Protein 2EM1 (pdb70)

Solvent-accessible surface area: 3811 Å² total; per-residue (Å²): 133,120,114,69,124,70,72,166,83,111,67,71,13,136,109,83,44,108,34,23,72,137,122,69,87,12,89,117,30,55,34,89,42,89,49,110,137,140,85,44,119,110,94,129

Nearest PDB structures (foldseek):
  2eor-assembly1_A  TM=7.542E-01  e=1.840E-03  Homo sapiens
  2yts-assembly1_A  TM=6.134E-01  e=9.772E-04  Homo sapiens
  2emh-assembly1_A  TM=6.450E-01  e=1.490E-03  Homo sapiens
  2emm-assembly1_A  TM=6.358E-01  e=1.840E-03  Homo sapiens
  2eoz-assembly1_A  TM=6.419E-01  e=3.986E-03  Homo sapiens

Structure (mmCIF, N/CA/C/O backbone):
data_2EM1
#
_entry.id   2EM1
#
loop_
_entity.id
_entity.type
_entity.pdbx_description
1 polymer 'Zinc finger protein 268'
2 non-polymer 'ZINC ION'
#
loop_
_atom_site.group_PDB
_atom_site.id
_atom_site.type_symbol
_atom_site.label_atom_id
_atom_site.label_alt_id
_atom_site.label_comp_id
_atom_site.label_asym_id
_atom_site.label_entity_id
_atom_site.label_seq_id
_atom_site.pdbx_PDB_ins_code
_atom_site.Cartn_x
_atom_site.Cartn_y
_atom_site.Cartn_z
_atom_site.occupancy
_atom_site.B_iso_or_equiv
_atom_site.auth_seq_id
_atom_site.auth_comp_id
_atom_site.auth_asym_id
_atom_site.auth_atom_id
_atom_site.pdbx_PDB_model_num
ATOM 1 N N . GLY A 1 1 ? -3.994 -12.435 11.391 1.00 0.00 1 GLY A N 1
ATOM 2 C CA . GLY A 1 1 ? -3.427 -11.913 10.161 1.00 0.00 1 GLY A CA 1
ATOM 3 C C . GLY A 1 1 ? -4.385 -12.020 8.991 1.00 0.00 1 GLY A C 1
ATOM 4 O O . GLY A 1 1 ? -4.082 -12.670 7.990 1.00 0.00 1 GLY A O 1
ATOM 8 N N . SER A 1 2 ? -5.544 -11.383 9.116 1.00 0.00 2 SER A N 1
ATOM 9 C CA . SER A 1 2 ? -6.552 -11.414 8.063 1.00 0.00 2 SER A CA 1
ATOM 10 C C . SER A 1 2 ? -6.413 -10.205 7.143 1.00 0.00 2 SER A C 1
ATOM 11 O O . SER A 1 2 ? -6.945 -9.131 7.426 1.00 0.00 2 SER A O 1
ATOM 19 N N . SER A 1 3 ? -5.695 -10.388 6.039 1.00 0.00 3 SER A N 1
ATOM 20 C CA . SER A 1 3 ? -5.482 -9.312 5.078 1.00 0.00 3 SER A CA 1
ATOM 21 C C . SER A 1 3 ? -5.378 -9.863 3.660 1.00 0.00 3 SER A C 1
ATOM 22 O O . SER A 1 3 ? -4.618 -10.794 3.398 1.00 0.00 3 SER A O 1
ATOM 30 N N . GLY A 1 4 ? -6.150 -9.280 2.747 1.00 0.00 4 GLY A N 1
ATOM 31 C CA . GLY A 1 4 ? -6.131 -9.726 1.366 1.00 0.00 4 GLY A CA 1
ATOM 32 C C . GLY A 1 4 ? -7.384 -9.330 0.611 1.00 0.00 4 GLY A C 1
ATOM 33 O O . GLY A 1 4 ? -7.313 -8.643 -0.407 1.00 0.00 4 GLY A O 1
ATOM 37 N N . SER A 1 5 ? -8.536 -9.765 1.112 1.00 0.00 5 SER A N 1
ATOM 38 C CA . SER A 1 5 ? -9.811 -9.456 0.475 1.00 0.00 5 SER A CA 1
ATOM 39 C C . SER A 1 5 ? -9.936 -7.959 0.206 1.00 0.00 5 SER A C 1
ATOM 40 O O . SER A 1 5 ? -9.796 -7.140 1.114 1.00 0.00 5 SER A O 1
ATOM 48 N N . SER A 1 6 ? -10.200 -7.610 -1.049 1.00 0.00 6 SER A N 1
ATOM 49 C CA . SER A 1 6 ? -10.340 -6.212 -1.440 1.00 0.00 6 SER A CA 1
ATOM 50 C C . SER A 1 6 ? -11.440 -6.047 -2.484 1.00 0.00 6 SER A C 1
ATOM 51 O O . SER A 1 6 ? -11.444 -6.725 -3.511 1.00 0.00 6 SER A O 1
ATOM 59 N N . GLY A 1 7 ? -12.374 -5.141 -2.212 1.00 0.00 7 GLY A N 1
ATOM 60 C CA . GLY A 1 7 ? -13.468 -4.902 -3.136 1.00 0.00 7 GLY A CA 1
ATOM 61 C C . GLY A 1 7 ? -13.044 -4.079 -4.336 1.00 0.00 7 GLY A C 1
ATOM 62 O O . GLY A 1 7 ? -12.545 -4.621 -5.322 1.00 0.00 7 GLY A O 1
ATOM 66 N N . GLU A 1 8 ? -13.244 -2.768 -4.253 1.00 0.00 8 GLU A N 1
ATOM 67 C CA . GLU A 1 8 ? -12.880 -1.870 -5.343 1.00 0.00 8 GLU A CA 1
ATOM 68 C C . GLU A 1 8 ? -12.285 -0.573 -4.804 1.00 0.00 8 GLU A C 1
ATOM 69 O O . GLU A 1 8 ? -12.841 0.050 -3.898 1.00 0.00 8 GLU A O 1
ATOM 81 N N . LYS A 1 9 ? -11.151 -0.170 -5.367 1.00 0.00 9 LYS A N 1
ATOM 82 C CA . LYS A 1 9 ? -10.479 1.053 -4.945 1.00 0.00 9 LYS A CA 1
ATOM 83 C C . LYS A 1 9 ? -9.895 1.795 -6.143 1.00 0.00 9 LYS A C 1
ATOM 84 O O . LYS A 1 9 ? -8.982 1.316 -6.816 1.00 0.00 9 LYS A O 1
ATOM 103 N N . PRO A 1 10 ? -10.433 2.992 -6.418 1.00 0.00 10 PRO A N 1
ATOM 104 C CA . PRO A 1 10 ? -9.980 3.826 -7.535 1.00 0.00 10 PRO A CA 1
ATOM 105 C C . PRO A 1 10 ? -8.584 4.396 -7.304 1.00 0.00 10 PRO A C 1
ATOM 106 O O . PRO A 1 10 ? -8.085 5.185 -8.106 1.00 0.00 10 PRO A O 1
ATOM 117 N N . TYR A 1 11 ? -7.960 3.991 -6.204 1.00 0.00 11 TYR A N 1
ATOM 118 C CA . TYR A 1 11 ? -6.622 4.464 -5.866 1.00 0.00 11 TYR A CA 1
ATOM 119 C C . TYR A 1 11 ? -5.710 3.298 -5.495 1.00 0.00 11 TYR A C 1
ATOM 120 O O . TYR A 1 11 ? -5.881 2.670 -4.450 1.00 0.00 11 TYR A O 1
ATOM 138 N N . SER A 1 12 ? -4.741 3.015 -6.359 1.00 0.00 12 SER A N 1
ATOM 139 C CA . SER A 1 12 ? -3.803 1.924 -6.125 1.00 0.00 12 SER A CA 1
ATOM 140 C C . SER A 1 12 ? -2.370 2.369 -6.402 1.00 0.00 12 SER A C 1
ATOM 141 O O . SER A 1 12 ? -2.124 3.193 -7.284 1.00 0.00 12 SER A O 1
ATOM 149 N N . CYS A 1 13 ? -1.429 1.819 -5.644 1.00 0.00 13 CYS A N 1
ATOM 150 C CA . CYS A 1 13 ? -0.020 2.158 -5.805 1.00 0.00 13 CYS A CA 1
ATOM 151 C C . CYS A 1 13 ? 0.583 1.424 -7.000 1.00 0.00 13 CYS A C 1
ATOM 152 O O . CYS A 1 13 ? 0.060 0.401 -7.441 1.00 0.00 13 CYS A O 1
ATOM 159 N N . ASN A 1 14 ? 1.686 1.954 -7.518 1.00 0.00 14 ASN A N 1
ATOM 160 C CA . ASN A 1 14 ? 2.360 1.350 -8.661 1.00 0.00 14 ASN A CA 1
ATOM 161 C C . ASN A 1 14 ? 3.795 0.970 -8.308 1.00 0.00 14 ASN A C 1
ATOM 162 O O . ASN A 1 14 ? 4.317 -0.036 -8.787 1.00 0.00 14 ASN A O 1
ATOM 173 N N . GLU A 1 15 ? 4.427 1.783 -7.467 1.00 0.00 15 GLU A N 1
ATOM 174 C CA . GLU A 1 15 ? 5.802 1.532 -7.050 1.00 0.00 15 GLU A CA 1
ATOM 175 C C . GLU A 1 15 ? 5.935 0.149 -6.419 1.00 0.00 15 GLU A C 1
ATOM 176 O O . GLU A 1 15 ? 6.574 -0.742 -6.979 1.00 0.00 15 GLU A O 1
ATOM 188 N N . CYS A 1 16 ? 5.327 -0.023 -5.250 1.00 0.00 16 CYS A N 1
ATOM 189 C CA . CYS A 1 16 ? 5.377 -1.296 -4.541 1.00 0.00 16 CYS A CA 1
ATOM 190 C C . CYS A 1 16 ? 4.110 -2.108 -4.791 1.00 0.00 16 CYS A C 1
ATOM 191 O O . CYS A 1 16 ? 4.153 -3.334 -4.881 1.00 0.00 16 CYS A O 1
ATOM 198 N N . GLY A 1 17 ? 2.981 -1.414 -4.904 1.00 0.00 17 GLY A N 1
ATOM 199 C CA . GLY A 1 17 ? 1.717 -2.087 -5.143 1.00 0.00 17 GLY A CA 1
ATOM 200 C C . GLY A 1 17 ? 0.810 -2.065 -3.929 1.00 0.00 17 GLY A C 1
ATOM 201 O O . GLY A 1 17 ? 1.159 -2.591 -2.872 1.00 0.00 17 GLY A O 1
ATOM 205 N N . LYS A 1 18 ? -0.360 -1.451 -4.078 1.00 0.00 18 LYS A N 1
ATOM 206 C CA . LYS A 1 18 ? -1.321 -1.361 -2.986 1.00 0.00 18 LYS A CA 1
ATOM 207 C C . LYS A 1 18 ? -2.630 -0.739 -3.463 1.00 0.00 18 LYS A C 1
ATOM 208 O O . LYS A 1 18 ? -2.724 -0.260 -4.592 1.00 0.00 18 LYS A O 1
ATOM 227 N N . ALA A 1 19 ? -3.636 -0.748 -2.594 1.00 0.00 19 ALA A N 1
ATOM 228 C CA . ALA A 1 19 ? -4.937 -0.182 -2.926 1.00 0.00 19 ALA A CA 1
ATOM 229 C C . ALA A 1 19 ? -5.413 0.775 -1.839 1.00 0.00 19 ALA A C 1
ATOM 230 O O . ALA A 1 19 ? -4.972 0.696 -0.692 1.00 0.00 19 ALA A O 1
ATOM 237 N N . PHE A 1 20 ? -6.314 1.680 -2.206 1.00 0.00 20 PHE A N 1
ATOM 238 C CA . PHE A 1 20 ? -6.848 2.655 -1.262 1.00 0.00 20 PHE A CA 1
ATOM 239 C C . PHE A 1 20 ? -8.189 3.200 -1.743 1.00 0.00 20 PHE A C 1
ATOM 240 O O . PHE A 1 20 ? -8.387 3.432 -2.937 1.00 0.00 20 PHE A O 1
ATOM 257 N N . THR A 1 21 ? -9.110 3.402 -0.806 1.00 0.00 21 THR A N 1
ATOM 258 C CA . THR A 1 21 ? -10.433 3.918 -1.133 1.00 0.00 21 THR A CA 1
ATOM 259 C C . THR A 1 21 ? -10.382 5.411 -1.436 1.00 0.00 21 THR A C 1
ATOM 260 O O . THR A 1 21 ? -11.060 5.894 -2.343 1.00 0.00 21 THR A O 1
ATOM 271 N N . PHE A 1 22 ? -9.573 6.138 -0.673 1.00 0.00 22 PHE A N 1
ATOM 272 C CA . PHE A 1 22 ? -9.433 7.577 -0.860 1.00 0.00 22 PHE A CA 1
ATOM 273 C C . PHE A 1 22 ? -8.020 7.932 -1.313 1.00 0.00 22 PHE A C 1
ATOM 274 O O . PHE A 1 22 ? -7.066 7.202 -1.041 1.00 0.00 22 PHE A O 1
ATOM 291 N N . LYS A 1 23 ? -7.893 9.058 -2.006 1.00 0.00 23 LYS A N 1
ATOM 292 C CA . LYS A 1 23 ? -6.597 9.512 -2.497 1.00 0.00 23 LYS A CA 1
ATOM 293 C C . LYS A 1 23 ? -5.621 9.722 -1.344 1.00 0.00 23 LYS A C 1
ATOM 294 O O . LYS A 1 23 ? -4.555 9.109 -1.302 1.00 0.00 23 LYS A O 1
ATOM 313 N N . SER A 1 24 ? -5.993 10.592 -0.410 1.00 0.00 24 SER A N 1
ATOM 314 C CA . SER A 1 24 ? -5.149 10.884 0.742 1.00 0.00 24 SER A CA 1
ATOM 315 C C . SER A 1 24 ? -4.490 9.613 1.269 1.00 0.00 24 SER A C 1
ATOM 316 O O . SER A 1 24 ? -3.268 9.540 1.391 1.00 0.00 24 SER A O 1
ATOM 324 N N . GLN A 1 25 ? -5.310 8.614 1.580 1.00 0.00 25 GLN A N 1
ATOM 325 C CA . GLN A 1 25 ? -4.807 7.345 2.094 1.00 0.00 25 GLN A CA 1
ATOM 326 C C . GLN A 1 25 ? -3.662 6.824 1.232 1.00 0.00 25 GLN A C 1
ATOM 327 O O . GLN A 1 25 ? -2.705 6.238 1.740 1.00 0.00 25 GLN A O 1
ATOM 341 N N . LEU A 1 26 ? -3.767 7.039 -0.075 1.00 0.00 26 LEU A N 1
ATOM 342 C CA . LEU A 1 26 ? -2.741 6.590 -1.009 1.00 0.00 26 LEU A CA 1
ATOM 343 C C . LEU A 1 26 ? -1.518 7.500 -0.953 1.00 0.00 26 LEU A C 1
ATOM 344 O O . LEU A 1 26 ? -0.382 7.038 -1.064 1.00 0.00 26 LEU A O 1
ATOM 360 N N . ILE A 1 27 ? -1.759 8.795 -0.779 1.00 0.00 27 ILE A N 1
ATOM 361 C CA . ILE A 1 27 ? -0.677 9.769 -0.705 1.00 0.00 27 ILE A CA 1
ATOM 362 C C . ILE A 1 27 ? 0.262 9.461 0.456 1.00 0.00 27 ILE A C 1
ATOM 363 O O . ILE A 1 27 ? 1.480 9.596 0.337 1.00 0.00 27 ILE A O 1
ATOM 379 N N . VAL A 1 28 ? -0.313 9.044 1.580 1.00 0.00 28 VAL A N 1
ATOM 380 C CA . VAL A 1 28 ? 0.473 8.713 2.763 1.00 0.00 28 VAL A CA 1
ATOM 381 C C . VAL A 1 28 ? 1.333 7.478 2.524 1.00 0.00 28 VAL A C 1
ATOM 382 O O . VAL A 1 28 ? 2.518 7.459 2.859 1.00 0.00 28 VAL A O 1
ATOM 395 N N . HIS A 1 29 ? 0.730 6.447 1.941 1.00 0.00 29 HIS A N 1
ATOM 396 C CA . HIS A 1 29 ? 1.442 5.206 1.654 1.00 0.00 29 HIS A CA 1
ATOM 397 C C . HIS A 1 29 ? 2.503 5.424 0.580 1.00 0.00 29 HIS A C 1
ATOM 398 O O . HIS A 1 29 ? 3.501 4.706 0.524 1.00 0.00 29 HIS A O 1
ATOM 412 N N . LYS A 1 30 ? 2.280 6.420 -0.271 1.00 0.00 30 LYS A N 1
ATOM 413 C CA . LYS A 1 30 ? 3.217 6.734 -1.344 1.00 0.00 30 LYS A CA 1
ATOM 414 C C . LYS A 1 30 ? 4.442 7.461 -0.801 1.00 0.00 30 LYS A C 1
AT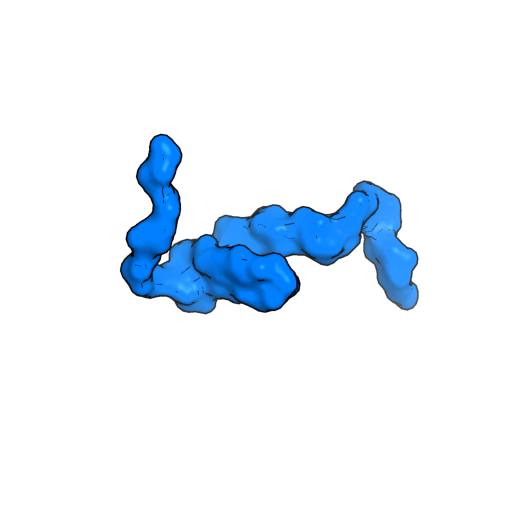OM 415 O O . LYS A 1 30 ? 5.537 7.348 -1.349 1.00 0.00 30 LYS A O 1
ATOM 434 N N . GLY A 1 31 ? 4.250 8.208 0.283 1.00 0.00 31 GLY A N 1
ATOM 435 C CA . GLY A 1 31 ? 5.349 8.942 0.882 1.00 0.00 31 GLY A CA 1
ATOM 436 C C . GLY A 1 31 ? 6.539 8.056 1.189 1.00 0.00 31 GLY A C 1
ATOM 437 O O . GLY A 1 31 ? 7.680 8.519 1.206 1.00 0.00 31 GLY A O 1
ATOM 441 N N . VAL A 1 32 ? 6.275 6.776 1.434 1.00 0.00 32 VAL A N 1
ATOM 442 C CA . VAL A 1 32 ? 7.333 5.822 1.742 1.00 0.00 32 VAL A CA 1
ATOM 443 C C . VAL A 1 32 ? 8.296 5.671 0.570 1.00 0.00 32 VAL A C 1
ATOM 444 O O . VAL A 1 32 ? 9.478 5.381 0.756 1.00 0.00 32 VAL A O 1
ATOM 457 N N . HIS A 1 33 ? 7.782 5.870 -0.640 1.00 0.00 33 HIS A N 1
ATOM 458 C CA . HIS A 1 33 ? 8.596 5.757 -1.845 1.00 0.00 33 HIS A CA 1
ATOM 459 C C . HIS A 1 33 ? 9.204 7.106 -2.218 1.00 0.00 33 HIS A C 1
ATOM 460 O O . HIS A 1 33 ? 10.425 7.270 -2.224 1.00 0.00 33 HIS A O 1
ATOM 474 N N . THR A 1 34 ? 8.344 8.071 -2.530 1.00 0.00 34 THR A N 1
ATOM 475 C CA . THR A 1 34 ? 8.796 9.405 -2.907 1.00 0.00 34 THR A CA 1
ATOM 476 C C . THR A 1 34 ? 9.546 10.075 -1.761 1.00 0.00 34 THR A C 1
ATOM 477 O O . THR A 1 34 ? 9.031 10.183 -0.649 1.00 0.00 34 THR A O 1
ATOM 488 N N . GLY A 1 35 ? 10.765 10.526 -2.041 1.00 0.00 35 GLY A N 1
ATOM 489 C CA . GLY A 1 35 ? 11.565 11.181 -1.023 1.00 0.00 35 GLY A CA 1
ATOM 490 C C . GLY A 1 35 ? 11.666 10.364 0.250 1.00 0.00 35 GLY A C 1
ATOM 491 O O . GLY A 1 35 ? 10.884 10.553 1.181 1.00 0.00 35 GLY A O 1
ATOM 495 N N . VAL A 1 36 ? 12.632 9.452 0.291 1.00 0.00 36 VAL A N 1
ATOM 496 C CA . VAL A 1 36 ? 12.833 8.603 1.459 1.00 0.00 36 VAL A CA 1
ATOM 497 C C . VAL A 1 36 ? 13.668 9.313 2.518 1.00 0.00 36 VAL A C 1
ATOM 498 O O . VAL A 1 36 ? 14.241 8.677 3.403 1.00 0.00 36 VAL A O 1
ATOM 511 N N . LYS A 1 37 ? 13.734 10.637 2.422 1.00 0.00 37 LYS A N 1
ATOM 512 C CA . LYS A 1 37 ? 14.498 11.436 3.372 1.00 0.00 37 LYS A CA 1
ATOM 513 C C . LYS A 1 37 ? 13.865 12.812 3.558 1.00 0.00 37 LYS A C 1
ATOM 514 O O . LYS A 1 37 ? 13.334 13.409 2.621 1.00 0.00 37 LYS A O 1
ATOM 533 N N . PRO A 1 38 ? 13.924 13.329 4.794 1.00 0.00 38 PRO A N 1
ATOM 534 C CA . PRO A 1 38 ? 13.364 14.642 5.130 1.00 0.00 38 PRO A CA 1
ATOM 535 C C . PRO A 1 38 ? 14.156 15.787 4.507 1.00 0.00 38 PRO A C 1
ATOM 536 O O . PRO A 1 38 ? 13.805 16.956 4.668 1.00 0.00 38 PRO A O 1
ATOM 547 N N . SER A 1 39 ? 15.224 15.443 3.795 1.00 0.00 39 SER A N 1
ATOM 548 C CA . SER A 1 39 ? 16.067 16.443 3.150 1.00 0.00 39 SER A CA 1
ATOM 549 C C . SER A 1 39 ? 15.399 16.985 1.890 1.00 0.00 39 SER A C 1
ATOM 550 O O . SER A 1 39 ? 15.972 16.942 0.802 1.00 0.00 39 SER A O 1
ATOM 558 N N . GLY A 1 40 ? 14.182 17.497 2.046 1.00 0.00 40 GLY A N 1
ATOM 559 C CA . GLY A 1 40 ? 13.455 18.041 0.914 1.00 0.00 40 GLY A CA 1
ATOM 560 C C . GLY A 1 40 ? 13.554 17.161 -0.316 1.00 0.00 40 GLY A C 1
ATOM 561 O O . GLY A 1 40 ? 13.832 15.965 -0.229 1.00 0.00 40 GLY A O 1
ATOM 565 N N . PRO A 1 41 ? 13.322 17.756 -1.495 1.00 0.00 41 PRO A N 1
ATOM 566 C CA . PRO A 1 41 ? 13.379 17.036 -2.771 1.00 0.00 41 PRO A CA 1
ATOM 567 C C . PRO A 1 41 ? 14.802 16.632 -3.144 1.00 0.00 41 PRO A C 1
ATOM 568 O O . PRO A 1 41 ? 15.618 17.474 -3.519 1.00 0.00 41 PRO A O 1
ATOM 579 N N . SER A 1 42 ? 15.091 15.339 -3.040 1.00 0.00 42 SER A N 1
ATOM 580 C CA . SER A 1 42 ? 16.417 14.824 -3.364 1.00 0.00 42 SER A CA 1
ATOM 581 C C . SER A 1 42 ? 16.990 15.532 -4.588 1.00 0.00 42 SER A C 1
ATOM 582 O O . SER A 1 42 ? 18.096 16.069 -4.547 1.00 0.00 42 SER A O 1
ATOM 590 N N . SER A 1 43 ? 16.228 15.526 -5.678 1.00 0.00 43 SER A N 1
ATOM 591 C CA . SER A 1 43 ? 16.661 16.163 -6.916 1.00 0.00 43 SER A CA 1
ATOM 592 C C . SER A 1 43 ? 15.725 17.307 -7.294 1.00 0.00 43 SER A C 1
ATOM 593 O O . SER A 1 43 ? 14.646 17.457 -6.721 1.00 0.00 43 SER A O 1
ATOM 601 N N . GLY A 1 44 ? 16.146 18.113 -8.264 1.00 0.00 44 GLY A N 1
ATOM 602 C CA . GLY A 1 44 ? 15.335 19.233 -8.703 1.00 0.00 44 GLY A CA 1
ATOM 603 C C . GLY A 1 44 ? 16.158 20.481 -8.957 1.00 0.00 44 GLY A C 1
ATOM 604 O O . GLY A 1 44 ? 15.861 21.213 -9.900 1.00 0.00 44 GLY A O 1
ATOM 609 N N . GLY A 1 1 ? -19.397 -21.146 -9.855 1.00 0.00 1 GLY A N 2
ATOM 610 C CA . GLY A 1 1 ? -19.804 -20.781 -8.511 1.00 0.00 1 GLY A CA 2
ATOM 611 C C . GLY A 1 1 ? -19.466 -19.342 -8.174 1.00 0.00 1 GLY A C 2
ATOM 612 O O . GLY A 1 1 ? -19.200 -18.535 -9.064 1.00 0.00 1 GLY A O 2
ATOM 616 N N . SER A 1 2 ? -19.479 -19.019 -6.884 1.00 0.00 2 SER A N 2
ATOM 617 C CA . SER A 1 2 ? -19.177 -17.667 -6.432 1.00 0.00 2 SER A CA 2
ATOM 618 C C . SER A 1 2 ? -17.878 -17.163 -7.054 1.00 0.00 2 SER A C 2
ATOM 619 O O . SER A 1 2 ? -16.828 -17.791 -6.918 1.00 0.00 2 SER A O 2
ATOM 627 N N . SER A 1 3 ? -17.958 -16.025 -7.736 1.00 0.00 3 SER A N 2
ATOM 628 C CA . SER A 1 3 ? -16.791 -15.438 -8.383 1.00 0.00 3 SER A CA 2
ATOM 629 C C . SER A 1 3 ? -16.963 -13.931 -8.550 1.00 0.00 3 SER A C 2
ATOM 630 O O . SER A 1 3 ? -18.077 -13.437 -8.717 1.00 0.00 3 SER A O 2
ATOM 638 N N . GLY A 1 4 ? -15.849 -13.206 -8.503 1.00 0.00 4 GLY A N 2
ATOM 639 C CA . GLY A 1 4 ? -15.897 -11.763 -8.650 1.00 0.00 4 GLY A CA 2
ATOM 640 C C . GLY A 1 4 ? -15.940 -11.045 -7.315 1.00 0.00 4 GLY A C 2
ATOM 641 O O . GLY A 1 4 ? -15.700 -11.649 -6.270 1.00 0.00 4 GLY A O 2
ATOM 645 N N . SER A 1 5 ? -16.247 -9.752 -7.350 1.00 0.00 5 SER A N 2
ATOM 646 C CA . SER A 1 5 ? -16.315 -8.950 -6.134 1.00 0.00 5 SER A CA 2
ATOM 647 C C . SER A 1 5 ? -17.161 -7.700 -6.355 1.00 0.00 5 SER A C 2
ATOM 648 O O . SER A 1 5 ? -17.488 -7.351 -7.489 1.00 0.00 5 SER A O 2
ATOM 656 N N . SER A 1 6 ? -17.512 -7.030 -5.262 1.00 0.00 6 SER A N 2
ATOM 657 C CA . SER A 1 6 ? -18.324 -5.821 -5.334 1.00 0.00 6 SER A CA 2
ATOM 658 C C . SER A 1 6 ? -17.648 -4.668 -4.598 1.00 0.00 6 SER A C 2
ATOM 659 O O . SER A 1 6 ? -17.897 -4.442 -3.415 1.00 0.00 6 SER A O 2
ATOM 667 N N . GLY A 1 7 ? -16.790 -3.942 -5.308 1.00 0.00 7 GLY A N 2
ATOM 668 C CA . GLY A 1 7 ? -16.090 -2.822 -4.706 1.00 0.00 7 GLY A CA 2
ATOM 669 C C . GLY A 1 7 ? -14.654 -2.713 -5.180 1.00 0.00 7 GLY A C 2
ATOM 670 O O . GLY A 1 7 ? -13.853 -3.623 -4.965 1.00 0.00 7 GLY A O 2
ATOM 674 N N . GLU A 1 8 ? -14.328 -1.599 -5.827 1.00 0.00 8 GLU A N 2
ATOM 675 C CA . GLU A 1 8 ? -12.979 -1.377 -6.333 1.00 0.00 8 GLU A CA 2
ATOM 676 C C . GLU A 1 8 ? -12.416 -0.055 -5.821 1.00 0.00 8 GLU A C 2
ATOM 677 O O . GLU A 1 8 ? -13.155 0.906 -5.603 1.00 0.00 8 GLU A O 2
ATOM 689 N N . LYS A 1 9 ? -11.102 -0.013 -5.629 1.00 0.00 9 LYS A N 2
ATOM 690 C CA . LYS A 1 9 ? -10.437 1.190 -5.142 1.00 0.00 9 LYS A CA 2
ATOM 691 C C . LYS A 1 9 ? -9.836 1.985 -6.298 1.00 0.00 9 LYS A C 2
ATOM 692 O O . LYS A 1 9 ? -8.922 1.530 -6.986 1.00 0.00 9 LYS A O 2
ATOM 711 N N . PRO A 1 10 ? -10.359 3.200 -6.515 1.00 0.00 10 PRO A N 2
ATOM 712 C CA . PRO A 1 10 ? -9.888 4.084 -7.586 1.00 0.00 10 PRO A CA 2
ATOM 713 C C . PRO A 1 10 ? -8.489 4.627 -7.316 1.00 0.00 10 PRO A C 2
ATOM 714 O O . PRO A 1 10 ? -7.974 5.448 -8.075 1.00 0.00 10 PRO A O 2
ATOM 725 N N . TYR A 1 11 ? -7.880 4.164 -6.230 1.00 0.00 11 TYR A N 2
ATOM 726 C CA . TYR A 1 11 ? -6.540 4.605 -5.859 1.00 0.00 11 TYR A CA 2
ATOM 727 C C . TYR A 1 11 ? -5.656 3.416 -5.498 1.00 0.00 11 TYR A C 2
ATOM 728 O O . TYR A 1 11 ? -5.850 2.774 -4.466 1.00 0.00 11 TYR A O 2
ATOM 746 N N . SER A 1 12 ? -4.683 3.128 -6.356 1.00 0.00 12 SER A N 2
ATOM 747 C CA . SER A 1 12 ? -3.769 2.015 -6.131 1.00 0.00 12 SER A CA 2
ATOM 748 C C . SER A 1 12 ? -2.325 2.436 -6.387 1.00 0.00 12 SER A C 2
ATOM 749 O O . SER A 1 12 ? -2.051 3.253 -7.267 1.00 0.00 12 SER A O 2
ATOM 757 N N . CYS A 1 13 ? -1.404 1.873 -5.612 1.00 0.00 13 CYS A N 2
ATOM 758 C CA . CYS A 1 13 ? 0.012 2.189 -5.752 1.00 0.00 13 CYS A CA 2
ATOM 759 C C . CYS A 1 13 ? 0.630 1.412 -6.911 1.00 0.00 13 CYS A C 2
ATOM 760 O O . CYS A 1 13 ? 0.149 0.342 -7.281 1.00 0.00 13 CYS A O 2
ATOM 767 N N . ASN A 1 14 ? 1.700 1.960 -7.479 1.00 0.00 14 ASN A N 2
ATOM 768 C CA . ASN A 1 14 ? 2.384 1.319 -8.596 1.00 0.00 14 ASN A CA 2
ATOM 769 C C . ASN A 1 14 ? 3.804 0.919 -8.207 1.00 0.00 14 ASN A C 2
ATOM 770 O O . ASN A 1 14 ? 4.304 -0.121 -8.632 1.00 0.00 14 ASN A O 2
ATOM 781 N N . GLU A 1 15 ? 4.447 1.754 -7.396 1.00 0.00 15 GLU A N 2
ATOM 782 C CA . GLU A 1 15 ? 5.809 1.486 -6.950 1.00 0.00 15 GLU A CA 2
ATOM 783 C C . GLU A 1 15 ? 5.918 0.092 -6.340 1.00 0.00 15 GLU A C 2
ATOM 784 O O . GLU A 1 15 ? 6.552 -0.799 -6.908 1.00 0.00 15 GLU A O 2
ATOM 796 N N . CYS A 1 16 ? 5.297 -0.090 -5.180 1.00 0.00 16 CYS A N 2
ATOM 797 C CA . CYS A 1 16 ? 5.324 -1.375 -4.491 1.00 0.00 16 CYS A CA 2
ATOM 798 C C . CYS A 1 16 ? 4.065 -2.182 -4.795 1.00 0.00 16 CYS A C 2
ATOM 799 O O . CYS A 1 16 ? 4.113 -3.405 -4.919 1.00 0.00 16 CYS A O 2
ATOM 806 N N . GLY A 1 17 ? 2.937 -1.487 -4.915 1.00 0.00 17 GLY A N 2
ATOM 807 C CA . GLY A 1 17 ? 1.682 -2.155 -5.204 1.00 0.00 17 GLY A CA 2
ATOM 808 C C . GLY A 1 17 ? 0.744 -2.168 -4.013 1.00 0.00 17 GLY A C 2
ATOM 809 O O . GLY A 1 17 ? 1.053 -2.756 -2.976 1.00 0.00 17 GLY A O 2
ATOM 813 N N . LYS A 1 18 ? -0.404 -1.517 -4.158 1.00 0.00 18 LYS A N 2
ATOM 814 C CA . LYS A 1 18 ? -1.391 -1.454 -3.086 1.00 0.00 18 LYS A CA 2
ATOM 815 C C . LYS A 1 18 ? -2.669 -0.771 -3.562 1.00 0.00 18 LYS A C 2
ATOM 816 O O . LYS A 1 18 ? -2.717 -0.221 -4.661 1.00 0.00 18 LYS A O 2
ATOM 835 N N . ALA A 1 19 ? -3.701 -0.808 -2.725 1.00 0.00 19 ALA A N 2
ATOM 836 C CA . ALA A 1 19 ? -4.977 -0.189 -3.059 1.00 0.00 19 ALA A CA 2
ATOM 837 C C . ALA A 1 19 ? -5.443 0.743 -1.945 1.00 0.00 19 ALA A C 2
ATOM 838 O O . ALA A 1 19 ? -5.017 0.617 -0.797 1.00 0.00 19 ALA A O 2
ATOM 845 N N . PHE A 1 20 ? -6.321 1.679 -2.292 1.00 0.00 20 PHE A N 2
ATOM 846 C CA . PHE A 1 20 ? -6.843 2.634 -1.321 1.00 0.00 20 PHE A CA 2
ATOM 847 C C . PHE A 1 20 ? -8.182 3.202 -1.784 1.00 0.00 20 PHE A C 2
ATOM 848 O O . PHE A 1 20 ? -8.371 3.495 -2.965 1.00 0.00 20 PHE A O 2
ATOM 865 N N . THR A 1 21 ? -9.110 3.354 -0.844 1.00 0.00 21 THR A N 2
ATOM 866 C CA . THR A 1 21 ? -10.432 3.885 -1.154 1.00 0.00 21 THR A CA 2
ATOM 867 C C . THR A 1 21 ? -10.382 5.393 -1.370 1.00 0.00 21 THR A C 2
ATOM 868 O O . THR A 1 21 ? -11.049 5.925 -2.257 1.00 0.00 21 THR A O 2
ATOM 879 N N . PHE A 1 22 ? -9.586 6.077 -0.555 1.00 0.00 22 PHE A N 2
ATOM 880 C CA . PHE A 1 22 ? -9.449 7.525 -0.657 1.00 0.00 22 PHE A CA 2
ATOM 881 C C . PHE A 1 22 ? -8.058 7.906 -1.157 1.00 0.00 22 PHE A C 2
ATOM 882 O O . PHE A 1 22 ? -7.087 7.180 -0.941 1.00 0.00 22 PHE A O 2
ATOM 899 N N . LYS A 1 23 ? -7.971 9.049 -1.829 1.00 0.00 23 LYS A N 2
ATOM 900 C CA . LYS A 1 23 ? -6.701 9.529 -2.360 1.00 0.00 23 LYS A CA 2
ATOM 901 C C . LYS A 1 23 ? -5.679 9.716 -1.243 1.00 0.00 23 LYS A C 2
ATOM 902 O O . LYS A 1 23 ? -4.626 9.078 -1.240 1.00 0.00 23 LYS A O 2
ATOM 921 N N . SER A 1 24 ? -5.997 10.592 -0.297 1.00 0.00 24 SER A N 2
ATOM 922 C CA . SER A 1 24 ? -5.106 10.864 0.825 1.00 0.00 24 SER A CA 2
ATOM 923 C C . SER A 1 24 ? -4.397 9.591 1.277 1.00 0.00 24 SER A C 2
ATOM 924 O O . SER A 1 24 ? -3.170 9.543 1.346 1.00 0.00 24 SER A O 2
ATOM 932 N N . GLN A 1 25 ? -5.182 8.562 1.583 1.00 0.00 25 GLN A N 2
ATOM 933 C CA . GLN A 1 25 ? -4.630 7.288 2.029 1.00 0.00 25 GLN A CA 2
ATOM 934 C C . GLN A 1 25 ? -3.502 6.831 1.110 1.00 0.00 25 GLN A C 2
ATOM 935 O O . GLN A 1 25 ? -2.483 6.314 1.570 1.00 0.00 25 GLN A O 2
ATOM 949 N N . LEU A 1 26 ? -3.691 7.025 -0.191 1.00 0.00 26 LEU A N 2
ATOM 950 C CA . LEU A 1 26 ? -2.689 6.632 -1.176 1.00 0.00 26 LEU A CA 2
ATOM 951 C C . LEU A 1 26 ? -1.494 7.579 -1.145 1.00 0.00 26 LEU A C 2
ATOM 952 O O . LEU A 1 26 ? -0.366 7.181 -1.437 1.00 0.00 26 LEU A O 2
ATOM 968 N N . ILE A 1 27 ? -1.749 8.833 -0.787 1.00 0.00 27 ILE A N 2
ATOM 969 C CA . ILE A 1 27 ? -0.694 9.836 -0.714 1.00 0.00 27 ILE A CA 2
ATOM 970 C C . ILE A 1 27 ? 0.240 9.567 0.461 1.00 0.00 27 ILE A C 2
ATOM 971 O O . ILE A 1 27 ? 1.447 9.795 0.374 1.00 0.00 27 ILE A O 2
ATOM 987 N N . VAL A 1 28 ? -0.326 9.078 1.560 1.00 0.00 28 VAL A N 2
ATOM 988 C CA . VAL A 1 28 ? 0.456 8.774 2.752 1.00 0.00 28 VAL A CA 2
ATOM 989 C C . VAL A 1 28 ? 1.306 7.525 2.548 1.00 0.00 28 VAL A C 2
ATOM 990 O O . VAL A 1 28 ? 2.462 7.471 2.970 1.00 0.00 28 VAL A O 2
ATOM 1003 N N . HIS A 1 29 ? 0.726 6.520 1.898 1.00 0.00 29 HIS A N 2
ATOM 1004 C CA . HIS A 1 29 ? 1.431 5.270 1.637 1.00 0.00 29 HIS A CA 2
ATOM 1005 C C . HIS A 1 29 ? 2.494 5.461 0.560 1.00 0.00 29 HIS A C 2
ATOM 1006 O O . HIS A 1 29 ? 3.506 4.759 0.539 1.00 0.00 29 HIS A O 2
ATOM 1020 N N . LYS A 1 30 ? 2.259 6.415 -0.335 1.00 0.00 30 LYS A N 2
ATOM 1021 C CA . LYS A 1 30 ? 3.196 6.699 -1.415 1.00 0.00 30 LYS A CA 2
ATOM 1022 C C . LYS A 1 30 ? 4.422 7.441 -0.891 1.00 0.00 30 LYS A C 2
ATOM 1023 O O . LYS A 1 30 ? 5.525 7.280 -1.411 1.00 0.00 30 LYS A O 2
ATOM 1042 N N . GLY A 1 31 ? 4.220 8.252 0.142 1.00 0.00 31 GLY A N 2
ATOM 1043 C CA . GLY A 1 31 ? 5.319 9.005 0.720 1.00 0.00 31 GLY A CA 2
ATOM 1044 C C . GLY A 1 31 ? 6.497 8.124 1.083 1.00 0.00 31 GLY A C 2
ATOM 1045 O O . GLY A 1 31 ? 7.646 8.566 1.050 1.00 0.00 31 GLY A O 2
ATOM 1049 N N . VAL A 1 32 ? 6.214 6.873 1.433 1.00 0.00 32 VAL A N 2
ATOM 1050 C CA . VAL A 1 32 ? 7.259 5.927 1.804 1.00 0.00 32 VAL A CA 2
ATOM 1051 C C . VAL A 1 32 ? 8.285 5.775 0.687 1.00 0.00 32 VAL A C 2
ATOM 1052 O O . VAL A 1 32 ? 9.473 5.578 0.942 1.00 0.00 32 VAL A O 2
ATOM 1065 N N . HIS A 1 33 ? 7.818 5.867 -0.554 1.00 0.00 33 HIS A N 2
ATOM 1066 C CA . HIS A 1 33 ? 8.695 5.740 -1.713 1.00 0.00 33 HIS A CA 2
ATOM 1067 C C . HIS A 1 33 ? 9.298 7.090 -2.088 1.00 0.00 33 HIS A C 2
ATOM 1068 O O . HIS A 1 33 ? 10.516 7.270 -2.055 1.00 0.00 33 HIS A O 2
ATOM 1082 N N . THR A 1 34 ? 8.438 8.039 -2.446 1.00 0.00 34 THR A N 2
ATOM 1083 C CA . THR A 1 34 ? 8.885 9.372 -2.829 1.00 0.00 34 THR A CA 2
ATOM 1084 C C . THR A 1 34 ? 9.375 10.157 -1.618 1.00 0.00 34 THR A C 2
ATOM 1085 O O . THR A 1 34 ? 8.581 10.594 -0.786 1.00 0.00 34 THR A O 2
ATOM 1096 N N . GLY A 1 35 ? 10.690 10.333 -1.525 1.00 0.00 35 GLY A N 2
ATOM 1097 C CA . GLY A 1 35 ? 11.263 11.066 -0.411 1.00 0.00 35 GLY A CA 2
ATOM 1098 C C . GLY A 1 35 ? 11.316 12.559 -0.666 1.00 0.00 35 GLY A C 2
ATOM 1099 O O . GLY A 1 35 ? 10.612 13.073 -1.535 1.00 0.00 35 GLY A O 2
ATOM 1103 N N . VAL A 1 36 ? 12.153 13.258 0.094 1.00 0.00 36 VAL A N 2
ATOM 1104 C CA . VAL A 1 36 ? 12.295 14.702 -0.053 1.00 0.00 36 VAL A CA 2
ATOM 1105 C C . VAL A 1 36 ? 12.608 15.079 -1.497 1.00 0.00 36 VAL A C 2
ATOM 1106 O O . VAL A 1 36 ? 13.285 14.339 -2.211 1.00 0.00 36 VAL A O 2
ATOM 1119 N N . LYS A 1 37 ? 12.110 16.235 -1.922 1.00 0.00 37 LYS A N 2
ATOM 1120 C CA . LYS A 1 37 ? 12.337 16.713 -3.281 1.00 0.00 37 LYS A CA 2
ATOM 1121 C C . LYS A 1 37 ? 12.570 18.221 -3.295 1.00 0.00 37 LYS A C 2
ATOM 1122 O O . LYS A 1 37 ? 11.914 18.982 -2.583 1.00 0.00 37 LYS A O 2
ATOM 1141 N N . PRO A 1 38 ? 13.526 18.664 -4.125 1.00 0.00 38 PRO A N 2
ATOM 1142 C CA . PRO A 1 38 ? 13.866 20.084 -4.253 1.00 0.00 38 PRO A CA 2
ATOM 1143 C C . PRO A 1 38 ? 12.764 20.885 -4.937 1.00 0.00 38 PRO A C 2
ATOM 1144 O O . PRO A 1 38 ? 11.884 20.320 -5.587 1.00 0.00 38 PRO A O 2
ATOM 1155 N N . SER A 1 39 ? 12.817 22.205 -4.788 1.00 0.00 39 SER A N 2
ATOM 1156 C CA . SER A 1 39 ? 11.821 23.083 -5.389 1.00 0.00 39 SER A CA 2
ATOM 1157 C C . SER A 1 39 ? 12.183 23.407 -6.835 1.00 0.00 39 SER A C 2
ATOM 1158 O O . SER A 1 39 ? 13.356 23.559 -7.174 1.00 0.00 39 SER A O 2
ATOM 1166 N N . GLY A 1 40 ? 11.165 23.509 -7.685 1.00 0.00 40 GLY A N 2
ATOM 1167 C CA . GLY A 1 40 ? 11.396 23.813 -9.085 1.00 0.00 40 GLY A CA 2
ATOM 1168 C C . GLY A 1 40 ? 10.369 24.777 -9.646 1.00 0.00 40 GLY A C 2
ATOM 1169 O O . GLY A 1 40 ? 9.714 25.516 -8.911 1.00 0.00 40 GLY A O 2
ATOM 1173 N N . PRO A 1 41 ? 10.218 24.778 -10.978 1.00 0.00 41 PRO A N 2
ATOM 1174 C CA . PRO A 1 41 ? 9.266 25.655 -11.667 1.00 0.00 41 PRO A CA 2
ATOM 1175 C C . PRO A 1 41 ? 7.818 25.256 -11.405 1.00 0.00 41 PRO A C 2
ATOM 1176 O O . PRO A 1 41 ? 7.191 24.584 -12.225 1.00 0.00 41 PRO A O 2
ATOM 1187 N N . SER A 1 42 ? 7.291 25.674 -10.259 1.00 0.00 42 SER A N 2
ATOM 1188 C CA . SER A 1 42 ? 5.917 25.357 -9.888 1.00 0.00 42 SER A CA 2
ATOM 1189 C C . SER A 1 42 ? 5.576 23.914 -10.248 1.00 0.00 42 SER A C 2
ATOM 1190 O O . SER A 1 42 ? 4.471 23.621 -10.705 1.00 0.00 42 SER A O 2
ATOM 1198 N N . SER A 1 43 ? 6.534 23.016 -10.038 1.00 0.00 43 SER A N 2
ATOM 1199 C CA . SER A 1 43 ? 6.338 21.604 -10.343 1.00 0.00 43 SER A CA 2
ATOM 1200 C C . SER A 1 43 ? 5.846 20.845 -9.114 1.00 0.00 43 SER A C 2
ATOM 1201 O O . SER A 1 43 ? 6.627 20.202 -8.414 1.00 0.00 43 SER A O 2
ATOM 1209 N N . GLY A 1 44 ? 4.544 20.927 -8.857 1.00 0.00 44 GLY A N 2
ATOM 1210 C CA . GLY A 1 44 ? 3.969 20.244 -7.713 1.00 0.00 44 GLY A CA 2
ATOM 1211 C C . GLY A 1 44 ? 2.459 20.140 -7.798 1.00 0.00 44 GLY A C 2
ATOM 1212 O O . GLY A 1 44 ? 1.877 20.648 -8.754 1.00 0.00 44 GLY A O 2
ATOM 1217 N N . GLY A 1 1 ? -4.702 -21.115 -3.788 1.00 0.00 1 GLY A N 3
ATOM 1218 C CA . GLY A 1 1 ? -5.492 -19.940 -3.467 1.00 0.00 1 GLY A CA 3
ATOM 1219 C C . GLY A 1 1 ? -4.719 -18.651 -3.665 1.00 0.00 1 GLY A C 3
ATOM 1220 O O . GLY A 1 1 ? -3.608 -18.660 -4.194 1.00 0.00 1 GLY A O 3
ATOM 1224 N N . SER A 1 2 ? -5.310 -17.538 -3.239 1.00 0.00 2 SER A N 3
ATOM 1225 C CA . SER A 1 2 ? -4.672 -16.234 -3.377 1.00 0.00 2 SER A CA 3
ATOM 1226 C C . SER A 1 2 ? -5.345 -15.203 -2.477 1.00 0.00 2 SER A C 3
ATOM 1227 O O . SER A 1 2 ? -6.412 -15.453 -1.917 1.00 0.00 2 SER A O 3
ATOM 1235 N N . SER A 1 3 ? -4.712 -14.041 -2.343 1.00 0.00 3 SER A N 3
ATOM 1236 C CA . SER A 1 3 ? -5.246 -12.972 -1.508 1.00 0.00 3 SER A CA 3
ATOM 1237 C C . SER A 1 3 ? -6.708 -12.696 -1.848 1.00 0.00 3 SER A C 3
ATOM 1238 O O . SER A 1 3 ? -7.206 -13.121 -2.889 1.00 0.00 3 SER A O 3
ATOM 1246 N N . GLY A 1 4 ? -7.390 -11.979 -0.960 1.00 0.00 4 GLY A N 3
ATOM 1247 C CA . GLY A 1 4 ? -8.788 -11.657 -1.183 1.00 0.00 4 GLY A CA 3
ATOM 1248 C C . GLY A 1 4 ? -8.982 -10.251 -1.714 1.00 0.00 4 GLY A C 3
ATOM 1249 O O . GLY A 1 4 ? -8.019 -9.497 -1.860 1.00 0.00 4 GLY A O 3
ATOM 1253 N N . SER A 1 5 ? -10.229 -9.897 -2.006 1.00 0.00 5 SER A N 3
ATOM 1254 C CA . SER A 1 5 ? -10.545 -8.573 -2.530 1.00 0.00 5 SER A CA 3
ATOM 1255 C C . SER A 1 5 ? -11.912 -8.106 -2.038 1.00 0.00 5 SER A C 3
ATOM 1256 O O . SER A 1 5 ? -12.940 -8.687 -2.384 1.00 0.00 5 SER A O 3
ATOM 1264 N N . SER A 1 6 ? -11.914 -7.053 -1.227 1.00 0.00 6 SER A N 3
ATOM 1265 C CA . SER A 1 6 ? -13.153 -6.509 -0.683 1.00 0.00 6 SER A CA 3
ATOM 1266 C C . SER A 1 6 ? -13.459 -5.143 -1.290 1.00 0.00 6 SER A C 3
ATOM 1267 O O . SER A 1 6 ? -12.964 -4.119 -0.822 1.00 0.00 6 SER A O 3
ATOM 1275 N N . GLY A 1 7 ? -14.280 -5.137 -2.336 1.00 0.00 7 GLY A N 3
ATOM 1276 C CA . GLY A 1 7 ? -14.638 -3.892 -2.990 1.00 0.00 7 GLY A CA 3
ATOM 1277 C C . GLY A 1 7 ? -13.550 -3.391 -3.918 1.00 0.00 7 GLY A C 3
ATOM 1278 O O . GLY A 1 7 ? -12.403 -3.827 -3.832 1.00 0.00 7 GLY A O 3
ATOM 1282 N N . GLU A 1 8 ? -13.911 -2.473 -4.810 1.00 0.00 8 GLU A N 3
ATOM 1283 C CA . GLU A 1 8 ? -12.956 -1.914 -5.759 1.00 0.00 8 GLU A CA 3
ATOM 1284 C C . GLU A 1 8 ? -12.433 -0.565 -5.275 1.00 0.00 8 GLU A C 3
ATOM 1285 O O . GLU A 1 8 ? -13.203 0.297 -4.851 1.00 0.00 8 GLU A O 3
ATOM 1297 N N . LYS A 1 9 ? -11.117 -0.389 -5.340 1.00 0.00 9 LYS A N 3
ATOM 1298 C CA . LYS A 1 9 ? -10.489 0.854 -4.910 1.00 0.00 9 LYS A CA 3
ATOM 1299 C C . LYS A 1 9 ? -9.936 1.626 -6.103 1.00 0.00 9 LYS A C 3
ATOM 1300 O O . LYS A 1 9 ? -9.019 1.177 -6.793 1.00 0.00 9 LYS A O 3
ATOM 1319 N N . PRO A 1 10 ? -10.503 2.815 -6.354 1.00 0.00 10 PRO A N 3
ATOM 1320 C CA . PRO A 1 10 ? -10.081 3.675 -7.464 1.00 0.00 10 PRO A CA 3
ATOM 1321 C C . PRO A 1 10 ? -8.696 4.273 -7.239 1.00 0.00 10 PRO A C 3
ATOM 1322 O O . PRO A 1 10 ? -8.222 5.082 -8.037 1.00 0.00 10 PRO A O 3
ATOM 1333 N N . TYR A 1 11 ? -8.052 3.869 -6.150 1.00 0.00 11 TYR A N 3
ATOM 1334 C CA . TYR A 1 11 ? -6.722 4.367 -5.820 1.00 0.00 11 TYR A CA 3
ATOM 1335 C C . TYR A 1 11 ? -5.788 3.220 -5.447 1.00 0.00 11 TYR A C 3
ATOM 1336 O O . TYR A 1 11 ? -5.940 2.597 -4.396 1.00 0.00 11 TYR A O 3
ATOM 1354 N N . SER A 1 12 ? -4.820 2.946 -6.316 1.00 0.00 12 SER A N 3
ATOM 1355 C CA . SER A 1 12 ? -3.863 1.872 -6.081 1.00 0.00 12 SER A CA 3
ATOM 1356 C C . SER A 1 12 ? -2.438 2.347 -6.347 1.00 0.00 12 SER A C 3
ATOM 1357 O O . SER A 1 12 ? -2.199 3.166 -7.236 1.00 0.00 12 SER A O 3
ATOM 1365 N N . CYS A 1 13 ? -1.493 1.827 -5.571 1.00 0.00 13 CYS A N 3
ATOM 1366 C CA . CYS A 1 13 ? -0.090 2.197 -5.721 1.00 0.00 13 CYS A CA 3
ATOM 1367 C C . CYS A 1 13 ? 0.540 1.471 -6.907 1.00 0.00 13 CYS A C 3
ATOM 1368 O O . CYS A 1 13 ? 0.068 0.414 -7.322 1.00 0.00 13 CYS A O 3
ATOM 1375 N N . ASN A 1 14 ? 1.608 2.049 -7.446 1.00 0.00 14 ASN A N 3
ATOM 1376 C CA . ASN A 1 14 ? 2.303 1.458 -8.585 1.00 0.00 14 ASN A CA 3
ATOM 1377 C C . ASN A 1 14 ? 3.747 1.123 -8.226 1.00 0.00 14 ASN A C 3
ATOM 1378 O O . ASN A 1 14 ? 4.295 0.122 -8.686 1.00 0.00 14 ASN A O 3
ATOM 1389 N N . GLU A 1 15 ? 4.358 1.967 -7.400 1.00 0.00 15 GLU A N 3
ATOM 1390 C CA . GLU A 1 15 ? 5.739 1.759 -6.979 1.00 0.00 15 GLU A CA 3
ATOM 1391 C C . GLU A 1 15 ? 5.928 0.358 -6.406 1.00 0.00 15 GLU A C 3
ATOM 1392 O O . GLU A 1 15 ? 6.614 -0.478 -6.995 1.00 0.00 15 GLU A O 3
ATOM 1404 N N . CYS A 1 16 ? 5.315 0.108 -5.254 1.00 0.00 16 CYS A N 3
ATOM 1405 C CA . CYS A 1 16 ? 5.416 -1.190 -4.599 1.00 0.00 16 CYS A CA 3
ATOM 1406 C C . CYS A 1 16 ? 4.167 -2.028 -4.857 1.00 0.00 16 CYS A C 3
ATOM 1407 O O . CYS A 1 16 ? 4.246 -3.242 -5.035 1.00 0.00 16 CYS A O 3
ATOM 1414 N N . GLY A 1 17 ? 3.012 -1.368 -4.875 1.00 0.00 17 GLY A N 3
ATOM 1415 C CA . GLY A 1 17 ? 1.762 -2.067 -5.111 1.00 0.00 17 GLY A CA 3
ATOM 1416 C C . GLY A 1 17 ? 0.856 -2.061 -3.897 1.00 0.00 17 GLY A C 3
ATOM 1417 O O . GLY A 1 17 ? 1.216 -2.583 -2.841 1.00 0.00 17 GLY A O 3
ATOM 1421 N N . LYS A 1 18 ? -0.324 -1.468 -4.044 1.00 0.00 18 LYS A N 3
ATOM 1422 C CA . LYS A 1 18 ? -1.286 -1.394 -2.950 1.00 0.00 18 LYS A CA 3
ATOM 1423 C C . LYS A 1 18 ? -2.601 -0.784 -3.423 1.00 0.00 18 LYS A C 3
ATOM 1424 O O . LYS A 1 18 ? -2.704 -0.307 -4.552 1.00 0.00 18 LYS A O 3
ATOM 1443 N N . ALA A 1 19 ? -3.604 -0.802 -2.551 1.00 0.00 19 ALA A N 3
ATOM 1444 C CA . ALA A 1 19 ? -4.911 -0.248 -2.878 1.00 0.00 19 ALA A CA 3
ATOM 1445 C C . ALA A 1 19 ? -5.365 0.750 -1.818 1.00 0.00 19 ALA A C 3
ATOM 1446 O O . ALA A 1 19 ? -4.872 0.740 -0.690 1.00 0.00 19 ALA A O 3
ATOM 1453 N N . PHE A 1 20 ? -6.307 1.612 -2.188 1.00 0.00 20 PHE A N 3
ATOM 1454 C CA . PHE A 1 20 ? -6.826 2.619 -1.269 1.00 0.00 20 PHE A CA 3
ATOM 1455 C C . PHE A 1 20 ? -8.183 3.134 -1.738 1.00 0.00 20 PHE A C 3
ATOM 1456 O O . PHE A 1 20 ? -8.430 3.269 -2.937 1.00 0.00 20 PHE A O 3
ATOM 1473 N N . THR A 1 21 ? -9.063 3.421 -0.783 1.00 0.00 21 THR A N 3
ATOM 1474 C CA . THR A 1 21 ? -10.396 3.920 -1.096 1.00 0.00 21 THR A CA 3
ATOM 1475 C C . THR A 1 21 ? -10.365 5.412 -1.408 1.00 0.00 21 THR A C 3
ATOM 1476 O O . THR A 1 21 ? -11.084 5.887 -2.288 1.00 0.00 21 THR A O 3
ATOM 1487 N N . PHE A 1 22 ? -9.529 6.147 -0.683 1.00 0.00 22 PHE A N 3
ATOM 1488 C CA . PHE A 1 22 ? -9.405 7.586 -0.883 1.00 0.00 22 PHE A CA 3
ATOM 1489 C C . PHE A 1 22 ? -7.984 7.957 -1.297 1.00 0.00 22 PHE A C 3
ATOM 1490 O O . PHE A 1 22 ? -7.029 7.241 -0.995 1.00 0.00 22 PHE A O 3
ATOM 1507 N N . LYS A 1 23 ? -7.852 9.082 -1.992 1.00 0.00 23 LYS A N 3
ATOM 1508 C CA . LYS A 1 23 ? -6.549 9.551 -2.449 1.00 0.00 23 LYS A CA 3
ATOM 1509 C C . LYS A 1 23 ? -5.594 9.732 -1.275 1.00 0.00 23 LYS A C 3
ATOM 1510 O O . LYS A 1 23 ? -4.594 9.023 -1.160 1.00 0.00 23 LYS A O 3
ATOM 1529 N N . SER A 1 24 ? -5.908 10.686 -0.403 1.00 0.00 24 SER A N 3
ATOM 1530 C CA . SER A 1 24 ? -5.076 10.962 0.762 1.00 0.00 24 SER A CA 3
ATOM 1531 C C . SER A 1 24 ? -4.449 9.678 1.297 1.00 0.00 24 SER A C 3
ATOM 1532 O O . SER A 1 24 ? -3.256 9.637 1.597 1.00 0.00 24 SER A O 3
ATOM 1540 N N . GLN A 1 25 ? -5.262 8.633 1.414 1.00 0.00 25 GLN A N 3
ATOM 1541 C CA . GLN A 1 25 ? -4.787 7.349 1.915 1.00 0.00 25 GLN A CA 3
ATOM 1542 C C . GLN A 1 25 ? -3.612 6.842 1.085 1.00 0.00 25 GLN A C 3
ATOM 1543 O O . GLN A 1 25 ? -2.608 6.381 1.629 1.00 0.00 25 GLN A O 3
ATOM 1557 N N . LEU A 1 26 ? -3.743 6.931 -0.234 1.00 0.00 26 LEU A N 3
ATOM 1558 C CA . LEU A 1 26 ? -2.692 6.482 -1.140 1.00 0.00 26 LEU A CA 3
ATOM 1559 C C . LEU A 1 26 ? -1.489 7.419 -1.086 1.00 0.00 26 LEU A C 3
ATOM 1560 O O . LEU A 1 26 ? -0.351 6.995 -1.288 1.00 0.00 26 LEU A O 3
ATOM 1576 N N . ILE A 1 27 ? -1.750 8.692 -0.810 1.00 0.00 27 ILE A N 3
ATOM 1577 C CA . ILE A 1 27 ? -0.689 9.688 -0.726 1.00 0.00 27 ILE A CA 3
ATOM 1578 C C . ILE A 1 27 ? 0.252 9.391 0.436 1.00 0.00 27 ILE A C 3
ATOM 1579 O O . ILE A 1 27 ? 1.473 9.474 0.297 1.00 0.00 27 ILE A O 3
ATOM 1595 N N . VAL A 1 28 ? -0.323 9.044 1.583 1.00 0.00 28 VAL A N 3
ATOM 1596 C CA . VAL A 1 28 ? 0.464 8.732 2.770 1.00 0.00 28 VAL A CA 3
ATOM 1597 C C . VAL A 1 28 ? 1.328 7.496 2.547 1.00 0.00 28 VAL A C 3
ATOM 1598 O O . VAL A 1 28 ? 2.496 7.463 2.934 1.00 0.00 28 VAL A O 3
ATOM 1611 N N . HIS A 1 29 ? 0.745 6.479 1.920 1.00 0.00 29 HIS A N 3
ATOM 1612 C CA . HIS A 1 29 ? 1.462 5.239 1.644 1.00 0.00 29 HIS A CA 3
ATOM 1613 C C . HIS A 1 29 ? 2.505 5.447 0.550 1.00 0.00 29 HIS A C 3
ATOM 1614 O O . HIS A 1 29 ? 3.532 4.767 0.519 1.00 0.00 29 HIS A O 3
ATOM 1628 N N . LYS A 1 30 ? 2.235 6.389 -0.347 1.00 0.00 30 LYS A N 3
ATOM 1629 C CA . LYS A 1 30 ? 3.150 6.687 -1.443 1.00 0.00 30 LYS A CA 3
ATOM 1630 C C . LYS A 1 30 ? 4.393 7.408 -0.933 1.00 0.00 30 LYS A C 3
ATOM 1631 O O . LYS A 1 30 ? 5.479 7.267 -1.494 1.00 0.00 30 LYS A O 3
ATOM 1650 N N . GLY A 1 31 ? 4.227 8.182 0.136 1.00 0.00 31 GLY A N 3
ATOM 1651 C CA . GLY A 1 31 ? 5.345 8.912 0.704 1.00 0.00 31 GLY A CA 3
ATOM 1652 C C . GLY A 1 31 ? 6.488 8.002 1.107 1.00 0.00 31 GLY A C 3
ATOM 1653 O O . GLY A 1 31 ? 7.643 8.426 1.153 1.00 0.00 31 GLY A O 3
ATOM 1657 N N . VAL A 1 32 ? 6.167 6.746 1.401 1.00 0.00 32 VAL A N 3
ATOM 1658 C CA . VAL A 1 32 ? 7.175 5.772 1.802 1.00 0.00 32 VAL A CA 3
ATOM 1659 C C . VAL A 1 32 ? 8.191 5.543 0.689 1.00 0.00 32 VAL A C 3
ATOM 1660 O O . VAL A 1 32 ? 9.334 5.162 0.946 1.00 0.00 32 VAL A O 3
ATOM 1673 N N . HIS A 1 33 ? 7.768 5.777 -0.549 1.00 0.00 33 HIS A N 3
ATOM 1674 C CA . HIS A 1 33 ? 8.641 5.596 -1.703 1.00 0.00 33 HIS A CA 3
ATOM 1675 C C . HIS A 1 33 ? 9.294 6.916 -2.102 1.00 0.00 33 HIS A C 3
ATOM 1676 O O . HIS A 1 33 ? 10.329 6.934 -2.769 1.00 0.00 33 HIS A O 3
ATOM 1690 N N . THR A 1 34 ? 8.681 8.022 -1.690 1.00 0.00 34 THR A N 3
ATOM 1691 C CA . THR A 1 34 ? 9.200 9.347 -2.006 1.00 0.00 34 THR A CA 3
ATOM 1692 C C . THR A 1 34 ? 10.169 9.828 -0.932 1.00 0.00 34 THR A C 3
ATOM 1693 O O . THR A 1 34 ? 10.071 10.958 -0.455 1.00 0.00 34 THR A O 3
ATOM 1704 N N . GLY A 1 35 ? 11.106 8.963 -0.555 1.00 0.00 35 GLY A N 3
ATOM 1705 C CA . GLY A 1 35 ? 12.080 9.319 0.460 1.00 0.00 35 GLY A CA 3
ATOM 1706 C C . GLY A 1 35 ? 13.305 8.427 0.427 1.00 0.00 35 GLY A C 3
ATOM 1707 O O . GLY A 1 35 ? 14.396 8.872 0.073 1.00 0.00 35 GLY A O 3
ATOM 1711 N N . VAL A 1 36 ? 13.125 7.163 0.798 1.00 0.00 36 VAL A N 3
ATOM 1712 C CA . VAL A 1 36 ? 14.225 6.206 0.810 1.00 0.00 36 VAL A CA 3
ATOM 1713 C C . VAL A 1 36 ? 13.768 4.837 0.319 1.00 0.00 36 VAL A C 3
ATOM 1714 O O . VAL A 1 36 ? 12.885 4.216 0.911 1.00 0.00 36 VAL A O 3
ATOM 1727 N N . LYS A 1 37 ? 14.375 4.371 -0.767 1.00 0.00 37 LYS A N 3
ATOM 1728 C CA . LYS A 1 37 ? 14.032 3.074 -1.338 1.00 0.00 37 LYS A CA 3
ATOM 1729 C C . LYS A 1 37 ? 15.009 2.692 -2.445 1.00 0.00 37 LYS A C 3
ATOM 1730 O O . LYS A 1 37 ? 15.422 3.522 -3.255 1.00 0.00 37 LYS A O 3
ATOM 1749 N N . PRO A 1 38 ? 15.387 1.405 -2.485 1.00 0.00 38 PRO A N 3
ATOM 1750 C CA . PRO A 1 38 ? 16.317 0.884 -3.491 1.00 0.00 38 PRO A CA 3
ATOM 1751 C C . PRO A 1 38 ? 15.703 0.848 -4.886 1.00 0.00 38 PRO A C 3
ATOM 1752 O O . PRO A 1 38 ? 15.130 -0.161 -5.296 1.00 0.00 38 PRO A O 3
ATOM 1763 N N . SER A 1 39 ? 15.826 1.956 -5.610 1.00 0.00 39 SER A N 3
ATOM 1764 C CA . SER A 1 39 ? 15.280 2.052 -6.959 1.00 0.00 39 SER A CA 3
ATOM 1765 C C . SER A 1 39 ? 16.398 2.118 -7.995 1.00 0.00 39 SER A C 3
ATOM 1766 O O . SER A 1 39 ? 16.728 3.190 -8.501 1.00 0.00 39 SER A O 3
ATOM 1774 N N . GLY A 1 40 ? 16.978 0.962 -8.305 1.00 0.00 40 GLY A N 3
ATOM 1775 C CA . GLY A 1 40 ? 18.053 0.910 -9.278 1.00 0.00 40 GLY A CA 3
ATOM 1776 C C . GLY A 1 40 ? 19.248 1.748 -8.868 1.00 0.00 40 GLY A C 3
ATOM 1777 O O . GLY A 1 40 ? 19.110 2.805 -8.252 1.00 0.00 40 GLY A O 3
ATOM 1781 N N . PRO A 1 41 ? 20.455 1.273 -9.212 1.00 0.00 41 PRO A N 3
ATOM 1782 C CA . PRO A 1 41 ? 21.702 1.970 -8.884 1.00 0.00 41 PRO A CA 3
ATOM 1783 C C . PRO A 1 41 ? 21.873 3.258 -9.682 1.00 0.00 41 PRO A C 3
ATOM 1784 O O . PRO A 1 41 ? 21.877 3.241 -10.913 1.00 0.00 41 PRO A O 3
ATOM 1795 N N . SER A 1 42 ? 22.015 4.373 -8.973 1.00 0.00 42 SER A N 3
ATOM 1796 C CA . SER A 1 42 ? 22.183 5.671 -9.616 1.00 0.00 42 SER A CA 3
ATOM 1797 C C . SER A 1 42 ? 21.146 5.871 -10.717 1.00 0.00 42 SER A C 3
ATOM 1798 O O . SER A 1 42 ? 21.470 6.320 -11.817 1.00 0.00 42 SER A O 3
ATOM 1806 N N . SER A 1 43 ? 19.897 5.533 -10.413 1.00 0.00 43 SER A N 3
ATOM 1807 C CA . SER A 1 43 ? 18.812 5.671 -11.377 1.00 0.00 43 SER A CA 3
ATOM 1808 C C . SER A 1 43 ? 17.864 6.795 -10.972 1.00 0.00 43 SER A C 3
ATOM 1809 O O . SER A 1 43 ? 16.645 6.661 -11.071 1.00 0.00 43 SER A O 3
ATOM 1817 N N . GLY A 1 44 ? 18.435 7.905 -10.514 1.00 0.00 44 GLY A N 3
ATOM 1818 C CA . GLY A 1 44 ? 17.627 9.038 -10.099 1.00 0.00 44 GLY A CA 3
ATOM 1819 C C . GLY A 1 44 ? 17.109 9.842 -11.275 1.00 0.00 44 GLY A C 3
ATOM 1820 O O . GLY A 1 44 ? 17.880 10.134 -12.188 1.00 0.00 44 GLY A O 3
ATOM 1825 N N . GLY A 1 1 ? -9.705 -19.908 3.188 1.00 0.00 1 GLY A N 4
ATOM 1826 C CA . GLY A 1 1 ? -10.469 -18.804 2.637 1.00 0.00 1 GLY A CA 4
ATOM 1827 C C . GLY A 1 1 ? -10.015 -18.424 1.242 1.00 0.00 1 GLY A C 4
ATOM 1828 O O . GLY A 1 1 ? -10.765 -18.568 0.277 1.00 0.00 1 GLY A O 4
ATOM 1832 N N . SER A 1 2 ? -8.783 -17.936 1.135 1.00 0.00 2 SER A N 4
ATOM 1833 C CA . SER A 1 2 ? -8.232 -17.529 -0.152 1.00 0.00 2 SER A CA 4
ATOM 1834 C C . SER A 1 2 ? -9.040 -16.381 -0.751 1.00 0.00 2 SER A C 4
ATOM 1835 O O . SER A 1 2 ? -9.322 -16.365 -1.949 1.00 0.00 2 SER A O 4
ATOM 1843 N N . SER A 1 3 ? -9.409 -15.423 0.093 1.00 0.00 3 SER A N 4
ATOM 1844 C CA . SER A 1 3 ? -10.188 -14.273 -0.351 1.00 0.00 3 SER A CA 4
ATOM 1845 C C . SER A 1 3 ? -9.273 -13.132 -0.786 1.00 0.00 3 SER A C 4
ATOM 1846 O O . SER A 1 3 ? -8.139 -13.019 -0.322 1.00 0.00 3 SER A O 4
ATOM 1854 N N . GLY A 1 4 ? -9.775 -12.289 -1.683 1.00 0.00 4 GLY A N 4
ATOM 1855 C CA . GLY A 1 4 ? -8.990 -11.168 -2.168 1.00 0.00 4 GLY A CA 4
ATOM 1856 C C . GLY A 1 4 ? -9.414 -9.852 -1.547 1.00 0.00 4 GLY A C 4
ATOM 1857 O O . GLY A 1 4 ? -9.418 -9.707 -0.324 1.00 0.00 4 GLY A O 4
ATOM 1861 N N . SER A 1 5 ? -9.771 -8.889 -2.390 1.00 0.00 5 SER A N 4
ATOM 1862 C CA . SER A 1 5 ? -10.193 -7.575 -1.917 1.00 0.00 5 SER A CA 4
ATOM 1863 C C . SER A 1 5 ? -11.714 -7.457 -1.929 1.00 0.00 5 SER A C 4
ATOM 1864 O O . SER A 1 5 ? -12.384 -8.020 -2.794 1.00 0.00 5 SER A O 4
ATOM 1872 N N . SER A 1 6 ? -12.251 -6.719 -0.962 1.00 0.00 6 SER A N 4
ATOM 1873 C CA . SER A 1 6 ? -13.693 -6.529 -0.859 1.00 0.00 6 SER A CA 4
ATOM 1874 C C . SER A 1 6 ? -14.119 -5.226 -1.529 1.00 0.00 6 SER A C 4
ATOM 1875 O O . SER A 1 6 ? -14.104 -4.163 -0.911 1.00 0.00 6 SER A O 4
ATOM 1883 N N . GLY A 1 7 ? -14.498 -5.318 -2.800 1.00 0.00 7 GLY A N 4
ATOM 1884 C CA . GLY A 1 7 ? -14.922 -4.141 -3.535 1.00 0.00 7 GLY A CA 4
ATOM 1885 C C . GLY A 1 7 ? -13.893 -3.691 -4.553 1.00 0.00 7 GLY A C 4
ATOM 1886 O O . GLY A 1 7 ? -13.095 -4.495 -5.034 1.00 0.00 7 GLY A O 4
ATOM 1890 N N . GLU A 1 8 ? -13.914 -2.404 -4.884 1.00 0.00 8 GLU A N 4
ATOM 1891 C CA . GLU A 1 8 ? -12.976 -1.850 -5.854 1.00 0.00 8 GLU A CA 4
ATOM 1892 C C . GLU A 1 8 ? -12.431 -0.506 -5.378 1.00 0.00 8 GLU A C 4
ATOM 1893 O O . GLU A 1 8 ? -13.189 0.377 -4.975 1.00 0.00 8 GLU A O 4
ATOM 1905 N N . LYS A 1 9 ? -11.112 -0.359 -5.428 1.00 0.00 9 LYS A N 4
ATOM 1906 C CA . LYS A 1 9 ? -10.463 0.876 -5.003 1.00 0.00 9 LYS A CA 4
ATOM 1907 C C . LYS A 1 9 ? -9.913 1.642 -6.202 1.00 0.00 9 LYS A C 4
ATOM 1908 O O . LYS A 1 9 ? -9.015 1.179 -6.906 1.00 0.00 9 LYS A O 4
ATOM 1927 N N . PRO A 1 10 ? -10.462 2.842 -6.441 1.00 0.00 10 PRO A N 4
ATOM 1928 C CA . PRO A 1 10 ? -10.041 3.698 -7.553 1.00 0.00 10 PRO A CA 4
ATOM 1929 C C . PRO A 1 10 ? -8.642 4.270 -7.347 1.00 0.00 10 PRO A C 4
ATOM 1930 O O . PRO A 1 10 ? -8.164 5.070 -8.151 1.00 0.00 10 PRO A O 4
ATOM 1941 N N . TYR A 1 11 ? -7.992 3.855 -6.266 1.00 0.00 11 TYR A N 4
ATOM 1942 C CA . TYR A 1 11 ? -6.649 4.328 -5.953 1.00 0.00 11 TYR A CA 4
ATOM 1943 C C . TYR A 1 11 ? -5.739 3.166 -5.563 1.00 0.00 11 TYR A C 4
ATOM 1944 O O . TYR A 1 11 ? -5.896 2.572 -4.497 1.00 0.00 11 TYR A O 4
ATOM 1962 N N . SER A 1 12 ? -4.788 2.850 -6.436 1.00 0.00 12 SER A N 4
ATOM 1963 C CA . SER A 1 12 ? -3.854 1.758 -6.186 1.00 0.00 12 SER A CA 4
ATOM 1964 C C . SER A 1 12 ? -2.422 2.188 -6.488 1.00 0.00 12 SER A C 4
ATOM 1965 O O . SER A 1 12 ? -2.159 2.849 -7.493 1.00 0.00 12 SER A O 4
ATOM 1973 N N . CYS A 1 13 ? -1.499 1.807 -5.611 1.00 0.00 13 CYS A N 4
ATOM 1974 C CA . CYS A 1 13 ? -0.093 2.152 -5.782 1.00 0.00 13 CYS A CA 4
ATOM 1975 C C . CYS A 1 13 ? 0.502 1.431 -6.988 1.00 0.00 13 CYS A C 4
ATOM 1976 O O . CYS A 1 13 ? -0.052 0.442 -7.468 1.00 0.00 13 CYS A O 4
ATOM 1983 N N . ASN A 1 14 ? 1.633 1.933 -7.472 1.00 0.00 14 ASN A N 4
ATOM 1984 C CA . ASN A 1 14 ? 2.303 1.337 -8.622 1.00 0.00 14 ASN A CA 4
ATOM 1985 C C . ASN A 1 14 ? 3.739 0.954 -8.277 1.00 0.00 14 ASN A C 4
ATOM 1986 O O . ASN A 1 14 ? 4.247 -0.067 -8.739 1.00 0.00 14 ASN A O 4
ATOM 1997 N N . GLU A 1 15 ? 4.386 1.780 -7.461 1.00 0.00 15 GLU A N 4
ATOM 1998 C CA . GLU A 1 15 ? 5.764 1.527 -7.054 1.00 0.00 15 GLU A CA 4
ATOM 1999 C C . GLU A 1 15 ? 5.901 0.140 -6.433 1.00 0.00 15 GLU A C 4
ATOM 2000 O O . GLU A 1 15 ? 6.512 -0.756 -7.016 1.00 0.00 15 GLU A O 4
ATOM 2012 N N . CYS A 1 16 ? 5.330 -0.029 -5.245 1.00 0.00 16 CYS A N 4
ATOM 2013 C CA . CYS A 1 16 ? 5.388 -1.305 -4.543 1.00 0.00 16 CYS A CA 4
ATOM 2014 C C . CYS A 1 16 ? 4.129 -2.127 -4.802 1.00 0.00 16 CYS A C 4
ATOM 2015 O O . CYS A 1 16 ? 4.193 -3.344 -4.973 1.00 0.00 16 CYS A O 4
ATOM 2022 N N . GLY A 1 17 ? 2.984 -1.452 -4.830 1.00 0.00 17 GLY A N 4
ATOM 2023 C CA . GLY A 1 17 ? 1.726 -2.136 -5.068 1.00 0.00 17 GLY A CA 4
ATOM 2024 C C . GLY A 1 17 ? 0.810 -2.103 -3.861 1.00 0.00 17 GLY A C 4
ATOM 2025 O O . GLY A 1 17 ? 1.151 -2.622 -2.799 1.00 0.00 17 GLY A O 4
ATOM 2029 N N . LYS A 1 18 ? -0.357 -1.489 -4.023 1.00 0.00 18 LYS A N 4
ATOM 2030 C CA . LYS A 1 18 ? -1.326 -1.389 -2.938 1.00 0.00 18 LYS A CA 4
ATOM 2031 C C . LYS A 1 18 ? -2.630 -0.768 -3.428 1.00 0.00 18 LYS A C 4
ATOM 2032 O O . LYS A 1 18 ? -2.705 -0.260 -4.547 1.00 0.00 18 LYS A O 4
ATOM 2051 N N . ALA A 1 19 ? -3.656 -0.811 -2.584 1.00 0.00 19 ALA A N 4
ATOM 2052 C CA . ALA A 1 19 ? -4.955 -0.250 -2.931 1.00 0.00 19 ALA A CA 4
ATOM 2053 C C . ALA A 1 19 ? -5.412 0.764 -1.887 1.00 0.00 19 ALA A C 4
ATOM 2054 O O . ALA A 1 19 ? -4.937 0.757 -0.751 1.00 0.00 19 ALA A O 4
ATOM 2061 N N . PHE A 1 20 ? -6.335 1.636 -2.279 1.00 0.00 20 PHE A N 4
ATOM 2062 C CA . PHE A 1 20 ? -6.854 2.657 -1.377 1.00 0.00 20 PHE A CA 4
ATOM 2063 C C . PHE A 1 20 ? -8.202 3.180 -1.866 1.00 0.00 20 PHE A C 4
ATOM 2064 O O . PHE A 1 20 ? -8.431 3.313 -3.068 1.00 0.00 20 PHE A O 4
ATOM 2081 N N . THR A 1 21 ? -9.093 3.474 -0.923 1.00 0.00 21 THR A N 4
ATOM 2082 C CA . THR A 1 21 ? -10.418 3.980 -1.256 1.00 0.00 21 THR A CA 4
ATOM 2083 C C . THR A 1 21 ? -10.384 5.481 -1.520 1.00 0.00 21 THR A C 4
ATOM 2084 O O . THR A 1 21 ? -11.153 5.997 -2.331 1.00 0.00 21 THR A O 4
ATOM 2095 N N . PHE A 1 22 ? -9.486 6.177 -0.831 1.00 0.00 22 PHE A N 4
ATOM 2096 C CA . PHE A 1 22 ? -9.352 7.621 -0.991 1.00 0.00 22 PHE A CA 4
ATOM 2097 C C . PHE A 1 22 ? -7.918 7.997 -1.351 1.00 0.00 22 PHE A C 4
ATOM 2098 O O . PHE A 1 22 ? -6.974 7.273 -1.031 1.00 0.00 22 PHE A O 4
ATOM 2115 N N . LYS A 1 23 ? -7.761 9.134 -2.020 1.00 0.00 23 LYS A N 4
ATOM 2116 C CA . LYS A 1 23 ? -6.443 9.609 -2.425 1.00 0.00 23 LYS A CA 4
ATOM 2117 C C . LYS A 1 23 ? -5.530 9.775 -1.214 1.00 0.00 23 LYS A C 4
ATOM 2118 O O . LYS A 1 23 ? -4.492 9.121 -1.113 1.00 0.00 23 LYS A O 4
ATOM 2137 N N . SER A 1 24 ? -5.923 10.654 -0.298 1.00 0.00 24 SER A N 4
ATOM 2138 C CA . SER A 1 24 ? -5.138 10.908 0.904 1.00 0.00 24 SER A CA 4
ATOM 2139 C C . SER A 1 24 ? -4.477 9.627 1.403 1.00 0.00 24 SER A C 4
ATOM 2140 O O . SER A 1 24 ? -3.263 9.577 1.596 1.00 0.00 24 SER A O 4
ATOM 2148 N N . GLN A 1 25 ? -5.287 8.592 1.608 1.00 0.00 25 GLN A N 4
ATOM 2149 C CA . GLN A 1 25 ? -4.781 7.310 2.085 1.00 0.00 25 GLN A CA 4
ATOM 2150 C C . GLN A 1 25 ? -3.636 6.817 1.207 1.00 0.00 25 GLN A C 4
ATOM 2151 O O . GLN A 1 25 ? -2.651 6.268 1.704 1.00 0.00 25 GLN A O 4
ATOM 2165 N N . LEU A 1 26 ? -3.771 7.014 -0.100 1.00 0.00 26 LEU A N 4
ATOM 2166 C CA . LEU A 1 26 ? -2.747 6.589 -1.048 1.00 0.00 26 LEU A CA 4
ATOM 2167 C C . LEU A 1 26 ? -1.520 7.492 -0.966 1.00 0.00 26 LEU A C 4
ATOM 2168 O O . LEU A 1 26 ? -0.395 7.050 -1.201 1.00 0.00 26 LEU A O 4
ATOM 2184 N N . ILE A 1 27 ? -1.745 8.757 -0.629 1.00 0.00 27 ILE A N 4
ATOM 2185 C CA . ILE A 1 27 ? -0.658 9.721 -0.513 1.00 0.00 27 ILE A CA 4
ATOM 2186 C C . ILE A 1 27 ? 0.278 9.358 0.635 1.00 0.00 27 ILE A C 4
ATOM 2187 O O . ILE A 1 27 ? 1.500 9.426 0.500 1.00 0.00 27 ILE A O 4
ATOM 2203 N N . VAL A 1 28 ? -0.303 8.971 1.766 1.00 0.00 28 VAL A N 4
ATOM 2204 C CA . VAL A 1 28 ? 0.478 8.594 2.938 1.00 0.00 28 VAL A CA 4
ATOM 2205 C C . VAL A 1 28 ? 1.331 7.362 2.656 1.00 0.00 28 VAL A C 4
ATOM 2206 O O . VAL A 1 28 ? 2.479 7.275 3.092 1.00 0.00 28 VAL A O 4
ATOM 2219 N N . HIS A 1 29 ? 0.761 6.409 1.924 1.00 0.00 29 HIS A N 4
ATOM 2220 C CA . HIS A 1 29 ? 1.470 5.181 1.583 1.00 0.00 29 HIS A CA 4
ATOM 2221 C C . HIS A 1 29 ? 2.504 5.435 0.491 1.00 0.00 29 HIS A C 4
ATOM 2222 O O . HIS A 1 29 ? 3.518 4.742 0.407 1.00 0.00 29 HIS A O 4
ATOM 2236 N N . LYS A 1 30 ? 2.241 6.434 -0.345 1.00 0.00 30 LYS A N 4
ATOM 2237 C CA . LYS A 1 30 ? 3.148 6.782 -1.432 1.00 0.00 30 LYS A CA 4
ATOM 2238 C C . LYS A 1 30 ? 4.371 7.525 -0.904 1.00 0.00 30 LYS A C 4
ATOM 2239 O O . LYS A 1 30 ? 5.457 7.437 -1.475 1.00 0.00 30 LYS A O 4
ATOM 2258 N N . GLY A 1 31 ? 4.186 8.256 0.191 1.00 0.00 31 GLY A N 4
ATOM 2259 C CA . GLY A 1 31 ? 5.284 9.002 0.779 1.00 0.00 31 GLY A CA 4
ATOM 2260 C C . GLY A 1 31 ? 6.491 8.131 1.063 1.00 0.00 31 GLY A C 4
ATOM 2261 O O . GLY A 1 31 ? 7.631 8.587 0.971 1.00 0.00 31 GLY A O 4
ATOM 2265 N N . VAL A 1 32 ? 6.242 6.872 1.411 1.00 0.00 32 VAL A N 4
ATOM 2266 C CA . VAL A 1 32 ? 7.318 5.935 1.710 1.00 0.00 32 VAL A CA 4
ATOM 2267 C C . VAL A 1 32 ? 8.321 5.865 0.564 1.00 0.00 32 VAL A C 4
ATOM 2268 O O . VAL A 1 32 ? 9.527 5.760 0.787 1.00 0.00 32 VAL A O 4
ATOM 2281 N N . HIS A 1 33 ? 7.813 5.924 -0.663 1.00 0.00 33 HIS A N 4
ATOM 2282 C CA . HIS A 1 33 ? 8.665 5.868 -1.846 1.00 0.00 33 HIS A CA 4
ATOM 2283 C C . HIS A 1 33 ? 9.212 7.251 -2.187 1.00 0.00 33 HIS A C 4
ATOM 2284 O O . HIS A 1 33 ? 10.398 7.407 -2.480 1.00 0.00 33 HIS A O 4
ATOM 2298 N N . THR A 1 34 ? 8.340 8.254 -2.147 1.00 0.00 34 THR A N 4
ATOM 2299 C CA . THR A 1 34 ? 8.735 9.623 -2.453 1.00 0.00 34 THR A CA 4
ATOM 2300 C C . THR A 1 34 ? 10.077 9.964 -1.816 1.00 0.00 34 THR A C 4
ATOM 2301 O O . THR A 1 34 ? 10.253 9.827 -0.606 1.00 0.00 34 THR A O 4
ATOM 2312 N N . GLY A 1 35 ? 11.021 10.411 -2.638 1.00 0.00 35 GLY A N 4
ATOM 2313 C CA . GLY A 1 35 ? 12.335 10.765 -2.135 1.00 0.00 35 GLY A CA 4
ATOM 2314 C C . GLY A 1 35 ? 13.393 9.745 -2.506 1.00 0.00 35 GLY A C 4
ATOM 2315 O O . GLY A 1 35 ? 14.129 9.927 -3.476 1.00 0.00 35 GLY A O 4
ATOM 2319 N N . VAL A 1 36 ? 13.471 8.667 -1.732 1.00 0.00 36 VAL A N 4
ATOM 2320 C CA . VAL A 1 36 ? 14.446 7.613 -1.984 1.00 0.00 36 VAL A CA 4
ATOM 2321 C C . VAL A 1 36 ? 14.331 7.087 -3.410 1.00 0.00 36 VAL A C 4
ATOM 2322 O O . VAL A 1 36 ? 13.233 6.813 -3.896 1.00 0.00 36 VAL A O 4
ATOM 2335 N N . LYS A 1 37 ? 15.471 6.946 -4.077 1.00 0.00 37 LYS A N 4
ATOM 2336 C CA . LYS A 1 37 ? 15.500 6.450 -5.448 1.00 0.00 37 LYS A CA 4
ATOM 2337 C C . LYS A 1 37 ? 16.711 5.551 -5.676 1.00 0.00 37 LYS A C 4
ATOM 2338 O O . LYS A 1 37 ? 17.771 5.734 -5.078 1.00 0.00 37 LYS A O 4
ATOM 2357 N N . PRO A 1 38 ? 16.552 4.556 -6.562 1.00 0.00 38 PRO A N 4
ATOM 2358 C CA . PRO A 1 38 ? 17.623 3.611 -6.891 1.00 0.00 38 PRO A CA 4
ATOM 2359 C C . PRO A 1 38 ? 18.752 4.265 -7.679 1.00 0.00 38 PRO A C 4
ATOM 2360 O O . PRO A 1 38 ? 18.748 4.257 -8.910 1.00 0.00 38 PRO A O 4
ATOM 2371 N N . SER A 1 39 ? 19.719 4.829 -6.962 1.00 0.00 39 SER A N 4
ATOM 2372 C CA . SER A 1 39 ? 20.853 5.491 -7.596 1.00 0.00 39 SER A CA 4
ATOM 2373 C C . SER A 1 39 ? 21.554 4.551 -8.572 1.00 0.00 39 SER A C 4
ATOM 2374 O O . SER A 1 39 ? 21.710 3.361 -8.303 1.00 0.00 39 SER A O 4
ATOM 2382 N N . GLY A 1 40 ? 21.975 5.097 -9.710 1.00 0.00 40 GLY A N 4
ATOM 2383 C CA . GLY A 1 40 ? 22.655 4.294 -10.710 1.00 0.00 40 GLY A CA 4
ATOM 2384 C C . GLY A 1 40 ? 22.939 5.071 -11.981 1.00 0.00 40 GLY A C 4
ATOM 2385 O O . GLY A 1 40 ? 22.444 6.181 -12.179 1.00 0.00 40 GLY A O 4
ATOM 2389 N N . PRO A 1 41 ? 23.755 4.483 -12.868 1.00 0.00 41 PRO A N 4
ATOM 2390 C CA . PRO A 1 41 ? 24.124 5.110 -14.141 1.00 0.00 41 PRO A CA 4
ATOM 2391 C C . PRO A 1 41 ? 22.952 5.176 -15.115 1.00 0.00 41 PRO A C 4
ATOM 2392 O O . PRO A 1 41 ? 22.083 4.305 -15.115 1.00 0.00 41 PRO A O 4
ATOM 2403 N N . SER A 1 42 ? 22.936 6.215 -15.944 1.00 0.00 42 SER A N 4
ATOM 2404 C CA . SER A 1 42 ? 21.870 6.396 -16.922 1.00 0.00 42 SER A CA 4
ATOM 2405 C C . SER A 1 42 ? 20.522 5.983 -16.338 1.00 0.00 42 SER A C 4
ATOM 2406 O O . SER A 1 42 ? 19.720 5.327 -17.003 1.00 0.00 42 SER A O 4
ATOM 2414 N N . SER A 1 43 ? 20.281 6.371 -15.090 1.00 0.00 43 SER A N 4
ATOM 2415 C CA . SER A 1 43 ? 19.032 6.038 -14.414 1.00 0.00 43 SER A CA 4
ATOM 2416 C C . SER A 1 43 ? 17.835 6.593 -15.179 1.00 0.00 43 SER A C 4
ATOM 2417 O O . SER A 1 43 ? 17.846 7.740 -15.624 1.00 0.00 43 SER A O 4
ATOM 2425 N N . GLY A 1 44 ? 16.802 5.770 -15.328 1.00 0.00 44 GLY A N 4
ATOM 2426 C CA . GLY A 1 44 ? 15.611 6.195 -16.040 1.00 0.00 44 GLY A CA 4
ATOM 2427 C C . GLY A 1 44 ? 14.403 6.309 -15.132 1.00 0.00 44 GLY A C 4
ATOM 2428 O O . GLY A 1 44 ? 14.111 5.363 -14.402 1.00 0.00 44 GLY A O 4
ATOM 2433 N N . GLY A 1 1 ? -5.093 -16.621 5.478 1.00 0.00 1 GLY A N 5
ATOM 2434 C CA . GLY A 1 1 ? -5.771 -15.904 4.413 1.00 0.00 1 GLY A CA 5
ATOM 2435 C C . GLY A 1 1 ? -6.920 -15.058 4.924 1.00 0.00 1 GLY A C 5
ATOM 2436 O O . GLY A 1 1 ? -8.074 -15.484 4.895 1.00 0.00 1 GLY A O 5
ATOM 2440 N N . SER A 1 2 ? -6.604 -13.855 5.394 1.00 0.00 2 SER A N 5
ATOM 2441 C CA . SER A 1 2 ? -7.618 -12.949 5.919 1.00 0.00 2 SER A CA 5
ATOM 2442 C C . SER A 1 2 ? -7.884 -11.808 4.942 1.00 0.00 2 SER A C 5
ATOM 2443 O O . SER A 1 2 ? -8.922 -11.148 5.009 1.00 0.00 2 SER A O 5
ATOM 2451 N N . SER A 1 3 ? -6.939 -11.580 4.036 1.00 0.00 3 SER A N 5
ATOM 2452 C CA . SER A 1 3 ? -7.069 -10.517 3.047 1.00 0.00 3 SER A CA 5
ATOM 2453 C C . SER A 1 3 ? -8.110 -10.879 1.992 1.00 0.00 3 SER A C 5
ATOM 2454 O O . SER A 1 3 ? -8.169 -12.016 1.527 1.00 0.00 3 SER A O 5
ATOM 2462 N N . GLY A 1 4 ? -8.931 -9.901 1.619 1.00 0.00 4 GLY A N 5
ATOM 2463 C CA . GLY A 1 4 ? -9.959 -10.136 0.623 1.00 0.00 4 GLY A CA 5
ATOM 2464 C C . GLY A 1 4 ? -11.082 -9.120 0.698 1.00 0.00 4 GLY A C 5
ATOM 2465 O O . GLY A 1 4 ? -11.948 -9.206 1.568 1.00 0.00 4 GLY A O 5
ATOM 2469 N N . SER A 1 5 ? -11.067 -8.155 -0.216 1.00 0.00 5 SER A N 5
ATOM 2470 C CA . SER A 1 5 ? -12.089 -7.115 -0.246 1.00 0.00 5 SER A CA 5
ATOM 2471 C C . SER A 1 5 ? -13.105 -7.384 -1.351 1.00 0.00 5 SER A C 5
ATOM 2472 O O . SER A 1 5 ? -12.835 -8.134 -2.289 1.00 0.00 5 SER A O 5
ATOM 2480 N N . SER A 1 6 ? -14.276 -6.766 -1.233 1.00 0.00 6 SER A N 5
ATOM 2481 C CA . SER A 1 6 ? -15.336 -6.941 -2.219 1.00 0.00 6 SER A CA 5
ATOM 2482 C C . SER A 1 6 ? -15.374 -5.765 -3.190 1.00 0.00 6 SER A C 5
ATOM 2483 O O . SER A 1 6 ? -15.226 -5.939 -4.399 1.00 0.00 6 SER A O 5
ATOM 2491 N N . GLY A 1 7 ? -15.573 -4.566 -2.651 1.00 0.00 7 GLY A N 5
ATOM 2492 C CA . GLY A 1 7 ? -15.627 -3.378 -3.482 1.00 0.00 7 GLY A CA 5
ATOM 2493 C C . GLY A 1 7 ? -14.365 -3.184 -4.299 1.00 0.00 7 GLY A C 5
ATOM 2494 O O . GLY A 1 7 ? -13.512 -4.069 -4.354 1.00 0.00 7 GLY A O 5
ATOM 2498 N N . GLU A 1 8 ? -14.247 -2.024 -4.937 1.00 0.00 8 GLU A N 5
ATOM 2499 C CA . GLU A 1 8 ? -13.081 -1.719 -5.758 1.00 0.00 8 GLU A CA 5
ATOM 2500 C C . GLU A 1 8 ? -12.488 -0.365 -5.378 1.00 0.00 8 GLU A C 5
ATOM 2501 O O . GLU A 1 8 ? -13.201 0.635 -5.288 1.00 0.00 8 GLU A O 5
ATOM 2513 N N . LYS A 1 9 ? -11.178 -0.340 -5.158 1.00 0.00 9 LYS A N 5
ATOM 2514 C CA . LYS A 1 9 ? -10.487 0.890 -4.789 1.00 0.00 9 LYS A CA 5
ATOM 2515 C C . LYS A 1 9 ? -9.913 1.581 -6.021 1.00 0.00 9 LYS A C 5
ATOM 2516 O O . LYS A 1 9 ? -8.989 1.086 -6.667 1.00 0.00 9 LYS A O 5
ATOM 2535 N N . PRO A 1 10 ? -10.469 2.755 -6.356 1.00 0.00 10 PRO A N 5
ATOM 2536 C CA . PRO A 1 10 ? -10.026 3.541 -7.511 1.00 0.00 10 PRO A CA 5
ATOM 2537 C C . PRO A 1 10 ? -8.641 4.145 -7.305 1.00 0.00 10 PRO A C 5
ATOM 2538 O O . PRO A 1 10 ? -8.152 4.901 -8.144 1.00 0.00 10 PRO A O 5
ATOM 2549 N N . TYR A 1 11 ? -8.014 3.805 -6.184 1.00 0.00 11 TYR A N 5
ATOM 2550 C CA . TYR A 1 11 ? -6.686 4.316 -5.867 1.00 0.00 11 TYR A CA 5
ATOM 2551 C C . TYR A 1 11 ? -5.742 3.180 -5.484 1.00 0.00 11 TYR A C 5
ATOM 2552 O O . TYR A 1 11 ? -5.885 2.571 -4.424 1.00 0.00 11 TYR A O 5
ATOM 2570 N N . SER A 1 12 ? -4.778 2.901 -6.354 1.00 0.00 12 SER A N 5
ATOM 2571 C CA . SER A 1 12 ? -3.812 1.837 -6.110 1.00 0.00 12 SER A CA 5
ATOM 2572 C C . SER A 1 12 ? -2.389 2.325 -6.366 1.00 0.00 12 SER A C 5
ATOM 2573 O O . SER A 1 12 ? -2.160 3.193 -7.209 1.00 0.00 12 SER A O 5
ATOM 2581 N N . CYS A 1 13 ? -1.436 1.761 -5.632 1.00 0.00 13 CYS A N 5
ATOM 2582 C CA . CYS A 1 13 ? -0.035 2.138 -5.776 1.00 0.00 13 CYS A CA 5
ATOM 2583 C C . CYS A 1 13 ? 0.596 1.435 -6.975 1.00 0.00 13 CYS A C 5
ATOM 2584 O O . CYS A 1 13 ? 0.127 0.384 -7.409 1.00 0.00 13 CYS A O 5
ATOM 2591 N N . ASN A 1 14 ? 1.663 2.024 -7.506 1.00 0.00 14 ASN A N 5
ATOM 2592 C CA . ASN A 1 14 ? 2.358 1.455 -8.654 1.00 0.00 14 ASN A CA 5
ATOM 2593 C C . ASN A 1 14 ? 3.792 1.081 -8.291 1.00 0.00 14 ASN A C 5
ATOM 2594 O O . ASN A 1 14 ? 4.317 0.070 -8.757 1.00 0.00 14 ASN A O 5
ATOM 2605 N N . GLU A 1 15 ? 4.420 1.904 -7.457 1.00 0.00 15 GLU A N 5
ATOM 2606 C CA . GLU A 1 15 ? 5.793 1.658 -7.032 1.00 0.00 15 GLU A CA 5
ATOM 2607 C C . GLU A 1 15 ? 5.937 0.260 -6.438 1.00 0.00 15 GLU A C 5
ATOM 2608 O O . GLU A 1 15 ? 6.604 -0.603 -7.008 1.00 0.00 15 GLU A O 5
ATOM 2620 N N . CYS A 1 16 ? 5.308 0.045 -5.288 1.00 0.00 16 CYS A N 5
ATOM 2621 C CA . CYS A 1 16 ? 5.365 -1.247 -4.614 1.00 0.00 16 CYS A CA 5
ATOM 2622 C C . CYS A 1 16 ? 4.092 -2.049 -4.865 1.00 0.00 16 CYS A C 5
ATOM 2623 O O . CYS A 1 16 ? 4.128 -3.273 -4.979 1.00 0.00 16 CYS A O 5
ATOM 2630 N N . GLY A 1 17 ? 2.965 -1.348 -4.951 1.00 0.00 17 GLY A N 5
ATOM 2631 C CA . GLY A 1 17 ? 1.695 -2.010 -5.187 1.00 0.00 17 GLY A CA 5
ATOM 2632 C C . GLY A 1 17 ? 0.801 -2.005 -3.963 1.00 0.00 17 GLY A C 5
ATOM 2633 O O . GLY A 1 17 ? 1.178 -2.515 -2.908 1.00 0.00 17 GLY A O 5
ATOM 2637 N N . LYS A 1 18 ? -0.386 -1.426 -4.103 1.00 0.00 18 LYS A N 5
ATOM 2638 C CA . LYS A 1 18 ? -1.338 -1.355 -3.000 1.00 0.00 18 LYS A CA 5
ATOM 2639 C C . LYS A 1 18 ? -2.661 -0.753 -3.461 1.00 0.00 18 LYS A C 5
ATOM 2640 O O . LYS A 1 18 ? -2.783 -0.293 -4.596 1.00 0.00 18 LYS A O 5
ATOM 2659 N N . ALA A 1 19 ? -3.650 -0.758 -2.572 1.00 0.00 19 ALA A N 5
ATOM 2660 C CA . ALA A 1 19 ? -4.963 -0.209 -2.887 1.00 0.00 19 ALA A CA 5
ATOM 2661 C C . ALA A 1 19 ? -5.425 0.763 -1.808 1.00 0.00 19 ALA A C 5
ATOM 2662 O O . ALA A 1 19 ? -4.934 0.732 -0.679 1.00 0.00 19 ALA A O 5
ATOM 2669 N N . PHE A 1 20 ? -6.370 1.627 -2.161 1.00 0.00 20 PHE A N 5
ATOM 2670 C CA . PHE A 1 20 ? -6.897 2.611 -1.222 1.00 0.00 20 PHE A CA 5
ATOM 2671 C C . PHE A 1 20 ? -8.242 3.151 -1.698 1.00 0.00 20 PHE A C 5
ATOM 2672 O O . PHE A 1 20 ? -8.452 3.365 -2.893 1.00 0.00 20 PHE A O 5
ATOM 2689 N N . THR A 1 21 ? -9.153 3.370 -0.755 1.00 0.00 21 THR A N 5
ATOM 2690 C CA . THR A 1 21 ? -10.479 3.883 -1.077 1.00 0.00 21 THR A CA 5
ATOM 2691 C C . THR A 1 21 ? -10.438 5.384 -1.340 1.00 0.00 21 THR A C 5
ATOM 2692 O O . THR A 1 21 ? -11.210 5.904 -2.147 1.00 0.00 21 THR A O 5
ATOM 2703 N N . PHE A 1 22 ? -9.533 6.076 -0.656 1.00 0.00 22 PHE A N 5
ATOM 2704 C CA . PHE A 1 22 ? -9.392 7.518 -0.817 1.00 0.00 22 PHE A CA 5
ATOM 2705 C C . PHE A 1 22 ? -7.988 7.878 -1.294 1.00 0.00 22 PHE A C 5
ATOM 2706 O O . PHE A 1 22 ? -7.026 7.154 -1.033 1.00 0.00 22 PHE A O 5
ATOM 2723 N N . LYS A 1 23 ? -7.877 9.001 -1.995 1.00 0.00 23 LYS A N 5
ATOM 2724 C CA . LYS A 1 23 ? -6.592 9.459 -2.510 1.00 0.00 23 LYS A CA 5
ATOM 2725 C C . LYS A 1 23 ? -5.605 9.700 -1.372 1.00 0.00 23 LYS A C 5
ATOM 2726 O O . LYS A 1 23 ? -4.517 9.126 -1.349 1.00 0.00 23 LYS A O 5
ATOM 2745 N N . SER A 1 24 ? -5.994 10.552 -0.428 1.00 0.00 24 SER A N 5
ATOM 2746 C CA . SER A 1 24 ? -5.142 10.871 0.712 1.00 0.00 24 SER A CA 5
ATOM 2747 C C . SER A 1 24 ? -4.452 9.617 1.241 1.00 0.00 24 SER A C 5
ATOM 2748 O O . SER A 1 24 ? -3.227 9.570 1.350 1.00 0.00 24 SER A O 5
ATOM 2756 N N . GLN A 1 25 ? -5.248 8.605 1.568 1.00 0.00 25 GLN A N 5
ATOM 2757 C CA . GLN A 1 25 ? -4.715 7.351 2.087 1.00 0.00 25 GLN A CA 5
ATOM 2758 C C . GLN A 1 25 ? -3.595 6.825 1.196 1.00 0.00 25 GLN A C 5
ATOM 2759 O O . GLN A 1 25 ? -2.628 6.233 1.678 1.00 0.00 25 GLN A O 5
ATOM 2773 N N . LEU A 1 26 ? -3.730 7.045 -0.107 1.00 0.00 26 LEU A N 5
ATOM 2774 C CA . LEU A 1 26 ? -2.730 6.593 -1.068 1.00 0.00 26 LEU A CA 5
ATOM 2775 C C . LEU A 1 26 ? -1.504 7.501 -1.045 1.00 0.00 26 LEU A C 5
ATOM 2776 O O . LEU A 1 26 ? -0.374 7.039 -1.204 1.00 0.00 26 LEU A O 5
ATOM 2792 N N . ILE A 1 27 ? -1.736 8.794 -0.845 1.00 0.00 27 ILE A N 5
ATOM 2793 C CA . ILE A 1 27 ? -0.651 9.766 -0.799 1.00 0.00 27 ILE A CA 5
ATOM 2794 C C . ILE A 1 27 ? 0.283 9.491 0.375 1.00 0.00 27 ILE A C 5
ATOM 2795 O O . ILE A 1 27 ? 1.503 9.586 0.247 1.00 0.00 27 ILE A O 5
ATOM 2811 N N . VAL A 1 28 ? -0.300 9.148 1.520 1.00 0.00 28 VAL A N 5
ATOM 2812 C CA . VAL A 1 28 ? 0.480 8.856 2.717 1.00 0.00 28 VAL A CA 5
ATOM 2813 C C . VAL A 1 28 ? 1.323 7.600 2.531 1.00 0.00 28 VAL A C 5
ATOM 2814 O O . VAL A 1 28 ? 2.482 7.549 2.945 1.00 0.00 28 VAL A O 5
ATOM 2827 N N . HIS A 1 29 ? 0.734 6.586 1.904 1.00 0.00 29 HIS A N 5
ATOM 2828 C CA . HIS A 1 29 ? 1.432 5.328 1.662 1.00 0.00 29 HIS A CA 5
ATOM 2829 C C . HIS A 1 29 ? 2.475 5.489 0.560 1.00 0.00 29 HIS A C 5
ATOM 2830 O O . HIS A 1 29 ? 3.458 4.750 0.509 1.00 0.00 29 HIS A O 5
ATOM 2844 N N . LYS A 1 30 ? 2.253 6.458 -0.321 1.00 0.00 30 LYS A N 5
ATOM 2845 C CA . LYS A 1 30 ? 3.172 6.717 -1.423 1.00 0.00 30 LYS A CA 5
ATOM 2846 C C . LYS A 1 30 ? 4.411 7.461 -0.933 1.00 0.00 30 LYS A C 5
ATOM 2847 O O . LYS A 1 30 ? 5.469 7.403 -1.559 1.00 0.00 30 LYS A O 5
ATOM 2866 N N . GLY A 1 31 ? 4.272 8.159 0.190 1.00 0.00 31 GLY A N 5
ATOM 2867 C CA . GLY A 1 31 ? 5.388 8.902 0.744 1.00 0.00 31 GLY A CA 5
ATOM 2868 C C . GLY A 1 31 ? 6.535 8.002 1.161 1.00 0.00 31 GLY A C 5
ATOM 2869 O O . GLY A 1 31 ? 7.685 8.436 1.218 1.00 0.00 31 GLY A O 5
ATOM 2873 N N . VAL A 1 32 ? 6.221 6.745 1.456 1.00 0.00 32 VAL A N 5
ATOM 2874 C CA . VAL A 1 32 ? 7.233 5.781 1.871 1.00 0.00 32 VAL A CA 5
ATOM 2875 C C . VAL A 1 32 ? 8.254 5.545 0.763 1.00 0.00 32 VAL A C 5
ATOM 2876 O O . VAL A 1 32 ? 9.396 5.168 1.026 1.00 0.00 32 VAL A O 5
ATOM 2889 N N . HIS A 1 33 ? 7.834 5.770 -0.478 1.00 0.00 33 HIS A N 5
ATOM 2890 C CA . HIS A 1 33 ? 8.712 5.582 -1.628 1.00 0.00 33 HIS A CA 5
ATOM 2891 C C . HIS A 1 33 ? 9.394 6.893 -2.010 1.00 0.00 33 HIS A C 5
ATOM 2892 O O . HIS A 1 33 ? 10.584 6.917 -2.325 1.00 0.00 33 HIS A O 5
ATOM 2906 N N . THR A 1 34 ? 8.632 7.982 -1.980 1.00 0.00 34 THR A N 5
ATOM 2907 C CA . THR A 1 34 ? 9.162 9.295 -2.324 1.00 0.00 34 THR A CA 5
ATOM 2908 C C . THR A 1 34 ? 10.389 9.630 -1.485 1.00 0.00 34 THR A C 5
ATOM 2909 O O . THR A 1 34 ? 10.306 9.736 -0.262 1.00 0.00 34 THR A O 5
ATOM 2920 N N . GLY A 1 35 ? 11.528 9.798 -2.150 1.00 0.00 35 GLY A N 5
ATOM 2921 C CA . GLY A 1 35 ? 12.756 10.121 -1.448 1.00 0.00 35 GLY A CA 5
ATOM 2922 C C . GLY A 1 35 ? 13.895 9.190 -1.813 1.00 0.00 35 GLY A C 5
ATOM 2923 O O . GLY A 1 35 ? 14.776 9.550 -2.594 1.00 0.00 35 GLY A O 5
ATOM 2927 N N . VAL A 1 36 ? 13.879 7.987 -1.246 1.00 0.00 36 VAL A N 5
ATOM 2928 C CA . VAL A 1 36 ? 14.919 7.001 -1.516 1.00 0.00 36 VAL A CA 5
ATOM 2929 C C . VAL A 1 36 ? 14.710 6.340 -2.874 1.00 0.00 36 VAL A C 5
ATOM 2930 O O . VAL A 1 36 ? 13.579 6.073 -3.280 1.00 0.00 36 VAL A O 5
ATOM 2943 N N . LYS A 1 37 ? 15.809 6.079 -3.574 1.00 0.00 37 LYS A N 5
ATOM 2944 C CA . LYS A 1 37 ? 15.749 5.447 -4.886 1.00 0.00 37 LYS A CA 5
ATOM 2945 C C . LYS A 1 37 ? 16.642 4.211 -4.937 1.00 0.00 37 LYS A C 5
ATOM 2946 O O . LYS A 1 37 ? 17.819 4.281 -5.290 1.00 0.00 37 LYS A O 5
ATOM 2965 N N . PRO A 1 38 ? 16.070 3.052 -4.578 1.00 0.00 38 PRO A N 5
ATOM 2966 C CA . PRO A 1 38 ? 16.797 1.779 -4.577 1.00 0.00 38 PRO A CA 5
ATOM 2967 C C . PRO A 1 38 ? 17.122 1.295 -5.986 1.00 0.00 38 PRO A C 5
ATOM 2968 O O . PRO A 1 38 ? 16.276 1.342 -6.879 1.00 0.00 38 PRO A O 5
ATOM 2979 N N . SER A 1 39 ? 18.352 0.831 -6.179 1.00 0.00 39 SER A N 5
ATOM 2980 C CA . SER A 1 39 ? 18.790 0.342 -7.481 1.00 0.00 39 SER A CA 5
ATOM 2981 C C . SER A 1 39 ? 18.179 -1.024 -7.782 1.00 0.00 39 SER A C 5
ATOM 2982 O O . SER A 1 39 ? 18.436 -1.999 -7.078 1.00 0.00 39 SER A O 5
ATOM 2990 N N . GLY A 1 40 ? 17.368 -1.084 -8.834 1.00 0.00 40 GLY A N 5
ATOM 2991 C CA . GLY A 1 40 ? 16.733 -2.333 -9.210 1.00 0.00 40 GLY A CA 5
ATOM 2992 C C . GLY A 1 40 ? 17.288 -2.900 -10.502 1.00 0.00 40 GLY A C 5
ATOM 2993 O O . GLY A 1 40 ? 18.309 -2.444 -11.017 1.00 0.00 40 GLY A O 5
ATOM 2997 N N . PRO A 1 41 ? 16.608 -3.920 -11.045 1.00 0.00 41 PRO A N 5
ATOM 2998 C CA . PRO A 1 41 ? 17.021 -4.573 -12.291 1.00 0.00 41 PRO A CA 5
ATOM 2999 C C . PRO A 1 41 ? 16.834 -3.672 -13.507 1.00 0.00 41 PRO A C 5
ATOM 3000 O O . PRO A 1 41 ? 17.732 -3.542 -14.339 1.00 0.00 41 PRO A O 5
ATOM 3011 N N . SER A 1 42 ? 15.663 -3.051 -13.604 1.00 0.00 42 SER A N 5
ATOM 3012 C CA . SER A 1 42 ? 15.357 -2.164 -14.720 1.00 0.00 42 SER A CA 5
ATOM 3013 C C . SER A 1 42 ? 15.652 -0.712 -14.357 1.00 0.00 42 SER A C 5
ATOM 3014 O O . SER A 1 42 ? 15.325 -0.256 -13.262 1.00 0.00 42 SER A O 5
ATOM 3022 N N . SER A 1 43 ? 16.273 0.009 -15.286 1.00 0.00 43 SER A N 5
ATOM 3023 C CA . SER A 1 43 ? 16.616 1.409 -15.063 1.00 0.00 43 SER A CA 5
ATOM 3024 C C . SER A 1 43 ? 15.560 2.329 -15.668 1.00 0.00 43 SER A C 5
ATOM 3025 O O . SER A 1 43 ? 15.245 2.236 -16.854 1.00 0.00 43 SER A O 5
ATOM 3033 N N . GLY A 1 44 ? 15.017 3.219 -14.843 1.00 0.00 44 GLY A N 5
ATOM 3034 C CA . GLY A 1 44 ? 14.002 4.144 -15.313 1.00 0.00 44 GLY A CA 5
ATOM 3035 C C . GLY A 1 44 ? 14.191 5.542 -14.758 1.00 0.00 44 GLY A C 5
ATOM 3036 O O . GLY A 1 44 ? 15.253 5.831 -14.209 1.00 0.00 44 GLY A O 5
ATOM 3041 N N . GLY A 1 1 ? -4.131 -5.514 7.206 1.00 0.00 1 GLY A N 6
ATOM 3042 C CA . GLY A 1 1 ? -4.068 -4.891 5.897 1.00 0.00 1 GLY A CA 6
ATOM 3043 C C . GLY A 1 1 ? -5.363 -4.198 5.522 1.00 0.00 1 GLY A C 6
ATOM 3044 O O . GLY A 1 1 ? -5.507 -2.991 5.711 1.00 0.00 1 GLY A O 6
ATOM 3048 N N . SER A 1 2 ? -6.309 -4.965 4.987 1.00 0.00 2 SER A N 6
ATOM 3049 C CA . SER A 1 2 ? -7.597 -4.416 4.579 1.00 0.00 2 SER A CA 6
ATOM 3050 C C . SER A 1 2 ? -8.745 -5.240 5.155 1.00 0.00 2 SER A C 6
ATOM 3051 O O . SER A 1 2 ? -8.689 -6.470 5.180 1.00 0.00 2 SER A O 6
ATOM 3059 N N . SER A 1 3 ? -9.784 -4.553 5.616 1.00 0.00 3 SER A N 6
ATOM 3060 C CA . SER A 1 3 ? -10.945 -5.219 6.196 1.00 0.00 3 SER A CA 6
ATOM 3061 C C . SER A 1 3 ? -11.928 -5.643 5.108 1.00 0.00 3 SER A C 6
ATOM 3062 O O . SER A 1 3 ? -12.448 -6.757 5.126 1.00 0.00 3 SER A O 6
ATOM 3070 N N . GLY A 1 4 ? -12.176 -4.743 4.161 1.00 0.00 4 GLY A N 6
ATOM 3071 C CA . GLY A 1 4 ? -13.096 -5.040 3.079 1.00 0.00 4 GLY A CA 6
ATOM 3072 C C . GLY A 1 4 ? -13.959 -3.851 2.708 1.00 0.00 4 GLY A C 6
ATOM 3073 O O . GLY A 1 4 ? -14.848 -3.461 3.465 1.00 0.00 4 GLY A O 6
ATOM 3077 N N . SER A 1 5 ? -13.697 -3.272 1.541 1.00 0.00 5 SER A N 6
ATOM 3078 C CA . SER A 1 5 ? -14.454 -2.116 1.074 1.00 0.00 5 SER A CA 6
ATOM 3079 C C . SER A 1 5 ? -15.340 -2.490 -0.110 1.00 0.00 5 SER A C 6
ATOM 3080 O O . SER A 1 5 ? -14.850 -2.899 -1.163 1.00 0.00 5 SER A O 6
ATOM 3088 N N . SER A 1 6 ? -16.649 -2.346 0.070 1.00 0.00 6 SER A N 6
ATOM 3089 C CA . SER A 1 6 ? -17.606 -2.671 -0.982 1.00 0.00 6 SER A CA 6
ATOM 3090 C C . SER A 1 6 ? -17.300 -1.890 -2.256 1.00 0.00 6 SER A C 6
ATOM 3091 O O . SER A 1 6 ? -17.650 -0.717 -2.378 1.00 0.00 6 SER A O 6
ATOM 3099 N N . GLY A 1 7 ? -16.642 -2.550 -3.204 1.00 0.00 7 GLY A N 6
ATOM 3100 C CA . GLY A 1 7 ? -16.298 -1.904 -4.457 1.00 0.00 7 GLY A CA 6
ATOM 3101 C C . GLY A 1 7 ? -14.800 -1.796 -4.662 1.00 0.00 7 GLY A C 6
ATOM 3102 O O . GLY A 1 7 ? -14.030 -1.870 -3.706 1.00 0.00 7 GLY A O 6
ATOM 3106 N N . GLU A 1 8 ? -14.387 -1.624 -5.914 1.00 0.00 8 GLU A N 6
ATOM 3107 C CA . GLU A 1 8 ? -12.971 -1.509 -6.241 1.00 0.00 8 GLU A CA 6
ATOM 3108 C C . GLU A 1 8 ? -12.406 -0.178 -5.754 1.00 0.00 8 GLU A C 6
ATOM 3109 O O . GLU A 1 8 ? -13.144 0.786 -5.550 1.00 0.00 8 GLU A O 6
ATOM 3121 N N . LYS A 1 9 ? -11.091 -0.133 -5.569 1.00 0.00 9 LYS A N 6
ATOM 3122 C CA . LYS A 1 9 ? -10.424 1.079 -5.107 1.00 0.00 9 LYS A CA 6
ATOM 3123 C C . LYS A 1 9 ? -9.839 1.859 -6.280 1.00 0.00 9 LYS A C 6
ATOM 3124 O O . LYS A 1 9 ? -8.932 1.397 -6.973 1.00 0.00 9 LYS A O 6
ATOM 3143 N N . PRO A 1 10 ? -10.366 3.071 -6.508 1.00 0.00 10 PRO A N 6
ATOM 3144 C CA . PRO A 1 10 ? -9.909 3.941 -7.595 1.00 0.00 10 PRO A CA 6
ATOM 3145 C C . PRO A 1 10 ? -8.507 4.490 -7.349 1.00 0.00 10 PRO A C 6
ATOM 3146 O O . PRO A 1 10 ? -8.000 5.297 -8.128 1.00 0.00 10 PRO A O 6
ATOM 3157 N N . TYR A 1 11 ? -7.886 4.046 -6.262 1.00 0.00 11 TYR A N 6
ATOM 3158 C CA . TYR A 1 11 ? -6.543 4.493 -5.912 1.00 0.00 11 TYR A CA 6
ATOM 3159 C C . TYR A 1 11 ? -5.656 3.312 -5.533 1.00 0.00 11 TYR A C 6
ATOM 3160 O O . TYR A 1 11 ? -5.826 2.708 -4.473 1.00 0.00 11 TYR A O 6
ATOM 3178 N N . SER A 1 12 ? -4.709 2.987 -6.407 1.00 0.00 12 SER A N 6
ATOM 3179 C CA . SER A 1 12 ? -3.796 1.875 -6.167 1.00 0.00 12 SER A CA 6
ATOM 3180 C C . SER A 1 12 ? -2.356 2.280 -6.468 1.00 0.00 12 SER A C 6
ATOM 3181 O O . SER A 1 12 ? -2.076 2.909 -7.490 1.00 0.00 12 SER A O 6
ATOM 3189 N N . CYS A 1 13 ? -1.446 1.916 -5.572 1.00 0.00 13 CYS A N 6
ATOM 3190 C CA . CYS A 1 13 ? -0.035 2.240 -5.739 1.00 0.00 13 CYS A CA 6
ATOM 3191 C C . CYS A 1 13 ? 0.559 1.490 -6.928 1.00 0.00 13 CYS A C 6
ATOM 3192 O O . CYS A 1 13 ? 0.026 0.469 -7.359 1.00 0.00 13 CYS A O 6
ATOM 3199 N N . ASN A 1 14 ? 1.666 2.005 -7.453 1.00 0.00 14 ASN A N 6
ATOM 3200 C CA . ASN A 1 14 ? 2.332 1.385 -8.593 1.00 0.00 14 ASN A CA 6
ATOM 3201 C C . ASN A 1 14 ? 3.755 0.970 -8.231 1.00 0.00 14 ASN A C 6
ATOM 3202 O O . ASN A 1 14 ? 4.244 -0.064 -8.684 1.00 0.00 14 ASN A O 6
ATOM 3213 N N . GLU A 1 15 ? 4.413 1.784 -7.411 1.00 0.00 15 GLU A N 6
ATOM 3214 C CA . GLU A 1 15 ? 5.779 1.501 -6.989 1.00 0.00 15 GLU A CA 6
ATOM 3215 C C . GLU A 1 15 ? 5.880 0.110 -6.368 1.00 0.00 15 GLU A C 6
ATOM 3216 O O . GLU A 1 15 ? 6.468 -0.801 -6.951 1.00 0.00 15 GLU A O 6
ATOM 3228 N N . CYS A 1 16 ? 5.303 -0.044 -5.181 1.00 0.00 16 CYS A N 6
ATOM 3229 C CA . CYS A 1 16 ? 5.328 -1.322 -4.479 1.00 0.00 16 CYS A CA 6
ATOM 3230 C C . CYS A 1 16 ? 4.079 -2.140 -4.795 1.00 0.00 16 CYS A C 6
ATOM 3231 O O . CYS A 1 16 ? 4.148 -3.357 -4.965 1.00 0.00 16 CYS A O 6
ATOM 3238 N N . GLY A 1 17 ? 2.938 -1.463 -4.873 1.00 0.00 17 GLY A N 6
ATOM 3239 C CA . GLY A 1 17 ? 1.690 -2.142 -5.169 1.00 0.00 17 GLY A CA 6
ATOM 3240 C C . GLY A 1 17 ? 0.748 -2.167 -3.982 1.00 0.00 17 GLY A C 6
ATOM 3241 O O . GLY A 1 17 ? 1.055 -2.759 -2.947 1.00 0.00 17 GLY A O 6
ATOM 3245 N N . LYS A 1 18 ? -0.404 -1.520 -4.129 1.00 0.00 18 LYS A N 6
ATOM 3246 C CA . LYS A 1 18 ? -1.395 -1.468 -3.061 1.00 0.00 18 LYS A CA 6
ATOM 3247 C C . LYS A 1 18 ? -2.674 -0.788 -3.539 1.00 0.00 18 LYS A C 6
ATOM 3248 O O . LYS A 1 18 ? -2.716 -0.220 -4.630 1.00 0.00 18 LYS A O 6
ATOM 3267 N N . ALA A 1 19 ? -3.715 -0.849 -2.714 1.00 0.00 19 ALA A N 6
ATOM 3268 C CA . ALA A 1 19 ? -4.994 -0.236 -3.051 1.00 0.00 19 ALA A CA 6
ATOM 3269 C C . ALA A 1 19 ? -5.446 0.727 -1.958 1.00 0.00 19 ALA A C 6
ATOM 3270 O O . ALA A 1 19 ? -5.005 0.632 -0.813 1.00 0.00 19 ALA A O 6
ATOM 3277 N N . PHE A 1 20 ? -6.328 1.653 -2.320 1.00 0.00 20 PHE A N 6
ATOM 3278 C CA . PHE A 1 20 ? -6.838 2.634 -1.370 1.00 0.00 20 PHE A CA 6
ATOM 3279 C C . PHE A 1 20 ? -8.176 3.200 -1.839 1.00 0.00 20 PHE A C 6
ATOM 3280 O O . PHE A 1 20 ? -8.366 3.478 -3.023 1.00 0.00 20 PHE A O 6
ATOM 3297 N N . THR A 1 21 ? -9.102 3.367 -0.900 1.00 0.00 21 THR A N 6
ATOM 3298 C CA . THR A 1 21 ? -10.423 3.897 -1.215 1.00 0.00 21 THR A CA 6
ATOM 3299 C C . THR A 1 21 ? -10.371 5.403 -1.441 1.00 0.00 21 THR A C 6
ATOM 3300 O O . THR A 1 21 ? -11.040 5.931 -2.330 1.00 0.00 21 THR A O 6
ATOM 3311 N N . PHE A 1 22 ? -9.572 6.091 -0.632 1.00 0.00 22 PHE A N 6
ATOM 3312 C CA . PHE A 1 22 ? -9.433 7.539 -0.744 1.00 0.00 22 PHE A CA 6
ATOM 3313 C C . PHE A 1 22 ? -8.014 7.919 -1.154 1.00 0.00 22 PHE A C 6
ATOM 3314 O O . PHE A 1 22 ? -7.048 7.252 -0.782 1.00 0.00 22 PHE A O 6
ATOM 3331 N N . LYS A 1 23 ? -7.895 8.995 -1.924 1.00 0.00 23 LYS A N 6
ATOM 3332 C CA . LYS A 1 23 ? -6.595 9.467 -2.385 1.00 0.00 23 LYS A CA 6
ATOM 3333 C C . LYS A 1 23 ? -5.638 9.658 -1.213 1.00 0.00 23 LYS A C 6
ATOM 3334 O O . LYS A 1 23 ? -4.611 8.986 -1.121 1.00 0.00 23 LYS A O 6
ATOM 3353 N N . SER A 1 24 ? -5.983 10.578 -0.317 1.00 0.00 24 SER A N 6
ATOM 3354 C CA . SER A 1 24 ? -5.153 10.860 0.848 1.00 0.00 24 SER A CA 6
ATOM 3355 C C . SER A 1 24 ? -4.460 9.593 1.341 1.00 0.00 24 SER A C 6
ATOM 3356 O O . SER A 1 24 ? -3.238 9.553 1.474 1.00 0.00 24 SER A O 6
ATOM 3364 N N . GLN A 1 25 ? -5.252 8.559 1.609 1.00 0.00 25 GLN A N 6
ATOM 3365 C CA . GLN A 1 25 ? -4.716 7.291 2.087 1.00 0.00 25 GLN A CA 6
ATOM 3366 C C . GLN A 1 25 ? -3.547 6.833 1.221 1.00 0.00 25 GLN A C 6
ATOM 3367 O O . GLN A 1 25 ? -2.524 6.374 1.732 1.00 0.00 25 GLN A O 6
ATOM 3381 N N . LEU A 1 26 ? -3.705 6.959 -0.092 1.00 0.00 26 LEU A N 6
ATOM 3382 C CA . LEU A 1 26 ? -2.662 6.558 -1.030 1.00 0.00 26 LEU A CA 6
ATOM 3383 C C . LEU A 1 26 ? -1.498 7.544 -1.005 1.00 0.00 26 LEU A C 6
ATOM 3384 O O . LEU A 1 26 ? -0.340 7.154 -1.153 1.00 0.00 26 LEU A O 6
ATOM 3400 N N . ILE A 1 27 ? -1.815 8.820 -0.815 1.00 0.00 27 ILE A N 6
ATOM 3401 C CA . ILE A 1 27 ? -0.795 9.860 -0.768 1.00 0.00 27 ILE A CA 6
ATOM 3402 C C . ILE A 1 27 ? 0.187 9.615 0.373 1.00 0.00 27 ILE A C 6
ATOM 3403 O O . ILE A 1 27 ? 1.388 9.847 0.233 1.00 0.00 27 ILE A O 6
ATOM 3419 N N . VAL A 1 28 ? -0.332 9.143 1.502 1.00 0.00 28 VAL A N 6
ATOM 3420 C CA . VAL A 1 28 ? 0.500 8.863 2.667 1.00 0.00 28 VAL A CA 6
ATOM 3421 C C . VAL A 1 28 ? 1.370 7.633 2.438 1.00 0.00 28 VAL A C 6
ATOM 3422 O O . VAL A 1 28 ? 2.569 7.646 2.719 1.00 0.00 28 VAL A O 6
ATOM 3435 N N . HIS A 1 29 ? 0.759 6.569 1.925 1.00 0.00 29 HIS A N 6
ATOM 3436 C CA . HIS A 1 29 ? 1.478 5.329 1.657 1.00 0.00 29 HIS A CA 6
ATOM 3437 C C . HIS A 1 29 ? 2.540 5.539 0.581 1.00 0.00 29 HIS A C 6
ATOM 3438 O O . HIS A 1 29 ? 3.545 4.829 0.539 1.00 0.00 29 HIS A O 6
ATOM 3452 N N . LYS A 1 30 ? 2.309 6.518 -0.288 1.00 0.00 30 LYS A N 6
ATOM 3453 C CA . LYS A 1 30 ? 3.245 6.822 -1.364 1.00 0.00 30 LYS A CA 6
ATOM 3454 C C . LYS A 1 30 ? 4.483 7.532 -0.824 1.00 0.00 30 LYS A C 6
ATOM 3455 O O . LYS A 1 30 ? 5.571 7.415 -1.386 1.00 0.00 30 LYS A O 6
ATOM 3474 N N . GLY A 1 31 ? 4.308 8.267 0.269 1.00 0.00 31 GLY A N 6
ATOM 3475 C CA . GLY A 1 31 ? 5.420 8.983 0.867 1.00 0.00 31 GLY A CA 6
ATOM 3476 C C . GLY A 1 31 ? 6.592 8.075 1.183 1.00 0.00 31 GLY A C 6
ATOM 3477 O O . GLY A 1 31 ? 7.744 8.509 1.170 1.00 0.00 31 GLY A O 6
ATOM 3481 N N . VAL A 1 32 ? 6.299 6.811 1.469 1.00 0.00 32 VAL A N 6
ATOM 3482 C CA . VAL A 1 32 ? 7.337 5.839 1.790 1.00 0.00 32 VAL A CA 6
ATOM 3483 C C . VAL A 1 32 ? 8.307 5.666 0.627 1.00 0.00 32 VAL A C 6
ATOM 3484 O O . VAL A 1 32 ? 9.493 5.404 0.827 1.00 0.00 32 VAL A O 6
ATOM 3497 N N . HIS A 1 33 ? 7.793 5.813 -0.591 1.00 0.00 33 HIS A N 6
ATOM 3498 C CA . HIS A 1 33 ? 8.614 5.674 -1.788 1.00 0.00 33 HIS A CA 6
ATOM 3499 C C . HIS A 1 33 ? 9.218 7.015 -2.192 1.00 0.00 33 HIS A C 6
ATOM 3500 O O . HIS A 1 33 ? 10.438 7.161 -2.272 1.00 0.00 33 HIS A O 6
ATOM 3514 N N . THR A 1 34 ? 8.355 7.994 -2.447 1.00 0.00 34 THR A N 6
ATOM 3515 C CA . THR A 1 34 ? 8.803 9.323 -2.844 1.00 0.00 34 THR A CA 6
ATOM 3516 C C . THR A 1 34 ? 9.272 10.129 -1.638 1.00 0.00 34 THR A C 6
ATOM 3517 O O . THR A 1 34 ? 8.847 11.266 -1.436 1.00 0.00 34 THR A O 6
ATOM 3528 N N . GLY A 1 35 ? 10.152 9.533 -0.840 1.00 0.00 35 GLY A N 6
ATOM 3529 C CA . GLY A 1 35 ? 10.665 10.211 0.336 1.00 0.00 35 GLY A CA 6
ATOM 3530 C C . GLY A 1 35 ? 12.044 9.723 0.732 1.00 0.00 35 GLY A C 6
ATOM 3531 O O . GLY A 1 35 ? 13.048 10.377 0.446 1.00 0.00 35 GLY A O 6
ATOM 3535 N N . VAL A 1 36 ? 12.096 8.571 1.393 1.00 0.00 36 VAL A N 6
ATOM 3536 C CA . VAL A 1 36 ? 13.362 7.995 1.829 1.00 0.00 36 VAL A CA 6
ATOM 3537 C C . VAL A 1 36 ? 13.505 6.554 1.352 1.00 0.00 36 VAL A C 6
ATOM 3538 O O . VAL A 1 36 ? 12.531 5.802 1.315 1.00 0.00 36 VAL A O 6
ATOM 3551 N N . LYS A 1 37 ? 14.725 6.175 0.988 1.00 0.00 37 LYS A N 6
ATOM 3552 C CA . LYS A 1 37 ? 14.997 4.823 0.515 1.00 0.00 37 LYS A CA 6
ATOM 3553 C C . LYS A 1 37 ? 16.172 4.208 1.270 1.00 0.00 37 LYS A C 6
ATOM 3554 O O . LYS A 1 37 ? 17.141 4.884 1.615 1.00 0.00 37 LYS A O 6
ATOM 3573 N N . PRO A 1 38 ? 16.085 2.896 1.533 1.00 0.00 38 PRO A N 6
ATOM 3574 C CA . PRO A 1 38 ? 17.133 2.162 2.249 1.00 0.00 38 PRO A CA 6
ATOM 3575 C C . PRO A 1 38 ? 18.405 2.012 1.420 1.00 0.00 38 PRO A C 6
ATOM 3576 O O . PRO A 1 38 ? 18.506 2.551 0.318 1.00 0.00 38 PRO A O 6
ATOM 3587 N N . SER A 1 39 ? 19.372 1.275 1.957 1.00 0.00 39 SER A N 6
ATOM 3588 C CA . SER A 1 39 ? 20.639 1.057 1.268 1.00 0.00 39 SER A CA 6
ATOM 3589 C C . SER A 1 39 ? 20.948 -0.433 1.160 1.00 0.00 39 SER A C 6
ATOM 3590 O O . SER A 1 39 ? 21.443 -1.046 2.105 1.00 0.00 39 SER A O 6
ATOM 3598 N N . GLY A 1 40 ? 20.654 -1.009 -0.002 1.00 0.00 40 GLY A N 6
ATOM 3599 C CA . GLY A 1 40 ? 20.907 -2.422 -0.214 1.00 0.00 40 GLY A CA 6
ATOM 3600 C C . GLY A 1 40 ? 20.412 -2.904 -1.564 1.00 0.00 40 GLY A C 6
ATOM 3601 O O . GLY A 1 40 ? 20.232 -2.122 -2.498 1.00 0.00 40 GLY A O 6
ATOM 3605 N N . PRO A 1 41 ? 20.185 -4.221 -1.680 1.00 0.00 41 PRO A N 6
ATOM 3606 C CA . PRO A 1 41 ? 19.707 -4.835 -2.922 1.00 0.00 41 PRO A CA 6
ATOM 3607 C C . PRO A 1 41 ? 18.262 -4.460 -3.235 1.00 0.00 41 PRO A C 6
ATOM 3608 O O . PRO A 1 41 ? 17.691 -4.923 -4.222 1.00 0.00 41 PRO A O 6
ATOM 3619 N N . SER A 1 42 ? 17.678 -3.617 -2.389 1.00 0.00 42 SER A N 6
ATOM 3620 C CA . SER A 1 42 ? 16.298 -3.182 -2.574 1.00 0.00 42 SER A CA 6
ATOM 3621 C C . SER A 1 42 ? 15.964 -3.054 -4.057 1.00 0.00 42 SER A C 6
ATOM 3622 O O . SER A 1 42 ? 16.731 -2.482 -4.831 1.00 0.00 42 SER A O 6
ATOM 3630 N N . SER A 1 43 ? 14.812 -3.591 -4.446 1.00 0.00 43 SER A N 6
ATOM 3631 C CA . SER A 1 43 ? 14.376 -3.541 -5.836 1.00 0.00 43 SER A CA 6
ATOM 3632 C C . SER A 1 43 ? 15.477 -4.034 -6.769 1.00 0.00 43 SER A C 6
ATOM 3633 O O . SER A 1 43 ? 15.718 -3.452 -7.826 1.00 0.00 43 SER A O 6
ATOM 3641 N N . GLY A 1 44 ? 16.144 -5.113 -6.370 1.00 0.00 44 GLY A N 6
ATOM 3642 C CA . GLY A 1 44 ? 17.212 -5.668 -7.180 1.00 0.00 44 GLY A CA 6
ATOM 3643 C C . GLY A 1 44 ? 16.836 -6.997 -7.804 1.00 0.00 44 GLY A C 6
ATOM 3644 O O . GLY A 1 44 ? 17.660 -7.910 -7.809 1.00 0.00 44 GLY A O 6
ATOM 3649 N N . GLY A 1 1 ? -0.323 -18.595 -3.301 1.00 0.00 1 GLY A N 7
ATOM 3650 C CA . GLY A 1 1 ? -0.637 -17.532 -2.364 1.00 0.00 1 GLY A CA 7
ATOM 3651 C C . GLY A 1 1 ? -1.987 -16.899 -2.636 1.00 0.00 1 GLY A C 7
ATOM 3652 O O . GLY A 1 1 ? -2.400 -16.774 -3.789 1.00 0.00 1 GLY A O 7
ATOM 3656 N N . SER A 1 2 ? -2.676 -16.499 -1.572 1.00 0.00 2 SER A N 7
ATOM 3657 C CA . SER A 1 2 ? -3.990 -15.881 -1.701 1.00 0.00 2 SER A CA 7
ATOM 3658 C C . SER A 1 2 ? -4.110 -14.663 -0.789 1.00 0.00 2 SER A C 7
ATOM 3659 O O . SER A 1 2 ? -3.585 -14.654 0.324 1.00 0.00 2 SER A O 7
ATOM 3667 N N . SER A 1 3 ? -4.804 -13.637 -1.270 1.00 0.00 3 SER A N 7
ATOM 3668 C CA . SER A 1 3 ? -4.990 -12.413 -0.501 1.00 0.00 3 SER A CA 7
ATOM 3669 C C . SER A 1 3 ? -6.474 -12.113 -0.307 1.00 0.00 3 SER A C 7
ATOM 3670 O O . SER A 1 3 ? -7.324 -12.637 -1.025 1.00 0.00 3 SER A O 7
ATOM 3678 N N . GLY A 1 4 ? -6.777 -11.264 0.671 1.00 0.00 4 GLY A N 7
ATOM 3679 C CA . GLY A 1 4 ? -8.158 -10.909 0.943 1.00 0.00 4 GLY A CA 7
ATOM 3680 C C . GLY A 1 4 ? -8.435 -9.437 0.706 1.00 0.00 4 GLY A C 7
ATOM 3681 O O . GLY A 1 4 ? -7.798 -8.574 1.310 1.00 0.00 4 GLY A O 7
ATOM 3685 N N . SER A 1 5 ? -9.386 -9.151 -0.177 1.00 0.00 5 SER A N 7
ATOM 3686 C CA . SER A 1 5 ? -9.742 -7.773 -0.497 1.00 0.00 5 SER A CA 7
ATOM 3687 C C . SER A 1 5 ? -11.081 -7.714 -1.226 1.00 0.00 5 SER A C 7
ATOM 3688 O O . SER A 1 5 ? -11.236 -8.277 -2.309 1.00 0.00 5 SER A O 7
ATOM 3696 N N . SER A 1 6 ? -12.046 -7.027 -0.623 1.00 0.00 6 SER A N 7
ATOM 3697 C CA . SER A 1 6 ? -13.374 -6.896 -1.212 1.00 0.00 6 SER A CA 7
ATOM 3698 C C . SER A 1 6 ? -13.822 -5.437 -1.223 1.00 0.00 6 SER A C 7
ATOM 3699 O O . SER A 1 6 ? -14.280 -4.909 -0.210 1.00 0.00 6 SER A O 7
ATOM 3707 N N . GLY A 1 7 ? -13.685 -4.791 -2.377 1.00 0.00 7 GLY A N 7
ATOM 3708 C CA . GLY A 1 7 ? -14.080 -3.400 -2.499 1.00 0.00 7 GLY A CA 7
ATOM 3709 C C . GLY A 1 7 ? -13.224 -2.640 -3.494 1.00 0.00 7 GLY A C 7
ATOM 3710 O O . GLY A 1 7 ? -12.092 -2.267 -3.189 1.00 0.00 7 GLY A O 7
ATOM 3714 N N . GLU A 1 8 ? -13.766 -2.413 -4.686 1.00 0.00 8 GLU A N 7
ATOM 3715 C CA . GLU A 1 8 ? -13.042 -1.695 -5.729 1.00 0.00 8 GLU A CA 7
ATOM 3716 C C . GLU A 1 8 ? -12.450 -0.398 -5.185 1.00 0.00 8 GLU A C 7
ATOM 3717 O O . GLU A 1 8 ? -13.123 0.361 -4.488 1.00 0.00 8 GLU A O 7
ATOM 3729 N N . LYS A 1 9 ? -11.185 -0.150 -5.510 1.00 0.00 9 LYS A N 7
ATOM 3730 C CA . LYS A 1 9 ? -10.500 1.054 -5.056 1.00 0.00 9 LYS A CA 7
ATOM 3731 C C . LYS A 1 9 ? -9.909 1.821 -6.235 1.00 0.00 9 LYS A C 7
ATOM 3732 O O . LYS A 1 9 ? -9.002 1.349 -6.921 1.00 0.00 9 LYS A O 7
ATOM 3751 N N . PRO A 1 10 ? -10.433 3.031 -6.477 1.00 0.00 10 PRO A N 7
ATOM 3752 C CA . PRO A 1 10 ? -9.970 3.889 -7.572 1.00 0.00 10 PRO A CA 7
ATOM 3753 C C . PRO A 1 10 ? -8.568 4.437 -7.327 1.00 0.00 10 PRO A C 7
ATOM 3754 O O . PRO A 1 10 ? -8.058 5.237 -8.111 1.00 0.00 10 PRO A O 7
ATOM 3765 N N . TYR A 1 11 ? -7.950 3.999 -6.236 1.00 0.00 11 TYR A N 7
ATOM 3766 C CA . TYR A 1 11 ? -6.607 4.448 -5.887 1.00 0.00 11 TYR A CA 7
ATOM 3767 C C . TYR A 1 11 ? -5.720 3.266 -5.506 1.00 0.00 11 TYR A C 7
ATOM 3768 O O . TYR A 1 11 ? -5.904 2.651 -4.455 1.00 0.00 11 TYR A O 7
ATOM 3786 N N . SER A 1 12 ? -4.758 2.955 -6.368 1.00 0.00 12 SER A N 7
ATOM 3787 C CA . SER A 1 12 ? -3.844 1.845 -6.125 1.00 0.00 12 SER A CA 7
ATOM 3788 C C . SER A 1 12 ? -2.403 2.254 -6.418 1.00 0.00 12 SER A C 7
ATOM 3789 O O . SER A 1 12 ? -2.120 2.888 -7.435 1.00 0.00 12 SER A O 7
ATOM 3797 N N . CYS A 1 13 ? -1.496 1.887 -5.519 1.00 0.00 13 CYS A N 7
ATOM 3798 C CA . CYS A 1 13 ? -0.085 2.215 -5.678 1.00 0.00 13 CYS A CA 7
ATOM 3799 C C . CYS A 1 13 ? 0.502 1.515 -6.901 1.00 0.00 13 CYS A C 7
ATOM 3800 O O . CYS A 1 13 ? -0.053 0.534 -7.393 1.00 0.00 13 CYS A O 7
ATOM 3807 N N . ASN A 1 14 ? 1.628 2.028 -7.385 1.00 0.00 14 ASN A N 7
ATOM 3808 C CA . ASN A 1 14 ? 2.290 1.453 -8.551 1.00 0.00 14 ASN A CA 7
ATOM 3809 C C . ASN A 1 14 ? 3.729 1.066 -8.223 1.00 0.00 14 ASN A C 7
ATOM 3810 O O . ASN A 1 14 ? 4.229 0.043 -8.690 1.00 0.00 14 ASN A O 7
ATOM 3821 N N . GLU A 1 15 ? 4.389 1.891 -7.416 1.00 0.00 15 GLU A N 7
ATOM 3822 C CA . GLU A 1 15 ? 5.771 1.635 -7.026 1.00 0.00 15 GLU A CA 7
ATOM 3823 C C . GLU A 1 15 ? 5.915 0.241 -6.421 1.00 0.00 15 GLU A C 7
ATOM 3824 O O . GLU A 1 15 ? 6.571 -0.631 -6.992 1.00 0.00 15 GLU A O 7
ATOM 3836 N N . CYS A 1 16 ? 5.299 0.040 -5.261 1.00 0.00 16 CYS A N 7
ATOM 3837 C CA . CYS A 1 16 ? 5.359 -1.246 -4.576 1.00 0.00 16 CYS A CA 7
ATOM 3838 C C . CYS A 1 16 ? 4.100 -2.066 -4.847 1.00 0.00 16 CYS A C 7
ATOM 3839 O O . CYS A 1 16 ? 4.160 -3.286 -4.990 1.00 0.00 16 CYS A O 7
ATOM 3846 N N . GLY A 1 17 ? 2.961 -1.384 -4.917 1.00 0.00 17 GLY A N 7
ATOM 3847 C CA . GLY A 1 17 ? 1.704 -2.064 -5.170 1.00 0.00 17 GLY A CA 7
ATOM 3848 C C . GLY A 1 17 ? 0.792 -2.067 -3.959 1.00 0.00 17 GLY A C 7
ATOM 3849 O O . GLY A 1 17 ? 1.142 -2.607 -2.910 1.00 0.00 17 GLY A O 7
ATOM 3853 N N . LYS A 1 18 ? -0.382 -1.461 -4.103 1.00 0.00 18 LYS A N 7
ATOM 3854 C CA . LYS A 1 18 ? -1.348 -1.395 -3.013 1.00 0.00 18 LYS A CA 7
ATOM 3855 C C . LYS A 1 18 ? -2.658 -0.771 -3.484 1.00 0.00 18 LYS A C 7
ATOM 3856 O O . LYS A 1 18 ? -2.751 -0.274 -4.606 1.00 0.00 18 LYS A O 7
ATOM 3875 N N . ALA A 1 19 ? -3.666 -0.799 -2.620 1.00 0.00 19 ALA A N 7
ATOM 3876 C CA . ALA A 1 19 ? -4.969 -0.234 -2.947 1.00 0.00 19 ALA A CA 7
ATOM 3877 C C . ALA A 1 19 ? -5.424 0.752 -1.876 1.00 0.00 19 ALA A C 7
ATOM 3878 O O . ALA A 1 19 ? -4.962 0.702 -0.735 1.00 0.00 19 ALA A O 7
ATOM 3885 N N . PHE A 1 20 ? -6.331 1.648 -2.250 1.00 0.00 20 PHE A N 7
ATOM 3886 C CA . PHE A 1 20 ? -6.847 2.648 -1.321 1.00 0.00 20 PHE A CA 7
ATOM 3887 C C . PHE A 1 20 ? -8.198 3.180 -1.791 1.00 0.00 20 PHE A C 7
ATOM 3888 O O . PHE A 1 20 ? -8.420 3.377 -2.986 1.00 0.00 20 PHE A O 7
ATOM 3905 N N . THR A 1 21 ? -9.099 3.411 -0.841 1.00 0.00 21 THR A N 7
ATOM 3906 C CA . THR A 1 21 ? -10.428 3.918 -1.155 1.00 0.00 21 THR A CA 7
ATOM 3907 C C . THR A 1 21 ? -10.395 5.419 -1.422 1.00 0.00 21 THR A C 7
ATOM 3908 O O . THR A 1 21 ? -11.176 5.934 -2.222 1.00 0.00 21 THR A O 7
ATOM 3919 N N . PHE A 1 22 ? -9.486 6.115 -0.747 1.00 0.00 22 PHE A N 7
ATOM 3920 C CA . PHE A 1 22 ? -9.352 7.558 -0.911 1.00 0.00 22 PHE A CA 7
ATOM 3921 C C . PHE A 1 22 ? -7.922 7.931 -1.292 1.00 0.00 22 PHE A C 7
ATOM 3922 O O . PHE A 1 22 ? -6.968 7.256 -0.905 1.00 0.00 22 PHE A O 7
ATOM 3939 N N . LYS A 1 23 ? -7.782 9.010 -2.053 1.00 0.00 23 LYS A N 7
ATOM 3940 C CA . LYS A 1 23 ? -6.470 9.476 -2.487 1.00 0.00 23 LYS A CA 7
ATOM 3941 C C . LYS A 1 23 ? -5.537 9.663 -1.295 1.00 0.00 23 LYS A C 7
ATOM 3942 O O . LYS A 1 23 ? -4.518 8.983 -1.179 1.00 0.00 23 LYS A O 7
ATOM 3961 N N . SER A 1 24 ? -5.894 10.589 -0.410 1.00 0.00 24 SER A N 7
ATOM 3962 C CA . SER A 1 24 ? -5.087 10.867 0.772 1.00 0.00 24 SER A CA 7
ATOM 3963 C C . SER A 1 24 ? -4.427 9.594 1.292 1.00 0.00 24 SER A C 7
ATOM 3964 O O . SER A 1 24 ? -3.205 9.524 1.422 1.00 0.00 24 SER A O 7
ATOM 3972 N N . GLN A 1 25 ? -5.245 8.589 1.587 1.00 0.00 25 GLN A N 7
ATOM 3973 C CA . GLN A 1 25 ? -4.742 7.317 2.092 1.00 0.00 25 GLN A CA 7
ATOM 3974 C C . GLN A 1 25 ? -3.582 6.813 1.240 1.00 0.00 25 GLN A C 7
ATOM 3975 O O . GLN A 1 25 ? -2.585 6.313 1.762 1.00 0.00 25 GLN A O 7
ATOM 3989 N N . LEU A 1 26 ? -3.719 6.948 -0.075 1.00 0.00 26 LEU A N 7
ATOM 3990 C CA . LEU A 1 26 ? -2.682 6.506 -1.001 1.00 0.00 26 LEU A CA 7
ATOM 3991 C C . LEU A 1 26 ? -1.475 7.437 -0.953 1.00 0.00 26 LEU A C 7
ATOM 3992 O O . LEU A 1 26 ? -0.330 6.988 -1.012 1.00 0.00 26 LEU A O 7
ATOM 4008 N N . ILE A 1 27 ? -1.740 8.734 -0.843 1.00 0.00 27 ILE A N 7
ATOM 4009 C CA . ILE A 1 27 ? -0.675 9.728 -0.783 1.00 0.00 27 ILE A CA 7
ATOM 4010 C C . ILE A 1 27 ? 0.267 9.455 0.385 1.00 0.00 27 ILE A C 7
ATOM 4011 O O . ILE A 1 27 ? 1.485 9.582 0.257 1.00 0.00 27 ILE A O 7
ATOM 4027 N N . VAL A 1 28 ? -0.305 9.077 1.524 1.00 0.00 28 VAL A N 7
ATOM 4028 C CA . VAL A 1 28 ? 0.483 8.782 2.714 1.00 0.00 28 VAL A CA 7
ATOM 4029 C C . VAL A 1 28 ? 1.345 7.541 2.509 1.00 0.00 28 VAL A C 7
ATOM 4030 O O . VAL A 1 28 ? 2.535 7.539 2.827 1.00 0.00 28 VAL A O 7
ATOM 4043 N N . HIS A 1 29 ? 0.737 6.486 1.976 1.00 0.00 29 HIS A N 7
ATOM 4044 C CA . HIS A 1 29 ? 1.449 5.238 1.727 1.00 0.00 29 HIS A CA 7
ATOM 4045 C C . HIS A 1 29 ? 2.497 5.419 0.634 1.00 0.00 29 HIS A C 7
ATOM 4046 O O . HIS A 1 29 ? 3.502 4.709 0.598 1.00 0.00 29 HIS A O 7
ATOM 4060 N N . LYS A 1 30 ? 2.256 6.374 -0.258 1.00 0.00 30 LYS A N 7
ATOM 4061 C CA . LYS A 1 30 ? 3.178 6.650 -1.353 1.00 0.00 30 LYS A CA 7
ATOM 4062 C C . LYS A 1 30 ? 4.408 7.399 -0.853 1.00 0.00 30 LYS A C 7
ATOM 4063 O O . LYS A 1 30 ? 5.509 7.223 -1.373 1.00 0.00 30 LYS A O 7
ATOM 4082 N N . GLY A 1 31 ? 4.214 8.235 0.163 1.00 0.00 31 GLY A N 7
ATOM 4083 C CA . GLY A 1 31 ? 5.318 8.997 0.718 1.00 0.00 31 GLY A CA 7
ATOM 4084 C C . GLY A 1 31 ? 6.510 8.126 1.060 1.00 0.00 31 GLY A C 7
ATOM 4085 O O . GLY A 1 31 ? 7.657 8.563 0.958 1.00 0.00 31 GLY A O 7
ATOM 4089 N N . VAL A 1 32 ? 6.240 6.891 1.468 1.00 0.00 32 VAL A N 7
ATOM 4090 C CA . VAL A 1 32 ? 7.300 5.956 1.827 1.00 0.00 32 VAL A CA 7
ATOM 4091 C C . VAL A 1 32 ? 8.274 5.759 0.671 1.00 0.00 32 VAL A C 7
ATOM 4092 O O . VAL A 1 32 ? 9.475 5.586 0.879 1.00 0.00 32 VAL A O 7
ATOM 4105 N N . HIS A 1 33 ? 7.748 5.786 -0.550 1.00 0.00 33 HIS A N 7
ATOM 4106 C CA . HIS A 1 33 ? 8.572 5.612 -1.741 1.00 0.00 33 HIS A CA 7
ATOM 4107 C C . HIS A 1 33 ? 9.169 6.942 -2.188 1.00 0.00 33 HIS A C 7
ATOM 4108 O O . HIS A 1 33 ? 10.232 6.981 -2.809 1.00 0.00 33 HIS A O 7
ATOM 4122 N N . THR A 1 34 ? 8.479 8.033 -1.869 1.00 0.00 34 THR A N 7
ATOM 4123 C CA . THR A 1 34 ? 8.940 9.365 -2.240 1.00 0.00 34 THR A CA 7
ATOM 4124 C C . THR A 1 34 ? 9.882 9.934 -1.185 1.00 0.00 34 THR A C 7
ATOM 4125 O O . THR A 1 34 ? 9.723 11.072 -0.746 1.00 0.00 34 THR A O 7
ATOM 4136 N N . GLY A 1 35 ? 10.865 9.134 -0.782 1.00 0.00 35 GLY A N 7
ATOM 4137 C CA . GLY A 1 35 ? 11.819 9.576 0.218 1.00 0.00 35 GLY A CA 7
ATOM 4138 C C . GLY A 1 35 ? 12.574 8.423 0.848 1.00 0.00 35 GLY A C 7
ATOM 4139 O O . GLY A 1 35 ? 12.689 8.341 2.071 1.00 0.00 35 GLY A O 7
ATOM 4143 N N . VAL A 1 36 ? 13.089 7.527 0.012 1.00 0.00 36 VAL A N 7
ATOM 4144 C CA . VAL A 1 36 ? 13.836 6.372 0.495 1.00 0.00 36 VAL A CA 7
ATOM 4145 C C . VAL A 1 36 ? 15.065 6.112 -0.369 1.00 0.00 36 VAL A C 7
ATOM 4146 O O . VAL A 1 36 ? 15.057 6.369 -1.574 1.00 0.00 36 VAL A O 7
ATOM 4159 N N . LYS A 1 37 ? 16.122 5.601 0.253 1.00 0.00 37 LYS A N 7
ATOM 4160 C CA . LYS A 1 37 ? 17.360 5.304 -0.459 1.00 0.00 37 LYS A CA 7
ATOM 4161 C C . LYS A 1 37 ? 17.789 3.859 -0.224 1.00 0.00 37 LYS A C 7
ATOM 4162 O O . LYS A 1 37 ? 17.662 3.320 0.876 1.00 0.00 37 LYS A O 7
ATOM 4181 N N . PRO A 1 38 ? 18.310 3.217 -1.280 1.00 0.00 38 PRO A N 7
ATOM 4182 C CA . PRO A 1 38 ? 18.771 1.827 -1.212 1.00 0.00 38 PRO A CA 7
ATOM 4183 C C . PRO A 1 38 ? 20.034 1.675 -0.372 1.00 0.00 38 PRO A C 7
ATOM 4184 O O . PRO A 1 38 ? 20.670 2.663 -0.006 1.00 0.00 38 PRO A O 7
ATOM 4195 N N . SER A 1 39 ? 20.392 0.431 -0.069 1.00 0.00 39 SER A N 7
ATOM 4196 C CA . SER A 1 39 ? 21.578 0.150 0.731 1.00 0.00 39 SER A CA 7
ATOM 4197 C C . SER A 1 39 ? 22.793 0.892 0.182 1.00 0.00 39 SER A C 7
ATOM 4198 O O . SER A 1 39 ? 22.693 1.631 -0.797 1.00 0.00 39 SER A O 7
ATOM 4206 N N . GLY A 1 40 ? 23.941 0.689 0.820 1.00 0.00 40 GLY A N 7
ATOM 4207 C CA . GLY A 1 40 ? 25.160 1.346 0.382 1.00 0.00 40 GLY A CA 7
ATOM 4208 C C . GLY A 1 40 ? 25.245 1.462 -1.127 1.00 0.00 40 GLY A C 7
ATOM 4209 O O . GLY A 1 40 ? 24.772 0.598 -1.865 1.00 0.00 40 GLY A O 7
ATOM 4213 N N . PRO A 1 41 ? 25.860 2.554 -1.606 1.00 0.00 41 PRO A N 7
ATOM 4214 C CA . PRO A 1 41 ? 26.019 2.807 -3.041 1.00 0.00 41 PRO A CA 7
ATOM 4215 C C . PRO A 1 41 ? 27.006 1.845 -3.693 1.00 0.00 41 PRO A C 7
ATOM 4216 O O . PRO A 1 41 ? 27.288 1.945 -4.887 1.00 0.00 41 PRO A O 7
ATOM 4227 N N . SER A 1 42 ? 27.528 0.913 -2.902 1.00 0.00 42 SER A N 7
ATOM 4228 C CA . SER A 1 42 ? 28.486 -0.065 -3.402 1.00 0.00 42 SER A CA 7
ATOM 4229 C C . SER A 1 42 ? 27.781 -1.159 -4.199 1.00 0.00 42 SER A C 7
ATOM 4230 O O . SER A 1 42 ? 27.952 -2.348 -3.928 1.00 0.00 42 SER A O 7
ATOM 4238 N N . SER A 1 43 ? 26.986 -0.748 -5.182 1.00 0.00 43 SER A N 7
ATOM 4239 C CA . SER A 1 43 ? 26.251 -1.691 -6.016 1.00 0.00 43 SER A CA 7
ATOM 4240 C C . SER A 1 43 ? 26.394 -1.336 -7.493 1.00 0.00 43 SER A C 7
ATOM 4241 O O . SER A 1 43 ? 25.458 -0.841 -8.118 1.00 0.00 43 SER A O 7
ATOM 4249 N N . GLY A 1 44 ? 27.576 -1.594 -8.045 1.00 0.00 44 GLY A N 7
ATOM 4250 C CA . GLY A 1 44 ? 27.822 -1.296 -9.444 1.00 0.00 44 GLY A CA 7
ATOM 4251 C C . GLY A 1 44 ? 28.337 -2.499 -10.211 1.00 0.00 44 GLY A C 7
ATOM 4252 O O . GLY A 1 44 ? 27.765 -3.580 -10.083 1.00 0.00 44 GLY A O 7
ATOM 4257 N N . GLY A 1 1 ? -7.331 -17.255 -1.705 1.00 0.00 1 GLY A N 8
ATOM 4258 C CA . GLY A 1 1 ? -8.570 -17.431 -0.970 1.00 0.00 1 GLY A CA 8
ATOM 4259 C C . GLY A 1 1 ? -9.768 -16.867 -1.708 1.00 0.00 1 GLY A C 8
ATOM 4260 O O . GLY A 1 1 ? -9.752 -15.715 -2.141 1.00 0.00 1 GLY A O 8
ATOM 4264 N N . SER A 1 2 ? -10.809 -17.680 -1.852 1.00 0.00 2 SER A N 8
ATOM 4265 C CA . SER A 1 2 ? -12.019 -17.256 -2.548 1.00 0.00 2 SER A CA 8
ATOM 4266 C C . SER A 1 2 ? -12.519 -15.921 -2.004 1.00 0.00 2 SER A C 8
ATOM 4267 O O . SER A 1 2 ? -12.840 -15.009 -2.766 1.00 0.00 2 SER A O 8
ATOM 4275 N N . SER A 1 3 ? -12.582 -15.815 -0.681 1.00 0.00 3 SER A N 8
ATOM 4276 C CA . SER A 1 3 ? -13.047 -14.593 -0.034 1.00 0.00 3 SER A CA 8
ATOM 4277 C C . SER A 1 3 ? -12.497 -13.360 -0.743 1.00 0.00 3 SER A C 8
ATOM 4278 O O . SER A 1 3 ? -11.342 -13.337 -1.167 1.00 0.00 3 SER A O 8
ATOM 4286 N N . GLY A 1 4 ? -13.333 -12.334 -0.868 1.00 0.00 4 GLY A N 8
ATOM 4287 C CA . GLY A 1 4 ? -12.914 -11.111 -1.526 1.00 0.00 4 GLY A CA 8
ATOM 4288 C C . GLY A 1 4 ? -14.074 -10.361 -2.150 1.00 0.00 4 GLY A C 8
ATOM 4289 O O . GLY A 1 4 ? -13.950 -9.809 -3.243 1.00 0.00 4 GLY A O 8
ATOM 4293 N N . SER A 1 5 ? -15.207 -10.341 -1.454 1.00 0.00 5 SER A N 8
ATOM 4294 C CA . SER A 1 5 ? -16.396 -9.658 -1.948 1.00 0.00 5 SER A CA 8
ATOM 4295 C C . SER A 1 5 ? -16.411 -8.199 -1.500 1.00 0.00 5 SER A C 8
ATOM 4296 O O . SER A 1 5 ? -16.773 -7.891 -0.364 1.00 0.00 5 SER A O 8
ATOM 4304 N N . SER A 1 6 ? -16.014 -7.306 -2.400 1.00 0.00 6 SER A N 8
ATOM 4305 C CA . SER A 1 6 ? -15.977 -5.880 -2.097 1.00 0.00 6 SER A CA 8
ATOM 4306 C C . SER A 1 6 ? -15.691 -5.065 -3.355 1.00 0.00 6 SER A C 8
ATOM 4307 O O . SER A 1 6 ? -15.072 -5.555 -4.299 1.00 0.00 6 SER A O 8
ATOM 4315 N N . GLY A 1 7 ? -16.148 -3.816 -3.360 1.00 0.00 7 GLY A N 8
ATOM 4316 C CA . GLY A 1 7 ? -15.933 -2.952 -4.506 1.00 0.00 7 GLY A CA 8
ATOM 4317 C C . GLY A 1 7 ? -14.466 -2.816 -4.862 1.00 0.00 7 GLY A C 8
ATOM 4318 O O . GLY A 1 7 ? -13.616 -3.497 -4.289 1.00 0.00 7 GLY A O 8
ATOM 4322 N N . GLU A 1 8 ? -14.168 -1.934 -5.811 1.00 0.00 8 GLU A N 8
ATOM 4323 C CA . GLU A 1 8 ? -12.793 -1.714 -6.244 1.00 0.00 8 GLU A CA 8
ATOM 4324 C C . GLU A 1 8 ? -12.292 -0.345 -5.790 1.00 0.00 8 GLU A C 8
ATOM 4325 O O . GLU A 1 8 ? -13.052 0.623 -5.745 1.00 0.00 8 GLU A O 8
ATOM 4337 N N . LYS A 1 9 ? -11.009 -0.273 -5.454 1.00 0.00 9 LYS A N 8
ATOM 4338 C CA . LYS A 1 9 ? -10.405 0.975 -5.004 1.00 0.00 9 LYS A CA 8
ATOM 4339 C C . LYS A 1 9 ? -9.812 1.747 -6.179 1.00 0.00 9 LYS A C 8
ATOM 4340 O O . LYS A 1 9 ? -8.875 1.297 -6.839 1.00 0.00 9 LYS A O 8
ATOM 4359 N N . PRO A 1 10 ? -10.367 2.938 -6.446 1.00 0.00 10 PRO A N 8
ATOM 4360 C CA . PRO A 1 10 ? -9.907 3.798 -7.540 1.00 0.00 10 PRO A CA 8
ATOM 4361 C C . PRO A 1 10 ? -8.528 4.391 -7.271 1.00 0.00 10 PRO A C 8
ATOM 4362 O O . PRO A 1 10 ? -8.027 5.201 -8.052 1.00 0.00 10 PRO A O 8
ATOM 4373 N N . TYR A 1 11 ? -7.920 3.983 -6.163 1.00 0.00 11 TYR A N 8
ATOM 4374 C CA . TYR A 1 11 ? -6.599 4.476 -5.791 1.00 0.00 11 TYR A CA 8
ATOM 4375 C C . TYR A 1 11 ? -5.671 3.322 -5.423 1.00 0.00 11 TYR A C 8
ATOM 4376 O O . TYR A 1 11 ? -5.853 2.667 -4.398 1.00 0.00 11 TYR A O 8
ATOM 4394 N N . SER A 1 12 ? -4.674 3.081 -6.269 1.00 0.00 12 SER A N 8
ATOM 4395 C CA . SER A 1 12 ? -3.718 2.005 -6.037 1.00 0.00 12 SER A CA 8
ATOM 4396 C C . SER A 1 12 ? -2.286 2.504 -6.206 1.00 0.00 12 SER A C 8
ATOM 4397 O O . SER A 1 12 ? -2.041 3.507 -6.878 1.00 0.00 12 SER A O 8
ATOM 4405 N N . CYS A 1 13 ? -1.343 1.797 -5.593 1.00 0.00 13 CYS A N 8
ATOM 4406 C CA . CYS A 1 13 ? 0.065 2.166 -5.674 1.00 0.00 13 CYS A CA 8
ATOM 4407 C C . CYS A 1 13 ? 0.714 1.564 -6.916 1.00 0.00 13 CYS A C 8
ATOM 4408 O O . CYS A 1 13 ? 0.218 0.588 -7.477 1.00 0.00 13 CYS A O 8
ATOM 4415 N N . ASN A 1 14 ? 1.828 2.153 -7.339 1.00 0.00 14 ASN A N 8
ATOM 4416 C CA . ASN A 1 14 ? 2.546 1.675 -8.515 1.00 0.00 14 ASN A CA 8
ATOM 4417 C C . ASN A 1 14 ? 3.954 1.217 -8.144 1.00 0.00 14 ASN A C 8
ATOM 4418 O O . ASN A 1 14 ? 4.495 0.292 -8.748 1.00 0.00 14 ASN A O 8
ATOM 4429 N N . GLU A 1 15 ? 4.540 1.873 -7.147 1.00 0.00 15 GLU A N 8
ATOM 4430 C CA . GLU A 1 15 ? 5.884 1.533 -6.696 1.00 0.00 15 GLU A CA 8
ATOM 4431 C C . GLU A 1 15 ? 5.937 0.101 -6.172 1.00 0.00 15 GLU A C 8
ATOM 4432 O O . GLU A 1 15 ? 6.499 -0.787 -6.812 1.00 0.00 15 GLU A O 8
ATOM 4444 N N . CYS A 1 16 ? 5.346 -0.116 -5.001 1.00 0.00 16 CYS A N 8
ATOM 4445 C CA . CYS A 1 16 ? 5.325 -1.438 -4.388 1.00 0.00 16 CYS A CA 8
ATOM 4446 C C . CYS A 1 16 ? 3.985 -2.127 -4.627 1.00 0.00 16 CYS A C 8
ATOM 4447 O O . CYS A 1 16 ? 3.849 -3.332 -4.418 1.00 0.00 16 CYS A O 8
ATOM 4454 N N . GLY A 1 17 ? 2.998 -1.353 -5.068 1.00 0.00 17 GLY A N 8
ATOM 4455 C CA . GLY A 1 17 ? 1.682 -1.907 -5.329 1.00 0.00 17 GLY A CA 8
ATOM 4456 C C . GLY A 1 17 ? 0.801 -1.914 -4.095 1.00 0.00 17 GLY A C 8
ATOM 4457 O O . GLY A 1 17 ? 1.197 -2.417 -3.043 1.00 0.00 17 GLY A O 8
ATOM 4461 N N . LYS A 1 18 ? -0.397 -1.354 -4.221 1.00 0.00 18 LYS A N 8
ATOM 4462 C CA . LYS A 1 18 ? -1.337 -1.297 -3.108 1.00 0.00 18 LYS A CA 8
ATOM 4463 C C . LYS A 1 18 ? -2.675 -0.716 -3.555 1.00 0.00 18 LYS A C 8
ATOM 4464 O O . LYS A 1 18 ? -2.816 -0.260 -4.689 1.00 0.00 18 LYS A O 8
ATOM 4483 N N . ALA A 1 19 ? -3.653 -0.735 -2.656 1.00 0.00 19 ALA A N 8
ATOM 4484 C CA . ALA A 1 19 ? -4.978 -0.207 -2.957 1.00 0.00 19 ALA A CA 8
ATOM 4485 C C . ALA A 1 19 ? -5.466 0.717 -1.846 1.00 0.00 19 ALA A C 8
ATOM 4486 O O . ALA A 1 19 ? -5.036 0.605 -0.698 1.00 0.00 19 ALA A O 8
ATOM 4493 N N . PHE A 1 20 ? -6.365 1.631 -2.196 1.00 0.00 20 PHE A N 8
ATOM 4494 C CA . PHE A 1 20 ? -6.909 2.577 -1.229 1.00 0.00 20 PHE A CA 8
ATOM 4495 C C . PHE A 1 20 ? -8.240 3.145 -1.714 1.00 0.00 20 PHE A C 8
ATOM 4496 O O . PHE A 1 20 ? -8.418 3.413 -2.903 1.00 0.00 20 PHE A O 8
ATOM 4513 N N . THR A 1 21 ? -9.173 3.327 -0.784 1.00 0.00 21 THR A N 8
ATOM 4514 C CA . THR A 1 21 ? -10.488 3.861 -1.116 1.00 0.00 21 THR A CA 8
ATOM 4515 C C . THR A 1 21 ? -10.433 5.370 -1.321 1.00 0.00 21 THR A C 8
ATOM 4516 O O . THR A 1 21 ? -11.116 5.914 -2.189 1.00 0.00 21 THR A O 8
ATOM 4527 N N . PHE A 1 22 ? -9.614 6.042 -0.519 1.00 0.00 22 PHE A N 8
ATOM 4528 C CA . PHE A 1 22 ? -9.470 7.490 -0.613 1.00 0.00 22 PHE A CA 8
ATOM 4529 C C . PHE A 1 22 ? -8.090 7.866 -1.144 1.00 0.00 22 PHE A C 8
ATOM 4530 O O . PHE A 1 22 ? -7.123 7.123 -0.973 1.00 0.00 22 PHE A O 8
ATOM 4547 N N . LYS A 1 23 ? -8.006 9.024 -1.791 1.00 0.00 23 LYS A N 8
ATOM 4548 C CA . LYS A 1 23 ? -6.746 9.500 -2.348 1.00 0.00 23 LYS A CA 8
ATOM 4549 C C . LYS A 1 23 ? -5.710 9.710 -1.249 1.00 0.00 23 LYS A C 8
ATOM 4550 O O . LYS A 1 23 ? -4.652 9.080 -1.252 1.00 0.00 23 LYS A O 8
ATOM 4569 N N . SER A 1 24 ? -6.021 10.597 -0.309 1.00 0.00 24 SER A N 8
ATOM 4570 C CA . SER A 1 24 ? -5.116 10.890 0.796 1.00 0.00 24 SER A CA 8
ATOM 4571 C C . SER A 1 24 ? -4.432 9.619 1.290 1.00 0.00 24 SER A C 8
ATOM 4572 O O . SER A 1 24 ? -3.214 9.584 1.463 1.00 0.00 24 SER A O 8
ATOM 4580 N N . GLN A 1 25 ? -5.226 8.577 1.516 1.00 0.00 25 GLN A N 8
ATOM 4581 C CA . GLN A 1 25 ? -4.699 7.304 1.992 1.00 0.00 25 GLN A CA 8
ATOM 4582 C C . GLN A 1 25 ? -3.571 6.811 1.091 1.00 0.00 25 GLN A C 8
ATOM 4583 O O . GLN A 1 25 ? -2.571 6.273 1.568 1.00 0.00 25 GLN A O 8
ATOM 4597 N N . LEU A 1 26 ? -3.739 6.998 -0.214 1.00 0.00 26 LEU A N 8
ATOM 4598 C CA . LEU A 1 26 ? -2.735 6.572 -1.183 1.00 0.00 26 LEU A CA 8
ATOM 4599 C C . LEU A 1 26 ? -1.524 7.500 -1.156 1.00 0.00 26 LEU A C 8
ATOM 4600 O O . LEU A 1 26 ? -0.389 7.061 -1.343 1.00 0.00 26 LEU A O 8
ATOM 4616 N N . ILE A 1 27 ? -1.775 8.784 -0.921 1.00 0.00 27 ILE A N 8
ATOM 4617 C CA . ILE A 1 27 ? -0.705 9.773 -0.867 1.00 0.00 27 ILE A CA 8
ATOM 4618 C C . ILE A 1 27 ? 0.242 9.495 0.295 1.00 0.00 27 ILE A C 8
ATOM 4619 O O . ILE A 1 27 ? 1.460 9.610 0.159 1.00 0.00 27 ILE A O 8
ATOM 4635 N N . VAL A 1 28 ? -0.326 9.126 1.439 1.00 0.00 28 VAL A N 8
ATOM 4636 C CA . VAL A 1 28 ? 0.467 8.828 2.626 1.00 0.00 28 VAL A CA 8
ATOM 4637 C C . VAL A 1 28 ? 1.327 7.587 2.415 1.00 0.00 28 VAL A C 8
ATOM 4638 O O . VAL A 1 28 ? 2.500 7.559 2.790 1.00 0.00 28 VAL A O 8
ATOM 4651 N N . HIS A 1 29 ? 0.737 6.561 1.810 1.00 0.00 29 HIS A N 8
ATOM 4652 C CA . HIS A 1 29 ? 1.450 5.315 1.547 1.00 0.00 29 HIS A CA 8
ATOM 4653 C C . HIS A 1 29 ? 2.504 5.511 0.461 1.00 0.00 29 HIS A C 8
ATOM 4654 O O . HIS A 1 29 ? 3.532 4.834 0.449 1.00 0.00 29 HIS A O 8
ATOM 4668 N N . LYS A 1 30 ? 2.241 6.442 -0.450 1.00 0.00 30 LYS A N 8
ATOM 4669 C CA . LYS A 1 30 ? 3.166 6.729 -1.540 1.00 0.00 30 LYS A CA 8
ATOM 4670 C C . LYS A 1 30 ? 4.408 7.449 -1.025 1.00 0.00 30 LYS A C 8
ATOM 4671 O O . LYS A 1 30 ? 5.471 7.391 -1.641 1.00 0.00 30 LYS A O 8
ATOM 4690 N N . GLY A 1 31 ? 4.266 8.126 0.111 1.00 0.00 31 GLY A N 8
ATOM 4691 C CA . GLY A 1 31 ? 5.385 8.846 0.690 1.00 0.00 31 GLY A CA 8
ATOM 4692 C C . GLY A 1 31 ? 6.538 7.932 1.052 1.00 0.00 31 GLY A C 8
ATOM 4693 O O . GLY A 1 31 ? 7.697 8.346 1.037 1.00 0.00 31 GLY A O 8
ATOM 4697 N N . VAL A 1 32 ? 6.221 6.684 1.382 1.00 0.00 32 VAL A N 8
ATOM 4698 C CA . VAL A 1 32 ? 7.239 5.708 1.750 1.00 0.00 32 VAL A CA 8
ATOM 4699 C C . VAL A 1 32 ? 8.213 5.470 0.602 1.00 0.00 32 VAL A C 8
ATOM 4700 O O . VAL A 1 32 ? 9.356 5.063 0.817 1.00 0.00 32 VAL A O 8
ATOM 4713 N N . HIS A 1 33 ? 7.754 5.725 -0.619 1.00 0.00 33 HIS A N 8
ATOM 4714 C CA . HIS A 1 33 ? 8.586 5.540 -1.803 1.00 0.00 33 HIS A CA 8
ATOM 4715 C C . HIS A 1 33 ? 9.247 6.852 -2.214 1.00 0.00 33 HIS A C 8
ATOM 4716 O O . HIS A 1 33 ? 10.184 6.865 -3.013 1.00 0.00 33 HIS A O 8
ATOM 4730 N N . THR A 1 34 ? 8.752 7.956 -1.663 1.00 0.00 34 THR A N 8
ATOM 4731 C CA . THR A 1 34 ? 9.293 9.274 -1.973 1.00 0.00 34 THR A CA 8
ATOM 4732 C C . THR A 1 34 ? 10.352 9.686 -0.958 1.00 0.00 34 THR A C 8
ATOM 4733 O O . THR A 1 34 ? 10.346 10.813 -0.463 1.00 0.00 34 THR A O 8
ATOM 4744 N N . GLY A 1 35 ? 11.262 8.767 -0.651 1.00 0.00 35 GLY A N 8
ATOM 4745 C CA . GLY A 1 35 ? 12.315 9.055 0.304 1.00 0.00 35 GLY A CA 8
ATOM 4746 C C . GLY A 1 35 ? 13.632 8.405 -0.071 1.00 0.00 35 GLY A C 8
ATOM 4747 O O . GLY A 1 35 ? 13.687 7.204 -0.338 1.00 0.00 35 GLY A O 8
ATOM 4751 N N . VAL A 1 36 ? 14.697 9.200 -0.095 1.00 0.00 36 VAL A N 8
ATOM 4752 C CA . VAL A 1 36 ? 16.021 8.696 -0.442 1.00 0.00 36 VAL A CA 8
ATOM 4753 C C . VAL A 1 36 ? 16.530 7.719 0.612 1.00 0.00 36 VAL A C 8
ATOM 4754 O O . VAL A 1 36 ? 16.412 7.966 1.813 1.00 0.00 36 VAL A O 8
ATOM 4767 N N . LYS A 1 37 ? 17.096 6.607 0.156 1.00 0.00 37 LYS A N 8
ATOM 4768 C CA . LYS A 1 37 ? 17.626 5.591 1.058 1.00 0.00 37 LYS A CA 8
ATOM 4769 C C . LYS A 1 37 ? 19.014 5.140 0.614 1.00 0.00 37 LYS A C 8
ATOM 4770 O O . LYS A 1 37 ? 19.287 4.971 -0.574 1.00 0.00 37 LYS A O 8
ATOM 4789 N N . PRO A 1 38 ? 19.911 4.938 1.590 1.00 0.00 38 PRO A N 8
ATOM 4790 C CA . PRO A 1 38 ? 21.285 4.501 1.324 1.00 0.00 38 PRO A CA 8
ATOM 4791 C C . PRO A 1 38 ? 21.350 3.059 0.832 1.00 0.00 38 PRO A C 8
ATOM 4792 O O . PRO A 1 38 ? 21.510 2.130 1.623 1.00 0.00 38 PRO A O 8
ATOM 4803 N N . SER A 1 39 ? 21.225 2.880 -0.479 1.00 0.00 39 SER A N 8
ATOM 4804 C CA . SER A 1 39 ? 21.267 1.551 -1.077 1.00 0.00 39 SER A CA 8
ATOM 4805 C C . SER A 1 39 ? 22.230 1.516 -2.260 1.00 0.00 39 SER A C 8
ATOM 4806 O O . SER A 1 39 ? 21.942 0.912 -3.292 1.00 0.00 39 SER A O 8
ATOM 4814 N N . GLY A 1 40 ? 23.376 2.170 -2.100 1.00 0.00 40 GLY A N 8
ATOM 4815 C CA . GLY A 1 40 ? 24.365 2.203 -3.162 1.00 0.00 40 GLY A CA 8
ATOM 4816 C C . GLY A 1 40 ? 25.161 3.494 -3.174 1.00 0.00 40 GLY A C 8
ATOM 4817 O O . GLY A 1 40 ? 26.320 3.537 -2.763 1.00 0.00 40 GLY A O 8
ATOM 4821 N N . PRO A 1 41 ? 24.532 4.576 -3.656 1.00 0.00 41 PRO A N 8
ATOM 4822 C CA . PRO A 1 41 ? 25.171 5.893 -3.733 1.00 0.00 41 PRO A CA 8
ATOM 4823 C C . PRO A 1 41 ? 25.389 6.513 -2.357 1.00 0.00 41 PRO A C 8
ATOM 4824 O O . PRO A 1 41 ? 24.782 6.091 -1.373 1.00 0.00 41 PRO A O 8
ATOM 4835 N N . SER A 1 42 ? 26.259 7.516 -2.296 1.00 0.00 42 SER A N 8
ATOM 4836 C CA . SER A 1 42 ? 26.560 8.191 -1.039 1.00 0.00 42 SER A CA 8
ATOM 4837 C C . SER A 1 42 ? 25.486 9.222 -0.706 1.00 0.00 42 SER A C 8
ATOM 4838 O O . SER A 1 42 ? 25.790 10.336 -0.279 1.00 0.00 42 SER A O 8
ATOM 4846 N N . SER A 1 43 ? 24.228 8.842 -0.904 1.00 0.00 43 SER A N 8
ATOM 4847 C CA . SER A 1 43 ? 23.107 9.733 -0.628 1.00 0.00 43 SER A CA 8
ATOM 4848 C C . SER A 1 43 ? 23.322 11.094 -1.284 1.00 0.00 43 SER A C 8
ATOM 4849 O O . SER A 1 43 ? 23.050 12.134 -0.685 1.00 0.00 43 SER A O 8
ATOM 4857 N N . GLY A 1 44 ? 23.813 11.078 -2.519 1.00 0.00 44 GLY A N 8
ATOM 4858 C CA . GLY A 1 44 ? 24.057 12.316 -3.237 1.00 0.00 44 GLY A CA 8
ATOM 4859 C C . GLY A 1 44 ? 24.893 13.295 -2.437 1.00 0.00 44 GLY A C 8
ATOM 4860 O O . GLY A 1 44 ? 25.586 12.874 -1.512 1.00 0.00 44 GLY A O 8
ATOM 4865 N N . GLY A 1 1 ? -3.552 -13.581 -7.483 1.00 0.00 1 GLY A N 9
ATOM 4866 C CA . GLY A 1 1 ? -3.813 -14.489 -6.382 1.00 0.00 1 GLY A CA 9
ATOM 4867 C C . GLY A 1 1 ? -5.263 -14.462 -5.940 1.00 0.00 1 GLY A C 9
ATOM 4868 O O . GLY A 1 1 ? -6.050 -15.331 -6.316 1.00 0.00 1 GLY A O 9
ATOM 4872 N N . SER A 1 2 ? -5.617 -13.464 -5.137 1.00 0.00 2 SER A N 9
ATOM 4873 C CA . SER A 1 2 ? -6.981 -13.330 -4.639 1.00 0.00 2 SER A CA 9
ATOM 4874 C C . SER A 1 2 ? -7.722 -12.218 -5.375 1.00 0.00 2 SER A C 9
ATOM 4875 O O . SER A 1 2 ? -7.379 -11.042 -5.253 1.00 0.00 2 SER A O 9
ATOM 4883 N N . SER A 1 3 ? -8.740 -12.600 -6.140 1.00 0.00 3 SER A N 9
ATOM 4884 C CA . SER A 1 3 ? -9.528 -11.637 -6.899 1.00 0.00 3 SER A CA 9
ATOM 4885 C C . SER A 1 3 ? -10.088 -10.551 -5.985 1.00 0.00 3 SER A C 9
ATOM 4886 O O . SER A 1 3 ? -9.847 -9.363 -6.194 1.00 0.00 3 SER A O 9
ATOM 4894 N N . GLY A 1 4 ? -10.837 -10.969 -4.969 1.00 0.00 4 GLY A N 9
ATOM 4895 C CA . GLY A 1 4 ? -11.419 -10.021 -4.037 1.00 0.00 4 GLY A CA 9
ATOM 4896 C C . GLY A 1 4 ? -12.906 -9.829 -4.260 1.00 0.00 4 GLY A C 9
ATOM 4897 O O . GLY A 1 4 ? -13.334 -9.458 -5.353 1.00 0.00 4 GLY A O 9
ATOM 4901 N N . SER A 1 5 ? -13.696 -10.083 -3.222 1.00 0.00 5 SER A N 9
ATOM 4902 C CA . SER A 1 5 ? -15.145 -9.941 -3.311 1.00 0.00 5 SER A CA 9
ATOM 4903 C C . SER A 1 5 ? -15.678 -9.080 -2.169 1.00 0.00 5 SER A C 9
ATOM 4904 O O . SER A 1 5 ? -16.715 -9.384 -1.580 1.00 0.00 5 SER A O 9
ATOM 4912 N N . SER A 1 6 ? -14.959 -8.005 -1.862 1.00 0.00 6 SER A N 9
ATOM 4913 C CA . SER A 1 6 ? -15.356 -7.102 -0.788 1.00 0.00 6 SER A CA 9
ATOM 4914 C C . SER A 1 6 ? -15.642 -5.705 -1.331 1.00 0.00 6 SER A C 9
ATOM 4915 O O . SER A 1 6 ? -16.641 -5.081 -0.975 1.00 0.00 6 SER A O 9
ATOM 4923 N N . GLY A 1 7 ? -14.758 -5.221 -2.197 1.00 0.00 7 GLY A N 9
ATOM 4924 C CA . GLY A 1 7 ? -14.932 -3.901 -2.776 1.00 0.00 7 GLY A CA 9
ATOM 4925 C C . GLY A 1 7 ? -13.823 -3.542 -3.745 1.00 0.00 7 GLY A C 9
ATOM 4926 O O . GLY A 1 7 ? -12.888 -4.317 -3.942 1.00 0.00 7 GLY A O 9
ATOM 4930 N N . GLU A 1 8 ? -13.928 -2.364 -4.352 1.00 0.00 8 GLU A N 9
ATOM 4931 C CA . GLU A 1 8 ? -12.927 -1.906 -5.307 1.00 0.00 8 GLU A CA 9
ATOM 4932 C C . GLU A 1 8 ? -12.376 -0.540 -4.906 1.00 0.00 8 GLU A C 9
ATOM 4933 O O . GLU A 1 8 ? -13.121 0.342 -4.479 1.00 0.00 8 GLU A O 9
ATOM 4945 N N . LYS A 1 9 ? -11.065 -0.374 -5.044 1.00 0.00 9 LYS A N 9
ATOM 4946 C CA . LYS A 1 9 ? -10.412 0.883 -4.697 1.00 0.00 9 LYS A CA 9
ATOM 4947 C C . LYS A 1 9 ? -9.860 1.571 -5.942 1.00 0.00 9 LYS A C 9
ATOM 4948 O O . LYS A 1 9 ? -8.946 1.076 -6.601 1.00 0.00 9 LYS A O 9
ATOM 4967 N N . PRO A 1 10 ? -10.427 2.741 -6.272 1.00 0.00 10 PRO A N 9
ATOM 4968 C CA . PRO A 1 10 ? -10.006 3.524 -7.438 1.00 0.00 10 PRO A CA 9
ATOM 4969 C C . PRO A 1 10 ? -8.620 4.133 -7.257 1.00 0.00 10 PRO A C 9
ATOM 4970 O O . PRO A 1 10 ? -8.147 4.887 -8.108 1.00 0.00 10 PRO A O 9
ATOM 4981 N N . TYR A 1 11 ? -7.974 3.803 -6.145 1.00 0.00 11 TYR A N 9
ATOM 4982 C CA . TYR A 1 11 ? -6.642 4.320 -5.852 1.00 0.00 11 TYR A CA 9
ATOM 4983 C C . TYR A 1 11 ? -5.684 3.187 -5.495 1.00 0.00 11 TYR A C 9
ATOM 4984 O O . TYR A 1 11 ? -5.783 2.590 -4.423 1.00 0.00 11 TYR A O 9
ATOM 5002 N N . SER A 1 12 ? -4.757 2.897 -6.402 1.00 0.00 12 SER A N 9
ATOM 5003 C CA . SER A 1 12 ? -3.782 1.835 -6.185 1.00 0.00 12 SER A CA 9
ATOM 5004 C C . SER A 1 12 ? -2.364 2.338 -6.438 1.00 0.00 12 SER A C 9
ATOM 5005 O O . SER A 1 12 ? -2.150 3.252 -7.235 1.00 0.00 12 SER A O 9
ATOM 5013 N N . CYS A 1 13 ? -1.398 1.735 -5.754 1.00 0.00 13 CYS A N 9
ATOM 5014 C CA . CYS A 1 13 ? 0.000 2.121 -5.903 1.00 0.00 13 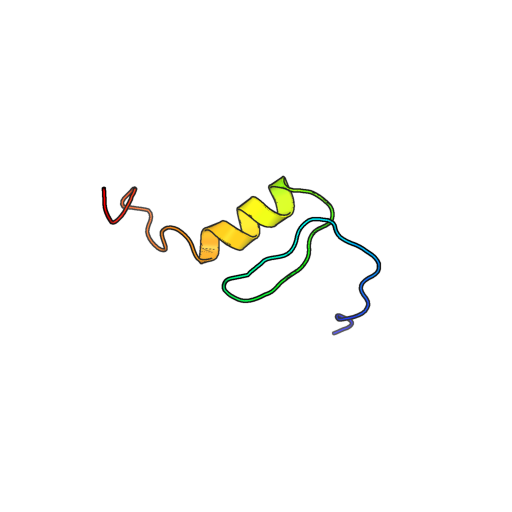CYS A CA 9
ATOM 5015 C C . CYS A 1 13 ? 0.643 1.393 -7.080 1.00 0.00 13 CYS A C 9
ATOM 5016 O O . CYS A 1 13 ? 0.187 0.325 -7.487 1.00 0.00 13 CYS A O 9
ATOM 5023 N N . ASN A 1 14 ? 1.706 1.979 -7.622 1.00 0.00 14 ASN A N 9
ATOM 5024 C CA . ASN A 1 14 ? 2.412 1.386 -8.752 1.00 0.00 14 ASN A CA 9
ATOM 5025 C C . ASN A 1 14 ? 3.840 1.014 -8.367 1.00 0.00 14 ASN A C 9
ATOM 5026 O O . ASN A 1 14 ? 4.379 0.013 -8.837 1.00 0.00 14 ASN A O 9
ATOM 5037 N N . GLU A 1 15 ? 4.447 1.828 -7.509 1.00 0.00 15 GLU A N 9
ATOM 5038 C CA . GLU A 1 15 ? 5.813 1.584 -7.061 1.00 0.00 15 GLU A CA 9
ATOM 5039 C C . GLU A 1 15 ? 5.945 0.192 -6.450 1.00 0.00 15 GLU A C 9
ATOM 5040 O O . GLU A 1 15 ? 6.597 -0.687 -7.014 1.00 0.00 15 GLU A O 9
ATOM 5052 N N . CYS A 1 16 ? 5.321 -0.001 -5.293 1.00 0.00 16 CYS A N 9
ATOM 5053 C CA . CYS A 1 16 ? 5.369 -1.285 -4.603 1.00 0.00 16 CYS A CA 9
ATOM 5054 C C . CYS A 1 16 ? 4.102 -2.093 -4.871 1.00 0.00 16 CYS A C 9
ATOM 5055 O O . CYS A 1 16 ? 4.151 -3.313 -5.022 1.00 0.00 16 CYS A O 9
ATOM 5062 N N . GLY A 1 17 ? 2.967 -1.402 -4.928 1.00 0.00 17 GLY A N 9
ATOM 5063 C CA . GLY A 1 17 ? 1.704 -2.071 -5.177 1.00 0.00 17 GLY A CA 9
ATOM 5064 C C . GLY A 1 17 ? 0.797 -2.069 -3.962 1.00 0.00 17 GLY A C 9
ATOM 5065 O O . GLY A 1 17 ? 1.155 -2.600 -2.910 1.00 0.00 17 GLY A O 9
ATOM 5069 N N . LYS A 1 18 ? -0.380 -1.470 -4.105 1.00 0.00 18 LYS A N 9
ATOM 5070 C CA . LYS A 1 18 ? -1.342 -1.401 -3.011 1.00 0.00 18 LYS A CA 9
ATOM 5071 C C . LYS A 1 18 ? -2.649 -0.767 -3.476 1.00 0.00 18 LYS A C 9
ATOM 5072 O O . LYS A 1 18 ? -2.754 -0.298 -4.609 1.00 0.00 18 LYS A O 9
ATOM 5091 N N . ALA A 1 19 ? -3.642 -0.756 -2.593 1.00 0.00 19 ALA A N 9
ATOM 5092 C CA . ALA A 1 19 ? -4.941 -0.177 -2.912 1.00 0.00 19 ALA A CA 9
ATOM 5093 C C . ALA A 1 19 ? -5.421 0.744 -1.795 1.00 0.00 19 ALA A C 9
ATOM 5094 O O . ALA A 1 19 ? -5.001 0.613 -0.645 1.00 0.00 19 ALA A O 9
ATOM 5101 N N . PHE A 1 20 ? -6.302 1.677 -2.141 1.00 0.00 20 PHE A N 9
ATOM 5102 C CA . PHE A 1 20 ? -6.837 2.622 -1.167 1.00 0.00 20 PHE A CA 9
ATOM 5103 C C . PHE A 1 20 ? -8.185 3.171 -1.626 1.00 0.00 20 PHE A C 9
ATOM 5104 O O . PHE A 1 20 ? -8.395 3.421 -2.814 1.00 0.00 20 PHE A O 9
ATOM 5121 N N . THR A 1 21 ? -9.096 3.357 -0.677 1.00 0.00 21 THR A N 9
ATOM 5122 C CA . THR A 1 21 ? -10.424 3.875 -0.982 1.00 0.00 21 THR A CA 9
ATOM 5123 C C . THR A 1 21 ? -10.364 5.350 -1.363 1.00 0.00 21 THR A C 9
ATOM 5124 O O . THR A 1 21 ? -10.987 5.776 -2.336 1.00 0.00 21 THR A O 9
ATOM 5135 N N . PHE A 1 22 ? -9.612 6.126 -0.590 1.00 0.00 22 PHE A N 9
ATOM 5136 C CA . PHE A 1 22 ? -9.472 7.554 -0.846 1.00 0.00 22 PHE A CA 9
ATOM 5137 C C . PHE A 1 22 ? -8.059 7.886 -1.317 1.00 0.00 22 PHE A C 9
ATOM 5138 O O . PHE A 1 22 ? -7.119 7.125 -1.085 1.00 0.00 22 PHE A O 9
ATOM 5155 N N . LYS A 1 23 ? -7.916 9.029 -1.981 1.00 0.00 23 LYS A N 9
ATOM 5156 C CA . LYS A 1 23 ? -6.619 9.464 -2.485 1.00 0.00 23 LYS A CA 9
ATOM 5157 C C . LYS A 1 23 ? -5.651 9.733 -1.337 1.00 0.00 23 LYS A C 9
ATOM 5158 O O . LYS A 1 23 ? -4.571 9.147 -1.273 1.00 0.00 23 LYS A O 9
ATOM 5177 N N . SER A 1 24 ? -6.047 10.621 -0.431 1.00 0.00 24 SER A N 9
ATOM 5178 C CA . SER A 1 24 ? -5.213 10.969 0.714 1.00 0.00 24 SER A CA 9
ATOM 5179 C C . SER A 1 24 ? -4.555 9.726 1.304 1.00 0.00 24 SER A C 9
ATOM 5180 O O . SER A 1 24 ? -3.355 9.718 1.580 1.00 0.00 24 SER A O 9
ATOM 5188 N N . GLN A 1 25 ? -5.349 8.677 1.494 1.00 0.00 25 GLN A N 9
ATOM 5189 C CA . GLN A 1 25 ? -4.843 7.428 2.052 1.00 0.00 25 GLN A CA 9
ATOM 5190 C C . GLN A 1 25 ? -3.685 6.889 1.219 1.00 0.00 25 GLN A C 9
ATOM 5191 O O . GLN A 1 25 ? -2.737 6.314 1.755 1.00 0.00 25 GLN A O 9
ATOM 5205 N N . LEU A 1 26 ? -3.769 7.078 -0.093 1.00 0.00 26 LEU A N 9
ATOM 5206 C CA . LEU A 1 26 ? -2.727 6.610 -1.001 1.00 0.00 26 LEU A CA 9
ATOM 5207 C C . LEU A 1 26 ? -1.510 7.528 -0.952 1.00 0.00 26 LEU A C 9
ATOM 5208 O O . LEU A 1 26 ? -0.370 7.068 -1.022 1.00 0.00 26 LEU A O 9
ATOM 5224 N N . ILE A 1 27 ? -1.759 8.828 -0.830 1.00 0.00 27 ILE A N 9
ATOM 5225 C CA . ILE A 1 27 ? -0.684 9.809 -0.769 1.00 0.00 27 ILE A CA 9
ATOM 5226 C C . ILE A 1 27 ? 0.261 9.518 0.393 1.00 0.00 27 ILE A C 9
ATOM 5227 O O . ILE A 1 27 ? 1.479 9.627 0.259 1.00 0.00 27 ILE A O 9
ATOM 5243 N N . VAL A 1 28 ? -0.311 9.144 1.533 1.00 0.00 28 VAL A N 9
ATOM 5244 C CA . VAL A 1 28 ? 0.480 8.833 2.718 1.00 0.00 28 VAL A CA 9
ATOM 5245 C C . VAL A 1 28 ? 1.328 7.586 2.501 1.00 0.00 28 VAL A C 9
ATOM 5246 O O . VAL A 1 28 ? 2.515 7.563 2.830 1.00 0.00 28 VAL A O 9
ATOM 5259 N N . HIS A 1 29 ? 0.713 6.547 1.945 1.00 0.00 29 HIS A N 9
ATOM 5260 C CA . HIS A 1 29 ? 1.412 5.294 1.682 1.00 0.00 29 HIS A CA 9
ATOM 5261 C C . HIS A 1 29 ? 2.473 5.481 0.602 1.00 0.00 29 HIS A C 9
ATOM 5262 O O . HIS A 1 29 ? 3.461 4.748 0.554 1.00 0.00 29 HIS A O 9
ATOM 5276 N N . LYS A 1 30 ? 2.261 6.465 -0.265 1.00 0.00 30 LYS A N 9
ATOM 5277 C CA . LYS A 1 30 ? 3.199 6.749 -1.345 1.00 0.00 30 LYS A CA 9
ATOM 5278 C C . LYS A 1 30 ? 4.461 7.417 -0.809 1.00 0.00 30 LYS A C 9
ATOM 5279 O O . LYS A 1 30 ? 5.550 7.233 -1.351 1.00 0.00 30 LYS A O 9
ATOM 5298 N N . GLY A 1 31 ? 4.306 8.192 0.260 1.00 0.00 31 GLY A N 9
ATOM 5299 C CA . GLY A 1 31 ? 5.442 8.874 0.853 1.00 0.00 31 GLY A CA 9
ATOM 5300 C C . GLY A 1 31 ? 6.602 7.937 1.127 1.00 0.00 31 GLY A C 9
ATOM 5301 O O . GLY A 1 31 ? 7.763 8.308 0.953 1.00 0.00 31 GLY A O 9
ATOM 5305 N N . VAL A 1 32 ? 6.289 6.720 1.558 1.00 0.00 32 VAL A N 9
ATOM 5306 C CA . VAL A 1 32 ? 7.314 5.727 1.857 1.00 0.00 32 VAL A CA 9
ATOM 5307 C C . VAL A 1 32 ? 8.307 5.598 0.707 1.00 0.00 32 VAL A C 9
ATOM 5308 O O . VAL A 1 32 ? 9.494 5.353 0.922 1.00 0.00 32 VAL A O 9
ATOM 5321 N N . HIS A 1 33 ? 7.812 5.766 -0.515 1.00 0.00 33 HIS A N 9
ATOM 5322 C CA . HIS A 1 33 ? 8.656 5.670 -1.701 1.00 0.00 33 HIS A CA 9
ATOM 5323 C C . HIS A 1 33 ? 9.238 7.032 -2.066 1.00 0.00 33 HIS A C 9
ATOM 5324 O O . HIS A 1 33 ? 10.452 7.185 -2.204 1.00 0.00 33 HIS A O 9
ATOM 5338 N N . THR A 1 34 ? 8.363 8.021 -2.224 1.00 0.00 34 THR A N 9
ATOM 5339 C CA . THR A 1 34 ? 8.788 9.369 -2.575 1.00 0.00 34 THR A CA 9
ATOM 5340 C C . THR A 1 34 ? 9.179 10.163 -1.334 1.00 0.00 34 THR A C 9
ATOM 5341 O O . THR A 1 34 ? 8.827 11.334 -1.198 1.00 0.00 34 THR A O 9
ATOM 5352 N N . GLY A 1 35 ? 9.911 9.518 -0.430 1.00 0.00 35 GLY A N 9
ATOM 5353 C CA . GLY A 1 35 ? 10.338 10.181 0.788 1.00 0.00 35 GLY A CA 9
ATOM 5354 C C . GLY A 1 35 ? 11.841 10.361 0.854 1.00 0.00 35 GLY A C 9
ATOM 5355 O O . GLY A 1 35 ? 12.467 10.776 -0.122 1.00 0.00 35 GLY A O 9
ATOM 5359 N N . VAL A 1 36 ? 12.424 10.051 2.008 1.00 0.00 36 VAL A N 9
ATOM 5360 C CA . VAL A 1 36 ? 13.863 10.181 2.197 1.00 0.00 36 VAL A CA 9
ATOM 5361 C C . VAL A 1 36 ? 14.623 9.157 1.360 1.00 0.00 36 VAL A C 9
ATOM 5362 O O . VAL A 1 36 ? 14.161 8.033 1.164 1.00 0.00 36 VAL A O 9
ATOM 5375 N N . LYS A 1 37 ? 15.792 9.553 0.869 1.00 0.00 37 LYS A N 9
ATOM 5376 C CA . LYS A 1 37 ? 16.619 8.671 0.055 1.00 0.00 37 LYS A CA 9
ATOM 5377 C C . LYS A 1 37 ? 18.079 9.110 0.086 1.00 0.00 37 LYS A C 9
ATOM 5378 O O . LYS A 1 37 ? 18.414 10.256 -0.214 1.00 0.00 37 LYS A O 9
ATOM 5397 N N . PRO A 1 38 ? 18.970 8.179 0.458 1.00 0.00 38 PRO A N 9
ATOM 5398 C CA . PRO A 1 38 ? 20.409 8.447 0.535 1.00 0.00 38 PRO A CA 9
ATOM 5399 C C . PRO A 1 38 ? 21.038 8.641 -0.841 1.00 0.00 38 PRO A C 9
ATOM 5400 O O . PRO A 1 38 ? 20.454 8.269 -1.858 1.00 0.00 38 PRO A O 9
ATOM 5411 N N . SER A 1 39 ? 22.232 9.224 -0.864 1.00 0.00 39 SER A N 9
ATOM 5412 C CA . SER A 1 39 ? 22.938 9.470 -2.116 1.00 0.00 39 SER A CA 9
ATOM 5413 C C . SER A 1 39 ? 23.679 8.219 -2.576 1.00 0.00 39 SER A C 9
ATOM 5414 O O . SER A 1 39 ? 23.417 7.690 -3.656 1.00 0.00 39 SER A O 9
ATOM 5422 N N . GLY A 1 40 ? 24.608 7.750 -1.748 1.00 0.00 40 GLY A N 9
ATOM 5423 C CA . GLY A 1 40 ? 25.374 6.564 -2.087 1.00 0.00 40 GLY A CA 9
ATOM 5424 C C . GLY A 1 40 ? 26.385 6.822 -3.186 1.00 0.00 40 GLY A C 9
ATOM 5425 O O . GLY A 1 40 ? 26.248 7.754 -3.979 1.00 0.00 40 GLY A O 9
ATOM 5429 N N . PRO A 1 41 ? 27.429 5.982 -3.244 1.00 0.00 41 PRO A N 9
ATOM 5430 C CA . PRO A 1 41 ? 28.488 6.104 -4.250 1.00 0.00 41 PRO A CA 9
ATOM 5431 C C . PRO A 1 41 ? 28.001 5.749 -5.650 1.00 0.00 41 PRO A C 9
ATOM 5432 O O . PRO A 1 41 ? 28.272 6.468 -6.612 1.00 0.00 41 PRO A O 9
ATOM 5443 N N . SER A 1 42 ? 27.281 4.637 -5.758 1.00 0.00 42 SER A N 9
ATOM 5444 C CA . SER A 1 42 ? 26.759 4.186 -7.042 1.00 0.00 42 SER A CA 9
ATOM 5445 C C . SER A 1 42 ? 27.894 3.910 -8.023 1.00 0.00 42 SER A C 9
ATOM 5446 O O . SER A 1 42 ? 27.825 4.290 -9.192 1.00 0.00 42 SER A O 9
ATOM 5454 N N . SER A 1 43 ? 28.938 3.245 -7.539 1.00 0.00 43 SER A N 9
ATOM 5455 C CA . SER A 1 43 ? 30.091 2.921 -8.371 1.00 0.00 43 SER A CA 9
ATOM 5456 C C . SER A 1 43 ? 29.964 1.516 -8.951 1.00 0.00 43 SER A C 9
ATOM 5457 O O . SER A 1 43 ? 29.680 0.558 -8.232 1.00 0.00 43 SER A O 9
ATOM 5465 N N . GLY A 1 44 ? 30.176 1.400 -10.259 1.00 0.00 44 GLY A N 9
ATOM 5466 C CA . GLY A 1 44 ? 30.081 0.110 -10.915 1.00 0.00 44 GLY A CA 9
ATOM 5467 C C . GLY A 1 44 ? 31.346 -0.712 -10.765 1.00 0.00 44 GLY A C 9
ATOM 5468 O O . GLY A 1 44 ? 31.301 -1.774 -10.146 1.00 0.00 44 GLY A O 9
ATOM 5473 N N . GLY A 1 1 ? -10.106 0.702 14.714 1.00 0.00 1 GLY A N 10
ATOM 5474 C CA . GLY A 1 1 ? -10.169 0.937 13.284 1.00 0.00 1 GLY A CA 10
ATOM 5475 C C . GLY A 1 1 ? -10.458 -0.328 12.500 1.00 0.00 1 GLY A C 10
ATOM 5476 O O . GLY A 1 1 ? -9.575 -1.166 12.314 1.00 0.00 1 GLY A O 10
ATOM 5480 N N . SER A 1 2 ? -11.697 -0.469 12.042 1.00 0.00 2 SER A N 10
ATOM 5481 C CA . SER A 1 2 ? -12.102 -1.644 11.279 1.00 0.00 2 SER A CA 10
ATOM 5482 C C . SER A 1 2 ? -11.814 -1.452 9.793 1.00 0.00 2 SER A C 10
ATOM 5483 O O . SER A 1 2 ? -12.509 -0.703 9.106 1.00 0.00 2 SER A O 10
ATOM 5491 N N . SER A 1 3 ? -10.784 -2.136 9.304 1.00 0.00 3 SER A N 10
ATOM 5492 C CA . SER A 1 3 ? -10.400 -2.039 7.901 1.00 0.00 3 SER A CA 10
ATOM 5493 C C . SER A 1 3 ? -11.008 -3.181 7.091 1.00 0.00 3 SER A C 10
ATOM 5494 O O . SER A 1 3 ? -10.825 -4.353 7.416 1.00 0.00 3 SER A O 10
ATOM 5502 N N . GLY A 1 4 ? -11.734 -2.828 6.034 1.00 0.00 4 GLY A N 10
ATOM 5503 C CA . GLY A 1 4 ? -12.358 -3.834 5.194 1.00 0.00 4 GLY A CA 10
ATOM 5504 C C . GLY A 1 4 ? -13.862 -3.664 5.108 1.00 0.00 4 GLY A C 10
ATOM 5505 O O . GLY A 1 4 ? -14.617 -4.548 5.512 1.00 0.00 4 GLY A O 10
ATOM 5509 N N . SER A 1 5 ? -14.298 -2.525 4.580 1.00 0.00 5 SER A N 10
ATOM 5510 C CA . SER A 1 5 ? -15.722 -2.240 4.446 1.00 0.00 5 SER A CA 10
ATOM 5511 C C . SER A 1 5 ? -16.071 -1.880 3.006 1.00 0.00 5 SER A C 10
ATOM 5512 O O . SER A 1 5 ? -17.181 -2.139 2.541 1.00 0.00 5 SER A O 10
ATOM 5520 N N . SER A 1 6 ? -15.115 -1.279 2.304 1.00 0.00 6 SER A N 10
ATOM 5521 C CA . SER A 1 6 ? -15.321 -0.879 0.917 1.00 0.00 6 SER A CA 10
ATOM 5522 C C . SER A 1 6 ? -14.923 -2.001 -0.037 1.00 0.00 6 SER A C 10
ATOM 5523 O O . SER A 1 6 ? -14.425 -3.043 0.386 1.00 0.00 6 SER A O 10
ATOM 5531 N N . GLY A 1 7 ? -15.147 -1.778 -1.329 1.00 0.00 7 GLY A N 10
ATOM 5532 C CA . GLY A 1 7 ? -14.807 -2.778 -2.324 1.00 0.00 7 GLY A CA 10
ATOM 5533 C C . GLY A 1 7 ? -13.701 -2.318 -3.253 1.00 0.00 7 GLY A C 10
ATOM 5534 O O . GLY A 1 7 ? -12.536 -2.262 -2.860 1.00 0.00 7 GLY A O 10
ATOM 5538 N N . GLU A 1 8 ? -14.065 -1.991 -4.488 1.00 0.00 8 GLU A N 10
ATOM 5539 C CA . GLU A 1 8 ? -13.093 -1.537 -5.476 1.00 0.00 8 GLU A CA 10
ATOM 5540 C C . GLU A 1 8 ? -12.446 -0.225 -5.039 1.00 0.00 8 GLU A C 10
ATOM 5541 O O . GLU A 1 8 ? -13.129 0.704 -4.608 1.00 0.00 8 GLU A O 10
ATOM 5553 N N . LYS A 1 9 ? -11.124 -0.158 -5.155 1.00 0.00 9 LYS A N 10
ATOM 5554 C CA . LYS A 1 9 ? -10.383 1.039 -4.774 1.00 0.00 9 LYS A CA 10
ATOM 5555 C C . LYS A 1 9 ? -9.798 1.730 -6.001 1.00 0.00 9 LYS A C 10
ATOM 5556 O O . LYS A 1 9 ? -8.865 1.237 -6.635 1.00 0.00 9 LYS A O 10
ATOM 5575 N N . PRO A 1 10 ? -10.356 2.900 -6.344 1.00 0.00 10 PRO A N 10
ATOM 5576 C CA . PRO A 1 10 ? -9.904 3.685 -7.497 1.00 0.00 10 PRO A CA 10
ATOM 5577 C C . PRO A 1 10 ? -8.524 4.297 -7.276 1.00 0.00 10 PRO A C 10
ATOM 5578 O O . PRO A 1 10 ? -8.032 5.059 -8.108 1.00 0.00 10 PRO A O 10
ATOM 5589 N N . TYR A 1 11 ? -7.905 3.957 -6.151 1.00 0.00 11 TYR A N 10
ATOM 5590 C CA . TYR A 1 11 ? -6.583 4.474 -5.821 1.00 0.00 11 TYR A CA 10
ATOM 5591 C C . TYR A 1 11 ? -5.640 3.343 -5.421 1.00 0.00 11 TYR A C 10
ATOM 5592 O O . TYR A 1 11 ? -5.803 2.726 -4.369 1.00 0.00 11 TYR A O 10
ATOM 5610 N N . SER A 1 12 ? -4.651 3.079 -6.269 1.00 0.00 12 SER A N 10
ATOM 5611 C CA . SER A 1 12 ? -3.682 2.020 -6.007 1.00 0.00 12 SER A CA 10
ATOM 5612 C C . SER A 1 12 ? -2.256 2.542 -6.151 1.00 0.00 12 SER A C 10
ATOM 5613 O O . SER A 1 12 ? -2.022 3.586 -6.761 1.00 0.00 12 SER A O 10
ATOM 5621 N N . CYS A 1 13 ? -1.304 1.808 -5.585 1.00 0.00 13 CYS A N 10
ATOM 5622 C CA . CYS A 1 13 ? 0.100 2.194 -5.648 1.00 0.00 13 CYS A CA 10
ATOM 5623 C C . CYS A 1 13 ? 0.767 1.618 -6.893 1.00 0.00 13 CYS A C 10
ATOM 5624 O O . CYS A 1 13 ? 0.264 0.672 -7.498 1.00 0.00 13 CYS A O 10
ATOM 5631 N N . ASN A 1 14 ? 1.903 2.196 -7.270 1.00 0.00 14 ASN A N 10
ATOM 5632 C CA . ASN A 1 14 ? 2.640 1.740 -8.444 1.00 0.00 14 ASN A CA 10
ATOM 5633 C C . ASN A 1 14 ? 4.036 1.262 -8.058 1.00 0.00 14 ASN A C 10
ATOM 5634 O O . ASN A 1 14 ? 4.573 0.333 -8.659 1.00 0.00 14 ASN A O 10
ATOM 5645 N N . GLU A 1 15 ? 4.619 1.905 -7.050 1.00 0.00 15 GLU A N 10
ATOM 5646 C CA . GLU A 1 15 ? 5.953 1.545 -6.584 1.00 0.00 15 GLU A CA 10
ATOM 5647 C C . GLU A 1 15 ? 5.986 0.101 -6.092 1.00 0.00 15 GLU A C 10
ATOM 5648 O O . GLU A 1 15 ? 6.551 -0.777 -6.745 1.00 0.00 15 GLU A O 10
ATOM 5660 N N . CYS A 1 16 ? 5.376 -0.138 -4.936 1.00 0.00 16 CYS A N 10
ATOM 5661 C CA . CYS A 1 16 ? 5.336 -1.475 -4.354 1.00 0.00 16 CYS A CA 10
ATOM 5662 C C . CYS A 1 16 ? 3.993 -2.146 -4.626 1.00 0.00 16 CYS A C 10
ATOM 5663 O O . CYS A 1 16 ? 3.846 -3.356 -4.458 1.00 0.00 16 CYS A O 10
ATOM 5670 N N . GLY A 1 17 ? 3.014 -1.350 -5.048 1.00 0.00 17 GLY A N 10
ATOM 5671 C CA . GLY A 1 17 ? 1.696 -1.885 -5.337 1.00 0.00 17 GLY A CA 10
ATOM 5672 C C . GLY A 1 17 ? 0.805 -1.923 -4.111 1.00 0.00 17 GLY A C 10
ATOM 5673 O O . GLY A 1 17 ? 1.188 -2.460 -3.072 1.00 0.00 17 GLY A O 10
ATOM 5677 N N . LYS A 1 18 ? -0.388 -1.350 -4.231 1.00 0.00 18 LYS A N 10
ATOM 5678 C CA . LYS A 1 18 ? -1.337 -1.319 -3.125 1.00 0.00 18 LYS A CA 10
ATOM 5679 C C . LYS A 1 18 ? -2.665 -0.711 -3.565 1.00 0.00 18 LYS A C 10
ATOM 5680 O O . LYS A 1 18 ? -2.797 -0.232 -4.691 1.00 0.00 18 LYS A O 10
ATOM 5699 N N . ALA A 1 19 ? -3.646 -0.733 -2.668 1.00 0.00 19 ALA A N 10
ATOM 5700 C CA . ALA A 1 19 ? -4.963 -0.180 -2.963 1.00 0.00 19 ALA A CA 10
ATOM 5701 C C . ALA A 1 19 ? -5.414 0.777 -1.866 1.00 0.00 19 ALA A C 10
ATOM 5702 O O . ALA A 1 19 ? -4.956 0.692 -0.726 1.00 0.00 19 ALA A O 10
ATOM 5709 N N . PHE A 1 20 ? -6.315 1.689 -2.216 1.00 0.00 20 PHE A N 10
ATOM 5710 C CA . PHE A 1 20 ? -6.827 2.665 -1.261 1.00 0.00 20 PHE A CA 10
ATOM 5711 C C . PHE A 1 20 ? -8.184 3.201 -1.707 1.00 0.00 20 PHE A C 10
ATOM 5712 O O . PHE A 1 20 ? -8.412 3.441 -2.893 1.00 0.00 20 PHE A O 10
ATOM 5729 N N . THR A 1 21 ? -9.085 3.387 -0.746 1.00 0.00 21 THR A N 10
ATOM 5730 C CA . THR A 1 21 ? -10.420 3.893 -1.038 1.00 0.00 21 THR A CA 10
ATOM 5731 C C . THR A 1 21 ? -10.398 5.400 -1.271 1.00 0.00 21 THR A C 10
ATOM 5732 O O . THR A 1 21 ? -11.134 5.919 -2.110 1.00 0.00 21 THR A O 10
ATOM 5743 N N . PHE A 1 22 ? -9.550 6.097 -0.522 1.00 0.00 22 PHE A N 10
ATOM 5744 C CA . PHE A 1 22 ? -9.433 7.545 -0.647 1.00 0.00 22 PHE A CA 10
ATOM 5745 C C . PHE A 1 22 ? -8.041 7.939 -1.133 1.00 0.00 22 PHE A C 10
ATOM 5746 O O . PHE A 1 22 ? -7.054 7.264 -0.839 1.00 0.00 22 PHE A O 10
ATOM 5763 N N . LYS A 1 23 ? -7.970 9.035 -1.880 1.00 0.00 23 LYS A N 10
ATOM 5764 C CA . LYS A 1 23 ? -6.700 9.521 -2.407 1.00 0.00 23 LYS A CA 10
ATOM 5765 C C . LYS A 1 23 ? -5.688 9.727 -1.285 1.00 0.00 23 LYS A C 10
ATOM 5766 O O . LYS A 1 23 ? -4.632 9.094 -1.265 1.00 0.00 23 LYS A O 10
ATOM 5785 N N . SER A 1 24 ? -6.017 10.616 -0.353 1.00 0.00 24 SER A N 10
ATOM 5786 C CA . SER A 1 24 ? -5.135 10.907 0.771 1.00 0.00 24 SER A CA 10
ATOM 5787 C C . SER A 1 24 ? -4.487 9.630 1.298 1.00 0.00 24 SER A C 10
ATOM 5788 O O . SER A 1 24 ? -3.270 9.565 1.470 1.00 0.00 24 SER A O 10
ATOM 5796 N N . GLN A 1 25 ? -5.309 8.618 1.551 1.00 0.00 25 GLN A N 10
ATOM 5797 C CA . GLN A 1 25 ? -4.817 7.343 2.059 1.00 0.00 25 GLN A CA 10
ATOM 5798 C C . GLN A 1 25 ? -3.691 6.806 1.182 1.00 0.00 25 GLN A C 10
ATOM 5799 O O . GLN A 1 25 ? -2.726 6.223 1.679 1.00 0.00 25 GLN A O 10
ATOM 5813 N N . LEU A 1 26 ? -3.820 7.004 -0.125 1.00 0.00 26 LEU A N 10
ATOM 5814 C CA . LEU A 1 26 ? -2.813 6.539 -1.073 1.00 0.00 26 LEU A CA 10
ATOM 5815 C C . LEU A 1 26 ? -1.584 7.443 -1.048 1.00 0.00 26 LEU A C 10
ATOM 5816 O O . LEU A 1 26 ? -0.453 6.972 -1.174 1.00 0.00 26 LEU A O 10
ATOM 5832 N N . ILE A 1 27 ? -1.814 8.741 -0.885 1.00 0.00 27 ILE A N 10
ATOM 5833 C CA . ILE A 1 27 ? -0.726 9.709 -0.840 1.00 0.00 27 ILE A CA 10
ATOM 5834 C C . ILE A 1 27 ? 0.222 9.419 0.319 1.00 0.00 27 ILE A C 10
ATOM 5835 O O . ILE A 1 27 ? 1.441 9.514 0.177 1.00 0.00 27 ILE A O 10
ATOM 5851 N N . VAL A 1 28 ? -0.347 9.062 1.466 1.00 0.00 28 VAL A N 10
ATOM 5852 C CA . VAL A 1 28 ? 0.447 8.754 2.649 1.00 0.00 28 VAL A CA 10
ATOM 5853 C C . VAL A 1 28 ? 1.302 7.511 2.429 1.00 0.00 28 VAL A C 10
ATOM 5854 O O . VAL A 1 28 ? 2.476 7.479 2.800 1.00 0.00 28 VAL A O 10
ATOM 5867 N N . HIS A 1 29 ? 0.707 6.489 1.822 1.00 0.00 29 HIS A N 10
ATOM 5868 C CA . HIS A 1 29 ? 1.415 5.243 1.551 1.00 0.00 29 HIS A CA 10
ATOM 5869 C C . HIS A 1 29 ? 2.463 5.441 0.460 1.00 0.00 29 HIS A C 10
ATOM 5870 O O . HIS A 1 29 ? 3.503 4.781 0.456 1.00 0.00 29 HIS A O 10
ATOM 5884 N N . LYS A 1 30 ? 2.183 6.352 -0.465 1.00 0.00 30 LYS A N 10
ATOM 5885 C CA . LYS A 1 30 ? 3.100 6.638 -1.562 1.00 0.00 30 LYS A CA 10
ATOM 5886 C C . LYS A 1 30 ? 4.350 7.351 -1.054 1.00 0.00 30 LYS A C 10
ATOM 5887 O O . LYS A 1 30 ? 5.425 7.231 -1.639 1.00 0.00 30 LYS A O 10
ATOM 5906 N N . GLY A 1 31 ? 4.199 8.093 0.039 1.00 0.00 31 GLY A N 10
ATOM 5907 C CA . GLY A 1 31 ? 5.324 8.813 0.607 1.00 0.00 31 GLY A CA 10
ATOM 5908 C C . GLY A 1 31 ? 6.479 7.898 0.961 1.00 0.00 31 GLY A C 10
ATOM 5909 O O . GLY A 1 31 ? 7.634 8.325 0.983 1.00 0.00 31 GLY A O 10
ATOM 5913 N N . VAL A 1 32 ? 6.168 6.637 1.241 1.00 0.00 32 VAL A N 10
ATOM 5914 C CA . VAL A 1 32 ? 7.190 5.659 1.597 1.00 0.00 32 VAL A CA 10
ATOM 5915 C C . VAL A 1 32 ? 8.185 5.464 0.458 1.00 0.00 32 VAL A C 10
ATOM 5916 O O . VAL A 1 32 ? 9.334 5.082 0.682 1.00 0.00 32 VAL A O 10
ATOM 5929 N N . HIS A 1 33 ? 7.736 5.731 -0.765 1.00 0.00 33 HIS A N 10
ATOM 5930 C CA . HIS A 1 33 ? 8.588 5.586 -1.940 1.00 0.00 33 HIS A CA 10
ATOM 5931 C C . HIS A 1 33 ? 9.149 6.937 -2.373 1.00 0.00 33 HIS A C 10
ATOM 5932 O O . HIS A 1 33 ? 10.362 7.148 -2.371 1.00 0.00 33 HIS A O 10
ATOM 5946 N N . THR A 1 34 ? 8.258 7.851 -2.747 1.00 0.00 34 THR A N 10
ATOM 5947 C CA . THR A 1 34 ? 8.664 9.180 -3.185 1.00 0.00 34 THR A CA 10
ATOM 5948 C C . THR A 1 34 ? 9.517 9.871 -2.128 1.00 0.00 34 THR A C 10
ATOM 5949 O O . THR A 1 34 ? 10.324 10.745 -2.441 1.00 0.00 34 THR A O 10
ATOM 5960 N N . GLY A 1 35 ? 9.332 9.473 -0.872 1.00 0.00 35 GLY A N 10
ATOM 5961 C CA . GLY A 1 35 ? 10.093 10.065 0.213 1.00 0.00 35 GLY A CA 10
ATOM 5962 C C . GLY A 1 35 ? 11.590 9.956 -0.002 1.00 0.00 35 GLY A C 10
ATOM 5963 O O . GLY A 1 35 ? 12.278 10.966 -0.150 1.00 0.00 35 GLY A O 10
ATOM 5967 N N . VAL A 1 36 ? 12.096 8.727 -0.017 1.00 0.00 36 VAL A N 10
ATOM 5968 C CA . VAL A 1 36 ? 13.521 8.491 -0.214 1.00 0.00 36 VAL A CA 10
ATOM 5969 C C . VAL A 1 36 ? 14.116 9.498 -1.193 1.00 0.00 36 VAL A C 10
ATOM 5970 O O . VAL A 1 36 ? 13.451 9.933 -2.134 1.00 0.00 36 VAL A O 10
ATOM 5983 N N . LYS A 1 37 ? 15.372 9.865 -0.965 1.00 0.00 37 LYS A N 10
ATOM 5984 C CA . LYS A 1 37 ? 16.059 10.820 -1.826 1.00 0.00 37 LYS A CA 10
ATOM 5985 C C . LYS A 1 37 ? 17.351 10.225 -2.377 1.00 0.00 37 LYS A C 10
ATOM 5986 O O . LYS A 1 37 ? 18.098 9.543 -1.674 1.00 0.00 37 LYS A O 10
ATOM 6005 N N . PRO A 1 38 ? 17.623 10.488 -3.664 1.00 0.00 38 PRO A N 10
ATOM 6006 C CA . PRO A 1 38 ? 18.827 9.989 -4.336 1.00 0.00 38 PRO A CA 10
ATOM 6007 C C . PRO A 1 38 ? 20.096 10.663 -3.828 1.00 0.00 38 PRO A C 10
ATOM 6008 O O . PRO A 1 38 ? 20.040 11.559 -2.985 1.00 0.00 38 PRO A O 10
ATOM 6019 N N . SER A 1 39 ? 21.240 10.227 -4.345 1.00 0.00 39 SER A N 10
ATOM 6020 C CA . SER A 1 39 ? 22.525 10.786 -3.941 1.00 0.00 39 SER A CA 10
ATOM 6021 C C . SER A 1 39 ? 23.106 11.665 -5.044 1.00 0.00 39 SER A C 10
ATOM 6022 O O . SER A 1 39 ? 23.947 11.223 -5.827 1.00 0.00 39 SER A O 10
ATOM 6030 N N . GLY A 1 40 ? 22.651 12.913 -5.100 1.00 0.00 40 GLY A N 10
ATOM 6031 C CA . GLY A 1 40 ? 23.137 13.835 -6.110 1.00 0.00 40 GLY A CA 10
ATOM 6032 C C . GLY A 1 40 ? 24.075 14.879 -5.539 1.00 0.00 40 GLY A C 10
ATOM 6033 O O . GLY A 1 40 ? 23.927 15.322 -4.400 1.00 0.00 40 GLY A O 10
ATOM 6037 N N . PRO A 1 41 ? 25.069 15.289 -6.341 1.00 0.00 41 PRO A N 10
ATOM 6038 C CA . PRO A 1 41 ? 26.056 16.291 -5.930 1.00 0.00 41 PRO A CA 10
ATOM 6039 C C . PRO A 1 41 ? 25.450 17.685 -5.807 1.00 0.00 41 PRO A C 10
ATOM 6040 O O . PRO A 1 41 ? 24.581 18.065 -6.592 1.00 0.00 41 PRO A O 10
ATOM 6051 N N . SER A 1 42 ? 25.915 18.443 -4.819 1.00 0.00 42 SER A N 10
ATOM 6052 C CA . SER A 1 42 ? 25.416 19.794 -4.592 1.00 0.00 42 SER A CA 10
ATOM 6053 C C . SER A 1 42 ? 23.896 19.840 -4.719 1.00 0.00 42 SER A C 10
ATOM 6054 O O . SER A 1 42 ? 23.347 20.664 -5.450 1.00 0.00 42 SER A O 10
ATOM 6062 N N . SER A 1 43 ? 23.221 18.948 -4.000 1.00 0.00 43 SER A N 10
ATOM 6063 C CA . SER A 1 43 ? 21.765 18.883 -4.034 1.00 0.00 43 SER A CA 10
ATOM 6064 C C . SER A 1 43 ? 21.168 19.395 -2.727 1.00 0.00 43 SER A C 10
ATOM 6065 O O . SER A 1 43 ? 20.286 20.253 -2.728 1.00 0.00 43 SER A O 10
ATOM 6073 N N . GLY A 1 44 ? 21.656 18.861 -1.611 1.00 0.00 44 GLY A N 10
ATOM 6074 C CA . GLY A 1 44 ? 21.160 19.275 -0.312 1.00 0.00 44 GLY A CA 10
ATOM 6075 C C . GLY A 1 44 ? 20.278 18.224 0.334 1.00 0.00 44 GLY A C 10
ATOM 6076 O O . GLY A 1 44 ? 20.803 17.307 0.963 1.00 0.00 44 GLY A O 10
ATOM 6081 N N . GLY A 1 1 ? -13.123 -14.917 7.154 1.00 0.00 1 GLY A N 11
ATOM 6082 C CA . GLY A 1 1 ? -12.203 -13.800 7.268 1.00 0.00 1 GLY A CA 11
ATOM 6083 C C . GLY A 1 1 ? -12.278 -12.864 6.078 1.00 0.00 1 GLY A C 11
ATOM 6084 O O . GLY A 1 1 ? -11.277 -12.629 5.400 1.00 0.00 1 GLY A O 11
ATOM 6088 N N . SER A 1 2 ? -13.468 -12.330 5.821 1.00 0.00 2 SER A N 11
ATOM 6089 C CA . SER A 1 2 ? -13.671 -11.418 4.701 1.00 0.00 2 SER A CA 11
ATOM 6090 C C . SER A 1 2 ? -14.800 -10.437 4.998 1.00 0.00 2 SER A C 11
ATOM 6091 O O . SER A 1 2 ? -15.814 -10.801 5.594 1.00 0.00 2 SER A O 11
ATOM 6099 N N . SER A 1 3 ? -14.617 -9.189 4.578 1.00 0.00 3 SER A N 11
ATOM 6100 C CA . SER A 1 3 ? -15.618 -8.152 4.802 1.00 0.00 3 SER A CA 11
ATOM 6101 C C . SER A 1 3 ? -15.386 -6.964 3.873 1.00 0.00 3 SER A C 11
ATOM 6102 O O . SER A 1 3 ? -14.266 -6.470 3.746 1.00 0.00 3 SER A O 11
ATOM 6110 N N . GLY A 1 4 ? -16.454 -6.511 3.224 1.00 0.00 4 GLY A N 11
ATOM 6111 C CA . GLY A 1 4 ? -16.347 -5.385 2.315 1.00 0.00 4 GLY A CA 11
ATOM 6112 C C . GLY A 1 4 ? -17.653 -5.088 1.604 1.00 0.00 4 GLY A C 11
ATOM 6113 O O . GLY A 1 4 ? -18.317 -4.095 1.902 1.00 0.00 4 GLY A O 11
ATOM 6117 N N . SER A 1 5 ? -18.021 -5.949 0.661 1.00 0.00 5 SER A N 11
ATOM 6118 C CA . SER A 1 5 ? -19.253 -5.771 -0.098 1.00 0.00 5 SER A CA 11
ATOM 6119 C C . SER A 1 5 ? -19.456 -4.305 -0.468 1.00 0.00 5 SER A C 11
ATOM 6120 O O . SER A 1 5 ? -20.566 -3.780 -0.386 1.00 0.00 5 SER A O 11
ATOM 6128 N N . SER A 1 6 ? -18.374 -3.649 -0.877 1.00 0.00 6 SER A N 11
ATOM 6129 C CA . SER A 1 6 ? -18.431 -2.243 -1.257 1.00 0.00 6 SER A CA 11
ATOM 6130 C C . SER A 1 6 ? -18.103 -2.066 -2.737 1.00 0.00 6 SER A C 11
ATOM 6131 O O . SER A 1 6 ? -18.915 -1.555 -3.507 1.00 0.00 6 SER A O 11
ATOM 6139 N N . GLY A 1 7 ? -16.906 -2.493 -3.127 1.00 0.00 7 GLY A N 11
ATOM 6140 C CA . GLY A 1 7 ? -16.491 -2.374 -4.512 1.00 0.00 7 GLY A CA 11
ATOM 6141 C C . GLY A 1 7 ? -14.984 -2.424 -4.672 1.00 0.00 7 GLY A C 11
ATOM 6142 O O . GLY A 1 7 ? -14.306 -3.184 -3.982 1.00 0.00 7 GLY A O 11
ATOM 6146 N N . GLU A 1 8 ? -14.461 -1.612 -5.586 1.00 0.00 8 GLU A N 11
ATOM 6147 C CA . GLU A 1 8 ? -13.025 -1.570 -5.835 1.00 0.00 8 GLU A CA 11
ATOM 6148 C C . GLU A 1 8 ? -12.429 -0.246 -5.363 1.00 0.00 8 GLU A C 11
ATOM 6149 O O . GLU A 1 8 ? -13.155 0.687 -5.019 1.00 0.00 8 GLU A O 11
ATOM 6161 N N . LYS A 1 9 ? -11.103 -0.172 -5.350 1.00 0.00 9 LYS A N 11
ATOM 6162 C CA . LYS A 1 9 ? -10.408 1.035 -4.921 1.00 0.00 9 LYS A CA 11
ATOM 6163 C C . LYS A 1 9 ? -9.828 1.783 -6.118 1.00 0.00 9 LYS A C 11
ATOM 6164 O O . LYS A 1 9 ? -8.911 1.310 -6.790 1.00 0.00 9 LYS A O 11
ATOM 6183 N N . PRO A 1 10 ? -10.371 2.979 -6.390 1.00 0.00 10 PRO A N 11
ATOM 6184 C CA . PRO A 1 10 ? -9.921 3.817 -7.505 1.00 0.00 10 PRO A CA 11
ATOM 6185 C C . PRO A 1 10 ? -8.529 4.394 -7.271 1.00 0.00 10 PRO A C 11
ATOM 6186 O O . PRO A 1 10 ? -8.035 5.192 -8.068 1.00 0.00 10 PRO A O 11
ATOM 6197 N N . TYR A 1 11 ? -7.901 3.985 -6.175 1.00 0.00 11 TYR A N 11
ATOM 6198 C CA . TYR A 1 11 ? -6.566 4.463 -5.836 1.00 0.00 11 TYR A CA 11
ATOM 6199 C C . TYR A 1 11 ? -5.643 3.299 -5.486 1.00 0.00 11 TYR A C 11
ATOM 6200 O O . TYR A 1 11 ? -5.793 2.665 -4.442 1.00 0.00 11 TYR A O 11
ATOM 6218 N N . SER A 1 12 ? -4.687 3.025 -6.368 1.00 0.00 12 SER A N 11
ATOM 6219 C CA . SER A 1 12 ? -3.740 1.936 -6.156 1.00 0.00 12 SER A CA 11
ATOM 6220 C C . SER A 1 12 ? -2.307 2.413 -6.367 1.00 0.00 12 SER A C 11
ATOM 6221 O O . SER A 1 12 ? -2.051 3.313 -7.169 1.00 0.00 12 SER A O 11
ATOM 6229 N N . CYS A 1 13 ? -1.374 1.804 -5.642 1.00 0.00 13 CYS A N 11
ATOM 6230 C CA . CYS A 1 13 ? 0.034 2.166 -5.748 1.00 0.00 13 CYS A CA 11
ATOM 6231 C C . CYS A 1 13 ? 0.661 1.552 -6.997 1.00 0.00 13 CYS A C 11
ATOM 6232 O O . CYS A 1 13 ? 0.119 0.613 -7.579 1.00 0.00 13 CYS A O 11
ATOM 6239 N N . ASN A 1 14 ? 1.805 2.092 -7.404 1.00 0.00 14 ASN A N 11
ATOM 6240 C CA . ASN A 1 14 ? 2.506 1.598 -8.584 1.00 0.00 14 ASN A CA 11
ATOM 6241 C C . ASN A 1 14 ? 3.932 1.183 -8.236 1.00 0.00 14 ASN A C 11
ATOM 6242 O O . ASN A 1 14 ? 4.533 0.356 -8.921 1.00 0.00 14 ASN A O 11
ATOM 6253 N N . GLU A 1 15 ? 4.467 1.763 -7.166 1.00 0.00 15 GLU A N 11
ATOM 6254 C CA . GLU A 1 15 ? 5.823 1.453 -6.728 1.00 0.00 15 GLU A CA 11
ATOM 6255 C C . GLU A 1 15 ? 5.900 0.041 -6.155 1.00 0.00 15 GLU A C 11
ATOM 6256 O O . GLU A 1 15 ? 6.480 -0.858 -6.764 1.00 0.00 15 GLU A O 11
ATOM 6268 N N . CYS A 1 16 ? 5.312 -0.147 -4.978 1.00 0.00 16 CYS A N 11
ATOM 6269 C CA . CYS A 1 16 ? 5.313 -1.448 -4.320 1.00 0.00 16 CYS A CA 11
ATOM 6270 C C . CYS A 1 16 ? 3.998 -2.183 -4.565 1.00 0.00 16 CYS A C 11
ATOM 6271 O O . CYS A 1 16 ? 3.901 -3.391 -4.353 1.00 0.00 16 CYS A O 11
ATOM 6278 N N . GLY A 1 17 ? 2.988 -1.444 -5.014 1.00 0.00 17 GLY A N 11
ATOM 6279 C CA . GLY A 1 17 ? 1.693 -2.041 -5.281 1.00 0.00 17 GLY A CA 11
ATOM 6280 C C . GLY A 1 17 ? 0.793 -2.044 -4.061 1.00 0.00 17 GLY A C 11
ATOM 6281 O O . GLY A 1 17 ? 1.158 -2.577 -3.012 1.00 0.00 17 GLY A O 11
ATOM 6285 N N . LYS A 1 18 ? -0.385 -1.446 -4.195 1.00 0.00 18 LYS A N 11
ATOM 6286 C CA . LYS A 1 18 ? -1.341 -1.381 -3.096 1.00 0.00 18 LYS A CA 11
ATOM 6287 C C . LYS A 1 18 ? -2.653 -0.752 -3.552 1.00 0.00 18 LYS A C 11
ATOM 6288 O O . LYS A 1 18 ? -2.760 -0.263 -4.676 1.00 0.00 18 LYS A O 11
ATOM 6307 N N . ALA A 1 19 ? -3.649 -0.767 -2.672 1.00 0.00 19 ALA A N 11
ATOM 6308 C CA . ALA A 1 19 ? -4.953 -0.195 -2.984 1.00 0.00 19 ALA A CA 11
ATOM 6309 C C . ALA A 1 19 ? -5.399 0.778 -1.898 1.00 0.00 19 ALA A C 11
ATOM 6310 O O . ALA A 1 19 ? -4.937 0.708 -0.759 1.00 0.00 19 ALA A O 11
ATOM 6317 N N . PHE A 1 20 ? -6.300 1.686 -2.258 1.00 0.00 20 PHE A N 11
ATOM 6318 C CA . PHE A 1 20 ? -6.808 2.675 -1.314 1.00 0.00 20 PHE A CA 11
ATOM 6319 C C . PHE A 1 20 ? -8.168 3.205 -1.760 1.00 0.00 20 PHE A C 11
ATOM 6320 O O . PHE A 1 20 ? -8.400 3.432 -2.948 1.00 0.00 20 PHE A O 11
ATOM 6337 N N . THR A 1 21 ? -9.065 3.400 -0.799 1.00 0.00 21 THR A N 11
ATOM 6338 C CA . THR A 1 21 ? -10.402 3.901 -1.091 1.00 0.00 21 THR A CA 11
ATOM 6339 C C . THR A 1 21 ? -10.377 5.398 -1.377 1.00 0.00 21 THR A C 11
ATOM 6340 O O . THR A 1 21 ? -11.101 5.886 -2.245 1.00 0.00 21 THR A O 11
ATOM 6351 N N . PHE A 1 22 ? -9.540 6.123 -0.642 1.00 0.00 22 PHE A N 11
ATOM 6352 C CA . PHE A 1 22 ? -9.422 7.566 -0.817 1.00 0.00 22 PHE A CA 11
ATOM 6353 C C . PHE A 1 22 ? -8.006 7.948 -1.237 1.00 0.00 22 PHE A C 11
ATOM 6354 O O . PHE A 1 22 ? -7.039 7.265 -0.899 1.00 0.00 22 PHE A O 11
ATOM 6371 N N . LYS A 1 23 ? -7.891 9.046 -1.977 1.00 0.00 23 LYS A N 11
ATOM 6372 C CA . LYS A 1 23 ? -6.594 9.522 -2.444 1.00 0.00 23 LYS A CA 11
ATOM 6373 C C . LYS A 1 23 ? -5.632 9.715 -1.276 1.00 0.00 23 LYS A C 11
ATOM 6374 O O . LYS A 1 23 ? -4.588 9.067 -1.207 1.00 0.00 23 LYS A O 11
ATOM 6393 N N . SER A 1 24 ? -5.993 10.607 -0.359 1.00 0.00 24 SER A N 11
ATOM 6394 C CA . SER A 1 24 ? -5.160 10.886 0.805 1.00 0.00 24 SER A CA 11
ATOM 6395 C C . SER A 1 24 ? -4.499 9.610 1.318 1.00 0.00 24 SER A C 11
ATOM 6396 O O . SER A 1 24 ? -3.277 9.541 1.446 1.00 0.00 24 SER A O 11
ATOM 6404 N N . GLN A 1 25 ? -5.317 8.604 1.610 1.00 0.00 25 GLN A N 11
ATOM 6405 C CA . GLN A 1 25 ? -4.812 7.330 2.110 1.00 0.00 25 GLN A CA 11
ATOM 6406 C C . GLN A 1 25 ? -3.664 6.822 1.244 1.00 0.00 25 GLN A C 11
ATOM 6407 O O . GLN A 1 25 ? -2.687 6.270 1.751 1.00 0.00 25 GLN A O 11
ATOM 6421 N N . LEU A 1 26 ? -3.789 7.011 -0.065 1.00 0.00 26 LEU A N 11
ATOM 6422 C CA . LEU A 1 26 ? -2.762 6.571 -1.003 1.00 0.00 26 LEU A CA 11
ATOM 6423 C C . LEU A 1 26 ? -1.564 7.514 -0.981 1.00 0.00 26 LEU A C 11
ATOM 6424 O O . LEU A 1 26 ? -0.427 7.094 -1.198 1.00 0.00 26 LEU A O 11
ATOM 6440 N N . ILE A 1 27 ? -1.826 8.789 -0.715 1.00 0.00 27 ILE A N 11
ATOM 6441 C CA . ILE A 1 27 ? -0.769 9.791 -0.660 1.00 0.00 27 ILE A CA 11
ATOM 6442 C C . ILE A 1 27 ? 0.212 9.494 0.469 1.00 0.00 27 ILE A C 11
ATOM 6443 O O . ILE A 1 27 ? 1.423 9.654 0.312 1.00 0.00 27 ILE A O 11
ATOM 6459 N N . VAL A 1 28 ? -0.319 9.059 1.607 1.00 0.00 28 VAL A N 11
ATOM 6460 C CA . VAL A 1 28 ? 0.509 8.737 2.763 1.00 0.00 28 VAL A CA 11
ATOM 6461 C C . VAL A 1 28 ? 1.371 7.508 2.496 1.00 0.00 28 VAL A C 11
ATOM 6462 O O . VAL A 1 28 ? 2.565 7.495 2.801 1.00 0.00 28 VAL A O 11
ATOM 6475 N N . HIS A 1 29 ? 0.760 6.476 1.923 1.00 0.00 29 HIS A N 11
ATOM 6476 C CA . HIS A 1 29 ? 1.472 5.241 1.613 1.00 0.00 29 HIS A CA 11
ATOM 6477 C C . HIS A 1 29 ? 2.497 5.469 0.506 1.00 0.00 29 HIS A C 11
ATOM 6478 O O . HIS A 1 29 ? 3.528 4.798 0.452 1.00 0.00 29 HIS A O 11
ATOM 6492 N N . LYS A 1 30 ? 2.206 6.419 -0.377 1.00 0.00 30 LYS A N 11
ATOM 6493 C CA . LYS A 1 30 ? 3.102 6.736 -1.483 1.00 0.00 30 LYS A CA 11
ATOM 6494 C C . LYS A 1 30 ? 4.347 7.461 -0.983 1.00 0.00 30 LYS A C 11
ATOM 6495 O O . LYS A 1 30 ? 5.397 7.424 -1.623 1.00 0.00 30 LYS A O 11
ATOM 6514 N N . GLY A 1 31 ? 4.223 8.120 0.165 1.00 0.00 31 GLY A N 11
ATOM 6515 C CA . GLY A 1 31 ? 5.347 8.843 0.731 1.00 0.00 31 GLY A CA 11
ATOM 6516 C C . GLY A 1 31 ? 6.546 7.950 0.977 1.00 0.00 31 GLY A C 11
ATOM 6517 O O . GLY A 1 31 ? 7.690 8.373 0.807 1.00 0.00 31 GLY A O 11
ATOM 6521 N N . VAL A 1 32 ? 6.286 6.710 1.381 1.00 0.00 32 VAL A N 11
ATOM 6522 C CA . VAL A 1 32 ? 7.353 5.755 1.652 1.00 0.00 32 VAL A CA 11
ATOM 6523 C C . VAL A 1 32 ? 8.277 5.606 0.448 1.00 0.00 32 VAL A C 11
ATOM 6524 O O . VAL A 1 32 ? 9.442 5.233 0.588 1.00 0.00 32 VAL A O 11
ATOM 6537 N N . HIS A 1 33 ? 7.748 5.900 -0.736 1.00 0.00 33 HIS A N 11
ATOM 6538 C CA . HIS A 1 33 ? 8.526 5.800 -1.966 1.00 0.00 33 HIS A CA 11
ATOM 6539 C C . HIS A 1 33 ? 9.115 7.154 -2.348 1.00 0.00 33 HIS A C 11
ATOM 6540 O O . HIS A 1 33 ? 10.284 7.251 -2.724 1.00 0.00 33 HIS A O 11
ATOM 6554 N N . THR A 1 34 ? 8.299 8.199 -2.250 1.00 0.00 34 THR A N 11
ATOM 6555 C CA . THR A 1 34 ? 8.739 9.547 -2.586 1.00 0.00 34 THR A CA 11
ATOM 6556 C C . THR A 1 34 ? 9.945 9.956 -1.749 1.00 0.00 34 THR A C 11
ATOM 6557 O O . THR A 1 34 ? 10.836 10.657 -2.228 1.00 0.00 34 THR A O 11
ATOM 6568 N N . GLY A 1 35 ? 9.968 9.514 -0.496 1.00 0.00 35 GLY A N 11
ATOM 6569 C CA . GLY A 1 35 ? 11.071 9.845 0.388 1.00 0.00 35 GLY A CA 11
ATOM 6570 C C . GLY A 1 35 ? 12.408 9.381 -0.155 1.00 0.00 35 GLY A C 11
ATOM 6571 O O . GLY A 1 35 ? 12.541 9.107 -1.348 1.00 0.00 35 GLY A O 11
ATOM 6575 N N . VAL A 1 36 ? 13.403 9.293 0.722 1.00 0.00 36 VAL A N 11
ATOM 6576 C CA . VAL A 1 36 ? 14.737 8.859 0.325 1.00 0.00 36 VAL A CA 11
ATOM 6577 C C . VAL A 1 36 ? 14.667 7.806 -0.775 1.00 0.00 36 VAL A C 11
ATOM 6578 O O . VAL A 1 36 ? 13.744 6.992 -0.814 1.00 0.00 36 VAL A O 11
ATOM 6591 N N . LYS A 1 37 ? 15.650 7.827 -1.670 1.00 0.00 37 LYS A N 11
ATOM 6592 C CA . LYS A 1 37 ? 15.702 6.873 -2.771 1.00 0.00 37 LYS A CA 11
ATOM 6593 C C . LYS A 1 37 ? 17.145 6.601 -3.187 1.00 0.00 37 LYS A C 11
ATOM 6594 O O . LYS A 1 37 ? 17.967 7.511 -3.294 1.00 0.00 37 LYS A O 11
ATOM 6613 N N . PRO A 1 38 ? 17.461 5.321 -3.429 1.00 0.00 38 PRO A N 11
ATOM 6614 C CA . PRO A 1 38 ? 18.804 4.900 -3.839 1.00 0.00 38 PRO A CA 11
ATOM 6615 C C . PRO A 1 38 ? 19.147 5.355 -5.254 1.00 0.00 38 PRO A C 11
ATOM 6616 O O . PRO A 1 38 ? 18.262 5.523 -6.093 1.00 0.00 38 PRO A O 11
ATOM 6627 N N . SER A 1 39 ? 20.436 5.551 -5.512 1.00 0.00 39 SER A N 11
ATOM 6628 C CA . SER A 1 39 ? 20.895 5.989 -6.825 1.00 0.00 39 SER A CA 11
ATOM 6629 C C . SER A 1 39 ? 20.088 5.319 -7.933 1.00 0.00 39 SER A C 11
ATOM 6630 O O . SER A 1 39 ? 19.725 4.148 -7.831 1.00 0.00 39 SER A O 11
ATOM 6638 N N . GLY A 1 40 ? 19.812 6.073 -8.994 1.00 0.00 40 GLY A N 11
ATOM 6639 C CA . GLY A 1 40 ? 19.051 5.536 -10.107 1.00 0.00 40 GLY A CA 11
ATOM 6640 C C . GLY A 1 40 ? 19.708 5.812 -11.445 1.00 0.00 40 GLY A C 11
ATOM 6641 O O . GLY A 1 40 ? 20.827 6.320 -11.518 1.00 0.00 40 GLY A O 11
ATOM 6645 N N . PRO A 1 41 ? 19.005 5.470 -12.535 1.00 0.00 41 PRO A N 11
ATOM 6646 C CA . PRO A 1 41 ? 19.508 5.673 -13.897 1.00 0.00 41 PRO A CA 11
ATOM 6647 C C . PRO A 1 41 ? 19.569 7.148 -14.278 1.00 0.00 41 PRO A C 11
ATOM 6648 O O . PRO A 1 41 ? 18.935 7.990 -13.642 1.00 0.00 41 PRO A O 11
ATOM 6659 N N . SER A 1 42 ? 20.335 7.454 -15.321 1.00 0.00 42 SER A N 11
ATOM 6660 C CA . SER A 1 42 ? 20.481 8.828 -15.785 1.00 0.00 42 SER A CA 11
ATOM 6661 C C . SER A 1 42 ? 19.123 9.520 -15.871 1.00 0.00 42 SER A C 11
ATOM 6662 O O . SER A 1 42 ? 18.976 10.674 -15.472 1.00 0.00 42 SER A O 11
ATOM 6670 N N . SER A 1 43 ? 18.134 8.803 -16.396 1.00 0.00 43 SER A N 11
ATOM 6671 C CA . SER A 1 43 ? 16.789 9.348 -16.539 1.00 0.00 43 SER A CA 11
ATOM 6672 C C . SER A 1 43 ? 16.454 10.282 -15.380 1.00 0.00 43 SER A C 11
ATOM 6673 O O . SER A 1 43 ? 16.808 10.016 -14.232 1.00 0.00 43 SER A O 11
ATOM 6681 N N . GLY A 1 44 ? 15.769 11.378 -15.690 1.00 0.00 44 GLY A N 11
ATOM 6682 C CA . GLY A 1 44 ? 15.398 12.336 -14.664 1.00 0.00 44 GLY A CA 11
ATOM 6683 C C . GLY A 1 44 ? 14.396 11.770 -13.678 1.00 0.00 44 GLY A C 11
ATOM 6684 O O . GLY A 1 44 ? 13.243 11.560 -14.049 1.00 0.00 44 GLY A O 11
ATOM 6689 N N . GLY A 1 1 ? -13.412 -9.695 14.137 1.00 0.00 1 GLY A N 12
ATOM 6690 C CA . GLY A 1 1 ? -12.418 -9.906 13.101 1.00 0.00 1 GLY A CA 12
ATOM 6691 C C . GLY A 1 1 ? -11.964 -8.609 12.460 1.00 0.00 1 GLY A C 12
ATOM 6692 O O . GLY A 1 1 ? -12.721 -7.640 12.403 1.00 0.00 1 GLY A O 12
ATOM 6696 N N . SER A 1 2 ? -10.725 -8.590 11.979 1.00 0.00 2 SER A N 12
ATOM 6697 C CA . SER A 1 2 ? -10.170 -7.401 11.344 1.00 0.00 2 SER A CA 12
ATOM 6698 C C . SER A 1 2 ? -10.792 -7.179 9.969 1.00 0.00 2 SER A C 12
ATOM 6699 O O . SER A 1 2 ? -11.389 -6.135 9.706 1.00 0.00 2 SER A O 12
ATOM 6707 N N . SER A 1 3 ? -10.646 -8.169 9.094 1.00 0.00 3 SER A N 12
ATOM 6708 C CA . SER A 1 3 ? -11.189 -8.081 7.744 1.00 0.00 3 SER A CA 12
ATOM 6709 C C . SER A 1 3 ? -12.664 -7.692 7.775 1.00 0.00 3 SER A C 12
ATOM 6710 O O . SER A 1 3 ? -13.414 -8.127 8.648 1.00 0.00 3 SER A O 12
ATOM 6718 N N . GLY A 1 4 ? -13.074 -6.869 6.815 1.00 0.00 4 GLY A N 12
ATOM 6719 C CA . GLY A 1 4 ? -14.457 -6.434 6.750 1.00 0.00 4 GLY A CA 12
ATOM 6720 C C . GLY A 1 4 ? -14.796 -5.775 5.428 1.00 0.00 4 GLY A C 12
ATOM 6721 O O . GLY A 1 4 ? -14.934 -6.450 4.408 1.00 0.00 4 GLY A O 12
ATOM 6725 N N . SER A 1 5 ? -14.933 -4.453 5.445 1.00 0.00 5 SER A N 12
ATOM 6726 C CA . SER A 1 5 ? -15.264 -3.703 4.240 1.00 0.00 5 SER A CA 12
ATOM 6727 C C . SER A 1 5 ? -14.066 -3.634 3.297 1.00 0.00 5 SER A C 12
ATOM 6728 O O . SER A 1 5 ? -12.996 -3.152 3.669 1.00 0.00 5 SER A O 12
ATOM 6736 N N . SER A 1 6 ? -14.255 -4.118 2.074 1.00 0.00 6 SER A N 12
ATOM 6737 C CA . SER A 1 6 ? -13.190 -4.115 1.078 1.00 0.00 6 SER A CA 12
ATOM 6738 C C . SER A 1 6 ? -13.763 -4.244 -0.331 1.00 0.00 6 SER A C 12
ATOM 6739 O O . SER A 1 6 ? -14.248 -5.306 -0.721 1.00 0.00 6 SER A O 12
ATOM 6747 N N . GLY A 1 7 ? -13.703 -3.154 -1.089 1.00 0.00 7 GLY A N 12
ATOM 6748 C CA . GLY A 1 7 ? -14.219 -3.165 -2.446 1.00 0.00 7 GLY A CA 12
ATOM 6749 C C . GLY A 1 7 ? -13.315 -2.432 -3.416 1.00 0.00 7 GLY A C 12
ATOM 6750 O O . GLY A 1 7 ? -12.362 -1.769 -3.006 1.00 0.00 7 GLY A O 12
ATOM 6754 N N . GLU A 1 8 ? -13.612 -2.553 -4.706 1.00 0.00 8 GLU A N 12
ATOM 6755 C CA . GLU A 1 8 ? -12.815 -1.898 -5.737 1.00 0.00 8 GLU A CA 12
ATOM 6756 C C . GLU A 1 8 ? -12.327 -0.532 -5.262 1.00 0.00 8 GLU A C 12
ATOM 6757 O O . GLU A 1 8 ? -13.116 0.302 -4.818 1.00 0.00 8 GLU A O 12
ATOM 6769 N N . LYS A 1 9 ? -11.020 -0.312 -5.358 1.00 0.00 9 LYS A N 12
ATOM 6770 C CA . LYS A 1 9 ? -10.424 0.951 -4.940 1.00 0.00 9 LYS A CA 12
ATOM 6771 C C . LYS A 1 9 ? -9.845 1.702 -6.135 1.00 0.00 9 LYS A C 12
ATOM 6772 O O . LYS A 1 9 ? -8.910 1.244 -6.792 1.00 0.00 9 LYS A O 12
ATOM 6791 N N . PRO A 1 10 ? -10.411 2.883 -6.423 1.00 0.00 10 PRO A N 12
ATOM 6792 C CA . PRO A 1 10 ? -9.965 3.723 -7.539 1.00 0.00 10 PRO A CA 12
ATOM 6793 C C . PRO A 1 10 ? -8.589 4.331 -7.293 1.00 0.00 10 PRO A C 12
ATOM 6794 O O . PRO A 1 10 ? -8.100 5.130 -8.092 1.00 0.00 10 PRO A O 12
ATOM 6805 N N . TYR A 1 11 ? -7.968 3.948 -6.183 1.00 0.00 11 TYR A N 12
ATOM 6806 C CA . TYR A 1 11 ? -6.648 4.458 -5.830 1.00 0.00 11 TYR A CA 12
ATOM 6807 C C . TYR A 1 11 ? -5.708 3.318 -5.450 1.00 0.00 11 TYR A C 12
ATOM 6808 O O . TYR A 1 11 ? -5.871 2.686 -4.406 1.00 0.00 11 TYR A O 12
ATOM 6826 N N . SER A 1 12 ? -4.722 3.062 -6.305 1.00 0.00 12 SER A N 12
ATOM 6827 C CA . SER A 1 12 ? -3.756 1.997 -6.061 1.00 0.00 12 SER A CA 12
ATOM 6828 C C . SER A 1 12 ? -2.328 2.518 -6.192 1.00 0.00 12 SER A C 12
ATOM 6829 O O . SER A 1 12 ? -2.093 3.579 -6.771 1.00 0.00 12 SER A O 12
ATOM 6837 N N . CYS A 1 13 ? -1.378 1.764 -5.650 1.00 0.00 13 CYS A N 12
ATOM 6838 C CA . CYS A 1 13 ? 0.027 2.147 -5.705 1.00 0.00 13 CYS A CA 12
ATOM 6839 C C . CYS A 1 13 ? 0.727 1.483 -6.887 1.00 0.00 13 CYS A C 12
ATOM 6840 O O . CYS A 1 13 ? 0.306 0.427 -7.357 1.00 0.00 13 CYS A O 12
ATOM 6847 N N . ASN A 1 14 ? 1.798 2.110 -7.362 1.00 0.00 14 ASN A N 12
ATOM 6848 C CA . ASN A 1 14 ? 2.557 1.580 -8.490 1.00 0.00 14 ASN A CA 12
ATOM 6849 C C . ASN A 1 14 ? 3.940 1.116 -8.045 1.00 0.00 14 ASN A C 12
ATOM 6850 O O . ASN A 1 14 ? 4.423 0.070 -8.477 1.00 0.00 14 ASN A O 12
ATOM 6861 N N . GLU A 1 15 ? 4.571 1.902 -7.178 1.00 0.00 15 GLU A N 12
ATOM 6862 C CA . GLU A 1 15 ? 5.900 1.572 -6.675 1.00 0.00 15 GLU A CA 12
ATOM 6863 C C . GLU A 1 15 ? 5.951 0.128 -6.183 1.00 0.00 15 GLU A C 12
ATOM 6864 O O . GLU A 1 15 ? 6.531 -0.742 -6.835 1.00 0.00 15 GLU A O 12
ATOM 6876 N N . CYS A 1 16 ? 5.342 -0.120 -5.029 1.00 0.00 16 CYS A N 12
ATOM 6877 C CA . CYS A 1 16 ? 5.318 -1.457 -4.447 1.00 0.00 16 CYS A CA 12
ATOM 6878 C C . CYS A 1 16 ? 3.967 -2.127 -4.679 1.00 0.00 16 CYS A C 12
ATOM 6879 O O . CYS A 1 16 ? 3.823 -3.335 -4.502 1.00 0.00 16 CYS A O 12
ATOM 6886 N N . GLY A 1 17 ? 2.978 -1.331 -5.077 1.00 0.00 17 GLY A N 12
ATOM 6887 C CA . GLY A 1 17 ? 1.652 -1.864 -5.327 1.00 0.00 17 GLY A CA 12
ATOM 6888 C C . GLY A 1 17 ? 0.781 -1.859 -4.086 1.00 0.00 17 GLY A C 12
ATOM 6889 O O . GLY A 1 17 ? 1.190 -2.340 -3.029 1.00 0.00 17 GLY A O 12
ATOM 6893 N N . LYS A 1 18 ? -0.423 -1.312 -4.213 1.00 0.00 18 LYS A N 12
ATOM 6894 C CA . LYS A 1 18 ? -1.354 -1.244 -3.093 1.00 0.00 18 LYS A CA 12
ATOM 6895 C C . LYS A 1 18 ? -2.701 -0.684 -3.539 1.00 0.00 18 LYS A C 12
ATOM 6896 O O . LYS A 1 18 ? -2.860 -0.260 -4.683 1.00 0.00 18 LYS A O 12
ATOM 6915 N N . ALA A 1 19 ? -3.669 -0.686 -2.628 1.00 0.00 19 ALA A N 12
ATOM 6916 C CA . ALA A 1 19 ? -5.001 -0.175 -2.927 1.00 0.00 19 ALA A CA 12
ATOM 6917 C C . ALA A 1 19 ? -5.493 0.754 -1.822 1.00 0.00 19 ALA A C 12
ATOM 6918 O O . ALA A 1 19 ? -5.081 0.636 -0.668 1.00 0.00 19 ALA A O 12
ATOM 6925 N N . PHE A 1 20 ? -6.377 1.679 -2.183 1.00 0.00 20 PHE A N 12
ATOM 6926 C CA . PHE A 1 20 ? -6.924 2.629 -1.222 1.00 0.00 20 PHE A CA 12
ATOM 6927 C C . PHE A 1 20 ? -8.267 3.174 -1.701 1.00 0.00 20 PHE A C 12
ATOM 6928 O O . PHE A 1 20 ? -8.451 3.450 -2.887 1.00 0.00 20 PHE A O 12
ATOM 6945 N N . THR A 1 21 ? -9.203 3.327 -0.769 1.00 0.00 21 THR A N 12
ATOM 6946 C CA . THR A 1 21 ? -10.529 3.837 -1.094 1.00 0.00 21 THR A CA 12
ATOM 6947 C C . THR A 1 21 ? -10.489 5.336 -1.371 1.00 0.00 21 THR A C 12
ATOM 6948 O O . THR A 1 21 ? -11.269 5.850 -2.172 1.00 0.00 21 THR A O 12
ATOM 6959 N N . PHE A 1 22 ? -9.575 6.032 -0.702 1.00 0.00 22 PHE A N 12
ATOM 6960 C CA . PHE A 1 22 ? -9.434 7.472 -0.876 1.00 0.00 22 PHE A CA 12
ATOM 6961 C C . PHE A 1 22 ? -8.020 7.830 -1.325 1.00 0.00 22 PH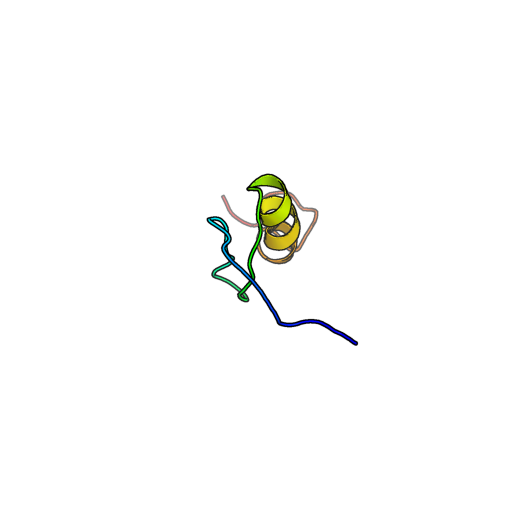E A C 12
ATOM 6962 O O . PHE A 1 22 ? -7.071 7.085 -1.080 1.00 0.00 22 PHE A O 12
ATOM 6979 N N . LYS A 1 23 ? -7.887 8.976 -1.984 1.00 0.00 23 LYS A N 12
ATOM 6980 C CA . LYS A 1 23 ? -6.590 9.436 -2.467 1.00 0.00 23 LYS A CA 12
ATOM 6981 C C . LYS A 1 23 ? -5.631 9.675 -1.306 1.00 0.00 23 LYS A C 12
ATOM 6982 O O . LYS A 1 23 ? -4.563 9.067 -1.236 1.00 0.00 23 LYS A O 12
ATOM 7001 N N . SER A 1 24 ? -6.018 10.564 -0.397 1.00 0.00 24 SER A N 12
ATOM 7002 C CA . SER A 1 24 ? -5.191 10.885 0.760 1.00 0.00 24 SER A CA 12
ATOM 7003 C C . SER A 1 24 ? -4.504 9.635 1.300 1.00 0.00 24 SER A C 12
ATOM 7004 O O . SER A 1 24 ? -3.287 9.613 1.481 1.00 0.00 24 SER A O 12
ATOM 7012 N N . GLN A 1 25 ? -5.293 8.596 1.554 1.00 0.00 25 GLN A N 12
ATOM 7013 C CA . GLN A 1 25 ? -4.761 7.342 2.074 1.00 0.00 25 GLN A CA 12
ATOM 7014 C C . GLN A 1 25 ? -3.610 6.839 1.210 1.00 0.00 25 GLN A C 12
ATOM 7015 O O . GLN A 1 25 ? -2.623 6.307 1.720 1.00 0.00 25 GLN A O 12
ATOM 7029 N N . LEU A 1 26 ? -3.742 7.010 -0.101 1.00 0.00 26 LEU A N 12
ATOM 7030 C CA . LEU A 1 26 ? -2.713 6.573 -1.037 1.00 0.00 26 LEU A CA 12
ATOM 7031 C C . LEU A 1 26 ? -1.506 7.505 -0.994 1.00 0.00 26 LEU A C 12
ATOM 7032 O O . LEU A 1 26 ? -0.364 7.064 -1.125 1.00 0.00 26 LEU A O 12
ATOM 7048 N N . ILE A 1 27 ? -1.767 8.794 -0.806 1.00 0.00 27 ILE A N 12
ATOM 7049 C CA . ILE A 1 27 ? -0.702 9.787 -0.742 1.00 0.00 27 ILE A CA 12
ATOM 7050 C C . ILE A 1 27 ? 0.243 9.506 0.421 1.00 0.00 27 ILE A C 12
ATOM 7051 O O . ILE A 1 27 ? 1.455 9.690 0.310 1.00 0.00 27 ILE A O 12
ATOM 7067 N N . VAL A 1 28 ? -0.321 9.056 1.538 1.00 0.00 28 VAL A N 12
ATOM 7068 C CA . VAL A 1 28 ? 0.471 8.745 2.723 1.00 0.00 28 VAL A CA 12
ATOM 7069 C C . VAL A 1 28 ? 1.351 7.522 2.490 1.00 0.00 28 VAL A C 12
ATOM 7070 O O . VAL A 1 28 ? 2.537 7.524 2.822 1.00 0.00 28 VAL A O 12
ATOM 7083 N N . HIS A 1 29 ? 0.762 6.477 1.918 1.00 0.00 29 HIS A N 12
ATOM 7084 C CA . HIS A 1 29 ? 1.492 5.245 1.640 1.00 0.00 29 HIS A CA 12
ATOM 7085 C C . HIS A 1 29 ? 2.517 5.460 0.529 1.00 0.00 29 HIS A C 12
ATOM 7086 O O . HIS A 1 29 ? 3.533 4.769 0.465 1.00 0.00 29 HIS A O 12
ATOM 7100 N N . LYS A 1 30 ? 2.242 6.423 -0.344 1.00 0.00 30 LYS A N 12
ATOM 7101 C CA . LYS A 1 30 ? 3.138 6.730 -1.452 1.00 0.00 30 LYS A CA 12
ATOM 7102 C C . LYS A 1 30 ? 4.403 7.423 -0.953 1.00 0.00 30 LYS A C 12
ATOM 7103 O O . LYS A 1 30 ? 5.469 7.298 -1.554 1.00 0.00 30 LYS A O 12
ATOM 7122 N N . GLY A 1 31 ? 4.276 8.153 0.151 1.00 0.00 31 GLY A N 12
ATOM 7123 C CA . GLY A 1 31 ? 5.416 8.853 0.713 1.00 0.00 31 GLY A CA 12
ATOM 7124 C C . GLY A 1 31 ? 6.591 7.931 0.973 1.00 0.00 31 GLY A C 12
ATOM 7125 O O . GLY A 1 31 ? 7.747 8.331 0.829 1.00 0.00 31 GLY A O 12
ATOM 7129 N N . VAL A 1 32 ? 6.297 6.694 1.359 1.00 0.00 32 VAL A N 12
ATOM 7130 C CA . VAL A 1 32 ? 7.338 5.713 1.641 1.00 0.00 32 VAL A CA 12
ATOM 7131 C C . VAL A 1 32 ? 8.293 5.571 0.461 1.00 0.00 32 VAL A C 12
ATOM 7132 O O . VAL A 1 32 ? 9.481 5.301 0.639 1.00 0.00 32 VAL A O 12
ATOM 7145 N N . HIS A 1 33 ? 7.766 5.754 -0.746 1.00 0.00 33 HIS A N 12
ATOM 7146 C CA . HIS A 1 33 ? 8.571 5.648 -1.957 1.00 0.00 33 HIS A CA 12
ATOM 7147 C C . HIS A 1 33 ? 9.158 7.003 -2.340 1.00 0.00 33 HIS A C 12
ATOM 7148 O O . HIS A 1 33 ? 10.374 7.152 -2.466 1.00 0.00 33 HIS A O 12
ATOM 7162 N N . THR A 1 34 ? 8.286 7.989 -2.525 1.00 0.00 34 THR A N 12
ATOM 7163 C CA . THR A 1 34 ? 8.718 9.331 -2.895 1.00 0.00 34 THR A CA 12
ATOM 7164 C C . THR A 1 34 ? 9.132 10.134 -1.668 1.00 0.00 34 THR A C 12
ATOM 7165 O O . THR A 1 34 ? 8.428 10.153 -0.659 1.00 0.00 34 THR A O 12
ATOM 7176 N N . GLY A 1 35 ? 10.281 10.798 -1.760 1.00 0.00 35 GLY A N 12
ATOM 7177 C CA . GLY A 1 35 ? 10.769 11.594 -0.650 1.00 0.00 35 GLY A CA 12
ATOM 7178 C C . GLY A 1 35 ? 12.022 12.372 -1.000 1.00 0.00 35 GLY A C 12
ATOM 7179 O O . GLY A 1 35 ? 12.156 13.542 -0.643 1.00 0.00 35 GLY A O 12
ATOM 7183 N N . VAL A 1 36 ? 12.945 11.720 -1.701 1.00 0.00 36 VAL A N 12
ATOM 7184 C CA . VAL A 1 36 ? 14.194 12.357 -2.099 1.00 0.00 36 VAL A CA 12
ATOM 7185 C C . VAL A 1 36 ? 14.823 11.638 -3.288 1.00 0.00 36 VAL A C 12
ATOM 7186 O O . VAL A 1 36 ? 14.930 10.412 -3.300 1.00 0.00 36 VAL A O 12
ATOM 7199 N N . LYS A 1 37 ? 15.238 12.410 -4.286 1.00 0.00 37 LYS A N 12
ATOM 7200 C CA . LYS A 1 37 ? 15.859 11.848 -5.480 1.00 0.00 37 LYS A CA 12
ATOM 7201 C C . LYS A 1 37 ? 17.000 12.735 -5.968 1.00 0.00 37 LYS A C 12
ATOM 7202 O O . LYS A 1 37 ? 16.893 13.961 -6.006 1.00 0.00 37 LYS A O 12
ATOM 7221 N N . PRO A 1 38 ? 18.119 12.103 -6.353 1.00 0.00 38 PRO A N 12
ATOM 7222 C CA . PRO A 1 38 ? 19.300 12.816 -6.848 1.00 0.00 38 PRO A CA 12
ATOM 7223 C C . PRO A 1 38 ? 19.067 13.444 -8.218 1.00 0.00 38 PRO A C 12
ATOM 7224 O O . PRO A 1 38 ? 18.790 12.745 -9.193 1.00 0.00 38 PRO A O 12
ATOM 7235 N N . SER A 1 39 ? 19.181 14.767 -8.284 1.00 0.00 39 SER A N 12
ATOM 7236 C CA . SER A 1 39 ? 18.979 15.489 -9.535 1.00 0.00 39 SER A CA 12
ATOM 7237 C C . SER A 1 39 ? 19.735 14.819 -10.678 1.00 0.00 39 SER A C 12
ATOM 7238 O O . SER A 1 39 ? 20.959 14.911 -10.766 1.00 0.00 39 SER A O 12
ATOM 7246 N N . GLY A 1 40 ? 18.996 14.143 -11.552 1.00 0.00 40 GLY A N 12
ATOM 7247 C CA . GLY A 1 40 ? 19.612 13.466 -12.679 1.00 0.00 40 GLY A CA 12
ATOM 7248 C C . GLY A 1 40 ? 18.823 13.639 -13.961 1.00 0.00 40 GLY A C 12
ATOM 7249 O O . GLY A 1 40 ? 17.659 14.040 -13.950 1.00 0.00 40 GLY A O 12
ATOM 7253 N N . PRO A 1 41 ? 19.463 13.333 -15.100 1.00 0.00 41 PRO A N 12
ATOM 7254 C CA . PRO A 1 41 ? 18.832 13.451 -16.418 1.00 0.00 41 PRO A CA 12
ATOM 7255 C C . PRO A 1 41 ? 17.743 12.406 -16.635 1.00 0.00 41 PRO A C 12
ATOM 7256 O O . PRO A 1 41 ? 17.112 12.363 -17.690 1.00 0.00 41 PRO A O 12
ATOM 7267 N N . SER A 1 42 ? 17.528 11.565 -15.628 1.00 0.00 42 SER A N 12
ATOM 7268 C CA . SER A 1 42 ? 16.516 10.517 -15.710 1.00 0.00 42 SER A CA 12
ATOM 7269 C C . SER A 1 42 ? 15.167 11.096 -16.123 1.00 0.00 42 SER A C 12
ATOM 7270 O O . SER A 1 42 ? 14.616 10.736 -17.164 1.00 0.00 42 SER A O 12
ATOM 7278 N N . SER A 1 43 ? 14.639 11.996 -15.300 1.00 0.00 43 SER A N 12
ATOM 7279 C CA . SER A 1 43 ? 13.352 12.624 -15.577 1.00 0.00 43 SER A CA 12
ATOM 7280 C C . SER A 1 43 ? 13.515 14.125 -15.796 1.00 0.00 43 SER A C 12
ATOM 7281 O O . SER A 1 43 ? 14.508 14.720 -15.380 1.00 0.00 43 SER A O 12
ATOM 7289 N N . GLY A 1 44 ? 12.531 14.731 -16.453 1.00 0.00 44 GLY A N 12
ATOM 7290 C CA . GLY A 1 44 ? 12.583 16.157 -16.717 1.00 0.00 44 GLY A CA 12
ATOM 7291 C C . GLY A 1 44 ? 11.679 16.951 -15.795 1.00 0.00 44 GLY A C 12
ATOM 7292 O O . GLY A 1 44 ? 12.064 18.038 -15.368 1.00 0.00 44 GLY A O 12
ATOM 7297 N N . GLY A 1 1 ? -7.133 -17.283 -2.770 1.00 0.00 1 GLY A N 13
ATOM 7298 C CA . GLY A 1 1 ? -7.442 -17.662 -1.403 1.00 0.00 1 GLY A CA 13
ATOM 7299 C C . GLY A 1 1 ? -8.928 -17.607 -1.109 1.00 0.00 1 GLY A C 13
ATOM 7300 O O . GLY A 1 1 ? -9.705 -18.392 -1.652 1.00 0.00 1 GLY A O 13
ATOM 7304 N N . SER A 1 2 ? -9.325 -16.678 -0.245 1.00 0.00 2 SER A N 13
ATOM 7305 C CA . SER A 1 2 ? -10.727 -16.527 0.126 1.00 0.00 2 SER A CA 13
ATOM 7306 C C . SER A 1 2 ? -11.479 -15.707 -0.918 1.00 0.00 2 SER A C 13
ATOM 7307 O O . SER A 1 2 ? -11.211 -14.520 -1.103 1.00 0.00 2 SER A O 13
ATOM 7315 N N . SER A 1 3 ? -12.423 -16.351 -1.599 1.00 0.00 3 SER A N 13
ATOM 7316 C CA . SER A 1 3 ? -13.212 -15.684 -2.628 1.00 0.00 3 SER A CA 13
ATOM 7317 C C . SER A 1 3 ? -14.140 -14.642 -2.010 1.00 0.00 3 SER A C 13
ATOM 7318 O O . SER A 1 3 ? -14.984 -14.962 -1.175 1.00 0.00 3 SER A O 13
ATOM 7326 N N . GLY A 1 4 ? -13.975 -13.390 -2.429 1.00 0.00 4 GLY A N 13
ATOM 7327 C CA . GLY A 1 4 ? -14.803 -12.319 -1.907 1.00 0.00 4 GLY A CA 13
ATOM 7328 C C . GLY A 1 4 ? -14.928 -11.159 -2.875 1.00 0.00 4 GLY A C 13
ATOM 7329 O O . GLY A 1 4 ? -13.933 -10.695 -3.430 1.00 0.00 4 GLY A O 13
ATOM 7333 N N . SER A 1 5 ? -16.156 -10.691 -3.080 1.00 0.00 5 SER A N 13
ATOM 7334 C CA . SER A 1 5 ? -16.408 -9.582 -3.992 1.00 0.00 5 SER A CA 13
ATOM 7335 C C . SER A 1 5 ? -16.420 -8.253 -3.242 1.00 0.00 5 SER A C 13
ATOM 7336 O O . SER A 1 5 ? -17.476 -7.763 -2.843 1.00 0.00 5 SER A O 13
ATOM 7344 N N . SER A 1 6 ? -15.237 -7.676 -3.054 1.00 0.00 6 SER A N 13
ATOM 7345 C CA . SER A 1 6 ? -15.110 -6.406 -2.349 1.00 0.00 6 SER A CA 13
ATOM 7346 C C . SER A 1 6 ? -15.014 -5.245 -3.334 1.00 0.00 6 SER A C 13
ATOM 7347 O O . SER A 1 6 ? -14.456 -5.383 -4.421 1.00 0.00 6 SER A O 13
ATOM 7355 N N . GLY A 1 7 ? -15.564 -4.099 -2.943 1.00 0.00 7 GLY A N 13
ATOM 7356 C CA . GLY A 1 7 ? -15.531 -2.930 -3.802 1.00 0.00 7 GLY A CA 13
ATOM 7357 C C . GLY A 1 7 ? -14.140 -2.638 -4.331 1.00 0.00 7 GLY A C 13
ATOM 7358 O O . GLY A 1 7 ? -13.146 -2.890 -3.651 1.00 0.00 7 GLY A O 13
ATOM 7362 N N . GLU A 1 8 ? -14.071 -2.106 -5.547 1.00 0.00 8 GLU A N 13
ATOM 7363 C CA . GLU A 1 8 ? -12.791 -1.783 -6.167 1.00 0.00 8 GLU A CA 13
ATOM 7364 C C . GLU A 1 8 ? -12.300 -0.410 -5.716 1.00 0.00 8 GLU A C 13
ATOM 7365 O O . GLU A 1 8 ? -13.072 0.546 -5.645 1.00 0.00 8 GLU A O 13
ATOM 7377 N N . LYS A 1 9 ? -11.009 -0.320 -5.412 1.00 0.00 9 LYS A N 13
ATOM 7378 C CA . LYS A 1 9 ? -10.413 0.934 -4.969 1.00 0.00 9 LYS A CA 13
ATOM 7379 C C . LYS A 1 9 ? -9.827 1.704 -6.148 1.00 0.00 9 LYS A C 13
ATOM 7380 O O . LYS A 1 9 ? -8.891 1.256 -6.810 1.00 0.00 9 LYS A O 13
ATOM 7399 N N . PRO A 1 10 ? -10.388 2.893 -6.417 1.00 0.00 10 PRO A N 13
ATOM 7400 C CA . PRO A 1 10 ? -9.935 3.751 -7.515 1.00 0.00 10 PRO A CA 13
ATOM 7401 C C . PRO A 1 10 ? -8.557 4.351 -7.253 1.00 0.00 10 PRO A C 13
ATOM 7402 O O . PRO A 1 10 ? -8.063 5.160 -8.037 1.00 0.00 10 PRO A O 13
ATOM 7413 N N . TYR A 1 11 ? -7.943 3.947 -6.146 1.00 0.00 11 TYR A N 13
ATOM 7414 C CA . TYR A 1 11 ? -6.623 4.446 -5.780 1.00 0.00 11 TYR A CA 13
ATOM 7415 C C . TYR A 1 11 ? -5.691 3.298 -5.406 1.00 0.00 11 TYR A C 13
ATOM 7416 O O . TYR A 1 11 ? -5.867 2.651 -4.374 1.00 0.00 11 TYR A O 13
ATOM 7434 N N . SER A 1 12 ? -4.697 3.051 -6.254 1.00 0.00 12 SER A N 13
ATOM 7435 C CA . SER A 1 12 ? -3.738 1.979 -6.016 1.00 0.00 12 SER A CA 13
ATOM 7436 C C . SER A 1 12 ? -2.307 2.488 -6.164 1.00 0.00 12 SER A C 13
ATOM 7437 O O . SER A 1 12 ? -2.060 3.499 -6.822 1.00 0.00 12 SER A O 13
ATOM 7445 N N . CYS A 1 13 ? -1.368 1.780 -5.546 1.00 0.00 13 CYS A N 13
ATOM 7446 C CA . CYS A 1 13 ? 0.039 2.158 -5.607 1.00 0.00 13 CYS A CA 13
ATOM 7447 C C . CYS A 1 13 ? 0.729 1.497 -6.797 1.00 0.00 13 CYS A C 13
ATOM 7448 O O . CYS A 1 13 ? 0.325 0.424 -7.244 1.00 0.00 13 CYS A O 13
ATOM 7455 N N . ASN A 1 14 ? 1.773 2.145 -7.304 1.00 0.00 14 ASN A N 13
ATOM 7456 C CA . ASN A 1 14 ? 2.519 1.620 -8.442 1.00 0.00 14 ASN A CA 13
ATOM 7457 C C . ASN A 1 14 ? 3.908 1.156 -8.014 1.00 0.00 14 ASN A C 13
ATOM 7458 O O . ASN A 1 14 ? 4.381 0.105 -8.445 1.00 0.00 14 ASN A O 13
ATOM 7469 N N . GLU A 1 15 ? 4.554 1.946 -7.163 1.00 0.00 15 GLU A N 13
ATOM 7470 C CA . GLU A 1 15 ? 5.889 1.615 -6.677 1.00 0.00 15 GLU A CA 13
ATOM 7471 C C . GLU A 1 15 ? 5.952 0.165 -6.205 1.00 0.00 15 GLU A C 13
ATOM 7472 O O . GLU A 1 15 ? 6.523 -0.694 -6.876 1.00 0.00 15 GLU A O 13
ATOM 7484 N N . CYS A 1 16 ? 5.361 -0.099 -5.044 1.00 0.00 16 CYS A N 13
ATOM 7485 C CA . CYS A 1 16 ? 5.349 -1.443 -4.480 1.00 0.00 16 CYS A CA 13
ATOM 7486 C C . CYS A 1 16 ? 4.002 -2.119 -4.713 1.00 0.00 16 CYS A C 13
ATOM 7487 O O . CYS A 1 16 ? 3.872 -3.334 -4.568 1.00 0.00 16 CYS A O 13
ATOM 7494 N N . GLY A 1 17 ? 3.001 -1.323 -5.077 1.00 0.00 17 GLY A N 13
ATOM 7495 C CA . GLY A 1 17 ? 1.677 -1.862 -5.325 1.00 0.00 17 GLY A CA 13
ATOM 7496 C C . GLY A 1 17 ? 0.807 -1.860 -4.084 1.00 0.00 17 GLY A C 13
ATOM 7497 O O . GLY A 1 17 ? 1.219 -2.338 -3.027 1.00 0.00 17 GLY A O 13
ATOM 7501 N N . LYS A 1 18 ? -0.399 -1.317 -4.209 1.00 0.00 18 LYS A N 13
ATOM 7502 C CA . LYS A 1 18 ? -1.330 -1.253 -3.089 1.00 0.00 18 LYS A CA 13
ATOM 7503 C C . LYS A 1 18 ? -2.679 -0.696 -3.533 1.00 0.00 18 LYS A C 13
ATOM 7504 O O . LYS A 1 18 ? -2.841 -0.280 -4.680 1.00 0.00 18 LYS A O 13
ATOM 7523 N N . ALA A 1 19 ? -3.642 -0.690 -2.618 1.00 0.00 19 ALA A N 13
ATOM 7524 C CA . ALA A 1 19 ? -4.975 -0.181 -2.915 1.00 0.00 19 ALA A CA 13
ATOM 7525 C C . ALA A 1 19 ? -5.461 0.760 -1.817 1.00 0.00 19 ALA A C 13
ATOM 7526 O O . ALA A 1 19 ? -5.017 0.675 -0.672 1.00 0.00 19 ALA A O 13
ATOM 7533 N N . PHE A 1 20 ? -6.373 1.657 -2.175 1.00 0.00 20 PHE A N 13
ATOM 7534 C CA . PHE A 1 20 ? -6.918 2.615 -1.220 1.00 0.00 20 PHE A CA 13
ATOM 7535 C C . PHE A 1 20 ? -8.252 3.172 -1.709 1.00 0.00 20 PHE A C 13
ATOM 7536 O O . PHE A 1 20 ? -8.445 3.393 -2.905 1.00 0.00 20 PHE A O 13
ATOM 7553 N N . THR A 1 21 ? -9.170 3.398 -0.775 1.00 0.00 21 THR A N 13
ATOM 7554 C CA . THR A 1 21 ? -10.487 3.927 -1.109 1.00 0.00 21 THR A CA 13
ATOM 7555 C C . THR A 1 21 ? -10.417 5.417 -1.423 1.00 0.00 21 THR A C 13
ATOM 7556 O O . THR A 1 21 ? -11.082 5.900 -2.340 1.00 0.00 21 THR A O 13
ATOM 7567 N N . PHE A 1 22 ? -9.606 6.141 -0.659 1.00 0.00 22 PHE A N 13
ATOM 7568 C CA . PHE A 1 22 ? -9.449 7.577 -0.856 1.00 0.00 22 PHE A CA 13
ATOM 7569 C C . PHE A 1 22 ? -8.023 7.915 -1.281 1.00 0.00 22 PHE A C 13
ATOM 7570 O O . PHE A 1 22 ? -7.080 7.191 -0.964 1.00 0.00 22 PHE A O 13
ATOM 7587 N N . LYS A 1 23 ? -7.874 9.022 -2.002 1.00 0.00 23 LYS A N 13
ATOM 7588 C CA . LYS A 1 23 ? -6.564 9.458 -2.471 1.00 0.00 23 LYS A CA 13
ATOM 7589 C C . LYS A 1 23 ? -5.607 9.662 -1.301 1.00 0.00 23 LYS A C 13
ATOM 7590 O O . LYS A 1 23 ? -4.571 9.003 -1.213 1.00 0.00 23 LYS A O 13
ATOM 7609 N N . SER A 1 24 ? -5.962 10.577 -0.404 1.00 0.00 24 SER A N 13
ATOM 7610 C CA . SER A 1 24 ? -5.133 10.868 0.759 1.00 0.00 24 SER A CA 13
ATOM 7611 C C . SER A 1 24 ? -4.491 9.595 1.302 1.00 0.00 24 SER A C 13
ATOM 7612 O O . SER A 1 24 ? -3.289 9.556 1.562 1.00 0.00 24 SER A O 13
ATOM 7620 N N . GLN A 1 25 ? -5.303 8.556 1.470 1.00 0.00 25 GLN A N 13
ATOM 7621 C CA . GLN A 1 25 ? -4.816 7.281 1.982 1.00 0.00 25 GLN A CA 13
ATOM 7622 C C . GLN A 1 25 ? -3.633 6.780 1.159 1.00 0.00 25 GLN A C 13
ATOM 7623 O O . GLN A 1 25 ? -2.654 6.271 1.706 1.00 0.00 25 GLN A O 13
ATOM 7637 N N . LEU A 1 26 ? -3.731 6.926 -0.157 1.00 0.00 26 LEU A N 13
ATOM 7638 C CA . LEU A 1 26 ? -2.670 6.488 -1.057 1.00 0.00 26 LEU A CA 13
ATOM 7639 C C . LEU A 1 26 ? -1.474 7.433 -0.989 1.00 0.00 26 LEU A C 13
ATOM 7640 O O . LEU A 1 26 ? -0.324 7.001 -1.071 1.00 0.00 26 LEU A O 13
ATOM 7656 N N . ILE A 1 27 ? -1.754 8.723 -0.839 1.00 0.00 27 ILE A N 13
ATOM 7657 C CA . ILE A 1 27 ? -0.702 9.728 -0.757 1.00 0.00 27 ILE A CA 13
ATOM 7658 C C . ILE A 1 27 ? 0.233 9.451 0.416 1.00 0.00 27 ILE A C 13
ATOM 7659 O O . ILE A 1 27 ? 1.448 9.615 0.307 1.00 0.00 27 ILE A O 13
ATOM 7675 N N . VAL A 1 28 ? -0.342 9.027 1.537 1.00 0.00 28 VAL A N 13
ATOM 7676 C CA . VAL A 1 28 ? 0.440 8.724 2.729 1.00 0.00 28 VAL A CA 13
ATOM 7677 C C . VAL A 1 28 ? 1.322 7.499 2.512 1.00 0.00 28 VAL A C 13
ATOM 7678 O O . VAL A 1 28 ? 2.502 7.500 2.865 1.00 0.00 28 VAL A O 13
ATOM 7691 N N . HIS A 1 29 ? 0.742 6.455 1.927 1.00 0.00 29 HIS A N 13
ATOM 7692 C CA . HIS A 1 29 ? 1.477 5.224 1.661 1.00 0.00 29 HIS A CA 13
ATOM 7693 C C . HIS A 1 29 ? 2.509 5.434 0.558 1.00 0.00 29 HIS A C 13
ATOM 7694 O O . HIS A 1 29 ? 3.537 4.757 0.517 1.00 0.00 29 HIS A O 13
ATOM 7708 N N . LYS A 1 30 ? 2.230 6.377 -0.336 1.00 0.00 30 LYS A N 13
ATOM 7709 C CA . LYS A 1 30 ? 3.133 6.679 -1.439 1.00 0.00 30 LYS A CA 13
ATOM 7710 C C . LYS A 1 30 ? 4.394 7.374 -0.936 1.00 0.00 30 LYS A C 13
ATOM 7711 O O . LYS A 1 30 ? 5.477 7.196 -1.492 1.00 0.00 30 LYS A O 13
ATOM 7730 N N . GLY A 1 31 ? 4.246 8.166 0.122 1.00 0.00 31 GLY A N 13
ATOM 7731 C CA . GLY A 1 31 ? 5.381 8.875 0.683 1.00 0.00 31 GLY A CA 13
ATOM 7732 C C . GLY A 1 31 ? 6.554 7.959 0.966 1.00 0.00 31 GLY A C 13
ATOM 7733 O O . GLY A 1 31 ? 7.711 8.370 0.867 1.00 0.00 31 GLY A O 13
ATOM 7737 N N . VAL A 1 32 ? 6.258 6.712 1.320 1.00 0.00 32 VAL A N 13
ATOM 7738 C CA . VAL A 1 32 ? 7.297 5.735 1.619 1.00 0.00 32 VAL A CA 13
ATOM 7739 C C . VAL A 1 32 ? 8.233 5.546 0.430 1.00 0.00 32 VAL A C 13
ATOM 7740 O O . VAL A 1 32 ? 9.398 5.183 0.594 1.00 0.00 32 VAL A O 13
ATOM 7753 N N . HIS A 1 33 ? 7.715 5.795 -0.768 1.00 0.00 33 HIS A N 13
ATOM 7754 C CA . HIS A 1 33 ? 8.504 5.653 -1.987 1.00 0.00 33 HIS A CA 13
ATOM 7755 C C . HIS A 1 33 ? 9.075 6.999 -2.424 1.00 0.00 33 HIS A C 13
ATOM 7756 O O . HIS A 1 33 ? 10.291 7.172 -2.509 1.00 0.00 33 HIS A O 13
ATOM 7770 N N . THR A 1 34 ? 8.189 7.950 -2.701 1.00 0.00 34 THR A N 13
ATOM 7771 C CA . THR A 1 34 ? 8.604 9.280 -3.131 1.00 0.00 34 THR A CA 13
ATOM 7772 C C . THR A 1 34 ? 9.338 10.014 -2.015 1.00 0.00 34 THR A C 13
ATOM 7773 O O . THR A 1 34 ? 8.741 10.795 -1.275 1.00 0.00 34 THR A O 13
ATOM 7784 N N . GLY A 1 35 ? 10.638 9.759 -1.899 1.00 0.00 35 GLY A N 13
ATOM 7785 C CA . GLY A 1 35 ? 11.432 10.404 -0.871 1.00 0.00 35 GLY A CA 13
ATOM 7786 C C . GLY A 1 35 ? 12.524 9.502 -0.330 1.00 0.00 35 GLY A C 13
ATOM 7787 O O . GLY A 1 35 ? 13.681 9.603 -0.736 1.00 0.00 35 GLY A O 13
ATOM 7791 N N . VAL A 1 36 ? 12.155 8.618 0.592 1.00 0.00 36 VAL A N 13
ATOM 7792 C CA . VAL A 1 36 ? 13.112 7.695 1.191 1.00 0.00 36 VAL A CA 13
ATOM 7793 C C . VAL A 1 36 ? 13.628 6.695 0.163 1.00 0.00 36 VAL A C 13
ATOM 7794 O O . VAL A 1 36 ? 12.873 6.207 -0.679 1.00 0.00 36 VAL A O 13
ATOM 7807 N N . LYS A 1 37 ? 14.919 6.392 0.236 1.00 0.00 37 LYS A N 13
ATOM 7808 C CA . LYS A 1 37 ? 15.538 5.448 -0.687 1.00 0.00 37 LYS A CA 13
ATOM 7809 C C . LYS A 1 37 ? 16.337 4.392 0.070 1.00 0.00 37 LYS A C 13
ATOM 7810 O O . LYS A 1 37 ? 16.962 4.667 1.094 1.00 0.00 37 LYS A O 13
ATOM 7829 N N . PRO A 1 38 ? 16.319 3.154 -0.445 1.00 0.00 38 PRO A N 13
ATOM 7830 C CA . PRO A 1 38 ? 17.038 2.032 0.165 1.00 0.00 38 PRO A CA 13
ATOM 7831 C C . PRO A 1 38 ? 18.551 2.171 0.031 1.00 0.00 38 PRO A C 13
ATOM 7832 O O . PRO A 1 38 ? 19.057 3.236 -0.323 1.00 0.00 38 PRO A O 13
ATOM 7843 N N . SER A 1 39 ? 19.268 1.089 0.316 1.00 0.00 39 SER A N 13
ATOM 7844 C CA . SER A 1 39 ? 20.724 1.092 0.230 1.00 0.00 39 SER A CA 13
ATOM 7845 C C . SER A 1 39 ? 21.186 0.735 -1.179 1.00 0.00 39 SER A C 13
ATOM 7846 O O . SER A 1 39 ? 22.014 -0.155 -1.367 1.00 0.00 39 SER A O 13
ATOM 7854 N N . GLY A 1 40 ? 20.643 1.438 -2.169 1.00 0.00 40 GLY A N 13
ATOM 7855 C CA . GLY A 1 40 ? 21.010 1.183 -3.549 1.00 0.00 40 GLY A CA 13
ATOM 7856 C C . GLY A 1 40 ? 19.802 0.989 -4.444 1.00 0.00 40 GLY A C 13
ATOM 7857 O O . GLY A 1 40 ? 18.736 0.562 -4.001 1.00 0.00 40 GLY A O 13
ATOM 7861 N N . PRO A 1 41 ? 19.961 1.310 -5.737 1.00 0.00 41 PRO A N 13
ATOM 7862 C CA . PRO A 1 41 ? 18.885 1.178 -6.724 1.00 0.00 41 PRO A CA 13
ATOM 7863 C C . PRO A 1 41 ? 18.550 -0.278 -7.025 1.00 0.00 41 PRO A C 13
ATOM 7864 O O . PRO A 1 41 ? 19.088 -1.191 -6.399 1.00 0.00 41 PRO A O 13
ATOM 7875 N N . SER A 1 42 ? 17.659 -0.489 -7.988 1.00 0.00 42 SER A N 13
ATOM 7876 C CA . SER A 1 42 ? 17.249 -1.835 -8.371 1.00 0.00 42 SER A CA 13
ATOM 7877 C C . SER A 1 42 ? 18.446 -2.650 -8.852 1.00 0.00 42 SER A C 13
ATOM 7878 O O . SER A 1 42 ? 19.553 -2.129 -8.986 1.00 0.00 42 SER A O 13
ATOM 7886 N N . SER A 1 43 ? 18.214 -3.934 -9.109 1.00 0.00 43 SER A N 13
ATOM 7887 C CA . SER A 1 43 ? 19.273 -4.824 -9.572 1.00 0.00 43 SER A CA 13
ATOM 7888 C C . SER A 1 43 ? 18.975 -5.337 -10.977 1.00 0.00 43 SER A C 13
ATOM 7889 O O . SER A 1 43 ? 18.395 -6.408 -11.149 1.00 0.00 43 SER A O 13
ATOM 7897 N N . GLY A 1 44 ? 19.378 -4.563 -11.981 1.00 0.00 44 GLY A N 13
ATOM 7898 C CA . GLY A 1 44 ? 19.146 -4.955 -13.359 1.00 0.00 44 GLY A CA 13
ATOM 7899 C C . GLY A 1 44 ? 20.340 -4.676 -14.250 1.00 0.00 44 GLY A C 13
ATOM 7900 O O . GLY A 1 44 ? 20.911 -3.590 -14.163 1.00 0.00 44 GLY A O 13
ATOM 7905 N N . GLY A 1 1 ? -4.118 -15.224 -4.931 1.00 0.00 1 GLY A N 14
ATOM 7906 C CA . GLY A 1 1 ? -4.605 -15.103 -3.569 1.00 0.00 1 GLY A CA 14
ATOM 7907 C C . GLY A 1 1 ? -5.545 -13.928 -3.391 1.00 0.00 1 GLY A C 14
ATOM 7908 O O . GLY A 1 1 ? -5.115 -12.774 -3.395 1.00 0.00 1 GLY A O 14
ATOM 7912 N N . SER A 1 2 ? -6.832 -14.220 -3.236 1.00 0.00 2 SER A N 14
ATOM 7913 C CA . SER A 1 2 ? -7.837 -13.178 -3.061 1.00 0.00 2 SER A CA 14
ATOM 7914 C C . SER A 1 2 ? -8.744 -13.491 -1.875 1.00 0.00 2 SER A C 14
ATOM 7915 O O . SER A 1 2 ? -9.646 -14.323 -1.972 1.00 0.00 2 SER A O 14
ATOM 7923 N N . SER A 1 3 ? -8.498 -12.817 -0.756 1.00 0.00 3 SER A N 14
ATOM 7924 C CA . SER A 1 3 ? -9.289 -13.025 0.451 1.00 0.00 3 SER A CA 14
ATOM 7925 C C . SER A 1 3 ? -10.281 -11.883 0.654 1.00 0.00 3 SER A C 14
ATOM 7926 O O . SER A 1 3 ? -11.478 -12.109 0.826 1.00 0.00 3 SER A O 14
ATOM 7934 N N . GLY A 1 4 ? -9.773 -10.655 0.632 1.00 0.00 4 GLY A N 14
ATOM 7935 C CA . GLY A 1 4 ? -10.626 -9.495 0.814 1.00 0.00 4 GLY A CA 14
ATOM 7936 C C . GLY A 1 4 ? -11.071 -8.890 -0.502 1.00 0.00 4 GLY A C 14
ATOM 7937 O O . GLY A 1 4 ? -11.912 -9.455 -1.201 1.00 0.00 4 GLY A O 14
ATOM 7941 N N . SER A 1 5 ? -10.506 -7.735 -0.842 1.00 0.00 5 SER A N 14
ATOM 7942 C CA . SER A 1 5 ? -10.854 -7.050 -2.081 1.00 0.00 5 SER A CA 14
ATOM 7943 C C . SER A 1 5 ? -12.364 -7.054 -2.299 1.00 0.00 5 SER A C 14
ATOM 7944 O O . SER A 1 5 ? -12.840 -7.234 -3.420 1.00 0.00 5 SER A O 14
ATOM 7952 N N . SER A 1 6 ? -13.112 -6.854 -1.218 1.00 0.00 6 SER A N 14
ATOM 7953 C CA . SER A 1 6 ? -14.568 -6.838 -1.289 1.00 0.00 6 SER A CA 14
ATOM 7954 C C . SER A 1 6 ? -15.053 -5.777 -2.273 1.00 0.00 6 SER A C 14
ATOM 7955 O O . SER A 1 6 ? -15.971 -6.014 -3.056 1.00 0.00 6 SER A O 14
ATOM 7963 N N . GLY A 1 7 ? -14.426 -4.605 -2.226 1.00 0.00 7 GLY A N 14
ATOM 7964 C CA . GLY A 1 7 ? -14.807 -3.524 -3.117 1.00 0.00 7 GLY A CA 14
ATOM 7965 C C . GLY A 1 7 ? -13.651 -3.045 -3.973 1.00 0.00 7 GLY A C 14
ATOM 7966 O O . GLY A 1 7 ? -12.494 -3.359 -3.696 1.00 0.00 7 GLY A O 14
ATOM 7970 N N . GLU A 1 8 ? -13.966 -2.285 -5.017 1.00 0.00 8 GLU A N 14
ATOM 7971 C CA . GLU A 1 8 ? -12.944 -1.764 -5.918 1.00 0.00 8 GLU A CA 14
ATOM 7972 C C . GLU A 1 8 ? -12.417 -0.420 -5.424 1.00 0.00 8 GLU A C 14
ATOM 7973 O O . GLU A 1 8 ? -13.190 0.470 -5.069 1.00 0.00 8 GLU A O 14
ATOM 7985 N N . LYS A 1 9 ? -11.096 -0.280 -5.405 1.00 0.00 9 LYS A N 14
ATOM 7986 C CA . LYS A 1 9 ? -10.463 0.955 -4.956 1.00 0.00 9 LYS A CA 14
ATOM 7987 C C . LYS A 1 9 ? -9.896 1.736 -6.137 1.00 0.00 9 LYS A C 14
ATOM 7988 O O . LYS A 1 9 ? -8.980 1.287 -6.826 1.00 0.00 9 LYS A O 14
ATOM 8007 N N . PRO A 1 10 ? -10.451 2.933 -6.378 1.00 0.00 10 PRO A N 14
ATOM 8008 C CA . PRO A 1 10 ? -10.015 3.802 -7.474 1.00 0.00 10 PRO A CA 14
ATOM 8009 C C . PRO A 1 10 ? -8.626 4.385 -7.234 1.00 0.00 10 PRO A C 14
ATOM 8010 O O . PRO A 1 10 ? -8.142 5.202 -8.017 1.00 0.00 10 PRO A O 14
ATOM 8021 N N . TYR A 1 11 ? -7.991 3.959 -6.148 1.00 0.00 11 TYR A N 14
ATOM 8022 C CA . TYR A 1 11 ? -6.658 4.441 -5.804 1.00 0.00 11 TYR A CA 14
ATOM 8023 C C . TYR A 1 11 ? -5.733 3.279 -5.455 1.00 0.00 11 TYR A C 14
ATOM 8024 O O . TYR A 1 11 ? -5.881 2.646 -4.410 1.00 0.00 11 TYR A O 14
ATOM 8042 N N . SER A 1 12 ? -4.777 3.007 -6.338 1.00 0.00 12 SER A N 14
ATOM 8043 C CA . SER A 1 12 ? -3.828 1.920 -6.126 1.00 0.00 12 SER A CA 14
ATOM 8044 C C . SER A 1 12 ? -2.399 2.388 -6.386 1.00 0.00 12 SER A C 14
ATOM 8045 O O . SER A 1 12 ? -2.162 3.260 -7.222 1.00 0.00 12 SER A O 14
ATOM 8053 N N . CYS A 1 13 ? -1.451 1.801 -5.664 1.00 0.00 13 CYS A N 14
ATOM 8054 C CA . CYS A 1 13 ? -0.045 2.157 -5.815 1.00 0.00 13 CYS A CA 14
ATOM 8055 C C . CYS A 1 13 ? 0.558 1.483 -7.044 1.00 0.00 13 CYS A C 14
ATOM 8056 O O . CYS A 1 13 ? 0.006 0.516 -7.567 1.00 0.00 13 CYS A O 14
ATOM 8063 N N . ASN A 1 14 ? 1.694 2.001 -7.499 1.00 0.00 14 ASN A N 14
ATOM 8064 C CA . ASN A 1 14 ? 2.372 1.450 -8.666 1.00 0.00 14 ASN A CA 14
ATOM 8065 C C . ASN A 1 14 ? 3.804 1.049 -8.325 1.00 0.00 14 ASN A C 14
ATOM 8066 O O . ASN A 1 14 ? 4.360 0.128 -8.923 1.00 0.00 14 ASN A O 14
ATOM 8077 N N . GLU A 1 15 ? 4.395 1.748 -7.360 1.00 0.00 15 GLU A N 14
ATOM 8078 C CA . GLU A 1 15 ? 5.762 1.465 -6.940 1.00 0.00 15 GLU A CA 14
ATOM 8079 C C . GLU A 1 15 ? 5.861 0.080 -6.305 1.00 0.00 15 GLU A C 14
ATOM 8080 O O . GLU A 1 15 ? 6.421 -0.846 -6.892 1.00 0.00 15 GLU A O 14
ATOM 8092 N N . CYS A 1 16 ? 5.312 -0.053 -5.102 1.00 0.00 16 CYS A N 14
ATOM 8093 C CA . CYS A 1 16 ? 5.339 -1.322 -4.385 1.00 0.00 16 CYS A CA 14
ATOM 8094 C C . CYS A 1 16 ? 4.028 -2.081 -4.575 1.00 0.00 16 CYS A C 14
ATOM 8095 O O . CYS A 1 16 ? 3.943 -3.274 -4.289 1.00 0.00 16 CYS A O 14
ATOM 8102 N N . GLY A 1 17 ? 3.009 -1.378 -5.061 1.00 0.00 17 GLY A N 14
ATOM 8103 C CA . GLY A 1 17 ? 1.717 -2.002 -5.281 1.00 0.00 17 GLY A CA 14
ATOM 8104 C C . GLY A 1 17 ? 0.842 -1.974 -4.044 1.00 0.00 17 GLY A C 14
ATOM 8105 O O . GLY A 1 17 ? 1.238 -2.456 -2.982 1.00 0.00 17 GLY A O 14
ATOM 8109 N N . LYS A 1 18 ? -0.353 -1.408 -4.178 1.00 0.00 18 LYS A N 14
ATOM 8110 C CA . LYS A 1 18 ? -1.287 -1.318 -3.063 1.00 0.00 18 LYS A CA 14
ATOM 8111 C C . LYS A 1 18 ? -2.622 -0.735 -3.517 1.00 0.00 18 LYS A C 14
ATOM 8112 O O . LYS A 1 18 ? -2.761 -0.293 -4.657 1.00 0.00 18 LYS A O 14
ATOM 8131 N N . ALA A 1 19 ? -3.599 -0.735 -2.617 1.00 0.00 19 ALA A N 14
ATOM 8132 C CA . ALA A 1 19 ? -4.921 -0.202 -2.924 1.00 0.00 19 ALA A CA 14
ATOM 8133 C C . ALA A 1 19 ? -5.389 0.764 -1.841 1.00 0.00 19 ALA A C 14
ATOM 8134 O O . ALA A 1 19 ? -4.924 0.708 -0.702 1.00 0.00 19 ALA A O 14
ATOM 8141 N N . PHE A 1 20 ? -6.311 1.650 -2.202 1.00 0.00 20 PHE A N 14
ATOM 8142 C CA . PHE A 1 20 ? -6.841 2.629 -1.261 1.00 0.00 20 PHE A CA 14
ATOM 8143 C C . PHE A 1 20 ? -8.204 3.140 -1.718 1.00 0.00 20 PHE A C 14
ATOM 8144 O O . PHE A 1 20 ? -8.433 3.358 -2.908 1.00 0.00 20 PHE A O 14
ATOM 8161 N N . THR A 1 21 ? -9.109 3.330 -0.762 1.00 0.00 21 THR A N 14
ATOM 8162 C CA . THR A 1 21 ? -10.450 3.813 -1.064 1.00 0.00 21 THR A CA 14
ATOM 8163 C C . THR A 1 21 ? -10.440 5.305 -1.374 1.00 0.00 21 THR A C 14
ATOM 8164 O O . THR A 1 21 ? -11.248 5.790 -2.167 1.00 0.00 21 THR A O 14
ATOM 8175 N N . PHE A 1 22 ? -9.521 6.029 -0.744 1.00 0.00 22 PHE A N 14
ATOM 8176 C CA . PHE A 1 22 ? -9.406 7.468 -0.953 1.00 0.00 22 PHE A CA 14
ATOM 8177 C C . PHE A 1 22 ? -8.000 7.840 -1.414 1.00 0.00 22 PHE A C 14
ATOM 8178 O O . PHE A 1 22 ? -7.057 7.064 -1.259 1.00 0.00 22 PHE A O 14
ATOM 8195 N N . LYS A 1 23 ? -7.867 9.035 -1.981 1.00 0.00 23 LYS A N 14
ATOM 8196 C CA . LYS A 1 23 ? -6.577 9.513 -2.464 1.00 0.00 23 LYS A CA 14
ATOM 8197 C C . LYS A 1 23 ? -5.610 9.736 -1.306 1.00 0.00 23 LYS A C 14
ATOM 8198 O O . LYS A 1 23 ? -4.527 9.152 -1.268 1.00 0.00 23 LYS A O 14
ATOM 8217 N N . SER A 1 24 ? -6.010 10.582 -0.362 1.00 0.00 24 SER A N 14
ATOM 8218 C CA . SER A 1 24 ? -5.177 10.884 0.797 1.00 0.00 24 SER A CA 14
ATOM 8219 C C . SER A 1 24 ? -4.490 9.624 1.315 1.00 0.00 24 SER A C 14
ATOM 8220 O O . SER A 1 24 ? -3.266 9.577 1.434 1.00 0.00 24 SER A O 14
ATOM 8228 N N . GLN A 1 25 ? -5.288 8.605 1.620 1.00 0.00 25 GLN A N 14
ATOM 8229 C CA . GLN A 1 25 ? -4.757 7.345 2.126 1.00 0.00 25 GLN A CA 14
ATOM 8230 C C . GLN A 1 25 ? -3.625 6.837 1.240 1.00 0.00 25 GLN A C 14
ATOM 8231 O O . GLN A 1 25 ? -2.661 6.243 1.726 1.00 0.00 25 GLN A O 14
ATOM 8245 N N . LEU A 1 26 ? -3.747 7.072 -0.062 1.00 0.00 26 LEU A N 14
ATOM 8246 C CA . LEU A 1 26 ? -2.734 6.638 -1.016 1.00 0.00 26 LEU A CA 14
ATOM 8247 C C . LEU A 1 26 ? -1.516 7.555 -0.973 1.00 0.00 26 LEU A C 14
ATOM 8248 O O . LEU A 1 26 ? -0.380 7.102 -1.113 1.00 0.00 26 LEU A O 14
ATOM 8264 N N . ILE A 1 27 ? -1.761 8.846 -0.777 1.00 0.00 27 ILE A N 14
ATOM 8265 C CA . ILE A 1 27 ? -0.684 9.827 -0.712 1.00 0.00 27 ILE A CA 14
ATOM 8266 C C . ILE A 1 27 ? 0.262 9.527 0.446 1.00 0.00 27 ILE A C 14
ATOM 8267 O O . ILE A 1 27 ? 1.482 9.627 0.307 1.00 0.00 27 ILE A O 14
ATOM 8283 N N . VAL A 1 28 ? -0.308 9.158 1.589 1.00 0.00 28 VAL A N 14
ATOM 8284 C CA . VAL A 1 28 ? 0.485 8.841 2.771 1.00 0.00 28 VAL A CA 14
ATOM 8285 C C . VAL A 1 28 ? 1.338 7.598 2.543 1.00 0.00 28 VAL A C 14
ATOM 8286 O O . VAL A 1 28 ? 2.507 7.555 2.929 1.00 0.00 28 VAL A O 14
ATOM 8299 N N . HIS A 1 29 ? 0.746 6.588 1.914 1.00 0.00 29 HIS A N 14
ATOM 8300 C CA . HIS A 1 29 ? 1.453 5.343 1.633 1.00 0.00 29 HIS A CA 14
ATOM 8301 C C . HIS A 1 29 ? 2.502 5.548 0.544 1.00 0.00 29 HIS A C 14
ATOM 8302 O O . HIS A 1 29 ? 3.536 4.880 0.530 1.00 0.00 29 HIS A O 14
ATOM 8316 N N . LYS A 1 30 ? 2.228 6.474 -0.368 1.00 0.00 30 LYS A N 14
ATOM 8317 C CA . LYS A 1 30 ? 3.147 6.768 -1.461 1.00 0.00 30 LYS A CA 14
ATOM 8318 C C . LYS A 1 30 ? 4.402 7.464 -0.945 1.00 0.00 30 LYS A C 14
ATOM 8319 O O . LYS A 1 30 ? 5.462 7.396 -1.566 1.00 0.00 30 LYS A O 14
ATOM 8338 N N . GLY A 1 31 ? 4.275 8.132 0.198 1.00 0.00 31 GLY A N 14
ATOM 8339 C CA . GLY A 1 31 ? 5.407 8.830 0.779 1.00 0.00 31 GLY A CA 14
ATOM 8340 C C . GLY A 1 31 ? 6.573 7.904 1.067 1.00 0.00 31 GLY A C 14
ATOM 8341 O O . GLY A 1 31 ? 7.733 8.294 0.930 1.00 0.00 31 GLY A O 14
ATOM 8345 N N . VAL A 1 32 ? 6.265 6.675 1.469 1.00 0.00 32 VAL A N 14
ATOM 8346 C CA . VAL A 1 32 ? 7.296 5.692 1.778 1.00 0.00 32 VAL A CA 14
ATOM 8347 C C . VAL A 1 32 ? 8.276 5.540 0.620 1.00 0.00 32 VAL A C 14
ATOM 8348 O O . VAL A 1 32 ? 9.434 5.171 0.817 1.00 0.00 32 VAL A O 14
ATOM 8361 N N . HIS A 1 33 ? 7.804 5.827 -0.589 1.00 0.00 33 HIS A N 14
ATOM 8362 C CA . HIS A 1 33 ? 8.639 5.724 -1.780 1.00 0.00 33 HIS A CA 14
ATOM 8363 C C . HIS A 1 33 ? 9.265 7.072 -2.123 1.00 0.00 33 HIS A C 14
ATOM 8364 O O . HIS A 1 33 ? 10.471 7.167 -2.357 1.00 0.00 33 HIS A O 14
ATOM 8378 N N . THR A 1 34 ? 8.439 8.113 -2.153 1.00 0.00 34 THR A N 14
ATOM 8379 C CA . THR A 1 34 ? 8.911 9.455 -2.469 1.00 0.00 34 THR A CA 14
ATOM 8380 C C . THR A 1 34 ? 10.223 9.758 -1.755 1.00 0.00 34 THR A C 14
ATOM 8381 O O . THR A 1 34 ? 10.540 9.152 -0.733 1.00 0.00 34 THR A O 14
ATOM 8392 N N . GLY A 1 35 ? 10.984 10.702 -2.301 1.00 0.00 35 GLY A N 14
ATOM 8393 C CA . GLY A 1 35 ? 12.254 11.070 -1.702 1.00 0.00 35 GLY A CA 14
ATOM 8394 C C . GLY A 1 35 ? 12.856 12.309 -2.334 1.00 0.00 35 GLY A C 14
ATOM 8395 O O . GLY A 1 35 ? 12.467 13.432 -2.012 1.00 0.00 35 GLY A O 14
ATOM 8399 N N . VAL A 1 36 ? 13.810 12.107 -3.237 1.00 0.00 36 VAL A N 14
ATOM 8400 C CA . VAL A 1 36 ? 14.468 13.216 -3.916 1.00 0.00 36 VAL A CA 14
ATOM 8401 C C . VAL A 1 36 ? 13.469 14.310 -4.278 1.00 0.00 36 VAL A C 14
ATOM 8402 O O . VAL A 1 36 ? 12.305 14.032 -4.566 1.00 0.00 36 VAL A O 14
ATOM 8415 N N . LYS A 1 37 ? 13.931 15.555 -4.262 1.00 0.00 37 LYS A N 14
ATOM 8416 C CA . LYS A 1 37 ? 13.080 16.692 -4.590 1.00 0.00 37 LYS A CA 14
ATOM 8417 C C . LYS A 1 37 ? 13.711 17.547 -5.684 1.00 0.00 37 LYS A C 14
ATOM 8418 O O . LYS A 1 37 ? 14.497 18.456 -5.419 1.00 0.00 37 LYS A O 14
ATOM 8437 N N . PRO A 1 38 ? 13.359 17.251 -6.944 1.00 0.00 38 PRO A N 14
ATOM 8438 C CA . PRO A 1 38 ? 13.878 17.983 -8.104 1.00 0.00 38 PRO A CA 14
ATOM 8439 C C . PRO A 1 38 ? 13.335 19.405 -8.182 1.00 0.00 38 PRO A C 14
ATOM 8440 O O . PRO A 1 38 ? 12.163 19.649 -7.896 1.00 0.00 38 PRO A O 14
ATOM 8451 N N . SER A 1 39 ? 14.195 20.341 -8.572 1.00 0.00 39 SER A N 14
ATOM 8452 C CA . SER A 1 39 ? 13.802 21.741 -8.685 1.00 0.00 39 SER A CA 14
ATOM 8453 C C . SER A 1 39 ? 12.705 21.914 -9.731 1.00 0.00 39 SER A C 14
ATOM 8454 O O . SER A 1 39 ? 12.779 21.352 -10.823 1.00 0.00 39 SER A O 14
ATOM 8462 N N . GLY A 1 40 ? 11.687 22.698 -9.388 1.00 0.00 40 GLY A N 14
ATOM 8463 C CA . GLY A 1 40 ? 10.589 22.932 -10.308 1.00 0.00 40 GLY A CA 14
ATOM 8464 C C . GLY A 1 40 ? 9.861 24.231 -10.023 1.00 0.00 40 GLY A C 14
ATOM 8465 O O . GLY A 1 40 ? 8.770 24.244 -9.452 1.00 0.00 40 GLY A O 14
ATOM 8469 N N . PRO A 1 41 ? 10.471 25.356 -10.424 1.00 0.00 41 PRO A N 14
ATOM 8470 C CA . PRO A 1 41 ? 9.892 26.687 -10.218 1.00 0.00 41 PRO A CA 14
ATOM 8471 C C . PRO A 1 41 ? 8.664 26.926 -11.089 1.00 0.00 41 PRO A C 14
ATOM 8472 O O . PRO A 1 41 ? 8.781 27.325 -12.247 1.00 0.00 41 PRO A O 14
ATOM 8483 N N . SER A 1 42 ? 7.486 26.680 -10.523 1.00 0.00 42 SER A N 14
ATOM 8484 C CA . SER A 1 42 ? 6.236 26.866 -11.249 1.00 0.00 42 SER A CA 14
ATOM 8485 C C . SER A 1 42 ? 5.654 28.251 -10.985 1.00 0.00 42 SER A C 14
ATOM 8486 O O . SER A 1 42 ? 5.971 28.888 -9.980 1.00 0.00 42 SER A O 14
ATOM 8494 N N . SER A 1 43 ? 4.801 28.712 -11.894 1.00 0.00 43 SER A N 14
ATOM 8495 C CA . SER A 1 43 ? 4.177 30.023 -11.762 1.00 0.00 43 SER A CA 14
ATOM 8496 C C . SER A 1 43 ? 5.226 31.101 -11.508 1.00 0.00 43 SER A C 14
ATOM 8497 O O . SER A 1 43 ? 5.062 31.950 -10.633 1.00 0.00 43 SER A O 14
ATOM 8505 N N . GLY A 1 44 ? 6.307 31.059 -12.282 1.00 0.00 44 GLY A N 14
ATOM 8506 C CA . GLY A 1 44 ? 7.369 32.037 -12.126 1.00 0.00 44 GLY A CA 14
ATOM 8507 C C . GLY A 1 44 ? 8.505 31.526 -11.263 1.00 0.00 44 GLY A C 14
ATOM 8508 O O . GLY A 1 44 ? 9.462 32.264 -11.034 1.00 0.00 44 GLY A O 14
ATOM 8513 N N . GLY A 1 1 ? -15.173 8.452 9.428 1.00 0.00 1 GLY A N 15
ATOM 8514 C CA . GLY A 1 1 ? -15.412 7.472 8.384 1.00 0.00 1 GLY A CA 15
ATOM 8515 C C . GLY A 1 1 ? -15.303 6.047 8.889 1.00 0.00 1 GLY A C 15
ATOM 8516 O O . GLY A 1 1 ? -14.418 5.730 9.684 1.00 0.00 1 GLY A O 15
ATOM 8520 N N . SER A 1 2 ? -16.205 5.187 8.429 1.00 0.00 2 SER A N 15
ATOM 8521 C CA . SER A 1 2 ? -16.209 3.789 8.843 1.00 0.00 2 SER A CA 15
ATOM 8522 C C . SER A 1 2 ? -15.802 2.878 7.689 1.00 0.00 2 SER A C 15
ATOM 8523 O O . SER A 1 2 ? -16.065 3.178 6.525 1.00 0.00 2 SER A O 15
ATOM 8531 N N . SER A 1 3 ? -15.157 1.765 8.021 1.00 0.00 3 SER A N 15
ATOM 8532 C CA . SER A 1 3 ? -14.709 0.811 7.013 1.00 0.00 3 SER A CA 15
ATOM 8533 C C . SER A 1 3 ? -15.149 -0.605 7.371 1.00 0.00 3 SER A C 15
ATOM 8534 O O . SER A 1 3 ? -15.456 -0.899 8.526 1.00 0.00 3 SER A O 15
ATOM 8542 N N . GLY A 1 4 ? -15.176 -1.481 6.371 1.00 0.00 4 GLY A N 15
ATOM 8543 C CA . GLY A 1 4 ? -15.579 -2.856 6.600 1.00 0.00 4 GLY A CA 15
ATOM 8544 C C . GLY A 1 4 ? -15.697 -3.647 5.312 1.00 0.00 4 GLY A C 15
ATOM 8545 O O . GLY A 1 4 ? -15.102 -4.717 5.176 1.00 0.00 4 GLY A O 15
ATOM 8549 N N . SER A 1 5 ? -16.467 -3.123 4.365 1.00 0.00 5 SER A N 15
ATOM 8550 C CA . SER A 1 5 ? -16.666 -3.790 3.084 1.00 0.00 5 SER A CA 15
ATOM 8551 C C . SER A 1 5 ? -16.397 -2.834 1.926 1.00 0.00 5 SER A C 15
ATOM 8552 O O . SER A 1 5 ? -17.087 -1.827 1.765 1.00 0.00 5 SER A O 15
ATOM 8560 N N . SER A 1 6 ? -15.390 -3.157 1.121 1.00 0.00 6 SER A N 15
ATOM 8561 C CA . SER A 1 6 ? -15.026 -2.325 -0.020 1.00 0.00 6 SER A CA 15
ATOM 8562 C C . SER A 1 6 ? -14.973 -3.154 -1.301 1.00 0.00 6 SER A C 15
ATOM 8563 O O . SER A 1 6 ? -14.752 -4.363 -1.262 1.00 0.00 6 SER A O 15
ATOM 8571 N N . GLY A 1 7 ? -15.177 -2.492 -2.436 1.00 0.00 7 GLY A N 15
ATOM 8572 C CA . GLY A 1 7 ? -15.149 -3.181 -3.712 1.00 0.00 7 GLY A CA 15
ATOM 8573 C C . GLY A 1 7 ? -13.872 -2.918 -4.485 1.00 0.00 7 GLY A C 15
ATOM 8574 O O . GLY A 1 7 ? -12.837 -3.523 -4.209 1.00 0.00 7 GLY A O 15
ATOM 8578 N N . GLU A 1 8 ? -13.946 -2.013 -5.457 1.00 0.00 8 GLU A N 15
ATOM 8579 C CA . GLU A 1 8 ? -12.787 -1.674 -6.273 1.00 0.00 8 GLU A CA 15
ATOM 8580 C C . GLU A 1 8 ? -12.230 -0.307 -5.886 1.00 0.00 8 GLU A C 15
ATOM 8581 O O . GLU A 1 8 ? -12.883 0.719 -6.077 1.00 0.00 8 GLU A O 15
ATOM 8593 N N . LYS A 1 9 ? -11.019 -0.301 -5.341 1.00 0.00 9 LYS A N 15
ATOM 8594 C CA . LYS A 1 9 ? -10.371 0.938 -4.926 1.00 0.00 9 LYS A CA 15
ATOM 8595 C C . LYS A 1 9 ? -9.781 1.672 -6.127 1.00 0.00 9 LYS A C 15
ATOM 8596 O O . LYS A 1 9 ? -8.846 1.200 -6.774 1.00 0.00 9 LYS A O 15
ATOM 8615 N N . PRO A 1 10 ? -10.337 2.853 -6.432 1.00 0.00 10 PRO A N 15
ATOM 8616 C CA . PRO A 1 10 ? -9.880 3.677 -7.554 1.00 0.00 10 PRO A CA 15
ATOM 8617 C C . PRO A 1 10 ? -8.501 4.279 -7.308 1.00 0.00 10 PRO A C 15
ATOM 8618 O O . PRO A 1 10 ? -8.002 5.064 -8.115 1.00 0.00 10 PRO A O 15
ATOM 8629 N N . TYR A 1 11 ? -7.890 3.907 -6.189 1.00 0.00 11 TYR A N 15
ATOM 8630 C CA . TYR A 1 11 ? -6.568 4.412 -5.835 1.00 0.00 11 TYR A CA 15
ATOM 8631 C C . TYR A 1 11 ? -5.634 3.270 -5.447 1.00 0.00 11 TYR A C 15
ATOM 8632 O O . TYR A 1 11 ? -5.811 2.635 -4.407 1.00 0.00 11 TYR A O 15
ATOM 8650 N N . SER A 1 12 ? -4.640 3.014 -6.290 1.00 0.00 12 SER A N 15
ATOM 8651 C CA . SER A 1 12 ? -3.679 1.947 -6.039 1.00 0.00 12 SER A CA 15
ATOM 8652 C C . SER A 1 12 ? -2.249 2.456 -6.192 1.00 0.00 12 SER A C 15
ATOM 8653 O O . SER A 1 12 ? -2.003 3.461 -6.859 1.00 0.00 12 SER A O 15
ATOM 8661 N N . CYS A 1 13 ? -1.308 1.754 -5.569 1.00 0.00 13 CYS A N 15
ATOM 8662 C CA . CYS A 1 13 ? 0.099 2.133 -5.634 1.00 0.00 13 CYS A CA 15
ATOM 8663 C C . CYS A 1 13 ? 0.771 1.521 -6.860 1.00 0.00 13 CYS A C 15
ATOM 8664 O O . CYS A 1 13 ? 0.482 0.387 -7.237 1.00 0.00 13 CYS A O 15
ATOM 8671 N N . ASN A 1 14 ? 1.669 2.282 -7.477 1.00 0.00 14 ASN A N 15
ATOM 8672 C CA . ASN A 1 14 ? 2.383 1.815 -8.660 1.00 0.00 14 ASN A CA 15
ATOM 8673 C C . ASN A 1 14 ? 3.837 1.495 -8.327 1.00 0.00 14 ASN A C 15
ATOM 8674 O O . ASN A 1 14 ? 4.546 0.885 -9.127 1.00 0.00 14 ASN A O 15
ATOM 8685 N N . GLU A 1 15 ? 4.272 1.910 -7.142 1.00 0.00 15 GLU A N 15
ATOM 8686 C CA . GLU A 1 15 ? 5.642 1.668 -6.704 1.00 0.00 15 GLU A CA 15
ATOM 8687 C C . GLU A 1 15 ? 5.778 0.278 -6.089 1.00 0.00 15 GLU A C 15
ATOM 8688 O O . GLU A 1 15 ? 6.416 -0.607 -6.662 1.00 0.00 15 GLU A O 15
ATOM 8700 N N . CYS A 1 16 ? 5.175 0.093 -4.920 1.00 0.00 16 CYS A N 15
ATOM 8701 C CA . CYS A 1 16 ? 5.229 -1.188 -4.225 1.00 0.00 16 CYS A CA 15
ATOM 8702 C C . CYS A 1 16 ? 3.971 -2.007 -4.497 1.00 0.00 16 CYS A C 15
ATOM 8703 O O . CYS A 1 16 ? 3.941 -3.215 -4.265 1.00 0.00 16 CYS A O 15
ATOM 8710 N N . GLY A 1 17 ? 2.932 -1.340 -4.991 1.00 0.00 17 GLY A N 15
ATOM 8711 C CA . GLY A 1 17 ? 1.685 -2.022 -5.287 1.00 0.00 17 GLY A CA 15
ATOM 8712 C C . GLY A 1 17 ? 0.762 -2.089 -4.086 1.00 0.00 17 GLY A C 15
ATOM 8713 O O . GLY A 1 17 ? 1.108 -2.672 -3.059 1.00 0.00 17 GLY A O 15
ATOM 8717 N N . LYS A 1 18 ? -0.416 -1.489 -4.214 1.00 0.00 18 LYS A N 15
ATOM 8718 C CA . LYS A 1 18 ? -1.393 -1.481 -3.131 1.00 0.00 18 LYS A CA 15
ATOM 8719 C C . LYS A 1 18 ? -2.698 -0.832 -3.581 1.00 0.00 18 LYS A C 15
ATOM 8720 O O . LYS A 1 18 ? -2.789 -0.298 -4.686 1.00 0.00 18 LYS A O 15
ATOM 8739 N N . ALA A 1 19 ? -3.706 -0.881 -2.716 1.00 0.00 19 ALA A N 15
ATOM 8740 C CA . ALA A 1 19 ? -5.005 -0.295 -3.023 1.00 0.00 19 ALA A CA 15
ATOM 8741 C C . ALA A 1 19 ? -5.453 0.657 -1.919 1.00 0.00 19 ALA A C 15
ATOM 8742 O O . ALA A 1 19 ? -5.004 0.554 -0.777 1.00 0.00 19 ALA A O 15
ATOM 8749 N N . PHE A 1 20 ? -6.339 1.584 -2.266 1.00 0.00 20 PHE A N 15
ATOM 8750 C CA . PHE A 1 20 ? -6.846 2.555 -1.304 1.00 0.00 20 PHE A CA 15
ATOM 8751 C C . PHE A 1 20 ? -8.187 3.123 -1.759 1.00 0.00 20 PHE A C 15
ATOM 8752 O O . PHE A 1 20 ? -8.387 3.404 -2.942 1.00 0.00 20 PHE A O 15
ATOM 8769 N N . THR A 1 21 ? -9.105 3.290 -0.812 1.00 0.00 21 THR A N 15
ATOM 8770 C CA . THR A 1 21 ? -10.428 3.822 -1.115 1.00 0.00 21 THR A CA 15
ATOM 8771 C C . THR A 1 21 ? -10.369 5.321 -1.385 1.00 0.00 21 THR A C 15
ATOM 8772 O O . THR A 1 21 ? -11.061 5.831 -2.266 1.00 0.00 21 THR A O 15
ATOM 8783 N N . PHE A 1 22 ? -9.537 6.023 -0.622 1.00 0.00 22 PHE A N 15
ATOM 8784 C CA . PHE A 1 22 ? -9.388 7.465 -0.779 1.00 0.00 22 PHE A CA 15
ATOM 8785 C C . PHE A 1 22 ? -7.975 7.819 -1.236 1.00 0.00 22 PHE A C 15
ATOM 8786 O O . PHE A 1 22 ? -7.019 7.098 -0.952 1.00 0.00 22 PHE A O 15
ATOM 8803 N N . LYS A 1 23 ? -7.853 8.934 -1.948 1.00 0.00 23 LYS A N 15
ATOM 8804 C CA . LYS A 1 23 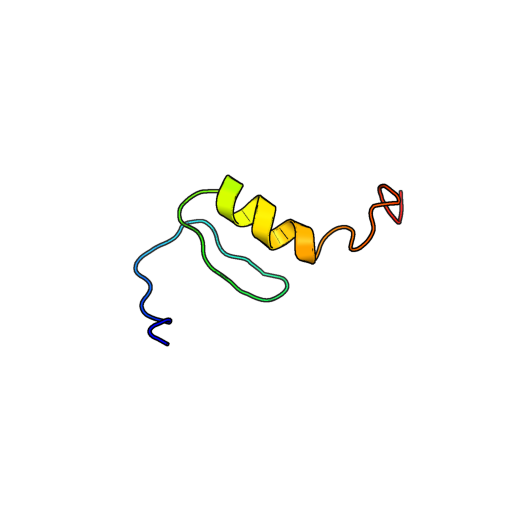? -6.559 9.386 -2.445 1.00 0.00 23 LYS A CA 15
ATOM 8805 C C . LYS A 1 23 ? -5.597 9.656 -1.293 1.00 0.00 23 LYS A C 15
ATOM 8806 O O . LYS A 1 23 ? -4.519 9.065 -1.220 1.00 0.00 23 LYS A O 15
ATOM 8825 N N . SER A 1 24 ? -5.994 10.551 -0.394 1.00 0.00 24 SER A N 15
ATOM 8826 C CA . SER A 1 24 ? -5.166 10.901 0.754 1.00 0.00 24 SER A CA 15
ATOM 8827 C C . SER A 1 24 ? -4.448 9.671 1.301 1.00 0.00 24 SER A C 15
ATOM 8828 O O . SER A 1 24 ? -3.233 9.686 1.499 1.00 0.00 24 SER A O 15
ATOM 8836 N N . GLN A 1 25 ? -5.209 8.608 1.542 1.00 0.00 25 GLN A N 15
ATOM 8837 C CA . GLN A 1 25 ? -4.646 7.369 2.067 1.00 0.00 25 GLN A CA 15
ATOM 8838 C C . GLN A 1 25 ? -3.499 6.878 1.190 1.00 0.00 25 GLN A C 15
ATOM 8839 O O . GLN A 1 25 ? -2.491 6.376 1.690 1.00 0.00 25 GLN A O 15
ATOM 8853 N N . LEU A 1 26 ? -3.658 7.026 -0.121 1.00 0.00 26 LEU A N 15
ATOM 8854 C CA . LEU A 1 26 ? -2.636 6.597 -1.069 1.00 0.00 26 LEU A CA 15
ATOM 8855 C C . LEU A 1 26 ? -1.432 7.534 -1.033 1.00 0.00 26 LEU A C 15
ATOM 8856 O O . LEU A 1 26 ? -0.288 7.095 -1.154 1.00 0.00 26 LEU A O 15
ATOM 8872 N N . ILE A 1 27 ? -1.699 8.824 -0.864 1.00 0.00 27 ILE A N 15
ATOM 8873 C CA . ILE A 1 27 ? -0.637 9.822 -0.809 1.00 0.00 27 ILE A CA 15
ATOM 8874 C C . ILE A 1 27 ? 0.315 9.547 0.349 1.00 0.00 27 ILE A C 15
ATOM 8875 O O . ILE A 1 27 ? 1.533 9.661 0.207 1.00 0.00 27 ILE A O 15
ATOM 8891 N N . VAL A 1 28 ? -0.247 9.182 1.497 1.00 0.00 28 VAL A N 15
ATOM 8892 C CA . VAL A 1 28 ? 0.552 8.887 2.680 1.00 0.00 28 VAL A CA 15
ATOM 8893 C C . VAL A 1 28 ? 1.376 7.619 2.485 1.00 0.00 28 VAL A C 15
ATOM 8894 O O . VAL A 1 28 ? 2.554 7.570 2.842 1.00 0.00 28 VAL A O 15
ATOM 8907 N N . HIS A 1 29 ? 0.749 6.594 1.917 1.00 0.00 29 HIS A N 15
ATOM 8908 C CA . HIS A 1 29 ? 1.425 5.325 1.673 1.00 0.00 29 HIS A CA 15
ATOM 8909 C C . HIS A 1 29 ? 2.452 5.463 0.553 1.00 0.00 29 HIS A C 15
ATOM 8910 O O . HIS A 1 29 ? 3.431 4.718 0.499 1.00 0.00 29 HIS A O 15
ATOM 8924 N N . LYS A 1 30 ? 2.222 6.419 -0.340 1.00 0.00 30 LYS A N 15
ATOM 8925 C CA . LYS A 1 30 ? 3.126 6.656 -1.459 1.00 0.00 30 LYS A CA 15
ATOM 8926 C C . LYS A 1 30 ? 4.402 7.349 -0.990 1.00 0.00 30 LYS A C 15
ATOM 8927 O O . LYS A 1 30 ? 5.482 7.113 -1.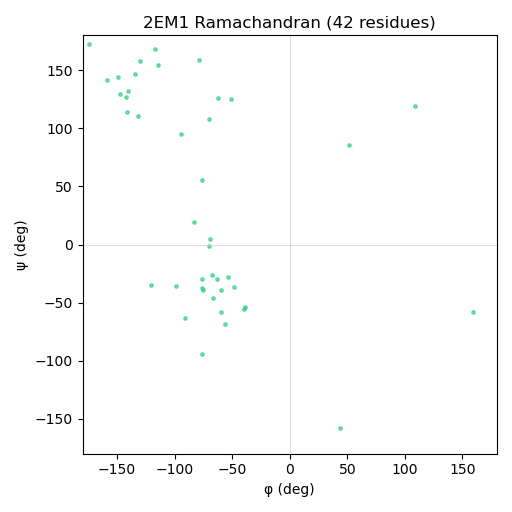530 1.00 0.00 30 LYS A O 15
ATOM 8946 N N . GLY A 1 31 ? 4.269 8.204 0.019 1.00 0.00 31 GLY A N 15
ATOM 8947 C CA . GLY A 1 31 ? 5.419 8.917 0.544 1.00 0.00 31 GLY A CA 15
ATOM 8948 C C . GLY A 1 31 ? 6.546 7.985 0.942 1.00 0.00 31 GLY A C 15
ATOM 8949 O O . GLY A 1 31 ? 7.719 8.355 0.879 1.00 0.00 31 GLY A O 15
ATOM 8953 N N . VAL A 1 32 ? 6.191 6.773 1.355 1.00 0.00 32 VAL A N 15
ATOM 8954 C CA . VAL A 1 32 ? 7.182 5.785 1.766 1.00 0.00 32 VAL A CA 15
ATOM 8955 C C . VAL A 1 32 ? 8.157 5.480 0.634 1.00 0.00 32 VAL A C 15
ATOM 8956 O O . VAL A 1 32 ? 9.300 5.089 0.873 1.00 0.00 32 VAL A O 15
ATOM 8969 N N . HIS A 1 33 ? 7.697 5.662 -0.600 1.00 0.00 33 HIS A N 15
ATOM 8970 C CA . HIS A 1 33 ? 8.529 5.407 -1.771 1.00 0.00 33 HIS A CA 15
ATOM 8971 C C . HIS A 1 33 ? 9.141 6.703 -2.295 1.00 0.00 33 HIS A C 15
ATOM 8972 O O . HIS A 1 33 ? 10.353 6.796 -2.490 1.00 0.00 33 HIS A O 15
ATOM 8986 N N . THR A 1 34 ? 8.293 7.702 -2.522 1.00 0.00 34 THR A N 15
ATOM 8987 C CA . THR A 1 34 ? 8.749 8.991 -3.026 1.00 0.00 34 THR A CA 15
ATOM 8988 C C . THR A 1 34 ? 10.057 9.409 -2.363 1.00 0.00 34 THR A C 15
ATOM 8989 O O . THR A 1 34 ? 10.125 9.561 -1.144 1.00 0.00 34 THR A O 15
ATOM 9000 N N . GLY A 1 35 ? 11.094 9.594 -3.174 1.00 0.00 35 GLY A N 15
ATOM 9001 C CA . GLY A 1 35 ? 12.386 9.993 -2.648 1.00 0.00 35 GLY A CA 15
ATOM 9002 C C . GLY A 1 35 ? 13.531 9.597 -3.559 1.00 0.00 35 GLY A C 15
ATOM 9003 O O . GLY A 1 35 ? 13.319 8.975 -4.600 1.00 0.00 35 GLY A O 15
ATOM 9007 N N . VAL A 1 36 ? 14.748 9.961 -3.169 1.00 0.00 36 VAL A N 15
ATOM 9008 C CA . VAL A 1 36 ? 15.932 9.640 -3.958 1.00 0.00 36 VAL A CA 15
ATOM 9009 C C . VAL A 1 36 ? 17.208 9.999 -3.206 1.00 0.00 36 VAL A C 15
ATOM 9010 O O . VAL A 1 36 ? 17.221 10.917 -2.385 1.00 0.00 36 VAL A O 15
ATOM 9023 N N . LYS A 1 37 ? 18.282 9.270 -3.492 1.00 0.00 37 LYS A N 15
ATOM 9024 C CA . LYS A 1 37 ? 19.565 9.512 -2.844 1.00 0.00 37 LYS A CA 15
ATOM 9025 C C . LYS A 1 37 ? 20.709 8.932 -3.671 1.00 0.00 37 LYS A C 15
ATOM 9026 O O . LYS A 1 37 ? 20.661 7.789 -4.126 1.00 0.00 37 LYS A O 15
ATOM 9045 N N . PRO A 1 38 ? 21.764 9.737 -3.869 1.00 0.00 38 PRO A N 15
ATOM 9046 C CA . PRO A 1 38 ? 22.941 9.324 -4.640 1.00 0.00 38 PRO A CA 15
ATOM 9047 C C . PRO A 1 38 ? 23.762 8.261 -3.918 1.00 0.00 38 PRO A C 15
ATOM 9048 O O . PRO A 1 38 ? 24.380 7.405 -4.551 1.00 0.00 38 PRO A O 15
ATOM 9059 N N . SER A 1 39 ? 23.765 8.322 -2.590 1.00 0.00 39 SER A N 15
ATOM 9060 C CA . SER A 1 39 ? 24.514 7.366 -1.783 1.00 0.00 39 SER A CA 15
ATOM 9061 C C . SER A 1 39 ? 23.856 5.990 -1.819 1.00 0.00 39 SER A C 15
ATOM 9062 O O . SER A 1 39 ? 24.493 4.993 -2.154 1.00 0.00 39 SER A O 15
ATOM 9070 N N . GLY A 1 40 ? 22.573 5.946 -1.472 1.00 0.00 40 GLY A N 15
ATOM 9071 C CA . GLY A 1 40 ? 21.848 4.689 -1.471 1.00 0.00 40 GLY A CA 15
ATOM 9072 C C . GLY A 1 40 ? 22.200 3.817 -0.282 1.00 0.00 40 GLY A C 15
ATOM 9073 O O . GLY A 1 40 ? 22.669 4.298 0.750 1.00 0.00 40 GLY A O 15
ATOM 9077 N N . PRO A 1 41 ? 21.971 2.503 -0.418 1.00 0.00 41 PRO A N 15
ATOM 9078 C CA . PRO A 1 41 ? 22.258 1.535 0.645 1.00 0.00 41 PRO A CA 15
ATOM 9079 C C . PRO A 1 41 ? 23.755 1.350 0.870 1.00 0.00 41 PRO A C 15
ATOM 9080 O O . PRO A 1 41 ? 24.544 1.382 -0.074 1.00 0.00 41 PRO A O 15
ATOM 9091 N N . SER A 1 42 ? 24.140 1.156 2.128 1.00 0.00 42 SER A N 15
ATOM 9092 C CA . SER A 1 42 ? 25.543 0.969 2.478 1.00 0.00 42 SER A CA 15
ATOM 9093 C C . SER A 1 42 ? 25.681 0.083 3.713 1.00 0.00 42 SER A C 15
ATOM 9094 O O . SER A 1 42 ? 24.844 0.120 4.614 1.00 0.00 42 SER A O 15
ATOM 9102 N N . SER A 1 43 ? 26.746 -0.713 3.746 1.00 0.00 43 SER A N 15
ATOM 9103 C CA . SER A 1 43 ? 26.993 -1.611 4.867 1.00 0.00 43 SER A CA 15
ATOM 9104 C C . SER A 1 43 ? 28.192 -1.140 5.686 1.00 0.00 43 SER A C 15
ATOM 9105 O O . SER A 1 43 ? 29.066 -0.437 5.181 1.00 0.00 43 SER A O 15
ATOM 9113 N N . GLY A 1 44 ? 28.224 -1.534 6.956 1.00 0.00 44 GLY A N 15
ATOM 9114 C CA . GLY A 1 44 ? 29.318 -1.143 7.826 1.00 0.00 44 GLY A CA 15
ATOM 9115 C C . GLY A 1 44 ? 30.181 -2.320 8.236 1.00 0.00 44 GLY A C 15
ATOM 9116 O O . GLY A 1 44 ? 29.752 -3.461 8.078 1.00 0.00 44 GLY A O 15
ATOM 9121 N N . GLY A 1 1 ? -12.511 -17.193 2.649 1.00 0.00 1 GLY A N 16
ATOM 9122 C CA . GLY A 1 1 ? -13.379 -16.860 1.535 1.00 0.00 1 GLY A CA 16
ATOM 9123 C C . GLY A 1 1 ? -14.205 -15.616 1.794 1.00 0.00 1 GLY A C 16
ATOM 9124 O O . GLY A 1 1 ? -14.724 -15.425 2.894 1.00 0.00 1 GLY A O 16
ATOM 9128 N N . SER A 1 2 ? -14.325 -14.765 0.780 1.00 0.00 2 SER A N 16
ATOM 9129 C CA . SER A 1 2 ? -15.088 -13.529 0.906 1.00 0.00 2 SER A CA 16
ATOM 9130 C C . SER A 1 2 ? -14.919 -12.924 2.296 1.00 0.00 2 SER A C 16
ATOM 9131 O O . SER A 1 2 ? -15.882 -12.457 2.904 1.00 0.00 2 SER A O 16
ATOM 9139 N N . SER A 1 3 ? -13.686 -12.937 2.794 1.00 0.00 3 SER A N 16
ATOM 9140 C CA . SER A 1 3 ? -13.390 -12.394 4.114 1.00 0.00 3 SER A CA 16
ATOM 9141 C C . SER A 1 3 ? -13.277 -10.874 4.064 1.00 0.00 3 SER A C 16
ATOM 9142 O O . SER A 1 3 ? -13.792 -10.173 4.934 1.00 0.00 3 SER A O 16
ATOM 9150 N N . GLY A 1 4 ? -12.600 -10.370 3.036 1.00 0.00 4 GLY A N 16
ATOM 9151 C CA . GLY A 1 4 ? -12.431 -8.936 2.890 1.00 0.00 4 GLY A CA 16
ATOM 9152 C C . GLY A 1 4 ? -11.734 -8.563 1.597 1.00 0.00 4 GLY A C 16
ATOM 9153 O O . GLY A 1 4 ? -11.761 -9.322 0.628 1.00 0.00 4 GLY A O 16
ATOM 9157 N N . SER A 1 5 ? -11.108 -7.391 1.581 1.00 0.00 5 SER A N 16
ATOM 9158 C CA . SER A 1 5 ? -10.405 -6.916 0.395 1.00 0.00 5 SER A CA 16
ATOM 9159 C C . SER A 1 5 ? -11.159 -7.300 -0.874 1.00 0.00 5 SER A C 16
ATOM 9160 O O . SER A 1 5 ? -10.562 -7.751 -1.852 1.00 0.00 5 SER A O 16
ATOM 9168 N N . SER A 1 6 ? -12.476 -7.119 -0.850 1.00 0.00 6 SER A N 16
ATOM 9169 C CA . SER A 1 6 ? -13.314 -7.450 -1.997 1.00 0.00 6 SER A CA 16
ATOM 9170 C C . SER A 1 6 ? -14.038 -6.211 -2.516 1.00 0.00 6 SER A C 16
ATOM 9171 O O . SER A 1 6 ? -15.224 -6.262 -2.839 1.00 0.00 6 SER A O 16
ATOM 9179 N N . GLY A 1 7 ? -13.314 -5.099 -2.593 1.00 0.00 7 GLY A N 16
ATOM 9180 C CA . GLY A 1 7 ? -13.902 -3.862 -3.074 1.00 0.00 7 GLY A CA 16
ATOM 9181 C C . GLY A 1 7 ? -13.005 -3.136 -4.056 1.00 0.00 7 GLY A C 16
ATOM 9182 O O . GLY A 1 7 ? -11.780 -3.213 -3.961 1.00 0.00 7 GLY A O 16
ATOM 9186 N N . GLU A 1 8 ? -13.615 -2.430 -5.003 1.00 0.00 8 GLU A N 16
ATOM 9187 C CA . GLU A 1 8 ? -12.861 -1.690 -6.008 1.00 0.00 8 GLU A CA 16
ATOM 9188 C C . GLU A 1 8 ? -12.325 -0.383 -5.431 1.00 0.00 8 GLU A C 16
ATOM 9189 O O . GLU A 1 8 ? -13.062 0.387 -4.816 1.00 0.00 8 GLU A O 16
ATOM 9201 N N . LYS A 1 9 ? -11.034 -0.139 -5.635 1.00 0.00 9 LYS A N 16
ATOM 9202 C CA . LYS A 1 9 ? -10.396 1.074 -5.138 1.00 0.00 9 LYS A CA 16
ATOM 9203 C C . LYS A 1 9 ? -9.801 1.885 -6.284 1.00 0.00 9 LYS A C 16
ATOM 9204 O O . LYS A 1 9 ? -8.875 1.449 -6.969 1.00 0.00 9 LYS A O 16
ATOM 9223 N N . PRO A 1 10 ? -10.341 3.093 -6.499 1.00 0.00 10 PRO A N 16
ATOM 9224 C CA . PRO A 1 10 ? -9.876 3.991 -7.561 1.00 0.00 10 PRO A CA 16
ATOM 9225 C C . PRO A 1 10 ? -8.488 4.554 -7.278 1.00 0.00 10 PRO A C 16
ATOM 9226 O O . PRO A 1 10 ? -7.980 5.387 -8.028 1.00 0.00 10 PRO A O 16
ATOM 9237 N N . TYR A 1 11 ? -7.879 4.094 -6.191 1.00 0.00 11 TYR A N 16
ATOM 9238 C CA . TYR A 1 11 ? -6.549 4.553 -5.808 1.00 0.00 11 TYR A CA 16
ATOM 9239 C C . TYR A 1 11 ? -5.645 3.375 -5.458 1.00 0.00 11 TYR A C 16
ATOM 9240 O O . TYR A 1 11 ? -5.811 2.738 -4.418 1.00 0.00 11 TYR A O 16
ATOM 9258 N N . SER A 1 12 ? -4.688 3.092 -6.335 1.00 0.00 12 SER A N 16
ATOM 9259 C CA . SER A 1 12 ? -3.758 1.988 -6.123 1.00 0.00 12 SER A CA 16
ATOM 9260 C C . SER A 1 12 ? -2.316 2.447 -6.318 1.00 0.00 12 SER A C 16
ATOM 9261 O O . SER A 1 12 ? -2.044 3.364 -7.095 1.00 0.00 12 SER A O 16
ATOM 9269 N N . CYS A 1 13 ? -1.396 1.804 -5.608 1.00 0.00 13 CYS A N 16
ATOM 9270 C CA . CYS A 1 13 ? 0.019 2.144 -5.701 1.00 0.00 13 CYS A CA 16
ATOM 9271 C C . CYS A 1 13 ? 0.658 1.485 -6.920 1.00 0.00 13 CYS A C 16
ATOM 9272 O O . CYS A 1 13 ? 0.139 0.504 -7.451 1.00 0.00 13 CYS A O 16
ATOM 9279 N N . ASN A 1 14 ? 1.788 2.030 -7.357 1.00 0.00 14 ASN A N 16
ATOM 9280 C CA . ASN A 1 14 ? 2.499 1.495 -8.512 1.00 0.00 14 ASN A CA 16
ATOM 9281 C C . ASN A 1 14 ? 3.911 1.064 -8.131 1.00 0.00 14 ASN A C 16
ATOM 9282 O O . ASN A 1 14 ? 4.435 0.084 -8.659 1.00 0.00 14 ASN A O 16
ATOM 9293 N N . GLU A 1 15 ? 4.522 1.802 -7.209 1.00 0.00 15 GLU A N 16
ATOM 9294 C CA . GLU A 1 15 ? 5.874 1.496 -6.757 1.00 0.00 15 GLU A CA 16
ATOM 9295 C C . GLU A 1 15 ? 5.954 0.074 -6.208 1.00 0.00 15 GLU A C 16
ATOM 9296 O O . GLU A 1 15 ? 6.520 -0.817 -6.842 1.00 0.00 15 GLU A O 16
ATOM 9308 N N . CYS A 1 16 ? 5.385 -0.130 -5.025 1.00 0.00 16 CYS A N 16
ATOM 9309 C CA . CYS A 1 16 ? 5.392 -1.441 -4.388 1.00 0.00 16 CYS A CA 16
ATOM 9310 C C . CYS A 1 16 ? 4.063 -2.159 -4.605 1.00 0.00 16 CYS A C 16
ATOM 9311 O O . CYS A 1 16 ? 3.953 -3.364 -4.385 1.00 0.00 16 CYS A O 16
ATOM 9318 N N . GLY A 1 17 ? 3.056 -1.408 -5.040 1.00 0.00 17 GLY A N 16
ATOM 9319 C CA . GLY A 1 17 ? 1.748 -1.989 -5.281 1.00 0.00 17 GLY A CA 16
ATOM 9320 C C . GLY A 1 17 ? 0.865 -1.959 -4.049 1.00 0.00 17 GLY A C 16
ATOM 9321 O O . GLY A 1 17 ? 1.257 -2.431 -2.982 1.00 0.00 17 GLY A O 16
ATOM 9325 N N . LYS A 1 18 ? -0.332 -1.400 -4.194 1.00 0.00 18 LYS A N 16
ATOM 9326 C CA . LYS A 1 18 ? -1.274 -1.308 -3.085 1.00 0.00 18 LYS A CA 16
ATOM 9327 C C . LYS A 1 18 ? -2.609 -0.736 -3.552 1.00 0.00 18 LYS A C 16
ATOM 9328 O O . LYS A 1 18 ? -2.749 -0.319 -4.701 1.00 0.00 18 LYS A O 16
ATOM 9347 N N . ALA A 1 19 ? -3.586 -0.717 -2.651 1.00 0.00 19 ALA A N 16
ATOM 9348 C CA . ALA A 1 19 ? -4.908 -0.192 -2.970 1.00 0.00 19 ALA A CA 16
ATOM 9349 C C . ALA A 1 19 ? -5.415 0.728 -1.864 1.00 0.00 19 ALA A C 16
ATOM 9350 O O . ALA A 1 19 ? -5.011 0.606 -0.707 1.00 0.00 19 ALA A O 16
ATOM 9357 N N . PHE A 1 20 ? -6.301 1.650 -2.227 1.00 0.00 20 PHE A N 16
ATOM 9358 C CA . PHE A 1 20 ? -6.861 2.592 -1.265 1.00 0.00 20 PHE A CA 16
ATOM 9359 C C . PHE A 1 20 ? -8.195 3.145 -1.759 1.00 0.00 20 PHE A C 16
ATOM 9360 O O . PHE A 1 20 ? -8.392 3.345 -2.958 1.00 0.00 20 PHE A O 16
ATOM 9377 N N . THR A 1 21 ? -9.109 3.390 -0.826 1.00 0.00 21 THR A N 16
ATOM 9378 C CA . THR A 1 21 ? -10.425 3.918 -1.164 1.00 0.00 21 THR A CA 16
ATOM 9379 C C . THR A 1 21 ? -10.364 5.418 -1.426 1.00 0.00 21 THR A C 16
ATOM 9380 O O . THR A 1 21 ? -10.986 5.921 -2.363 1.00 0.00 21 THR A O 16
ATOM 9391 N N . PHE A 1 22 ? -9.612 6.130 -0.593 1.00 0.00 22 PHE A N 16
ATOM 9392 C CA . PHE A 1 22 ? -9.471 7.575 -0.735 1.00 0.00 22 PHE A CA 16
ATOM 9393 C C . PHE A 1 22 ? -8.094 7.935 -1.283 1.00 0.00 22 PHE A C 16
ATOM 9394 O O . PHE A 1 22 ? -7.169 7.124 -1.253 1.00 0.00 22 PHE A O 16
ATOM 9411 N N . LYS A 1 23 ? -7.966 9.159 -1.784 1.00 0.00 23 LYS A N 16
ATOM 9412 C CA . LYS A 1 23 ? -6.702 9.630 -2.340 1.00 0.00 23 LYS A CA 16
ATOM 9413 C C . LYS A 1 23 ? -5.666 9.832 -1.239 1.00 0.00 23 LYS A C 16
ATOM 9414 O O . LYS A 1 23 ? -4.604 9.210 -1.252 1.00 0.00 23 LYS A O 16
ATOM 9433 N N . SER A 1 24 ? -5.982 10.705 -0.287 1.00 0.00 24 SER A N 16
ATOM 9434 C CA . SER A 1 24 ? -5.077 10.990 0.820 1.00 0.00 24 SER A CA 16
ATOM 9435 C C . SER A 1 24 ? -4.438 9.707 1.343 1.00 0.00 24 SER A C 16
ATOM 9436 O O . SER A 1 24 ? -3.237 9.664 1.608 1.00 0.00 24 SER A O 16
ATOM 9444 N N . GLN A 1 25 ? -5.250 8.665 1.489 1.00 0.00 25 GLN A N 16
ATOM 9445 C CA . GLN A 1 25 ? -4.764 7.382 1.981 1.00 0.00 25 GLN A CA 16
ATOM 9446 C C . GLN A 1 25 ? -3.642 6.849 1.097 1.00 0.00 25 GLN A C 16
ATOM 9447 O O . GLN A 1 25 ? -2.685 6.247 1.585 1.00 0.00 25 GLN A O 16
ATOM 9461 N N . LEU A 1 26 ? -3.765 7.074 -0.207 1.00 0.00 26 LEU A N 16
ATOM 9462 C CA . LEU A 1 26 ? -2.761 6.616 -1.161 1.00 0.00 26 LEU A CA 16
ATOM 9463 C C . LEU A 1 26 ? -1.510 7.487 -1.094 1.00 0.00 26 LEU A C 16
ATOM 9464 O O . LEU A 1 26 ? -0.399 7.013 -1.336 1.00 0.00 26 LEU A O 16
ATOM 9480 N N . ILE A 1 27 ? -1.698 8.759 -0.762 1.00 0.00 27 ILE A N 16
ATOM 9481 C CA . ILE A 1 27 ? -0.584 9.694 -0.660 1.00 0.00 27 ILE A CA 16
ATOM 9482 C C . ILE A 1 27 ? 0.288 9.381 0.552 1.00 0.00 27 ILE A C 16
ATOM 9483 O O . ILE A 1 27 ? 1.508 9.536 0.508 1.00 0.00 27 ILE A O 16
ATOM 9499 N N . VAL A 1 28 ? -0.347 8.937 1.632 1.00 0.00 28 VAL A N 16
ATOM 9500 C CA . VAL A 1 28 ? 0.370 8.598 2.855 1.00 0.00 28 VAL A CA 16
ATOM 9501 C C . VAL A 1 28 ? 1.263 7.379 2.649 1.00 0.00 28 VAL A C 16
ATOM 9502 O O . VAL A 1 28 ? 2.399 7.341 3.124 1.00 0.00 28 VAL A O 16
ATOM 9515 N N . HIS A 1 29 ? 0.743 6.385 1.936 1.00 0.00 29 HIS A N 16
ATOM 9516 C CA . HIS A 1 29 ? 1.493 5.164 1.666 1.00 0.00 29 HIS A CA 16
ATOM 9517 C C . HIS A 1 29 ? 2.518 5.390 0.558 1.00 0.00 29 HIS A C 16
ATOM 9518 O O . HIS A 1 29 ? 3.572 4.755 0.533 1.00 0.00 29 HIS A O 16
ATOM 9532 N N . LYS A 1 30 ? 2.200 6.299 -0.358 1.00 0.00 30 LYS A N 16
ATOM 9533 C CA . LYS A 1 30 ? 3.092 6.611 -1.469 1.00 0.00 30 LYS A CA 16
ATOM 9534 C C . LYS A 1 30 ? 4.325 7.365 -0.982 1.00 0.00 30 LYS A C 16
ATOM 9535 O O . LYS A 1 30 ? 5.412 7.224 -1.541 1.00 0.00 30 LYS A O 16
ATOM 9554 N N . GLY A 1 31 ? 4.149 8.165 0.065 1.00 0.00 31 GLY A N 16
ATOM 9555 C CA . GLY A 1 31 ? 5.256 8.928 0.611 1.00 0.00 31 GLY A CA 16
ATOM 9556 C C . GLY A 1 31 ? 6.449 8.057 0.951 1.00 0.00 31 GLY A C 16
ATOM 9557 O O . GLY A 1 31 ? 7.591 8.514 0.916 1.00 0.00 31 GLY A O 16
ATOM 9561 N N . VAL A 1 32 ? 6.184 6.797 1.284 1.00 0.00 32 VAL A N 16
ATOM 9562 C CA . VAL A 1 32 ? 7.244 5.859 1.633 1.00 0.00 32 VAL A CA 16
ATOM 9563 C C . VAL A 1 32 ? 8.211 5.665 0.470 1.00 0.00 32 VAL A C 16
ATOM 9564 O O . VAL A 1 32 ? 9.383 5.347 0.670 1.00 0.00 32 VAL A O 16
ATOM 9577 N N . HIS A 1 33 ? 7.711 5.857 -0.747 1.00 0.00 33 HIS A N 16
ATOM 9578 C CA . HIS A 1 33 ? 8.531 5.704 -1.943 1.00 0.00 33 HIS A CA 16
ATOM 9579 C C . HIS A 1 33 ? 9.061 7.055 -2.415 1.00 0.00 33 HIS A C 16
ATOM 9580 O O . HIS A 1 33 ? 10.270 7.286 -2.438 1.00 0.00 33 HIS A O 16
ATOM 9594 N N . THR A 1 34 ? 8.148 7.945 -2.792 1.00 0.00 34 THR A N 16
ATOM 9595 C CA . THR A 1 34 ? 8.524 9.271 -3.265 1.00 0.00 34 THR A CA 16
ATOM 9596 C C . THR A 1 34 ? 9.224 10.068 -2.170 1.00 0.00 34 THR A C 16
ATOM 9597 O O . THR A 1 34 ? 8.933 9.903 -0.986 1.00 0.00 34 THR A O 16
ATOM 9608 N N . GLY A 1 35 ? 10.150 10.933 -2.573 1.00 0.00 35 GLY A N 16
ATOM 9609 C CA . GLY A 1 35 ? 10.877 11.743 -1.613 1.00 0.00 35 GLY A CA 16
ATOM 9610 C C . GLY A 1 35 ? 11.806 10.918 -0.745 1.00 0.00 35 GLY A C 16
ATOM 9611 O O . GLY A 1 35 ? 11.895 11.135 0.463 1.00 0.00 35 GLY A O 16
ATOM 9615 N N . VAL A 1 36 ? 12.501 9.967 -1.362 1.00 0.00 36 VAL A N 16
ATOM 9616 C CA . VAL A 1 36 ? 13.428 9.106 -0.637 1.00 0.00 36 VAL A CA 16
ATOM 9617 C C . VAL A 1 36 ? 14.578 8.659 -1.533 1.00 0.00 36 VAL A C 16
ATOM 9618 O O . VAL A 1 36 ? 14.364 8.031 -2.570 1.00 0.00 36 VAL A O 16
ATOM 9631 N N . LYS A 1 37 ? 15.799 8.988 -1.127 1.00 0.00 37 LYS A N 16
ATOM 9632 C CA . LYS A 1 37 ? 16.985 8.620 -1.891 1.00 0.00 37 LYS A CA 16
ATOM 9633 C C . LYS A 1 37 ? 17.834 7.610 -1.125 1.00 0.00 37 LYS A C 16
ATOM 9634 O O . LYS A 1 37 ? 18.760 7.967 -0.396 1.00 0.00 37 LYS A O 16
ATOM 9653 N N . PRO A 1 38 ? 17.515 6.318 -1.293 1.00 0.00 38 PRO A N 16
ATOM 9654 C CA . PRO A 1 38 ? 18.238 5.231 -0.627 1.00 0.00 38 PRO A CA 16
ATOM 9655 C C . PRO A 1 38 ? 19.650 5.054 -1.174 1.00 0.00 38 PRO A C 16
ATOM 9656 O O . PRO A 1 38 ? 20.070 5.773 -2.080 1.00 0.00 38 PRO A O 16
ATOM 9667 N N . SER A 1 39 ? 20.379 4.092 -0.617 1.00 0.00 39 SER A N 16
ATOM 9668 C CA . SER A 1 39 ? 21.746 3.823 -1.047 1.00 0.00 39 SER A CA 16
ATOM 9669 C C . SER A 1 39 ? 21.785 2.667 -2.042 1.00 0.00 39 SER A C 16
ATOM 9670 O O . SER A 1 39 ? 21.546 1.515 -1.682 1.00 0.00 39 SER A O 16
ATOM 9678 N N . GLY A 1 40 ? 22.089 2.984 -3.297 1.00 0.00 40 GLY A N 16
ATOM 9679 C CA . GLY A 1 40 ? 22.154 1.963 -4.326 1.00 0.00 40 GLY A CA 16
ATOM 9680 C C . GLY A 1 40 ? 22.194 2.549 -5.723 1.00 0.00 40 GLY A C 16
ATOM 9681 O O . GLY A 1 40 ? 23.257 2.709 -6.323 1.00 0.00 40 GLY A O 16
ATOM 9685 N N . PRO A 1 41 ? 21.011 2.879 -6.264 1.00 0.00 41 PRO A N 16
ATOM 9686 C CA . PRO A 1 41 ? 20.888 3.455 -7.606 1.00 0.00 41 PRO A CA 16
ATOM 9687 C C . PRO A 1 41 ? 21.430 4.878 -7.679 1.00 0.00 41 PRO A C 16
ATOM 9688 O O . PRO A 1 41 ? 20.965 5.766 -6.964 1.00 0.00 41 PRO A O 16
ATOM 9699 N N . SER A 1 42 ? 22.414 5.089 -8.547 1.00 0.00 42 SER A N 16
ATOM 9700 C CA . SER A 1 42 ? 23.021 6.405 -8.710 1.00 0.00 42 SER A CA 16
ATOM 9701 C C . SER A 1 42 ? 22.280 7.218 -9.767 1.00 0.00 42 SER A C 16
ATOM 9702 O O . SER A 1 42 ? 22.679 7.254 -10.931 1.00 0.00 42 SER A O 16
ATOM 9710 N N . SER A 1 43 ? 21.198 7.869 -9.352 1.00 0.00 43 SER A N 16
ATOM 9711 C CA . SER A 1 43 ? 20.398 8.679 -10.264 1.00 0.00 43 SER A CA 16
ATOM 9712 C C . SER A 1 43 ? 20.302 8.019 -11.636 1.00 0.00 43 SER A C 16
ATOM 9713 O O . SER A 1 43 ? 20.396 8.686 -12.666 1.00 0.00 43 SER A O 16
ATOM 9721 N N . GLY A 1 44 ? 20.116 6.703 -11.641 1.00 0.00 44 GLY A N 16
ATOM 9722 C CA . GLY A 1 44 ? 20.011 5.973 -12.891 1.00 0.00 44 GLY A CA 16
ATOM 9723 C C . GLY A 1 44 ? 19.164 6.700 -13.917 1.00 0.00 44 GLY A C 16
ATOM 9724 O O . GLY A 1 44 ? 18.211 7.378 -13.535 1.00 0.00 44 GLY A O 16
ATOM 9729 N N . GLY A 1 1 ? -15.641 -17.430 6.805 1.00 0.00 1 GLY A N 17
ATOM 9730 C CA . GLY A 1 1 ? -16.970 -16.878 6.614 1.00 0.00 1 GLY A CA 17
AT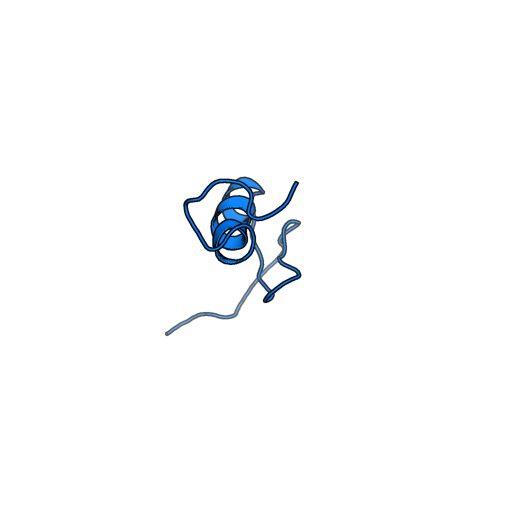OM 9731 C C . GLY A 1 1 ? -16.939 -15.466 6.065 1.00 0.00 1 GLY A C 17
ATOM 9732 O O . GLY A 1 1 ? -16.679 -14.513 6.799 1.00 0.00 1 GLY A O 17
ATOM 9736 N N . SER A 1 2 ? -17.202 -15.331 4.769 1.00 0.00 2 SER A N 17
ATOM 9737 C CA . SER A 1 2 ? -17.198 -14.025 4.120 1.00 0.00 2 SER A CA 17
ATOM 9738 C C . SER A 1 2 ? -18.035 -14.049 2.845 1.00 0.00 2 SER A C 17
ATOM 9739 O O . SER A 1 2 ? -18.130 -15.074 2.171 1.00 0.00 2 SER A O 17
ATOM 9747 N N . SER A 1 3 ? -18.641 -12.911 2.521 1.00 0.00 3 SER A N 17
ATOM 9748 C CA . SER A 1 3 ? -19.473 -12.801 1.329 1.00 0.00 3 SER A CA 17
ATOM 9749 C C . SER A 1 3 ? -19.582 -11.349 0.874 1.00 0.00 3 SER A C 17
ATOM 9750 O O . SER A 1 3 ? -20.124 -10.503 1.585 1.00 0.00 3 SER A O 17
ATOM 9758 N N . GLY A 1 4 ? -19.062 -11.067 -0.317 1.00 0.00 4 GLY A N 17
ATOM 9759 C CA . GLY A 1 4 ? -19.110 -9.717 -0.847 1.00 0.00 4 GLY A CA 17
ATOM 9760 C C . GLY A 1 4 ? -18.429 -8.713 0.061 1.00 0.00 4 GLY A C 17
ATOM 9761 O O . GLY A 1 4 ? -17.503 -9.058 0.795 1.00 0.00 4 GLY A O 17
ATOM 9765 N N . SER A 1 5 ? -18.886 -7.466 0.011 1.00 0.00 5 SER A N 17
ATOM 9766 C CA . SER A 1 5 ? -18.311 -6.407 0.832 1.00 0.00 5 SER A CA 17
ATOM 9767 C C . SER A 1 5 ? -16.832 -6.215 0.512 1.00 0.00 5 SER A C 17
ATOM 9768 O O . SER A 1 5 ? -16.012 -6.023 1.410 1.00 0.00 5 SER A O 17
ATOM 9776 N N . SER A 1 6 ? -16.498 -6.270 -0.773 1.00 0.00 6 SER A N 17
ATOM 9777 C CA . SER A 1 6 ? -15.117 -6.107 -1.212 1.00 0.00 6 SER A CA 17
ATOM 9778 C C . SER A 1 6 ? -14.958 -4.836 -2.041 1.00 0.00 6 SER A C 17
ATOM 9779 O O . SER A 1 6 ? -14.171 -3.954 -1.701 1.00 0.00 6 SER A O 17
ATOM 9787 N N . GLY A 1 7 ? -15.712 -4.751 -3.133 1.00 0.00 7 GLY A N 17
ATOM 9788 C CA . GLY A 1 7 ? -15.640 -3.586 -3.995 1.00 0.00 7 GLY A CA 17
ATOM 9789 C C . GLY A 1 7 ? -14.257 -3.382 -4.581 1.00 0.00 7 GLY A C 17
ATOM 9790 O O . GLY A 1 7 ? -13.353 -4.184 -4.347 1.00 0.00 7 GLY A O 17
ATOM 9794 N N . GLU A 1 8 ? -14.092 -2.308 -5.346 1.00 0.00 8 GLU A N 17
ATOM 9795 C CA . GLU A 1 8 ? -12.809 -2.004 -5.969 1.00 0.00 8 GLU A CA 17
ATOM 9796 C C . GLU A 1 8 ? -12.314 -0.622 -5.549 1.00 0.00 8 GLU A C 17
ATOM 9797 O O . GLU A 1 8 ? -13.097 0.321 -5.430 1.00 0.00 8 GLU A O 17
ATOM 9809 N N . LYS A 1 9 ? -11.009 -0.511 -5.326 1.00 0.00 9 LYS A N 17
ATOM 9810 C CA . LYS A 1 9 ? -10.407 0.754 -4.920 1.00 0.00 9 LYS A CA 17
ATOM 9811 C C . LYS A 1 9 ? -9.879 1.518 -6.130 1.00 0.00 9 LYS A C 17
ATOM 9812 O O . LYS A 1 9 ? -8.963 1.073 -6.823 1.00 0.00 9 LYS A O 17
ATOM 9831 N N . PRO A 1 10 ? -10.466 2.695 -6.390 1.00 0.00 10 PRO A N 17
ATOM 9832 C CA . PRO A 1 10 ? -10.068 3.546 -7.515 1.00 0.00 10 PRO A CA 17
ATOM 9833 C C . PRO A 1 10 ? -8.690 4.167 -7.314 1.00 0.00 10 PRO A C 17
ATOM 9834 O O . PRO A 1 10 ? -8.238 4.975 -8.126 1.00 0.00 10 PRO A O 17
ATOM 9845 N N . TYR A 1 11 ? -8.027 3.784 -6.229 1.00 0.00 11 TYR A N 17
ATOM 9846 C CA . TYR A 1 11 ? -6.700 4.305 -5.920 1.00 0.00 11 TYR A CA 17
ATOM 9847 C C . TYR A 1 11 ? -5.748 3.177 -5.534 1.00 0.00 11 TYR A C 17
ATOM 9848 O O . TYR A 1 11 ? -5.863 2.595 -4.455 1.00 0.00 11 TYR A O 17
ATOM 9866 N N . SER A 1 12 ? -4.808 2.874 -6.423 1.00 0.00 12 SER A N 17
ATOM 9867 C CA . SER A 1 12 ? -3.838 1.813 -6.178 1.00 0.00 12 SER A CA 17
ATOM 9868 C C . SER A 1 12 ? -2.414 2.322 -6.386 1.00 0.00 12 SER A C 17
ATOM 9869 O O . SER A 1 12 ? -2.170 3.197 -7.217 1.00 0.00 12 SER A O 17
ATOM 9877 N N . CYS A 1 13 ? -1.477 1.766 -5.625 1.00 0.00 13 CYS A N 17
ATOM 9878 C CA . CYS A 1 13 ? -0.078 2.162 -5.724 1.00 0.00 13 CYS A CA 17
ATOM 9879 C C . CYS A 1 13 ? 0.583 1.526 -6.944 1.00 0.00 13 CYS A C 17
ATOM 9880 O O . CYS A 1 13 ? 0.073 0.556 -7.503 1.00 0.00 13 CYS A O 17
ATOM 9887 N N . ASN A 1 14 ? 1.720 2.080 -7.350 1.00 0.00 14 ASN A N 17
ATOM 9888 C CA . ASN A 1 14 ? 2.450 1.568 -8.504 1.00 0.00 14 ASN A CA 17
ATOM 9889 C C . ASN A 1 14 ? 3.866 1.155 -8.112 1.00 0.00 14 ASN A C 17
ATOM 9890 O O . ASN A 1 14 ? 4.421 0.207 -8.665 1.00 0.00 14 ASN A O 17
ATOM 9901 N N . GLU A 1 15 ? 4.443 1.875 -7.155 1.00 0.00 15 GLU A N 17
ATOM 9902 C CA . GLU A 1 15 ? 5.794 1.583 -6.690 1.00 0.00 15 GLU A CA 17
ATOM 9903 C C . GLU A 1 15 ? 5.892 0.154 -6.165 1.00 0.00 15 GLU A C 17
ATOM 9904 O O . GLU A 1 15 ? 6.482 -0.716 -6.807 1.00 0.00 15 GLU A O 17
ATOM 9916 N N . CYS A 1 16 ? 5.310 -0.082 -4.994 1.00 0.00 16 CYS A N 17
ATOM 9917 C CA . CYS A 1 16 ? 5.331 -1.405 -4.382 1.00 0.00 16 CYS A CA 17
ATOM 9918 C C . CYS A 1 16 ? 4.019 -2.141 -4.632 1.00 0.00 16 CYS A C 17
ATOM 9919 O O . CYS A 1 16 ? 3.945 -3.362 -4.499 1.00 0.00 16 CYS A O 17
ATOM 9926 N N . GLY A 1 17 ? 2.984 -1.389 -4.996 1.00 0.00 17 GLY A N 17
ATOM 9927 C CA . GLY A 1 17 ? 1.688 -1.988 -5.259 1.00 0.00 17 GLY A CA 17
ATOM 9928 C C . GLY A 1 17 ? 0.795 -1.999 -4.035 1.00 0.00 17 GLY A C 17
ATOM 9929 O O . GLY A 1 17 ? 1.178 -2.511 -2.982 1.00 0.00 17 GLY A O 17
ATOM 9933 N N . LYS A 1 18 ? -0.398 -1.432 -4.170 1.00 0.00 18 LYS A N 17
ATOM 9934 C CA . LYS A 1 18 ? -1.350 -1.377 -3.066 1.00 0.00 18 LYS A CA 17
ATOM 9935 C C . LYS A 1 18 ? -2.678 -0.783 -3.522 1.00 0.00 18 LYS A C 17
ATOM 9936 O O . LYS A 1 18 ? -2.805 -0.318 -4.654 1.00 0.00 18 LYS A O 17
ATOM 9955 N N . ALA A 1 19 ? -3.665 -0.800 -2.632 1.00 0.00 19 ALA A N 17
ATOM 9956 C CA . ALA A 1 19 ? -4.983 -0.260 -2.942 1.00 0.00 19 ALA A CA 17
ATOM 9957 C C . ALA A 1 19 ? -5.429 0.742 -1.882 1.00 0.00 19 ALA A C 17
ATOM 9958 O O . ALA A 1 19 ? -4.956 0.710 -0.746 1.00 0.00 19 ALA A O 17
ATOM 9965 N N . PHE A 1 20 ? -6.342 1.630 -2.261 1.00 0.00 20 PHE A N 17
ATOM 9966 C CA . PHE A 1 20 ? -6.851 2.642 -1.342 1.00 0.00 20 PHE A CA 17
ATOM 9967 C C . PHE A 1 20 ? -8.212 3.158 -1.802 1.00 0.00 20 PHE A C 17
ATOM 9968 O O . PHE A 1 20 ? -8.467 3.293 -2.999 1.00 0.00 20 PHE A O 17
ATOM 9985 N N . THR A 1 21 ? -9.084 3.446 -0.840 1.00 0.00 21 THR A N 17
ATOM 9986 C CA . THR A 1 21 ? -10.419 3.945 -1.144 1.00 0.00 21 THR A CA 17
ATOM 9987 C C . THR A 1 21 ? -10.393 5.442 -1.434 1.00 0.00 21 THR A C 17
ATOM 9988 O O . THR A 1 21 ? -11.147 5.935 -2.274 1.00 0.00 21 THR A O 17
ATOM 9999 N N . PHE A 1 22 ? -9.521 6.160 -0.735 1.00 0.00 22 PHE A N 17
ATOM 10000 C CA . PHE A 1 22 ? -9.398 7.602 -0.917 1.00 0.00 22 PHE A CA 17
ATOM 10001 C C . PHE A 1 22 ? -7.968 7.982 -1.293 1.00 0.00 22 PHE A C 17
ATOM 10002 O O . PHE A 1 22 ? -7.012 7.312 -0.902 1.00 0.00 22 PHE A O 17
ATOM 10019 N N . LYS A 1 23 ? -7.830 9.062 -2.054 1.00 0.00 23 LYS A N 17
ATOM 10020 C CA . LYS A 1 23 ? -6.519 9.534 -2.483 1.00 0.00 23 LYS A CA 17
ATOM 10021 C C . LYS A 1 23 ? -5.584 9.700 -1.290 1.00 0.00 23 LYS A C 17
ATOM 10022 O O . LYS A 1 23 ? -4.544 9.046 -1.209 1.00 0.00 23 LYS A O 17
ATOM 10041 N N . SER A 1 24 ? -5.960 10.579 -0.366 1.00 0.00 24 SER A N 17
ATOM 10042 C CA . SER A 1 24 ? -5.153 10.832 0.821 1.00 0.00 24 SER A CA 17
ATOM 10043 C C . SER A 1 24 ? -4.453 9.558 1.284 1.00 0.00 24 SER A C 17
ATOM 10044 O O . SER A 1 24 ? -3.225 9.500 1.346 1.00 0.00 24 SER A O 17
ATOM 10052 N N . GLN A 1 25 ? -5.244 8.540 1.608 1.00 0.00 25 GLN A N 17
ATOM 10053 C CA . GLN A 1 25 ? -4.700 7.267 2.067 1.00 0.00 25 GLN A CA 17
ATOM 10054 C C . GLN A 1 25 ? -3.565 6.802 1.161 1.00 0.00 25 GLN A C 17
ATOM 10055 O O . GLN A 1 25 ? -2.553 6.282 1.633 1.00 0.00 25 GLN A O 17
ATOM 10069 N N . LEU A 1 26 ? -3.739 6.992 -0.142 1.00 0.00 26 LEU A N 17
ATOM 10070 C CA . LEU A 1 26 ? -2.728 6.592 -1.116 1.00 0.00 26 LEU A CA 17
ATOM 10071 C C . LEU A 1 26 ? -1.517 7.517 -1.055 1.00 0.00 26 LEU A C 17
ATOM 10072 O O . LEU A 1 26 ? -0.398 7.113 -1.373 1.00 0.00 26 LEU A O 17
ATOM 10088 N N . ILE A 1 27 ? -1.748 8.759 -0.643 1.00 0.00 27 ILE A N 17
ATOM 10089 C CA . ILE A 1 27 ? -0.675 9.740 -0.537 1.00 0.00 27 ILE A CA 17
ATOM 10090 C C . ILE A 1 27 ? 0.270 9.399 0.609 1.00 0.00 27 ILE A C 17
ATOM 10091 O O . ILE A 1 27 ? 1.491 9.447 0.457 1.00 0.00 27 ILE A O 17
ATOM 10107 N N . VAL A 1 28 ? -0.302 9.054 1.758 1.00 0.00 28 VAL A N 17
ATOM 10108 C CA . VAL A 1 28 ? 0.489 8.702 2.931 1.00 0.00 28 VAL A CA 17
ATOM 10109 C C . VAL A 1 28 ? 1.353 7.474 2.663 1.00 0.00 28 VAL A C 17
ATOM 10110 O O . VAL A 1 28 ? 2.498 7.397 3.110 1.00 0.00 28 VAL A O 17
ATOM 10123 N N . HIS A 1 29 ? 0.796 6.514 1.931 1.00 0.00 29 HIS A N 17
ATOM 10124 C CA . HIS A 1 29 ? 1.516 5.289 1.602 1.00 0.00 29 HIS A CA 17
ATOM 10125 C C . HIS A 1 29 ? 2.542 5.541 0.501 1.00 0.00 29 HIS A C 17
ATOM 10126 O O . HIS A 1 29 ? 3.619 4.945 0.494 1.00 0.00 29 HIS A O 17
ATOM 10140 N N . LYS A 1 30 ? 2.200 6.427 -0.429 1.00 0.00 30 LYS A N 17
ATOM 10141 C CA . LYS A 1 30 ? 3.091 6.758 -1.534 1.00 0.00 30 LYS A CA 17
ATOM 10142 C C . LYS A 1 30 ? 4.325 7.502 -1.034 1.00 0.00 30 LYS A C 17
ATOM 10143 O O . LYS A 1 30 ? 5.359 7.527 -1.700 1.00 0.00 30 LYS A O 17
ATOM 10162 N N . GLY A 1 31 ? 4.209 8.108 0.144 1.00 0.00 31 GLY A N 17
ATOM 10163 C CA . GLY A 1 31 ? 5.323 8.843 0.713 1.00 0.00 31 GLY A CA 17
ATOM 10164 C C . GLY A 1 31 ? 6.533 7.964 0.959 1.00 0.00 31 GLY A C 17
ATOM 10165 O O . GLY A 1 31 ? 7.671 8.396 0.777 1.00 0.00 31 GLY A O 17
ATOM 10169 N N . VAL A 1 32 ? 6.288 6.725 1.375 1.00 0.00 32 VAL A N 17
ATOM 10170 C CA . VAL A 1 32 ? 7.367 5.783 1.647 1.00 0.00 32 VAL A CA 17
ATOM 10171 C C . VAL A 1 32 ? 8.316 5.677 0.459 1.00 0.00 32 VAL A C 17
ATOM 10172 O O . VAL A 1 32 ? 9.507 5.409 0.624 1.00 0.00 32 VAL A O 17
ATOM 10185 N N . HIS A 1 33 ? 7.782 5.890 -0.740 1.00 0.00 33 HIS A N 17
ATOM 10186 C CA . HIS A 1 33 ? 8.583 5.820 -1.957 1.00 0.00 33 HIS A CA 17
ATOM 10187 C C . HIS A 1 33 ? 9.122 7.197 -2.333 1.00 0.00 33 HIS A C 17
ATOM 10188 O O . HIS A 1 33 ? 10.334 7.403 -2.405 1.00 0.00 33 HIS A O 17
ATOM 10202 N N . THR A 1 34 ? 8.213 8.137 -2.573 1.00 0.00 34 THR A N 17
ATOM 10203 C CA . THR A 1 34 ? 8.596 9.493 -2.944 1.00 0.00 34 THR A CA 17
ATOM 10204 C C . THR A 1 34 ? 9.103 10.271 -1.735 1.00 0.00 34 THR A C 17
ATOM 10205 O O . THR A 1 34 ? 8.355 11.020 -1.108 1.00 0.00 34 THR A O 17
ATOM 10216 N N . GLY A 1 35 ? 10.380 10.090 -1.412 1.00 0.00 35 GLY A N 17
ATOM 10217 C CA . GLY A 1 35 ? 10.965 10.782 -0.279 1.00 0.00 35 GLY A CA 17
ATOM 10218 C C . GLY A 1 35 ? 12.417 11.150 -0.511 1.00 0.00 35 GLY A C 17
ATOM 10219 O O . GLY A 1 35 ? 12.741 11.860 -1.463 1.00 0.00 35 GLY A O 17
ATOM 10223 N N . VAL A 1 36 ? 13.296 10.667 0.362 1.00 0.00 36 VAL A N 17
ATOM 10224 C CA . VAL A 1 36 ? 14.721 10.949 0.248 1.00 0.00 36 VAL A CA 17
ATOM 10225 C C . VAL A 1 36 ? 15.370 10.079 -0.822 1.00 0.00 36 VAL A C 17
ATOM 10226 O O . VAL A 1 36 ? 16.238 9.256 -0.528 1.00 0.00 36 VAL A O 17
ATOM 10239 N N . LYS A 1 37 ? 14.945 10.267 -2.067 1.00 0.00 37 LYS A N 17
ATOM 10240 C CA . LYS A 1 37 ? 15.485 9.501 -3.184 1.00 0.00 37 LYS A CA 17
ATOM 10241 C C . LYS A 1 37 ? 15.993 10.428 -4.284 1.00 0.00 37 LYS A C 17
ATOM 10242 O O . LYS A 1 37 ? 15.381 11.448 -4.602 1.00 0.00 37 LYS A O 17
ATOM 10261 N N . PRO A 1 38 ? 17.139 10.067 -4.881 1.00 0.00 38 PRO A N 17
ATOM 10262 C CA . PRO A 1 38 ? 17.753 10.853 -5.955 1.00 0.00 38 PRO A CA 17
ATOM 10263 C C . PRO A 1 38 ? 16.947 10.795 -7.249 1.00 0.00 38 PRO A C 17
ATOM 10264 O O . PRO A 1 38 ? 16.881 11.772 -7.994 1.00 0.00 38 PRO A O 17
ATOM 10275 N N . SER A 1 39 ? 16.335 9.644 -7.508 1.00 0.00 39 SER A N 17
ATOM 10276 C CA . SER A 1 39 ? 15.536 9.458 -8.714 1.00 0.00 39 SER A CA 17
ATOM 10277 C C . SER A 1 39 ? 14.077 9.825 -8.460 1.00 0.00 39 SER A C 17
ATOM 10278 O O . SER A 1 39 ? 13.686 10.117 -7.331 1.00 0.00 39 SER A O 17
ATOM 10286 N N . GLY A 1 40 ? 13.276 9.809 -9.522 1.00 0.00 40 GLY A N 17
ATOM 10287 C CA . GLY A 1 40 ? 11.869 10.142 -9.394 1.00 0.00 40 GLY A CA 17
ATOM 10288 C C . GLY A 1 40 ? 11.636 11.634 -9.265 1.00 0.00 40 GLY A C 17
ATOM 10289 O O . GLY A 1 40 ? 12.470 12.451 -9.657 1.00 0.00 40 GLY A O 17
ATOM 10293 N N . PRO A 1 41 ? 10.476 12.009 -8.705 1.00 0.00 41 PRO A N 17
ATOM 10294 C CA . PRO A 1 41 ? 10.108 13.415 -8.514 1.00 0.00 41 PRO A CA 17
ATOM 10295 C C . PRO A 1 41 ? 10.957 14.097 -7.446 1.00 0.00 41 PRO A C 17
ATOM 10296 O O . PRO A 1 41 ? 11.805 13.464 -6.817 1.00 0.00 41 PRO A O 17
ATOM 10307 N N . SER A 1 42 ? 10.723 15.390 -7.247 1.00 0.00 42 SER A N 17
ATOM 10308 C CA . SER A 1 42 ? 11.470 16.158 -6.257 1.00 0.00 42 SER A CA 17
ATOM 10309 C C . SER A 1 42 ? 10.810 16.061 -4.885 1.00 0.00 42 SER A C 17
ATOM 10310 O O . SER A 1 42 ? 9.696 15.554 -4.754 1.00 0.00 42 SER A O 17
ATOM 10318 N N . SER A 1 43 ? 11.506 16.553 -3.865 1.00 0.00 43 SER A N 17
ATOM 10319 C CA . SER A 1 43 ? 10.991 16.519 -2.501 1.00 0.00 43 SER A CA 17
ATOM 10320 C C . SER A 1 43 ? 10.685 17.927 -2.001 1.00 0.00 43 SER A C 17
ATOM 10321 O O . SER A 1 43 ? 10.427 18.135 -0.816 1.00 0.00 43 SER A O 17
ATOM 10329 N N . GLY A 1 44 ? 10.716 18.893 -2.915 1.00 0.00 44 GLY A N 17
ATOM 10330 C CA . GLY A 1 44 ? 10.440 20.270 -2.549 1.00 0.00 44 GLY A CA 17
ATOM 10331 C C . GLY A 1 44 ? 11.161 20.689 -1.283 1.00 0.00 44 GLY A C 17
ATOM 10332 O O . GLY A 1 44 ? 12.238 20.163 -1.005 1.00 0.00 44 GLY A O 17
ATOM 10337 N N . GLY A 1 1 ? -3.844 -20.177 -3.982 1.00 0.00 1 GLY A N 18
ATOM 10338 C CA . GLY A 1 1 ? -5.225 -20.099 -3.541 1.00 0.00 1 GLY A CA 18
ATOM 10339 C C . GLY A 1 1 ? -6.043 -19.126 -4.366 1.00 0.00 1 GLY A C 18
ATOM 10340 O O . GLY A 1 1 ? -5.496 -18.366 -5.165 1.00 0.00 1 GLY A O 18
ATOM 10344 N N . SER A 1 2 ? -7.358 -19.150 -4.175 1.00 0.00 2 SER A N 18
ATOM 10345 C CA . SER A 1 2 ? -8.254 -18.267 -4.911 1.00 0.00 2 SER A CA 18
ATOM 10346 C C . SER A 1 2 ? -8.793 -17.162 -4.007 1.00 0.00 2 SER A C 18
ATOM 10347 O O . SER A 1 2 ? -9.881 -17.282 -3.443 1.00 0.00 2 SER A O 18
ATOM 10355 N N . SER A 1 3 ? -8.024 -16.087 -3.874 1.00 0.00 3 SER A N 18
ATOM 10356 C CA . SER A 1 3 ? -8.421 -14.962 -3.035 1.00 0.00 3 SER A CA 18
ATOM 10357 C C . SER A 1 3 ? -8.737 -13.735 -3.886 1.00 0.00 3 SER A C 18
ATOM 10358 O O . SER A 1 3 ? -7.893 -12.859 -4.070 1.00 0.00 3 SER A O 18
ATOM 10366 N N . GLY A 1 4 ? -9.961 -13.681 -4.402 1.00 0.00 4 GLY A N 18
ATOM 10367 C CA . GLY A 1 4 ? -10.369 -12.559 -5.228 1.00 0.00 4 GLY A CA 18
ATOM 10368 C C . GLY A 1 4 ? -10.585 -11.294 -4.421 1.00 0.00 4 GLY A C 18
ATOM 10369 O O . GLY A 1 4 ? -10.081 -11.168 -3.305 1.00 0.00 4 GLY A O 18
ATOM 10373 N N . SER A 1 5 ? -11.335 -10.354 -4.986 1.00 0.00 5 SER A N 18
ATOM 10374 C CA . SER A 1 5 ? -11.612 -9.090 -4.314 1.00 0.00 5 SER A CA 18
ATOM 10375 C C . SER A 1 5 ? -13.107 -8.928 -4.056 1.00 0.00 5 SER A C 18
ATOM 10376 O O . SER A 1 5 ? -13.919 -9.728 -4.521 1.00 0.00 5 SER A O 18
ATOM 10384 N N . SER A 1 6 ? -13.463 -7.886 -3.311 1.00 0.00 6 SER A N 18
ATOM 10385 C CA . SER A 1 6 ? -14.860 -7.620 -2.987 1.00 0.00 6 SER A CA 18
ATOM 10386 C C . SER A 1 6 ? -15.261 -6.214 -3.423 1.00 0.00 6 SER A C 18
ATOM 10387 O O . SER A 1 6 ? -16.338 -6.008 -3.979 1.00 0.00 6 SER A O 18
ATOM 10395 N N . GLY A 1 7 ? -14.383 -5.249 -3.166 1.00 0.00 7 GLY A N 18
ATOM 10396 C CA . GLY A 1 7 ? -14.662 -3.874 -3.538 1.00 0.00 7 GLY A CA 18
ATOM 10397 C C . GLY A 1 7 ? -13.679 -3.339 -4.560 1.00 0.00 7 GLY A C 18
ATOM 10398 O O . GLY A 1 7 ? -12.771 -4.051 -4.989 1.00 0.00 7 GLY A O 18
ATOM 10402 N N . GLU A 1 8 ? -13.862 -2.083 -4.954 1.00 0.00 8 GLU A N 18
ATOM 10403 C CA . GLU A 1 8 ? -12.985 -1.455 -5.935 1.00 0.00 8 GLU A CA 18
ATOM 10404 C C . GLU A 1 8 ? -12.411 -0.148 -5.394 1.00 0.00 8 GLU A C 18
ATOM 10405 O O . GLU A 1 8 ? -13.136 0.682 -4.845 1.00 0.00 8 GLU A O 18
ATOM 10417 N N . LYS A 1 9 ? -11.104 0.028 -5.554 1.00 0.00 9 LYS A N 18
ATOM 10418 C CA . LYS A 1 9 ? -10.431 1.233 -5.083 1.00 0.00 9 LYS A CA 18
ATOM 10419 C C . LYS A 1 9 ? -9.833 2.013 -6.250 1.00 0.00 9 LYS A C 18
ATOM 10420 O O . LYS A 1 9 ? -8.924 1.548 -6.938 1.00 0.00 9 LYS A O 18
ATOM 10439 N N . PRO A 1 10 ? -10.353 3.228 -6.479 1.00 0.00 10 PRO A N 18
ATOM 10440 C CA . PRO A 1 10 ? -9.884 4.099 -7.561 1.00 0.00 10 PRO A CA 18
ATOM 10441 C C . PRO A 1 10 ? -8.481 4.639 -7.303 1.00 0.00 10 PRO A C 18
ATOM 10442 O O . PRO A 1 10 ? -7.968 5.453 -8.072 1.00 0.00 10 PRO A O 18
ATOM 10453 N N . TYR A 1 11 ? -7.866 4.181 -6.219 1.00 0.00 11 TYR A N 18
ATOM 10454 C CA . TYR A 1 11 ? -6.523 4.621 -5.859 1.00 0.00 11 TYR A CA 18
ATOM 10455 C C . TYR A 1 11 ? -5.640 3.431 -5.495 1.00 0.00 11 TYR A C 18
ATOM 10456 O O . TYR A 1 11 ? -5.832 2.795 -4.459 1.00 0.00 11 TYR A O 18
ATOM 10474 N N . SER A 1 12 ? -4.670 3.138 -6.355 1.00 0.00 12 SER A N 18
ATOM 10475 C CA . SER A 1 12 ? -3.757 2.023 -6.127 1.00 0.00 12 SER A CA 18
ATOM 10476 C C . SER A 1 12 ? -2.309 2.457 -6.331 1.00 0.00 12 SER A C 18
ATOM 10477 O O . SER A 1 12 ? -2.003 3.242 -7.229 1.00 0.00 12 SER A O 18
ATOM 10485 N N . CYS A 1 13 ? -1.420 1.939 -5.489 1.00 0.00 13 CYS A N 18
ATOM 10486 C CA . CYS A 1 13 ? -0.003 2.271 -5.574 1.00 0.00 13 CYS A CA 18
ATOM 10487 C C . CYS A 1 13 ? 0.622 1.674 -6.832 1.00 0.00 13 CYS A C 18
ATOM 10488 O O . CYS A 1 13 ? 0.065 0.760 -7.439 1.00 0.00 13 CYS A O 18
ATOM 10495 N N . ASN A 1 14 ? 1.782 2.197 -7.216 1.00 0.00 14 ASN A N 18
ATOM 10496 C CA . ASN A 1 14 ? 2.482 1.716 -8.401 1.00 0.00 14 ASN A CA 18
ATOM 10497 C C . ASN A 1 14 ? 3.896 1.262 -8.051 1.00 0.00 14 ASN A C 18
ATOM 10498 O O . ASN A 1 14 ? 4.425 0.328 -8.653 1.00 0.00 14 ASN A O 18
ATOM 10509 N N . GLU A 1 15 ? 4.501 1.929 -7.073 1.00 0.00 15 GLU A N 18
ATOM 10510 C CA . GLU A 1 15 ? 5.853 1.594 -6.643 1.00 0.00 15 GLU A CA 18
ATOM 10511 C C . GLU A 1 15 ? 5.921 0.158 -6.132 1.00 0.00 15 GLU A C 18
ATOM 10512 O O . GLU A 1 15 ? 6.474 -0.723 -6.791 1.00 0.00 15 GLU A O 18
ATOM 10524 N N . CYS A 1 16 ? 5.355 -0.071 -4.952 1.00 0.00 16 CYS A N 18
ATOM 10525 C CA . CYS A 1 16 ? 5.351 -1.399 -4.349 1.00 0.00 16 CYS A CA 18
ATOM 10526 C C . CYS A 1 16 ? 4.028 -2.112 -4.613 1.00 0.00 16 CYS A C 18
ATOM 10527 O O . CYS A 1 16 ? 3.917 -3.324 -4.433 1.00 0.00 16 CYS A O 18
ATOM 10534 N N . GLY A 1 17 ? 3.026 -1.349 -5.041 1.00 0.00 17 GLY A N 18
ATOM 10535 C CA . GLY A 1 17 ? 1.724 -1.925 -5.323 1.00 0.00 17 GLY A CA 18
ATOM 10536 C C . GLY A 1 17 ? 0.824 -1.948 -4.104 1.00 0.00 17 GLY A C 18
ATOM 10537 O O . GLY A 1 17 ? 1.191 -2.492 -3.062 1.00 0.00 17 GLY A O 18
ATOM 10541 N N . LYS A 1 18 ? -0.358 -1.354 -4.231 1.00 0.00 18 LYS A N 18
ATOM 10542 C CA . LYS A 1 18 ? -1.314 -1.307 -3.131 1.00 0.00 18 LYS A CA 18
ATOM 10543 C C . LYS A 1 18 ? -2.631 -0.683 -3.581 1.00 0.00 18 LYS A C 18
ATOM 10544 O O . LYS A 1 18 ? -2.735 -0.165 -4.692 1.00 0.00 18 LYS A O 18
ATOM 10563 N N . ALA A 1 19 ? -3.633 -0.735 -2.710 1.00 0.00 19 ALA A N 18
ATOM 10564 C CA . ALA A 1 19 ? -4.942 -0.171 -3.016 1.00 0.00 19 ALA A CA 18
ATOM 10565 C C . ALA A 1 19 ? -5.423 0.742 -1.894 1.00 0.00 19 ALA A C 18
ATOM 10566 O O . ALA A 1 19 ? -5.026 0.585 -0.739 1.00 0.00 19 ALA A O 18
ATOM 10573 N N . PHE A 1 20 ? -6.281 1.696 -2.240 1.00 0.00 20 PHE A N 18
ATOM 10574 C CA . PHE A 1 20 ? -6.815 2.636 -1.261 1.00 0.00 20 PHE A CA 18
ATOM 10575 C C . PHE A 1 20 ? -8.157 3.197 -1.722 1.00 0.00 20 PHE A C 18
ATOM 10576 O O . PHE A 1 20 ? -8.341 3.515 -2.897 1.00 0.00 20 PHE A O 18
ATOM 10593 N N . THR A 1 21 ? -9.095 3.315 -0.787 1.00 0.00 21 THR A N 18
ATOM 10594 C CA . THR A 1 21 ? -10.421 3.835 -1.096 1.00 0.00 21 THR A CA 18
ATOM 10595 C C . THR A 1 21 ? -10.393 5.350 -1.261 1.00 0.00 21 THR A C 18
ATOM 10596 O O . THR A 1 21 ? -11.123 5.909 -2.080 1.00 0.00 21 THR A O 18
ATOM 10607 N N . PHE A 1 22 ? -9.544 6.010 -0.480 1.00 0.00 22 PHE A N 18
ATOM 10608 C CA . PHE A 1 22 ? -9.420 7.462 -0.541 1.00 0.00 22 PHE A CA 18
ATOM 10609 C C . PHE A 1 22 ? -8.040 7.870 -1.048 1.00 0.00 22 PHE A C 18
ATOM 10610 O O . PHE A 1 22 ? -7.042 7.207 -0.767 1.00 0.00 22 PHE A O 18
ATOM 10627 N N . LYS A 1 23 ? -7.993 8.965 -1.798 1.00 0.00 23 LYS A N 18
ATOM 10628 C CA . LYS A 1 23 ? -6.737 9.464 -2.346 1.00 0.00 23 LYS A CA 18
ATOM 10629 C C . LYS A 1 23 ? -5.716 9.702 -1.237 1.00 0.00 23 LYS A C 18
ATOM 10630 O O . LYS A 1 23 ? -4.656 9.076 -1.212 1.00 0.00 23 LYS A O 18
ATOM 10649 N N . SER A 1 24 ? -6.043 10.608 -0.322 1.00 0.00 24 SER A N 18
ATOM 10650 C CA . SER A 1 24 ? -5.154 10.930 0.788 1.00 0.00 24 SER A CA 18
ATOM 10651 C C . SER A 1 24 ? -4.521 9.665 1.361 1.00 0.00 24 SER A C 18
ATOM 10652 O O . SER A 1 24 ? -3.325 9.632 1.646 1.00 0.00 24 SER A O 18
ATOM 10660 N N . GLN A 1 25 ? -5.335 8.627 1.526 1.00 0.00 25 GLN A N 18
ATOM 10661 C CA . GLN A 1 25 ? -4.855 7.360 2.066 1.00 0.00 25 GLN A CA 18
ATOM 10662 C C . GLN A 1 25 ? -3.721 6.800 1.214 1.00 0.00 25 GLN A C 18
ATOM 10663 O O . GLN A 1 25 ? -2.766 6.222 1.735 1.00 0.00 25 GLN A O 18
ATOM 10677 N N . LEU A 1 26 ? -3.832 6.974 -0.098 1.00 0.00 26 LEU A N 18
ATOM 10678 C CA . LEU A 1 26 ? -2.815 6.486 -1.023 1.00 0.00 26 LEU A CA 18
ATOM 10679 C C . LEU A 1 26 ? -1.584 7.387 -1.005 1.00 0.00 26 LEU A C 18
ATOM 10680 O O . LEU A 1 26 ? -0.454 6.908 -0.912 1.00 0.00 26 LEU A O 18
ATOM 10696 N N . ILE A 1 27 ? -1.812 8.693 -1.093 1.00 0.00 27 ILE A N 18
ATOM 10697 C CA . ILE A 1 27 ? -0.722 9.661 -1.084 1.00 0.00 27 ILE A CA 18
ATOM 10698 C C . ILE A 1 27 ? 0.215 9.421 0.095 1.00 0.00 27 ILE A C 18
ATOM 10699 O O . ILE A 1 27 ? 1.436 9.488 -0.046 1.00 0.00 27 ILE A O 18
ATOM 10715 N N . VAL A 1 28 ? -0.365 9.139 1.257 1.00 0.00 28 VAL A N 18
ATOM 10716 C CA . VAL A 1 28 ? 0.419 8.886 2.461 1.00 0.00 28 VAL A CA 18
ATOM 10717 C C . VAL A 1 28 ? 1.292 7.647 2.297 1.00 0.00 28 VAL A C 18
ATOM 10718 O O . VAL A 1 28 ? 2.469 7.651 2.659 1.00 0.00 28 VAL A O 18
ATOM 10731 N N . HIS A 1 29 ? 0.708 6.586 1.750 1.00 0.00 29 HIS A N 18
ATOM 10732 C CA . HIS A 1 29 ? 1.433 5.338 1.537 1.00 0.00 29 HIS A CA 18
ATOM 10733 C C . HIS A 1 29 ? 2.481 5.500 0.440 1.00 0.00 29 HIS A C 18
ATOM 10734 O O . HIS A 1 29 ? 3.486 4.788 0.417 1.00 0.00 29 HIS A O 18
ATOM 10748 N N . LYS A 1 30 ? 2.240 6.438 -0.468 1.00 0.00 30 LYS A N 18
ATOM 10749 C CA . LYS A 1 30 ? 3.162 6.694 -1.568 1.00 0.00 30 LYS A CA 18
ATOM 10750 C C . LYS A 1 30 ? 4.441 7.355 -1.064 1.00 0.00 30 LYS A C 18
ATOM 10751 O O . LYS A 1 30 ? 5.510 7.189 -1.650 1.00 0.00 30 LYS A O 18
ATOM 10770 N N . GLY A 1 31 ? 4.323 8.105 0.028 1.00 0.00 31 GLY A N 18
ATOM 10771 C CA . GLY A 1 31 ? 5.4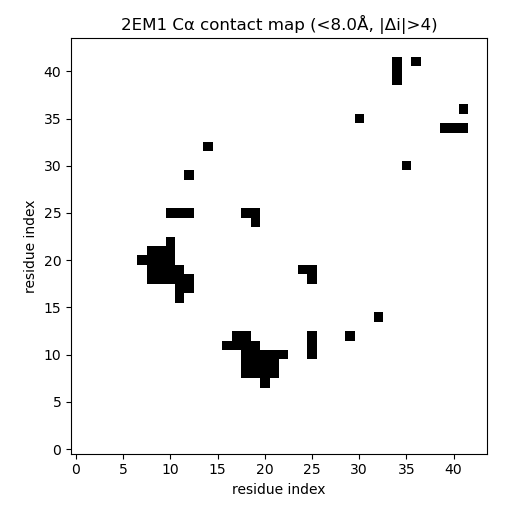77 8.779 0.593 1.00 0.00 31 GLY A CA 18
ATOM 10772 C C . GLY A 1 31 ? 6.602 7.820 0.928 1.00 0.00 31 GLY A C 18
ATOM 10773 O O . GLY A 1 31 ? 7.777 8.149 0.768 1.00 0.00 31 GLY A O 18
ATOM 10777 N N . VAL A 1 32 ? 6.242 6.628 1.395 1.00 0.00 32 VAL A N 18
ATOM 10778 C CA . VAL A 1 32 ? 7.230 5.618 1.754 1.00 0.00 32 VAL A CA 18
ATOM 10779 C C . VAL A 1 32 ? 8.258 5.435 0.643 1.00 0.00 32 VAL A C 18
ATOM 10780 O O . VAL A 1 32 ? 9.417 5.110 0.902 1.00 0.00 32 VAL A O 18
ATOM 10793 N N . HIS A 1 33 ? 7.825 5.645 -0.596 1.00 0.00 33 HIS A N 18
ATOM 10794 C CA . HIS A 1 33 ? 8.708 5.504 -1.749 1.00 0.00 33 HIS A CA 18
ATOM 10795 C C . HIS A 1 33 ? 9.370 6.835 -2.091 1.00 0.00 33 HIS A C 18
ATOM 10796 O O . HIS A 1 33 ? 10.574 6.895 -2.344 1.00 0.00 33 HIS A O 18
ATOM 10810 N N . THR A 1 34 ? 8.576 7.901 -2.099 1.00 0.00 34 THR A N 18
ATOM 10811 C CA . THR A 1 34 ? 9.085 9.231 -2.412 1.00 0.00 34 THR A CA 18
ATOM 10812 C C . THR A 1 34 ? 10.385 9.512 -1.667 1.00 0.00 34 THR A C 18
ATOM 10813 O O . THR A 1 34 ? 10.490 9.263 -0.467 1.00 0.00 34 THR A O 18
ATOM 10824 N N . GLY A 1 35 ? 11.373 10.033 -2.388 1.00 0.00 35 GLY A N 18
ATOM 10825 C CA . GLY A 1 35 ? 12.654 10.340 -1.777 1.00 0.00 35 GLY A CA 18
ATOM 10826 C C . GLY A 1 35 ? 13.750 10.548 -2.803 1.00 0.00 35 GLY A C 18
ATOM 10827 O O . GLY A 1 35 ? 14.765 9.851 -2.787 1.00 0.00 35 GLY A O 18
ATOM 10831 N N . VAL A 1 36 ? 13.546 11.508 -3.699 1.00 0.00 36 VAL A N 18
ATOM 10832 C CA . VAL A 1 36 ? 14.526 11.805 -4.737 1.00 0.00 36 VAL A CA 18
ATOM 10833 C C . VAL A 1 36 ? 15.632 12.710 -4.207 1.00 0.00 36 VAL A C 18
ATOM 10834 O O . VAL A 1 36 ? 15.378 13.629 -3.427 1.00 0.00 36 VAL A O 18
ATOM 10847 N N . LYS A 1 37 ? 16.861 12.446 -4.635 1.00 0.00 37 LYS A N 18
ATOM 10848 C CA . LYS A 1 37 ? 18.009 13.237 -4.206 1.00 0.00 37 LYS A CA 18
ATOM 10849 C C . LYS A 1 37 ? 19.145 13.142 -5.219 1.00 0.00 37 LYS A C 18
ATOM 10850 O O . LYS A 1 37 ? 19.474 12.066 -5.719 1.00 0.00 37 LYS A O 18
ATOM 10869 N N . PRO A 1 38 ? 19.761 14.292 -5.528 1.00 0.00 38 PRO A N 18
ATOM 10870 C CA . PRO A 1 38 ? 20.872 14.363 -6.482 1.00 0.00 38 PRO A CA 18
ATOM 10871 C C . PRO A 1 38 ? 22.142 13.714 -5.943 1.00 0.00 38 PRO A C 18
ATOM 10872 O O . PRO A 1 38 ? 23.157 13.644 -6.636 1.00 0.00 38 PRO A O 18
ATOM 10883 N N . SER A 1 39 ? 22.078 13.241 -4.703 1.00 0.00 39 SER A N 18
ATOM 10884 C CA . SER A 1 39 ? 23.225 12.600 -4.070 1.00 0.00 39 SER A CA 18
ATOM 10885 C C . SER A 1 39 ? 24.047 11.822 -5.093 1.00 0.00 39 SER A C 18
ATOM 10886 O O . SER A 1 39 ? 25.236 12.078 -5.275 1.00 0.00 39 SER A O 18
ATOM 10894 N N . GLY A 1 40 ? 23.401 10.869 -5.760 1.00 0.00 40 GLY A N 18
ATOM 10895 C CA . GLY A 1 40 ? 24.087 10.068 -6.757 1.00 0.00 40 GLY A CA 18
ATOM 10896 C C . GLY A 1 40 ? 24.324 8.644 -6.294 1.00 0.00 40 GLY A C 18
ATOM 10897 O O . GLY A 1 40 ? 24.210 8.327 -5.110 1.00 0.00 40 GLY A O 18
ATOM 10901 N N . PRO A 1 41 ? 24.661 7.758 -7.242 1.00 0.00 41 PRO A N 18
ATOM 10902 C CA . PRO A 1 41 ? 24.921 6.345 -6.948 1.00 0.00 41 PRO A CA 18
ATOM 10903 C C . PRO A 1 41 ? 26.213 6.144 -6.163 1.00 0.00 41 PRO A C 18
ATOM 10904 O O . PRO A 1 41 ? 27.278 5.938 -6.745 1.00 0.00 41 PRO A O 18
ATOM 10915 N N . SER A 1 42 ? 26.111 6.206 -4.840 1.00 0.00 42 SER A N 18
ATOM 10916 C CA . SER A 1 42 ? 27.273 6.035 -3.975 1.00 0.00 42 SER A CA 18
ATOM 10917 C C . SER A 1 42 ? 27.345 4.608 -3.440 1.00 0.00 42 SER A C 18
ATOM 10918 O O . SER A 1 42 ? 26.837 4.312 -2.358 1.00 0.00 42 SER A O 18
ATOM 10926 N N . SER A 1 43 ? 27.982 3.727 -4.205 1.00 0.00 43 SER A N 18
ATOM 10927 C CA . SER A 1 43 ? 28.118 2.330 -3.811 1.00 0.00 43 SER A CA 18
ATOM 10928 C C . SER A 1 43 ? 29.000 1.571 -4.798 1.00 0.00 43 SER A C 18
ATOM 10929 O O . SER A 1 43 ? 29.192 2.001 -5.934 1.00 0.00 43 SER A O 18
ATOM 10937 N N . GLY A 1 44 ? 29.534 0.437 -4.354 1.00 0.00 44 GLY A N 18
ATOM 10938 C CA . GLY A 1 44 ? 30.390 -0.365 -5.209 1.00 0.00 44 GLY A CA 18
ATOM 10939 C C . GLY A 1 44 ? 31.487 -1.069 -4.436 1.00 0.00 44 GLY A C 18
ATOM 10940 O O . GLY A 1 44 ? 31.757 -0.687 -3.298 1.00 0.00 44 GLY A O 18
ATOM 10945 N N . GLY A 1 1 ? -11.620 -11.034 10.977 1.00 0.00 1 GLY A N 19
ATOM 10946 C CA . GLY A 1 1 ? -12.856 -11.625 10.501 1.00 0.00 1 GLY A CA 19
ATOM 10947 C C . GLY A 1 1 ? -13.452 -10.862 9.334 1.00 0.00 1 GLY A C 19
ATOM 10948 O O . GLY A 1 1 ? -14.633 -10.515 9.349 1.00 0.00 1 GLY A O 19
ATOM 10952 N N . SER A 1 2 ? -12.633 -10.600 8.321 1.00 0.00 2 SER A N 19
ATOM 10953 C CA . SER A 1 2 ? -13.085 -9.868 7.143 1.00 0.00 2 SER A CA 19
ATOM 10954 C C . SER A 1 2 ? -14.074 -10.701 6.332 1.00 0.00 2 SER A C 19
ATOM 10955 O O . SER A 1 2 ? -13.899 -11.908 6.170 1.00 0.00 2 SER A O 19
ATOM 10963 N N . SER A 1 3 ? -15.113 -10.045 5.825 1.00 0.00 3 SER A N 19
ATOM 10964 C CA . SER A 1 3 ? -16.133 -10.724 5.034 1.00 0.00 3 SER A CA 19
ATOM 10965 C C . SER A 1 3 ? -16.015 -10.350 3.560 1.00 0.00 3 SER A C 19
ATOM 10966 O O . SER A 1 3 ? -16.752 -9.499 3.063 1.00 0.00 3 SER A O 19
ATOM 10974 N N . GLY A 1 4 ? -15.082 -10.993 2.865 1.00 0.00 4 GLY A N 19
ATOM 10975 C CA . GLY A 1 4 ? -14.883 -10.715 1.455 1.00 0.00 4 GLY A CA 19
ATOM 10976 C C . GLY A 1 4 ? -14.598 -9.250 1.187 1.00 0.00 4 GLY A C 19
ATOM 10977 O O . GLY A 1 4 ? -14.835 -8.398 2.043 1.00 0.00 4 GLY A O 19
ATOM 10981 N N . SER A 1 5 ? -14.087 -8.956 -0.005 1.00 0.00 5 SER A N 19
ATOM 10982 C CA . SER A 1 5 ? -13.764 -7.585 -0.381 1.00 0.00 5 SER A CA 19
ATOM 10983 C C . SER A 1 5 ? -14.688 -7.094 -1.491 1.00 0.00 5 SER A C 19
ATOM 10984 O O . SER A 1 5 ? -14.380 -7.228 -2.675 1.00 0.00 5 SER A O 19
ATOM 10992 N N . SER A 1 6 ? -15.824 -6.525 -1.099 1.00 0.00 6 SER A N 19
ATOM 10993 C CA . SER A 1 6 ? -16.796 -6.017 -2.060 1.00 0.00 6 SER A CA 19
ATOM 10994 C C . SER A 1 6 ? -16.512 -4.557 -2.399 1.00 0.00 6 SER A C 19
ATOM 10995 O O . SER A 1 6 ? -16.732 -3.664 -1.582 1.00 0.00 6 SER A O 19
ATOM 11003 N N . GLY A 1 7 ? -16.022 -4.322 -3.613 1.00 0.00 7 GLY A N 19
ATOM 11004 C CA . GLY A 1 7 ? -15.716 -2.969 -4.040 1.00 0.00 7 GLY A CA 19
ATOM 11005 C C . GLY A 1 7 ? -14.269 -2.808 -4.460 1.00 0.00 7 GLY A C 19
ATOM 11006 O O . GLY A 1 7 ? -13.359 -3.230 -3.748 1.00 0.00 7 GLY A O 19
ATOM 11010 N N . GLU A 1 8 ? -14.056 -2.195 -5.621 1.00 0.00 8 GLU A N 19
ATOM 11011 C CA . GLU A 1 8 ? -12.708 -1.982 -6.135 1.00 0.00 8 GLU A CA 19
ATOM 11012 C C . GLU A 1 8 ? -12.208 -0.583 -5.787 1.00 0.00 8 GLU A C 19
ATOM 11013 O O . GLU A 1 8 ? -12.902 0.410 -6.007 1.00 0.00 8 GLU A O 19
ATOM 11025 N N . LYS A 1 9 ? -10.999 -0.513 -5.240 1.00 0.00 9 LYS A N 19
ATOM 11026 C CA . LYS A 1 9 ? -10.403 0.763 -4.860 1.00 0.00 9 LYS A CA 19
ATOM 11027 C C . LYS A 1 9 ? -9.853 1.492 -6.082 1.00 0.00 9 LYS A C 19
ATOM 11028 O O . LYS A 1 9 ? -8.929 1.025 -6.749 1.00 0.00 9 LYS A O 19
ATOM 11047 N N . PRO A 1 10 ? -10.431 2.664 -6.383 1.00 0.00 10 PRO A N 19
ATOM 11048 C CA . PRO A 1 10 ? -10.013 3.483 -7.525 1.00 0.00 10 PRO A CA 19
ATOM 11049 C C . PRO A 1 10 ? -8.636 4.103 -7.320 1.00 0.00 10 PRO A C 19
ATOM 11050 O O . PRO A 1 10 ? -8.166 4.884 -8.148 1.00 0.00 10 PRO A O 19
ATOM 11061 N N . TYR A 1 11 ? -7.992 3.751 -6.212 1.00 0.00 11 TYR A N 19
ATOM 11062 C CA . TYR A 1 11 ? -6.669 4.275 -5.898 1.00 0.00 11 TYR A CA 19
ATOM 11063 C C . TYR A 1 11 ? -5.711 3.148 -5.523 1.00 0.00 11 TYR A C 19
ATOM 11064 O O . TYR A 1 11 ? -5.852 2.521 -4.473 1.00 0.00 11 TYR A O 19
ATOM 11082 N N . SER A 1 12 ? -4.736 2.896 -6.390 1.00 0.00 12 SER A N 19
ATOM 11083 C CA . SER A 1 12 ? -3.756 1.843 -6.154 1.00 0.00 12 SER A CA 19
ATOM 11084 C C . SER A 1 12 ? -2.336 2.376 -6.317 1.00 0.00 12 SER A C 19
ATOM 11085 O O . SER A 1 12 ? -2.114 3.399 -6.965 1.00 0.00 12 SER A O 19
ATOM 11093 N N . CYS A 1 13 ? -1.375 1.674 -5.723 1.00 0.00 13 CYS A N 19
ATOM 11094 C CA . CYS A 1 13 ? 0.024 2.075 -5.801 1.00 0.00 13 CYS A CA 19
ATOM 11095 C C . CYS A 1 13 ? 0.736 1.347 -6.938 1.00 0.00 13 CYS A C 19
ATOM 11096 O O . CYS A 1 13 ? 0.358 0.238 -7.311 1.00 0.00 13 CYS A O 19
ATOM 11103 N N . ASN A 1 14 ? 1.769 1.981 -7.483 1.00 0.00 14 ASN A N 19
ATOM 11104 C CA . ASN A 1 14 ? 2.534 1.395 -8.578 1.00 0.00 14 ASN A CA 19
ATOM 11105 C C . ASN A 1 14 ? 3.927 0.985 -8.110 1.00 0.00 14 ASN A C 19
ATOM 11106 O O . ASN A 1 14 ? 4.425 -0.081 -8.470 1.00 0.00 14 ASN A O 19
ATOM 11117 N N . GLU A 1 15 ? 4.550 1.840 -7.304 1.00 0.00 15 GLU A N 19
ATOM 11118 C CA . GLU A 1 15 ? 5.885 1.566 -6.786 1.00 0.00 15 GLU A CA 19
ATOM 11119 C C . GLU A 1 15 ? 5.979 0.141 -6.249 1.00 0.00 15 GLU A C 19
ATOM 11120 O O . GLU A 1 15 ? 6.581 -0.733 -6.874 1.00 0.00 15 GLU A O 19
ATOM 11132 N N . CYS A 1 16 ? 5.379 -0.087 -5.085 1.00 0.00 16 CYS A N 19
ATOM 11133 C CA . CYS A 1 16 ? 5.395 -1.404 -4.461 1.00 0.00 16 CYS A CA 19
ATOM 11134 C C . CYS A 1 16 ? 4.066 -2.124 -4.676 1.00 0.00 16 CYS A C 19
ATOM 11135 O O . CYS A 1 16 ? 3.978 -3.342 -4.534 1.00 0.00 16 CYS A O 19
ATOM 11142 N N . GLY A 1 17 ? 3.034 -1.359 -5.021 1.00 0.00 17 GLY A N 19
ATOM 11143 C CA . GLY A 1 17 ? 1.725 -1.940 -5.250 1.00 0.00 17 GLY A CA 19
ATOM 11144 C C . GLY A 1 17 ? 0.853 -1.914 -4.010 1.00 0.00 17 GLY A C 19
ATOM 11145 O O . GLY A 1 17 ? 1.263 -2.372 -2.944 1.00 0.00 17 GLY A O 19
ATOM 11149 N N . LYS A 1 18 ? -0.353 -1.374 -4.148 1.00 0.00 18 LYS A N 19
ATOM 11150 C CA . LYS A 1 18 ? -1.286 -1.288 -3.031 1.00 0.00 18 LYS A CA 19
ATOM 11151 C C . LYS A 1 18 ? -2.632 -0.734 -3.488 1.00 0.00 18 LYS A C 19
ATOM 11152 O O . LYS A 1 18 ? -2.794 -0.344 -4.643 1.00 0.00 18 LYS A O 19
ATOM 11171 N N . ALA A 1 19 ? -3.595 -0.702 -2.572 1.00 0.00 19 ALA A N 19
ATOM 11172 C CA . ALA A 1 19 ? -4.925 -0.193 -2.880 1.00 0.00 19 ALA A CA 19
ATOM 11173 C C . ALA A 1 19 ? -5.398 0.788 -1.813 1.00 0.00 19 ALA A C 19
ATOM 11174 O O . ALA A 1 19 ? -4.939 0.749 -0.671 1.00 0.00 19 ALA A O 19
ATOM 11181 N N . PHE A 1 20 ? -6.318 1.670 -2.192 1.00 0.00 20 PHE A N 19
ATOM 11182 C CA . PHE A 1 20 ? -6.852 2.663 -1.268 1.00 0.00 20 PHE A CA 19
ATOM 11183 C C . PHE A 1 20 ? -8.201 3.187 -1.752 1.00 0.00 20 PHE A C 19
ATOM 11184 O O . PHE A 1 20 ? -8.441 3.301 -2.955 1.00 0.00 20 PHE A O 19
ATOM 11201 N N . THR A 1 21 ? -9.080 3.503 -0.807 1.00 0.00 21 THR A N 19
ATOM 11202 C CA . THR A 1 21 ? -10.405 4.013 -1.135 1.00 0.00 21 THR A CA 19
ATOM 11203 C C . THR A 1 21 ? -10.356 5.501 -1.463 1.00 0.00 21 THR A C 19
ATOM 11204 O O . THR A 1 21 ? -11.012 5.963 -2.397 1.00 0.00 21 THR A O 19
ATOM 11215 N N . PHE A 1 22 ? -9.575 6.247 -0.690 1.00 0.00 22 PHE A N 19
ATOM 11216 C CA . PHE A 1 22 ? -9.441 7.684 -0.899 1.00 0.00 22 PHE A CA 19
ATOM 11217 C C . PHE A 1 22 ? -8.011 8.046 -1.291 1.00 0.00 22 PHE A C 19
ATOM 11218 O O . PHE A 1 22 ? -7.069 7.311 -0.994 1.00 0.00 22 PHE A O 19
ATOM 11235 N N . LYS A 1 23 ? -7.858 9.183 -1.961 1.00 0.00 23 LYS A N 19
ATOM 11236 C CA . LYS A 1 23 ? -6.544 9.644 -2.395 1.00 0.00 23 LYS A CA 19
ATOM 11237 C C . LYS A 1 23 ? -5.592 9.767 -1.210 1.00 0.00 23 LYS A C 19
ATOM 11238 O O . LYS A 1 23 ? -4.595 9.049 -1.126 1.00 0.00 23 LYS A O 19
ATOM 11257 N N . SER A 1 24 ? -5.906 10.679 -0.296 1.00 0.00 24 SER A N 19
ATOM 11258 C CA . SER A 1 24 ? -5.076 10.896 0.884 1.00 0.00 24 SER A CA 19
ATOM 11259 C C . SER A 1 24 ? -4.450 9.588 1.356 1.00 0.00 24 SER A C 19
ATOM 11260 O O . SER A 1 24 ? -3.231 9.480 1.478 1.00 0.00 24 SER A O 19
ATOM 11268 N N . GLN A 1 25 ? -5.295 8.596 1.621 1.00 0.00 25 GLN A N 19
ATOM 11269 C CA . GLN A 1 25 ? -4.825 7.295 2.080 1.00 0.00 25 GLN A CA 19
ATOM 11270 C C . GLN A 1 25 ? -3.680 6.791 1.209 1.00 0.00 25 GLN A C 19
ATOM 11271 O O . GLN A 1 25 ? -2.689 6.259 1.713 1.00 0.00 25 GLN A O 19
ATOM 11285 N N . LEU A 1 26 ? -3.821 6.960 -0.101 1.00 0.00 26 LEU A N 19
ATOM 11286 C CA . LEU A 1 26 ? -2.798 6.522 -1.044 1.00 0.00 26 LEU A CA 19
ATOM 11287 C C . LEU A 1 26 ? -1.577 7.434 -0.985 1.00 0.00 26 LEU A C 19
ATOM 11288 O O . LEU A 1 26 ? -0.446 6.988 -1.181 1.00 0.00 26 LEU A O 19
ATOM 11304 N N . ILE A 1 27 ? -1.813 8.713 -0.713 1.00 0.00 27 ILE A N 19
ATOM 11305 C CA . ILE A 1 27 ? -0.732 9.687 -0.626 1.00 0.00 27 ILE A CA 19
ATOM 11306 C C . ILE A 1 27 ? 0.203 9.368 0.535 1.00 0.00 27 ILE A C 19
ATOM 11307 O O . ILE A 1 27 ? 1.423 9.477 0.412 1.00 0.00 27 ILE A O 19
ATOM 11323 N N . VAL A 1 28 ? -0.377 8.970 1.663 1.00 0.00 28 VAL A N 19
ATOM 11324 C CA . VAL A 1 28 ? 0.405 8.631 2.847 1.00 0.00 28 VAL A CA 19
ATOM 11325 C C . VAL A 1 28 ? 1.289 7.415 2.592 1.00 0.00 28 VAL A C 19
ATOM 11326 O O . VAL A 1 28 ? 2.451 7.383 2.997 1.00 0.00 28 VAL A O 19
ATOM 11339 N N . HIS A 1 29 ? 0.731 6.416 1.916 1.00 0.00 29 HIS A N 19
ATOM 11340 C CA . HIS A 1 29 ? 1.469 5.197 1.605 1.00 0.00 29 HIS A CA 19
ATOM 11341 C C . HIS A 1 29 ? 2.501 5.451 0.510 1.00 0.00 29 HIS A C 19
ATOM 11342 O O . HIS A 1 29 ? 3.559 4.823 0.482 1.00 0.00 29 HIS A O 19
ATOM 11356 N N . LYS A 1 30 ? 2.184 6.374 -0.391 1.00 0.00 30 LYS A N 19
ATOM 11357 C CA . LYS A 1 30 ? 3.083 6.712 -1.489 1.00 0.00 30 LYS A CA 19
ATOM 11358 C C . LYS A 1 30 ? 4.315 7.450 -0.975 1.00 0.00 30 LYS A C 19
ATOM 11359 O O . LYS A 1 30 ? 5.385 7.386 -1.579 1.00 0.00 30 LYS A O 19
ATOM 11378 N N . GLY A 1 31 ? 4.158 8.148 0.145 1.00 0.00 31 GLY A N 19
ATOM 11379 C CA . GLY A 1 31 ? 5.266 8.886 0.722 1.00 0.00 31 GLY A CA 19
ATOM 11380 C C . GLY A 1 31 ? 6.464 8.003 1.008 1.00 0.00 31 GLY A C 19
ATOM 11381 O O . GLY A 1 31 ? 7.607 8.458 0.954 1.00 0.00 31 GLY A O 19
ATOM 11385 N N . VAL A 1 32 ? 6.204 6.736 1.316 1.00 0.00 32 VAL A N 19
ATOM 11386 C CA . VAL A 1 32 ? 7.269 5.787 1.613 1.00 0.00 32 VAL A CA 19
ATOM 11387 C C . VAL A 1 32 ? 8.218 5.637 0.428 1.00 0.00 32 VAL A C 19
ATOM 11388 O O . VAL A 1 32 ? 9.385 5.283 0.595 1.00 0.00 32 VAL A O 19
ATOM 11401 N N . HIS A 1 33 ? 7.708 5.908 -0.769 1.00 0.00 33 HIS A N 19
ATOM 11402 C CA . HIS A 1 33 ? 8.510 5.805 -1.983 1.00 0.00 33 HIS A CA 19
ATOM 11403 C C . HIS A 1 33 ? 9.096 7.161 -2.364 1.00 0.00 33 HIS A C 19
ATOM 11404 O O . HIS A 1 33 ? 10.149 7.238 -2.998 1.00 0.00 33 HIS A O 19
ATOM 11418 N N . THR A 1 34 ? 8.407 8.229 -1.974 1.00 0.00 34 THR A N 19
ATOM 11419 C CA . THR A 1 34 ? 8.858 9.581 -2.277 1.00 0.00 34 THR A CA 19
ATOM 11420 C C . THR A 1 34 ? 9.753 10.124 -1.168 1.00 0.00 34 THR A C 19
ATOM 11421 O O . THR A 1 34 ? 9.592 11.261 -0.728 1.00 0.00 34 THR A O 19
ATOM 11432 N N . GLY A 1 35 ? 10.697 9.301 -0.720 1.00 0.00 35 GLY A N 19
ATOM 11433 C CA . GLY A 1 35 ? 11.604 9.717 0.334 1.00 0.00 35 GLY A CA 19
ATOM 11434 C C . GLY A 1 35 ? 13.018 9.929 -0.169 1.00 0.00 35 GLY A C 19
ATOM 11435 O O . GLY A 1 35 ? 13.267 10.813 -0.988 1.00 0.00 35 GLY A O 19
ATOM 11439 N N . VAL A 1 36 ? 13.948 9.117 0.325 1.00 0.00 36 VAL A N 19
ATOM 11440 C CA . VAL A 1 36 ? 15.345 9.220 -0.079 1.00 0.00 36 VAL A CA 19
ATOM 11441 C C . VAL A 1 36 ? 15.909 7.856 -0.460 1.00 0.00 36 VAL A C 19
ATOM 11442 O O . VAL A 1 36 ? 17.120 7.692 -0.609 1.00 0.00 36 VAL A O 19
ATOM 11455 N N . LYS A 1 37 ? 15.023 6.879 -0.618 1.00 0.00 37 LYS A N 19
ATOM 11456 C CA . LYS A 1 37 ? 15.430 5.528 -0.985 1.00 0.00 37 LYS A CA 19
ATOM 11457 C C . LYS A 1 37 ? 14.653 5.037 -2.202 1.00 0.00 37 LYS A C 19
ATOM 11458 O O . LYS A 1 37 ? 13.463 5.308 -2.360 1.00 0.00 37 LYS A O 19
ATOM 11477 N N . PRO A 1 38 ? 15.340 4.295 -3.083 1.00 0.00 38 PRO A N 19
ATOM 11478 C CA . PRO A 1 38 ? 14.734 3.748 -4.301 1.00 0.00 38 PRO A CA 19
ATOM 11479 C C . PRO A 1 38 ? 13.730 2.640 -4.001 1.00 0.00 38 PRO A C 19
ATOM 11480 O O . PRO A 1 38 ? 13.488 2.305 -2.842 1.00 0.00 38 PRO A O 19
ATOM 11491 N N . SER A 1 39 ? 13.149 2.074 -5.054 1.00 0.00 39 SER A N 19
ATOM 11492 C CA . SER A 1 39 ? 12.168 1.005 -4.903 1.00 0.00 39 SER A CA 19
ATOM 11493 C C . SER A 1 39 ? 12.644 -0.029 -3.887 1.00 0.00 39 SER A C 19
ATOM 11494 O O . SER A 1 39 ? 13.809 -0.425 -3.887 1.00 0.00 39 SER A O 19
ATOM 11502 N N . GLY A 1 40 ? 11.732 -0.462 -3.022 1.00 0.00 40 GLY A N 19
ATOM 11503 C CA . GLY A 1 40 ? 12.076 -1.446 -2.012 1.00 0.00 40 GLY A CA 19
ATOM 11504 C C . GLY A 1 40 ? 11.255 -1.291 -0.747 1.00 0.00 40 GLY A C 19
ATOM 11505 O O . GLY A 1 40 ? 11.685 -0.671 0.226 1.00 0.00 40 GLY A O 19
ATOM 11509 N N . PRO A 1 41 ? 10.041 -1.862 -0.752 1.00 0.00 41 PRO A N 19
ATOM 11510 C CA . PRO A 1 41 ? 9.132 -1.796 0.396 1.00 0.00 41 PRO A CA 19
ATOM 11511 C C . PRO A 1 41 ? 9.626 -2.627 1.575 1.00 0.00 41 PRO A C 19
ATOM 11512 O O . PRO A 1 41 ? 9.491 -3.850 1.585 1.00 0.00 41 PRO A O 19
ATOM 11523 N N . SER A 1 42 ? 10.198 -1.954 2.569 1.00 0.00 42 SER A N 19
ATOM 11524 C CA . SER A 1 42 ? 10.715 -2.630 3.752 1.00 0.00 42 SER A CA 19
ATOM 11525 C C . SER A 1 42 ? 11.362 -3.960 3.378 1.00 0.00 42 SER A C 19
ATOM 11526 O O . SER A 1 42 ? 11.191 -4.963 4.071 1.00 0.00 42 SER A O 19
ATOM 11534 N N . SER A 1 43 ? 12.107 -3.960 2.277 1.00 0.00 43 SER A N 19
ATOM 11535 C CA . SER A 1 43 ? 12.777 -5.167 1.807 1.00 0.00 43 SER A CA 19
ATOM 11536 C C . SER A 1 43 ? 13.967 -4.816 0.918 1.00 0.00 43 SER A C 19
ATOM 11537 O O . SER A 1 43 ? 13.799 -4.330 -0.199 1.00 0.00 43 SER A O 19
ATOM 11545 N N . GLY A 1 44 ? 15.170 -5.068 1.425 1.00 0.00 44 GLY A N 19
ATOM 11546 C CA . GLY A 1 44 ? 16.371 -4.773 0.665 1.00 0.00 44 GLY A CA 19
ATOM 11547 C C . GLY A 1 44 ? 17.113 -3.563 1.199 1.00 0.00 44 GLY A C 19
ATOM 11548 O O . GLY A 1 44 ? 17.451 -3.542 2.381 1.00 0.00 44 GLY A O 19
ATOM 11553 N N . GLY A 1 1 ? -4.454 -17.410 4.299 1.00 0.00 1 GLY A N 20
ATOM 11554 C CA . GLY A 1 1 ? -5.758 -16.776 4.356 1.00 0.00 1 GLY A CA 20
ATOM 11555 C C . GLY A 1 1 ? -6.238 -16.314 2.995 1.00 0.00 1 GLY A C 20
ATOM 11556 O O . GLY A 1 1 ? -5.824 -16.851 1.968 1.00 0.00 1 GLY A O 20
ATOM 11560 N N . SER A 1 2 ? -7.116 -15.316 2.986 1.00 0.00 2 SER A N 20
ATOM 11561 C CA . SER A 1 2 ? -7.658 -14.785 1.741 1.00 0.00 2 SER A CA 20
ATOM 11562 C C . SER A 1 2 ? -7.588 -13.261 1.723 1.00 0.00 2 SER A C 20
ATOM 11563 O O . SER A 1 2 ? -7.161 -12.660 0.738 1.00 0.00 2 SER A O 20
ATOM 11571 N N . SER A 1 3 ? -8.011 -12.643 2.822 1.00 0.00 3 SER A N 20
ATOM 11572 C CA . SER A 1 3 ? -8.000 -11.189 2.933 1.00 0.00 3 SER A CA 20
ATOM 11573 C C . SER A 1 3 ? -8.528 -10.543 1.655 1.00 0.00 3 SER A C 20
ATOM 11574 O O . SER A 1 3 ? -7.974 -9.558 1.169 1.00 0.00 3 SER A O 20
ATOM 11582 N N . GLY A 1 4 ? -9.606 -11.106 1.117 1.00 0.00 4 GLY A N 20
ATOM 11583 C CA . GLY A 1 4 ? -10.192 -10.573 -0.099 1.00 0.00 4 GLY A CA 20
ATOM 11584 C C . GLY A 1 4 ? -11.380 -9.672 0.176 1.00 0.00 4 GLY A C 20
ATOM 11585 O O . GLY A 1 4 ? -12.491 -10.151 0.404 1.00 0.00 4 GLY A O 20
ATOM 11589 N N . SER A 1 5 ? -11.145 -8.364 0.158 1.00 0.00 5 SER A N 20
ATOM 11590 C CA . SER A 1 5 ? -12.204 -7.394 0.413 1.00 0.00 5 SER A CA 20
ATOM 11591 C C . SER A 1 5 ? -12.967 -7.073 -0.868 1.00 0.00 5 SER A C 20
ATOM 11592 O O . SER A 1 5 ? -12.388 -6.603 -1.847 1.00 0.00 5 SER A O 20
ATOM 11600 N N . SER A 1 6 ? -14.271 -7.330 -0.853 1.00 0.00 6 SER A N 20
ATOM 11601 C CA . SER A 1 6 ? -15.114 -7.073 -2.015 1.00 0.00 6 SER A CA 20
ATOM 11602 C C . SER A 1 6 ? -15.165 -5.581 -2.329 1.00 0.00 6 SER A C 20
ATOM 11603 O O . SER A 1 6 ? -15.270 -4.748 -1.429 1.00 0.00 6 SER A O 20
ATOM 11611 N N . GLY A 1 7 ? -15.088 -5.250 -3.615 1.00 0.00 7 GLY A N 20
ATOM 11612 C CA . GLY A 1 7 ? -15.127 -3.859 -4.027 1.00 0.00 7 GLY A CA 20
ATOM 11613 C C . GLY A 1 7 ? -13.964 -3.488 -4.925 1.00 0.00 7 GLY A C 20
ATOM 11614 O O . GLY A 1 7 ? -13.190 -4.352 -5.337 1.00 0.00 7 GLY A O 20
ATOM 11618 N N . GLU A 1 8 ? -13.841 -2.200 -5.230 1.00 0.00 8 GLU A N 20
ATOM 11619 C CA . GLU A 1 8 ? -12.764 -1.719 -6.088 1.00 0.00 8 GLU A CA 20
ATOM 11620 C C . GLU A 1 8 ? -12.274 -0.348 -5.629 1.00 0.00 8 GLU A C 20
ATOM 11621 O O . GLU A 1 8 ? -13.059 0.591 -5.491 1.00 0.00 8 GLU A O 20
ATOM 11633 N N . LYS A 1 9 ? -10.971 -0.242 -5.392 1.00 0.00 9 LYS A N 20
ATOM 11634 C CA . LYS A 1 9 ? -10.374 1.012 -4.948 1.00 0.00 9 LYS A CA 20
ATOM 11635 C C . LYS A 1 9 ? -9.802 1.790 -6.129 1.00 0.00 9 LYS A C 20
ATOM 11636 O O . LYS A 1 9 ? -8.879 1.343 -6.810 1.00 0.00 9 LYS A O 20
ATOM 11655 N N . PRO A 1 10 ? -10.361 2.984 -6.379 1.00 0.00 10 PRO A N 20
ATOM 11656 C CA . PRO A 1 10 ? -9.921 3.850 -7.477 1.00 0.00 10 PRO A CA 20
ATOM 11657 C C . PRO A 1 10 ? -8.537 4.440 -7.231 1.00 0.00 10 PRO A C 20
ATOM 11658 O O . PRO A 1 10 ? -8.049 5.253 -8.017 1.00 0.00 10 PRO A O 20
ATOM 11669 N N . TYR A 1 11 ? -7.909 4.026 -6.136 1.00 0.00 11 TYR A N 20
ATOM 11670 C CA . TYR A 1 11 ? -6.581 4.516 -5.785 1.00 0.00 11 TYR A CA 20
ATOM 11671 C C . TYR A 1 11 ? -5.657 3.362 -5.410 1.00 0.00 11 TYR A C 20
ATOM 11672 O O . TYR A 1 11 ? -5.826 2.730 -4.367 1.00 0.00 11 TYR A O 20
ATOM 11690 N N . SER A 1 12 ? -4.678 3.093 -6.268 1.00 0.00 12 SER A N 20
ATOM 11691 C CA . SER A 1 12 ? -3.727 2.014 -6.029 1.00 0.00 12 SER A CA 20
ATOM 11692 C C . SER A 1 12 ? -2.292 2.509 -6.186 1.00 0.00 12 SER A C 20
ATOM 11693 O O . SER A 1 12 ? -2.025 3.447 -6.937 1.00 0.00 12 SER A O 20
ATOM 11701 N N . CYS A 1 13 ? -1.372 1.871 -5.471 1.00 0.00 13 CYS A N 20
ATOM 11702 C CA . CYS A 1 13 ? 0.036 2.245 -5.528 1.00 0.00 13 CYS A CA 20
ATOM 11703 C C . CYS A 1 13 ? 0.722 1.599 -6.729 1.00 0.00 13 CYS A C 20
ATOM 11704 O O . CYS A 1 13 ? 0.288 0.557 -7.218 1.00 0.00 13 CYS A O 20
ATOM 11711 N N . ASN A 1 14 ? 1.796 2.225 -7.198 1.00 0.00 14 ASN A N 20
ATOM 11712 C CA . ASN A 1 14 ? 2.542 1.712 -8.341 1.00 0.00 14 ASN A CA 20
ATOM 11713 C C . ASN A 1 14 ? 3.923 1.223 -7.914 1.00 0.00 14 ASN A C 20
ATOM 11714 O O . ASN A 1 14 ? 4.368 0.154 -8.329 1.00 0.00 14 ASN A O 20
ATOM 11725 N N . GLU A 1 15 ? 4.594 2.013 -7.082 1.00 0.00 15 GLU A N 20
ATOM 11726 C CA . GLU A 1 15 ? 5.924 1.660 -6.600 1.00 0.00 15 GLU A CA 20
ATOM 11727 C C . GLU A 1 15 ? 5.974 0.199 -6.164 1.00 0.00 15 GLU A C 20
ATOM 11728 O O . GLU A 1 15 ? 6.534 -0.650 -6.858 1.00 0.00 15 GLU A O 20
ATOM 11740 N N . CYS A 1 16 ? 5.384 -0.088 -5.008 1.00 0.00 16 CYS A N 20
ATOM 11741 C CA . CYS A 1 16 ? 5.361 -1.445 -4.476 1.00 0.00 16 CYS A CA 20
ATOM 11742 C C . CYS A 1 16 ? 4.016 -2.112 -4.746 1.00 0.00 16 CYS A C 20
ATOM 11743 O O . CYS A 1 16 ? 3.879 -3.329 -4.629 1.00 0.00 16 CYS A O 20
ATOM 11750 N N . GLY A 1 17 ? 3.023 -1.305 -5.107 1.00 0.00 17 GLY A N 20
ATOM 11751 C CA . GLY A 1 17 ? 1.701 -1.834 -5.388 1.00 0.00 17 GLY A CA 20
ATOM 11752 C C . GLY A 1 17 ? 0.820 -1.876 -4.155 1.00 0.00 17 GLY A C 20
ATOM 11753 O O . GLY A 1 17 ? 1.216 -2.407 -3.117 1.00 0.00 17 GLY A O 20
ATOM 11757 N N . LYS A 1 18 ? -0.379 -1.315 -4.267 1.00 0.00 18 LYS A N 20
ATOM 11758 C CA . LYS A 1 18 ? -1.320 -1.289 -3.154 1.00 0.00 18 LYS A CA 20
ATOM 11759 C C . LYS A 1 18 ? -2.656 -0.693 -3.584 1.00 0.00 18 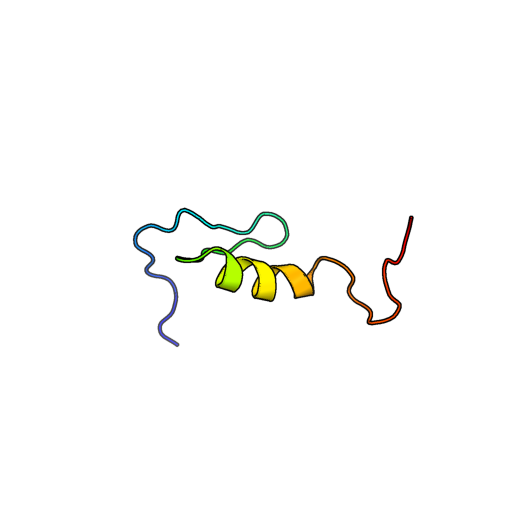LYS A C 20
ATOM 11760 O O . LYS A 1 18 ? -2.804 -0.226 -4.713 1.00 0.00 18 LYS A O 20
ATOM 11779 N N . ALA A 1 19 ? -3.627 -0.711 -2.676 1.00 0.00 19 ALA A N 20
ATOM 11780 C CA . ALA A 1 19 ? -4.949 -0.169 -2.961 1.00 0.00 19 ALA A CA 20
ATOM 11781 C C . ALA A 1 19 ? -5.403 0.781 -1.857 1.00 0.00 19 ALA A C 20
ATOM 11782 O O . ALA A 1 19 ? -4.943 0.690 -0.719 1.00 0.00 19 ALA A O 20
ATOM 11789 N N . PHE A 1 20 ? -6.308 1.691 -2.201 1.00 0.00 20 PHE A N 20
ATOM 11790 C CA . PHE A 1 20 ? -6.822 2.659 -1.239 1.00 0.00 20 PHE A CA 20
ATOM 11791 C C . PHE A 1 20 ? -8.181 3.195 -1.681 1.00 0.00 20 PHE A C 20
ATOM 11792 O O . PHE A 1 20 ? -8.401 3.468 -2.862 1.00 0.00 20 PHE A O 20
ATOM 11809 N N . THR A 1 21 ? -9.092 3.342 -0.724 1.00 0.00 21 THR A N 20
ATOM 11810 C CA . THR A 1 21 ? -10.430 3.843 -1.013 1.00 0.00 21 THR A CA 20
ATOM 11811 C C . THR A 1 21 ? -10.417 5.352 -1.230 1.00 0.00 21 THR A C 20
ATOM 11812 O O . THR A 1 21 ? -11.181 5.880 -2.038 1.00 0.00 21 THR A O 20
ATOM 11823 N N . PHE A 1 22 ? -9.544 6.042 -0.504 1.00 0.00 22 PHE A N 20
ATOM 11824 C CA . PHE A 1 22 ? -9.432 7.492 -0.617 1.00 0.00 22 PHE A CA 20
ATOM 11825 C C . PHE A 1 22 ? -8.048 7.893 -1.119 1.00 0.00 22 PHE A C 20
ATOM 11826 O O . PHE A 1 22 ? -7.050 7.238 -0.814 1.00 0.00 22 PHE A O 20
ATOM 11843 N N . LYS A 1 23 ? -7.995 8.973 -1.891 1.00 0.00 23 LYS A N 20
ATOM 11844 C CA . LYS A 1 23 ? -6.735 9.464 -2.436 1.00 0.00 23 LYS A CA 20
ATOM 11845 C C . LYS A 1 23 ? -5.715 9.696 -1.325 1.00 0.00 23 LYS A C 20
ATOM 11846 O O . LYS A 1 23 ? -4.633 9.110 -1.331 1.00 0.00 23 LYS A O 20
ATOM 11865 N N . SER A 1 24 ? -6.070 10.553 -0.373 1.00 0.00 24 SER A N 20
ATOM 11866 C CA . SER A 1 24 ? -5.184 10.864 0.743 1.00 0.00 24 SER A CA 20
ATOM 11867 C C . SER A 1 24 ? -4.526 9.598 1.284 1.00 0.00 24 SER A C 20
ATOM 11868 O O . SER A 1 24 ? -3.304 9.527 1.410 1.00 0.00 24 SER A O 20
ATOM 11876 N N . GLN A 1 25 ? -5.346 8.601 1.600 1.00 0.00 25 GLN A N 20
ATOM 11877 C CA . GLN A 1 25 ? -4.844 7.338 2.128 1.00 0.00 25 GLN A CA 20
ATOM 11878 C C . GLN A 1 25 ? -3.723 6.789 1.251 1.00 0.00 25 GLN A C 20
ATOM 11879 O O . GLN A 1 25 ? -2.773 6.182 1.748 1.00 0.00 25 GLN A O 20
ATOM 11893 N N . LEU A 1 26 ? -3.840 7.005 -0.054 1.00 0.00 26 LEU A N 20
ATOM 11894 C CA . LEU A 1 26 ? -2.836 6.532 -1.001 1.00 0.00 26 LEU A CA 20
ATOM 11895 C C . LEU A 1 26 ? -1.595 7.419 -0.967 1.00 0.00 26 LEU A C 20
ATOM 11896 O O . LEU A 1 26 ? -0.474 6.929 -0.827 1.00 0.00 26 LEU A O 20
ATOM 11912 N N . ILE A 1 27 ? -1.804 8.725 -1.095 1.00 0.00 27 ILE A N 20
ATOM 11913 C CA . ILE A 1 27 ? -0.703 9.680 -1.076 1.00 0.00 27 ILE A CA 20
ATOM 11914 C C . ILE A 1 27 ? 0.221 9.430 0.112 1.00 0.00 27 ILE A C 20
ATOM 11915 O O . ILE A 1 27 ? 1.444 9.495 -0.014 1.00 0.00 27 ILE A O 20
ATOM 11931 N N . VAL A 1 28 ? -0.373 9.142 1.266 1.00 0.00 28 VAL A N 20
ATOM 11932 C CA . VAL A 1 28 ? 0.396 8.879 2.476 1.00 0.00 28 VAL A CA 20
ATOM 11933 C C . VAL A 1 28 ? 1.270 7.640 2.314 1.00 0.00 28 VAL A C 20
ATOM 11934 O O . VAL A 1 28 ? 2.439 7.638 2.700 1.00 0.00 28 VAL A O 20
ATOM 11947 N N . HIS A 1 29 ? 0.696 6.588 1.739 1.00 0.00 29 HIS A N 20
ATOM 11948 C CA . HIS A 1 29 ? 1.423 5.343 1.524 1.00 0.00 29 HIS A CA 20
ATOM 11949 C C . HIS A 1 29 ? 2.465 5.505 0.422 1.00 0.00 29 HIS A C 20
ATOM 11950 O O . HIS A 1 29 ? 3.465 4.787 0.387 1.00 0.00 29 HIS A O 20
ATOM 11964 N N . LYS A 1 30 ? 2.224 6.452 -0.478 1.00 0.00 30 LYS A N 20
ATOM 11965 C CA . LYS A 1 30 ? 3.141 6.710 -1.582 1.00 0.00 30 LYS A CA 20
ATOM 11966 C C . LYS A 1 30 ? 4.437 7.335 -1.078 1.00 0.00 30 LYS A C 20
ATOM 11967 O O . LYS A 1 30 ? 5.506 7.114 -1.646 1.00 0.00 30 LYS A O 20
ATOM 11986 N N . GLY A 1 31 ? 4.335 8.117 -0.007 1.00 0.00 31 GLY A N 20
ATOM 11987 C CA . GLY A 1 31 ? 5.508 8.760 0.556 1.00 0.00 31 GLY A CA 20
ATOM 11988 C C . GLY A 1 31 ? 6.602 7.770 0.903 1.00 0.00 31 GLY A C 20
ATOM 11989 O O . GLY A 1 31 ? 7.788 8.069 0.760 1.00 0.00 31 GLY A O 20
ATOM 11993 N N . VAL A 1 32 ? 6.205 6.588 1.362 1.00 0.00 32 VAL A N 20
ATOM 11994 C CA . VAL A 1 32 ? 7.160 5.551 1.732 1.00 0.00 32 VAL A CA 20
ATOM 11995 C C . VAL A 1 32 ? 8.189 5.333 0.628 1.00 0.00 32 VAL A C 20
ATOM 11996 O O . VAL A 1 32 ? 9.312 4.899 0.888 1.00 0.00 32 VAL A O 20
ATOM 12009 N N . HIS A 1 33 ? 7.799 5.638 -0.605 1.00 0.00 33 HIS A N 20
ATOM 12010 C CA . HIS A 1 33 ? 8.688 5.476 -1.750 1.00 0.00 33 HIS A CA 20
ATOM 12011 C C . HIS A 1 33 ? 9.344 6.803 -2.120 1.00 0.00 33 HIS A C 20
ATOM 12012 O O . HIS A 1 33 ? 10.562 6.880 -2.291 1.00 0.00 33 HIS A O 20
ATOM 12026 N N . THR A 1 34 ? 8.530 7.847 -2.242 1.00 0.00 34 THR A N 20
ATOM 12027 C CA . THR A 1 34 ? 9.031 9.170 -2.593 1.00 0.00 34 THR A CA 20
ATOM 12028 C C . THR A 1 34 ? 10.382 9.437 -1.940 1.00 0.00 34 THR A C 20
ATOM 12029 O O . THR A 1 34 ? 11.234 10.117 -2.511 1.00 0.00 34 THR A O 20
ATOM 12040 N N . GLY A 1 35 ? 10.573 8.897 -0.740 1.00 0.00 35 GLY A N 20
ATOM 12041 C CA . GLY A 1 35 ? 11.824 9.089 -0.031 1.00 0.00 35 GLY A CA 20
ATOM 12042 C C . GLY A 1 35 ? 12.680 7.838 -0.018 1.00 0.00 35 GLY A C 20
ATOM 12043 O O . GLY A 1 35 ? 12.359 6.850 -0.678 1.00 0.00 35 GLY A O 20
ATOM 12047 N N . VAL A 1 36 ? 13.775 7.880 0.735 1.00 0.00 36 VAL A N 20
ATOM 12048 C CA . VAL A 1 36 ? 14.682 6.742 0.830 1.00 0.00 36 VAL A CA 20
ATOM 12049 C C . VAL A 1 36 ? 13.925 5.464 1.173 1.00 0.00 36 VAL A C 20
ATOM 12050 O O . VAL A 1 36 ? 12.997 5.476 1.983 1.00 0.00 36 VAL A O 20
ATOM 12063 N N . LYS A 1 37 ? 14.326 4.360 0.552 1.00 0.00 37 LYS A N 20
ATOM 12064 C CA . LYS A 1 37 ? 13.688 3.071 0.791 1.00 0.00 37 LYS A CA 20
ATOM 12065 C C . LYS A 1 37 ? 14.730 1.985 1.038 1.00 0.00 37 LYS A C 20
ATOM 12066 O O . LYS A 1 37 ? 15.807 1.978 0.440 1.00 0.00 37 LYS A O 20
ATOM 12085 N N . PRO A 1 38 ? 14.405 1.045 1.937 1.00 0.00 38 PRO A N 20
ATOM 12086 C CA . PRO A 1 38 ? 15.299 -0.064 2.282 1.00 0.00 38 PRO A CA 20
ATOM 12087 C C . PRO A 1 38 ? 15.445 -1.066 1.142 1.00 0.00 38 PRO A C 20
ATOM 12088 O O . PRO A 1 38 ? 14.501 -1.306 0.389 1.00 0.00 38 PRO A O 20
ATOM 12099 N N . SER A 1 39 ? 16.634 -1.649 1.021 1.00 0.00 39 SER A N 20
ATOM 12100 C CA . SER A 1 39 ? 16.904 -2.623 -0.030 1.00 0.00 39 SER A CA 20
ATOM 12101 C C . SER A 1 39 ? 16.056 -3.877 0.161 1.00 0.00 39 SER A C 20
ATOM 12102 O O . SER A 1 39 ? 16.209 -4.599 1.145 1.00 0.00 39 SER A O 20
ATOM 12110 N N . GLY A 1 40 ? 15.161 -4.130 -0.790 1.00 0.00 40 GLY A N 20
ATOM 12111 C CA . GLY A 1 40 ? 14.302 -5.296 -0.708 1.00 0.00 40 GLY A CA 20
ATOM 12112 C C . GLY A 1 40 ? 14.334 -6.130 -1.974 1.00 0.00 40 GLY A C 20
ATOM 12113 O O . GLY A 1 40 ? 14.471 -5.609 -3.082 1.00 0.00 40 GLY A O 20
ATOM 12117 N N . PRO A 1 41 ? 14.208 -7.456 -1.818 1.00 0.00 41 PRO A N 20
ATOM 12118 C CA . PRO A 1 41 ? 14.221 -8.391 -2.947 1.00 0.00 41 PRO A CA 20
ATOM 12119 C C . PRO A 1 41 ? 12.970 -8.274 -3.811 1.00 0.00 41 PRO A C 20
ATOM 12120 O O . PRO A 1 41 ? 11.984 -8.978 -3.590 1.00 0.00 41 PRO A O 20
ATOM 12131 N N . SER A 1 42 ? 13.017 -7.382 -4.795 1.00 0.00 42 SER A N 20
ATOM 12132 C CA . SER A 1 42 ? 11.885 -7.172 -5.690 1.00 0.00 42 SER A CA 20
ATOM 12133 C C . SER A 1 42 ? 11.699 -8.367 -6.620 1.00 0.00 42 SER A C 20
ATOM 12134 O O . SER A 1 42 ? 10.585 -8.860 -6.799 1.00 0.00 42 SER A O 20
ATOM 12142 N N . SER A 1 43 ? 12.797 -8.827 -7.210 1.00 0.00 43 SER A N 20
ATOM 12143 C CA . SER A 1 43 ? 12.756 -9.961 -8.125 1.00 0.00 43 SER A CA 20
ATOM 12144 C C . SER A 1 43 ? 14.165 -10.431 -8.472 1.00 0.00 43 SER A C 20
ATOM 12145 O O . SER A 1 43 ? 15.130 -9.677 -8.354 1.00 0.00 43 SER A O 20
ATOM 12153 N N . GLY A 1 44 ? 14.275 -11.685 -8.902 1.00 0.00 44 GLY A N 20
ATOM 12154 C CA . GLY A 1 44 ? 15.570 -12.235 -9.260 1.00 0.00 44 GLY A CA 20
ATOM 12155 C C . GLY A 1 44 ? 15.931 -11.972 -10.709 1.00 0.00 44 GLY A C 20
ATOM 12156 O O . GLY A 1 44 ? 15.238 -12.466 -11.598 1.00 0.00 44 GLY A O 20
#

Radius of gyration: 12.9 Å; Cα contacts (8 Å, |Δi|>4): 33; chains: 1; bounding box: 30×31×19 Å

GO terms:
  GO:0001934 positive regulation of protein phosphorylation (P, IDA)
  GO:0005634 nucleus (C, IDA)
  GO:0005737 cytoplasm (C, IDA)
  GO:0045732 positive regulation of protein catabolic process (P, IDA)
  GO:0045944 positive regulation of transcription by RNA polymerase II (P, IDA)
  GO:1901224 positive regulation of non-canonical NF-kappaB signal transduction (P, IDA)
  GO:0071356 cellular response to tumor necrosis factor (P, IDA)
  GO:0005515 protein binding (F, IPI)
  GO:0000122 negative regulation of transcription by RNA polymerase II (P, IDA)
  GO:0005737 cytoplasm (C, EXP)
  GO:0043065 positive regulation of apoptotic process (P, IMP)
  GO:0043066 negative regulation of apoptotic process (P, IMP)
  GO:0045597 positive regulation of cell differentiation (P, IMP)
  GO:0045944 positive regulation of transcription by RNA polymerase II (P, IMP)
  GO:0030335 positive regulation of cell migration (P, IMP)
  GO:0051726 regulation of cell cycle (P, IMP)
  GO:0007346 regulation of mitotic cell cycle (P, IMP)
  GO:0008284 positive regulation of cell population proliferation (P, IMP)
  GO:0008285 negative regulation of cell population proliferation (P, IMP)

Secondary structure (DSSP, 8-state):
---------SEEETTTTEEESSHHHHHHHHTTTS-SSSSS-S--

Organism: Homo sapiens (NCBI:txid9606)

Sequence (44 aa):
GSSGSSGEKPYSCNECGKAFTFKSQLIVHKGVHTGVKPSGPSSGGSSGSSGEKPYSCNECGKAFTFKSQLIVHKGVHTGVKPSGPSSGGSSGSSGEKPYSCNECGKAFTFKSQLIVHKGVHTGVKPSGPSSGGSSGSSGEKPYSCNECGKAFTFKSQLIVHKGVHTGVKPSGPSSGGSSGSSGEKPYSCNECGKAFTFKSQLIVHKGVHTGVKPSGPSSGGSSGSSGEKPYSCNECGKAFTFKSQLIVHKGVHTGVKPSGPSSGGSSGSSGEKPYSCNECGKAFTFKSQLIVHKGVHTGVKPSGPSSGGSSGSSGEKPYSCNECGKAFTFKSQLIVHKGVHTGVKPSGPSSGGSSGSSGEKPYSCNECGKAFTFKSQLIVHKGVHTGVKPSGPSSGGSSGSSGEKPYSCNECGKAFTFKSQLIVHKGVHTGVKPSGPSSGGSSGSSGEKPYSCNECGKAFTFKSQLIVHKGVHTGVKPSGPSSGGSSGSSGEKPYSCNECGKAFTFKSQLIVHKGVHTGVKPSGPSSGGSSGSSGEKPYSCNECGKAFTFKSQLIVHKGVHTGVKPSGPSSGGSSGSSGEKPYSCNECGKAFTFKSQLIVHKGVHTGVKPSGPSSGGSSGSSGEKPYSCNECGKAFTFKSQLIVHKGVHTGVKPSGPSSGGSSGSSGEKPYSCNECGKAFTFKSQLIVHKGVHTGVKPSGPSSGGSSGSSGEKPYSCNECGKAFTFKSQLIVHKGVHTGVKPSGPSSGGSSGSSGEKPYSCNECGKAFTFKSQLIVHKGVHTGVKPSGPSSGGSSGSSGEKPYSCNECGKAFTFKSQLIVHKGVHTGVKPSGPSSGGSSGSSGEKPYSCNECGKAFTFKSQLIVHKGVHTGVKPSGPSSG

InterPro domains:
  IPR001909 Krueppel-associated box [PF01352] (80-121)
  IPR001909 Krueppel-associated box [PS50805] (81-152)
  IPR001909 Krueppel-associated box [SM00349] (81-141)
  IPR001909 Krueppel-associated box [cd07765] (81-120)
  IPR013087 Zinc finger C2H2-type [PF00096] (306-326)
  IPR013087 Zinc finger C2H2-type [PF00096] (332-354)
  IPR013087 Zinc finger C2H2-type [PF00096] (360-382)
  IPR013087 Zinc finger C2H2-type [PF00096] (388-410)
  IPR013087 Zinc finger C2H2-type [PF00096] (416-438)
  IPR013087 Zinc finger C2H2-type [PF00096] (444-466)
  IPR013087 Zinc finger C2H2-type [PF00096] (476-494)
  IPR013087 Zinc finger C2H2-type [PF00096] (500-522)
  IPR013087 Zinc finger C2H2-type [PF00096] (528-550)
  IPR013087 Zinc finger C2H2-type [PF00096] (556-578)
  IPR013087 Zinc finger C2H2-type [PF00096] (584-606)
  IPR013087 Zinc finger C2H2-type [PF00096] (612-634)
  IPR013087 Zinc finger C2H2-type [PF00096] (640-662)
  IPR013087 Zinc finger C2H2-type [PF00096] (670-690)
  IPR013087 Zinc finger C2H2-type [PF00096] (724-746)
  IPR013087 Zinc finger C2H2-type [PF00096] (752-774)

Foldseek 3Di:
DPPDDPDAAPAWDDPLIGGDNDNVVRVVVNVCPVDDHDDDPPDD